Protein 4OKV (pdb70)

Solvent-accessible surface area: 45840 Å² total; per-residue (Å²): 180,37,108,16,116,17,49,26,12,53,42,24,122,74,58,40,58,12,106,0,29,0,93,5,55,53,43,60,13,35,7,18,31,0,4,0,0,16,22,59,113,92,109,24,12,66,4,0,0,2,0,6,0,41,77,57,111,42,66,75,18,122,150,17,135,114,43,5,74,7,60,25,55,100,109,36,33,7,0,49,0,71,0,37,73,2,67,77,115,7,26,5,41,1,12,0,0,13,8,0,27,49,30,0,150,8,0,29,1,22,11,28,56,23,148,62,45,67,12,50,8,22,20,2,10,26,24,77,98,89,152,76,116,97,98,7,15,0,0,0,3,0,60,16,0,8,0,46,39,17,75,17,50,0,39,100,38,92,46,90,94,40,39,16,57,1,65,23,43,94,105,104,88,67,37,26,15,4,0,0,0,40,8,55,35,92,34,20,82,92,100,69,5,28,0,24,2,27,1,50,33,28,104,44,165,46,99,58,116,2,89,61,106,192,118,5,91,14,72,7,76,52,132,67,34,54,10,64,84,27,93,87,9,50,1,25,0,121,11,73,87,50,0,106,23,128,81,55,63,21,8,0,3,0,0,1,16,63,62,90,99,23,4,65,6,2,0,11,20,16,66,100,69,7,74,78,13,56,119,38,8,72,6,49,40,85,23,58,68,1,26,1,101,3,66,135,1,73,10,72,2,6,6,41,0,7,0,3,0,6,5,54,82,19,11,25,23,2,66,8,0,94,3,51,2,99,82,75,67,23,55,8,82,7,19,21,2,10,2,7,74,67,4,31,120,84,34,22,0,1,0,0,0,0,0,6,46,0,33,39,110,108,20,105,25,78,3,42,11,73,64,73,93,52,132,101,38,35,69,67,12,82,17,86,20,35,49,165,50,2,4,18,0,5,5,0,19,0,53,12,56,82,99,84,8,72,175,47,54,31,0,18,0,13,2,57,14,146,55,54,144,74,57,58,71,83,65,19,69,96,119,111,175,35,109,15,120,16,50,28,13,55,43,19,145,75,55,41,63,16,120,0,30,0,97,5,54,50,46,63,10,40,9,17,34,0,4,0,2,10,20,84,115,87,112,29,16,62,3,0,0,2,0,7,1,46,80,55,111,43,75,72,13,127,142,13,130,134,44,3,67,6,57,25,54,113,114,40,32,9,0,53,0,65,0,31,74,2,67,75,110,8,31,5,42,1,12,0,1,11,8,0,26,49,26,0,138,8,0,29,2,20,10,19,68,13,135,56,38,67,12,50,12,25,11,1,4,27,29,74,97,78,107,58,138,74,63,14,15,0,0,0,2,0,59,13,0,6,0,45,37,16,77,20,60,1,44,98,37,99,32,76,83,37,38,16,57,2,64,24,35,102,106,101,70,67,40,29,15,2,0,0,0,40,9,60,27,94,44,28,82,86,106,83,5,27,0,25,3,23,1,53,34,33,106,43,170,38,100,57,105,3,78,65,86,133,169,115,7,90,14,77,9,78,48,135,71,26,54,12,60,83,37,80,96,8,45,3,28,0,119,10,72,92,52,0,106,23,127,84,54,61,22,8,0,1,0,0,1,21,63,56,93,99,19,3,64,5,3,0,11,18,18,65,92,66,8,71,76,13,61,120,37,8,77,4,49,40,83,22,59,66,0,27,1,103,3,66,167,1,71,12,76,4,10,6,40,0,8,0,3,0,5,4,56,84,20,10,25,25,3,69,9,0,102,2,41,3,102,83,74,70,25,56,8,48,6,19,20,4,15,4,4,77,68,4,37,122,80,37,21,0,0,0,0,0,0,0,7,52,0,31,26,105,99,34,82,26,66,4,58,12,70,66,68,98,56,140,116,38,33,72,46,9,135,24,88,15,36,50,151,55,4,4,28,1,2,4,0,16,0,54,11,80,72,101,51,8,76,182,70,65,34,0,15,0,17,1,60,11,144,51,57,140,73,60,50,74,80,65,18,88,76,122,135,198,20,132,5,67,100,8,9,84,59,7,57,94,46,23,121,53,27,29,95,109,5,87,80,26,41,72,23,16,30,8,20,44,25,24,121,113,6,23,19,49,8,0,97,83,3,26,94,17,0,72,104,13,18,100,115,0,37,75,27,6,94,126,46,172,142,174,19,127,5,72,102,9,13,107,53,6,56,85,45,21,119,63,48,30,97,103,5,101,76,13,58,70,23,18,34,9,22,43,27,23,119,119,6,24,33,37,9,7,133,84,9,30,117,17,0,48,119,15,16,96,109,0,34,80,28,10,76,136,50,191

Radius of gyration: 50.36 Å; Cα contacts (8 Å, |Δi|>4): 2403; chains: 6; bounding box: 82×120×127 Å

InterPro domains:
  IPR017262 Aegyptin-like [PIRSF037682] (1-269)
  IPR056799 Aegyptin/gSG7 salivary protein-like, four-helix bundle [PF25001] (149-262)

B-factor: mean 25.16, std 10.43, range [9.12, 104.5]

Secondary structure (DSSP, 8-state):
--EEE--SEEEE-TT--EEEEEEEESS-GGGS-EEEEEE-TT---EEEEEE-TTT--EEE-GGGTTTEEEEEETTTTEEEEEE-S--GGG-EEEEEEETTTEE---EEEEE-SSPPBPPEEEEE---SSS---SEEEEEEEEEEEBSS--EEEEGGGTB-TTEEEPPPEEETTEEEEEEEEEEETTTTTTS--EEEEEEGGGTEEEEEE-----/---EEEE-SEEEEETT--EEEEEEESS--B-TTS-B-EEEEEE-TTS--EEEEETTTEE-TT--TTEEEEEETTEEEEEESS--GGG-EEEEEEE-SSSSPEE---EEEEEE---BPPEEEEEPPPHHHHHTTEEEEEEEEEEEBSS--EEEEEETTEEE-TTEEEEEPPPPTTT--EEEEEEEEEEHHHHTT--EEEEEEE-TT-SSPEEEEEES--/--EEE--SEEEE-TT--EEEEEEEESS-GGGS-EEEEEE-TT--EEEEEEE-TTT--EEE-GGGTTTEEEEEEGGGTEEEEEE-S--GGG-EEEEEEETTTEE---EEEEE-SSPPBPPEEEEE--SSS--BTTEEEEEEEEEEEBSS--EEEEGGGTB-TTEEEPPPEEETTEEEEEEEEEEEGGGTTTS--EEEEEEGGGTEEEEEE------/---EEEE-SEEEEETT--EEEEEEESS--B-TTS-B-EEEEEE-TTS--EEEEETTTEE-TT--TTEEEEEETTEEEEEESS--GGG-EEEEEEE-SSSSPEE---EEEEEE---BPPEEEEEPPPHHHHHTTEEEEEEEEEEEBSS--EEEEEETTEEE-TTEEEEEPPPPTTT--EEEEEEEEEEHHHHTT--EEEEEEE-TT-SSPEEEEEES--/--SSGGGGTTHHHHHHHHHHHHHHHHHHHHTS---TTHHHHHHHHHHHHHHHHHHHHHHHHHHT-/---SSGGGGTTHHHHHHHHHHHHHHHHHHHHTS---TTHHHHHHHHHHHHHHHHHHHHHHHHHTT-

CATH classification: 2.60.40.10 (+1 more: 2.60.40.10)

Organism: Anopheles stephensi (NCBI:txid30069)

Structure (mmCIF, N/CA/C/O backbone):
data_4OKV
#
_entry.id   4OKV
#
_cell.length_a   93.810
_cell.length_b   99.426
_cell.length_c   166.033
_cell.angle_alpha   90.000
_cell.angle_beta   90.000
_cell.angle_gamma   90.000
#
_symmetry.space_group_name_H-M   'P 21 21 21'
#
loop_
_entity.id
_entity.type
_entity.pdbx_description
1 polymer 'heavy chain of 8H7 mAb'
2 polymer 'light chain of 8H7 mAb'
3 polymer 'Anti-platelet aggregation protein'
4 water water
#
loop_
_atom_site.group_PDB
_atom_site.id
_atom_site.type_symbol
_atom_site.label_atom_id
_atom_site.label_alt_id
_atom_site.label_comp_id
_atom_site.label_asym_id
_atom_site.label_entity_id
_atom_site.label_seq_id
_atom_site.pdbx_PDB_ins_code
_atom_site.Cartn_x
_atom_site.Cartn_y
_atom_site.Cartn_z
_atom_site.occupancy
_atom_site.B_iso_or_equiv
_atom_site.auth_seq_id
_atom_site.auth_comp_id
_atom_site.auth_asym_id
_atom_site.auth_atom_id
_atom_site.pdbx_PDB_model_num
ATOM 1 N N . GLN A 1 1 ? 42.002 92.869 -18.597 1.00 44.57 1 GLN A N 1
ATOM 2 C CA . GLN A 1 1 ? 42.667 93.348 -19.797 1.00 36.92 1 GLN A CA 1
ATOM 3 C C . GLN A 1 1 ? 41.702 93.251 -20.955 1.00 25.32 1 GLN A C 1
ATOM 4 O O . GLN A 1 1 ? 42.063 92.748 -22.019 1.00 22.81 1 GLN A O 1
ATOM 10 N N . VAL A 1 2 ? 40.466 93.696 -20.744 1.00 26.24 2 VAL A N 1
ATOM 11 C CA . VAL A 1 2 ? 39.593 93.943 -21.881 1.00 23.84 2 VAL A CA 1
ATOM 12 C C . VAL A 1 2 ? 40.302 95.069 -22.616 1.00 22.66 2 VAL A C 1
ATOM 13 O O . VAL A 1 2 ? 40.635 96.085 -22.005 1.00 19.23 2 VAL A O 1
ATOM 17 N N . GLN A 1 3 ? 40.583 94.873 -23.901 1.00 19.59 3 GLN A N 1
ATOM 18 C CA . GLN A 1 3 ? 41.172 95.932 -24.713 1.00 23.91 3 GLN A CA 1
ATOM 19 C C . GLN A 1 3 ? 40.464 96.053 -26.049 1.00 20.27 3 GLN A C 1
ATOM 20 O O . GLN A 1 3 ? 40.122 95.048 -26.672 1.00 20.81 3 GLN A O 1
ATOM 26 N N . LEU A 1 4 ? 40.274 97.292 -26.491 1.00 18.54 4 LEU A N 1
ATOM 27 C CA . LEU A 1 4 ? 39.715 97.568 -27.807 1.00 19.31 4 LEU A CA 1
ATOM 28 C C . LEU A 1 4 ? 40.758 98.372 -28.577 1.00 19.70 4 LEU A C 1
ATOM 29 O O . LEU A 1 4 ? 41.113 99.486 -28.187 1.00 19.49 4 LEU A O 1
ATOM 34 N N . GLN A 1 5 ? 41.269 97.815 -29.663 1.00 20.47 5 GLN A N 1
ATOM 35 C CA . GLN A 1 5 ? 42.387 98.458 -30.335 1.00 19.02 5 GLN A CA 1
ATOM 36 C C . GLN A 1 5 ? 41.947 99.121 -31.627 1.00 19.13 5 GLN A C 1
ATOM 37 O O . GLN A 1 5 ? 41.546 98.435 -32.572 1.00 20.63 5 GLN A O 1
ATOM 43 N N . GLN A 1 6 ? 42.018 100.452 -31.662 1.00 16.20 6 GLN A N 1
ATOM 44 C CA . GLN A 1 6 ? 41.715 101.214 -32.876 1.00 17.76 6 GLN A CA 1
ATOM 45 C C . GLN A 1 6 ? 42.954 101.946 -33.363 1.00 17.31 6 GLN A C 1
ATOM 46 O O . GLN A 1 6 ? 43.749 102.414 -32.558 1.00 20.50 6 GLN A O 1
ATOM 52 N N . PRO A 1 7 ? 43.115 102.057 -34.685 1.00 15.04 7 PRO A N 1
ATOM 53 C CA . PRO A 1 7 ? 44.235 102.823 -35.232 1.00 17.48 7 PRO A CA 1
ATOM 54 C C . PRO A 1 7 ? 44.087 104.295 -34.898 1.00 21.50 7 PRO A C 1
ATOM 55 O O . PRO A 1 7 ? 42.964 104.821 -34.857 1.00 19.09 7 PRO A O 1
ATOM 59 N N . GLY A 1 8 ? 45.209 104.961 -34.659 1.00 15.50 8 GLY A N 1
ATOM 60 C CA . GLY A 1 8 ? 45.174 106.355 -34.282 1.00 15.12 8 GLY A CA 1
ATOM 61 C C . GLY A 1 8 ? 44.551 107.284 -35.304 1.00 16.06 8 GLY A C 1
ATOM 62 O O . GLY A 1 8 ? 43.906 108.266 -34.930 1.00 15.90 8 GLY A O 1
ATOM 63 N N . ALA A 1 9 ? 44.738 106.988 -36.589 1.00 14.20 9 ALA A N 1
ATOM 64 C CA . ALA A 1 9 ? 44.356 107.936 -37.628 1.00 17.80 9 ALA A CA 1
ATOM 65 C C . ALA A 1 9 ? 44.020 107.282 -38.960 1.00 20.28 9 ALA A C 1
ATOM 66 O O . ALA A 1 9 ? 44.582 106.243 -39.314 1.00 18.19 9 ALA A O 1
ATOM 68 N N . GLU A 1 10 ? 43.099 107.914 -39.686 1.00 18.75 10 GLU A N 1
ATOM 69 C CA . GLU A 1 10 ? 42.836 107.594 -41.083 1.00 20.66 10 GLU A CA 1
ATOM 70 C C . GLU A 1 10 ? 42.697 108.901 -41.849 1.00 20.50 10 GLU A C 1
ATOM 71 O O . GLU A 1 10 ? 42.027 109.832 -41.391 1.00 18.80 10 GLU A O 1
ATOM 77 N N . LEU A 1 11 ? 43.363 108.977 -42.999 1.00 20.82 11 LEU A N 1
ATOM 78 C CA . LEU A 1 11 ? 43.271 110.133 -43.870 1.00 19.59 11 LEU A CA 1
ATOM 79 C C . LEU A 1 11 ? 42.741 109.625 -45.186 1.00 19.19 11 LEU A C 1
ATOM 80 O O . LEU A 1 11 ? 43.349 108.748 -45.801 1.00 21.92 11 LEU A O 1
ATOM 85 N N . VAL A 1 12 ? 41.584 110.117 -45.611 1.00 18.73 12 VAL A N 1
ATOM 86 C CA . VAL A 1 12 ? 41.089 109.735 -46.927 1.00 23.08 12 VAL A CA 1
ATOM 87 C C . VAL A 1 12 ? 40.415 110.912 -47.612 1.00 23.07 12 VAL A C 1
ATOM 88 O O . VAL A 1 12 ? 39.956 111.844 -46.953 1.00 23.56 12 VAL A O 1
ATOM 92 N N . ARG A 1 13 ? 40.383 110.888 -48.937 1.00 20.85 13 ARG A N 1
ATOM 93 C CA . ARG A 1 13 ? 39.929 112.043 -49.683 1.00 22.97 13 ARG A CA 1
ATOM 94 C C . ARG A 1 13 ? 38.422 112.139 -49.826 1.00 23.97 13 ARG A C 1
ATOM 95 O O . ARG A 1 13 ? 37.723 111.129 -49.745 1.00 27.46 13 ARG A O 1
ATOM 103 N N . PRO A 1 14 ? 37.913 113.361 -50.042 1.00 23.85 14 PRO A N 1
ATOM 104 C CA . PRO A 1 14 ? 36.463 113.517 -50.176 1.00 26.30 14 PRO A CA 1
ATOM 105 C C . PRO A 1 14 ? 35.922 112.621 -51.283 1.00 27.71 14 PRO A C 1
ATOM 106 O O . PRO A 1 14 ? 36.585 112.448 -52.307 1.00 28.88 14 PRO A O 1
ATOM 110 N N . GLY A 1 15 ? 34.755 112.029 -51.058 1.00 27.49 15 GLY A N 1
ATOM 111 C CA . GLY A 1 15 ? 34.132 111.181 -52.058 1.00 24.97 15 GLY A CA 1
ATOM 112 C C . GLY A 1 15 ? 34.406 109.705 -51.847 1.00 27.37 15 GLY A C 1
ATOM 113 O O . GLY A 1 15 ? 33.588 108.855 -52.211 1.00 29.51 15 GLY A O 1
ATOM 114 N N . ALA A 1 16 ? 35.556 109.399 -51.252 1.00 22.90 16 ALA A N 1
ATOM 115 C CA . ALA A 1 16 ? 35.974 108.015 -51.034 1.00 24.80 16 ALA A CA 1
ATOM 116 C C . ALA A 1 16 ? 35.343 107.414 -49.769 1.00 25.66 16 ALA A C 1
ATOM 117 O O . ALA A 1 16 ? 34.581 108.076 -49.067 1.00 25.42 16 ALA A O 1
ATOM 119 N N . SER A 1 17 ? 35.665 106.160 -49.472 1.00 22.24 17 SER A N 1
ATOM 120 C CA . SER A 1 17 ? 35.123 105.518 -48.285 1.00 25.14 17 SER A CA 1
ATOM 121 C C . SER A 1 17 ? 36.256 105.035 -47.394 1.00 26.14 17 SER A C 1
ATOM 122 O O . SER A 1 17 ? 37.412 104.945 -47.825 1.00 26.94 17 SER A O 1
ATOM 125 N N . VAL A 1 18 ? 35.935 104.738 -46.142 1.00 20.83 18 VAL A N 1
ATOM 126 C CA . VAL A 1 18 ? 36.955 104.293 -45.202 1.00 18.87 18 VAL A CA 1
ATOM 127 C C . VAL A 1 18 ? 36.355 103.176 -44.368 1.00 22.11 18 VAL A C 1
ATOM 128 O O . VAL A 1 18 ? 35.145 103.137 -44.147 1.00 19.46 18 VAL A O 1
ATOM 132 N N . LYS A 1 19 ? 37.202 102.262 -43.920 1.00 20.88 19 LYS A N 1
ATOM 133 C CA . LYS A 1 19 ? 36.761 101.122 -43.142 1.00 18.99 19 LYS A CA 1
ATOM 134 C C . LYS A 1 19 ? 37.530 101.144 -41.827 1.00 19.93 19 LYS A C 1
ATOM 135 O O . LYS A 1 19 ? 38.716 100.795 -41.779 1.00 23.35 19 LYS A O 1
ATOM 141 N N . LEU A 1 20 ? 36.862 101.601 -40.772 1.00 17.84 20 LEU A N 1
ATOM 142 C CA . LEU A 1 20 ? 37.459 101.732 -39.448 1.00 17.05 20 LEU A CA 1
ATOM 143 C C . LEU A 1 20 ? 37.415 100.400 -38.688 1.00 17.46 20 LEU A C 1
ATOM 144 O O . LEU A 1 20 ? 36.443 99.653 -38.783 1.00 19.07 20 LEU A O 1
ATOM 149 N N . SER A 1 21 ? 38.467 100.084 -37.940 1.00 17.10 21 SER A N 1
ATOM 150 C CA . SER A 1 21 ? 38.512 98.792 -37.258 1.00 16.36 21 SER A CA 1
ATOM 151 C C . SER A 1 21 ? 38.593 98.942 -35.751 1.00 15.41 21 SER A C 1
ATOM 152 O O . SER A 1 21 ? 39.049 99.960 -35.232 1.00 16.99 21 SER A O 1
ATOM 155 N N . CYS A 1 22 ? 38.163 97.899 -35.056 1.00 14.73 22 CYS A N 1
ATOM 156 C CA . CYS A 1 22 ? 38.233 97.856 -33.605 1.00 16.84 22 CYS A CA 1
ATOM 157 C C . CYS A 1 22 ? 38.503 96.413 -33.235 1.00 18.00 22 CYS A C 1
ATOM 158 O O . CYS A 1 22 ? 37.594 95.590 -33.307 1.00 18.16 22 CYS A O 1
ATOM 161 N N . LYS A 1 23 ? 39.744 96.098 -32.855 1.00 16.74 23 LYS A N 1
ATOM 162 C CA . LYS A 1 23 ? 40.114 94.717 -32.556 1.00 14.92 23 LYS A CA 1
ATOM 163 C C . LYS A 1 23 ? 40.061 94.454 -31.060 1.00 19.66 23 LYS A C 1
ATOM 164 O O . LYS A 1 23 ? 40.753 95.104 -30.281 1.00 19.39 23 LYS A O 1
ATOM 170 N N . ALA A 1 24 ? 39.250 93.480 -30.664 1.00 17.61 24 ALA A N 1
ATOM 171 C CA . ALA A 1 24 ? 38.968 93.238 -29.252 1.00 19.13 24 ALA A CA 1
ATOM 172 C C . ALA A 1 24 ? 39.775 92.073 -28.706 1.00 21.08 24 ALA A C 1
ATOM 173 O O . ALA A 1 24 ? 40.031 91.101 -29.415 1.00 19.26 24 ALA A O 1
ATOM 175 N N . SER A 1 25 ? 40.136 92.148 -27.430 1.00 17.93 25 SER A N 1
ATOM 176 C CA . SER A 1 25 ? 40.806 91.024 -26.784 1.00 22.21 25 SER A CA 1
ATOM 177 C C . SER A 1 25 ? 40.573 91.118 -25.294 1.00 23.80 25 SER A C 1
ATOM 178 O O . SER A 1 25 ? 40.201 92.185 -24.794 1.00 20.86 25 SER A O 1
ATOM 181 N N . GLY A 1 26 ? 40.776 90.003 -24.593 1.00 22.87 26 GLY A N 1
ATOM 182 C CA . GLY A 1 26 ? 40.694 89.986 -23.145 1.00 21.76 26 GLY A CA 1
ATOM 183 C C . GLY A 1 26 ? 39.344 89.532 -22.643 1.00 23.68 26 GLY A C 1
ATOM 184 O O . GLY A 1 26 ? 39.072 89.558 -21.435 1.00 23.74 26 GLY A O 1
ATOM 185 N N . TYR A 1 27 ? 38.495 89.113 -23.578 1.00 21.27 27 TYR A N 1
ATOM 186 C CA . TYR A 1 27 ? 37.147 88.656 -23.254 1.00 20.25 27 TYR A CA 1
ATOM 187 C C . TYR A 1 27 ? 36.609 87.900 -24.442 1.00 18.75 27 TYR A C 1
ATOM 188 O O . TYR A 1 27 ? 37.265 87.826 -25.486 1.00 19.68 27 TYR A O 1
ATOM 197 N N . THR A 1 28 ? 35.419 87.337 -24.290 1.00 18.59 28 THR A N 1
ATOM 198 C CA . THR A 1 28 ? 34.789 86.586 -25.368 1.00 18.43 28 THR A CA 1
ATOM 199 C C . THR A 1 28 ? 34.036 87.527 -26.294 1.00 19.60 28 THR A C 1
ATOM 200 O O . THR A 1 28 ? 32.956 88.013 -25.948 1.00 18.97 28 THR A O 1
ATOM 204 N N . PHE A 1 29 ? 34.620 87.779 -27.465 1.00 16.84 29 PHE A N 1
ATOM 205 C CA . PHE A 1 29 ? 34.122 88.734 -28.461 1.00 18.11 29 PHE A CA 1
ATOM 206 C C . PHE A 1 29 ? 32.621 88.634 -28.728 1.00 18.86 29 PHE A C 1
ATOM 207 O O . PHE A 1 29 ? 31.910 89.644 -28.791 1.00 17.58 29 PHE A O 1
ATOM 215 N N . THR A 1 30 ? 32.136 87.409 -28.876 1.00 19.30 30 THR A N 1
ATOM 216 C CA . THR A 1 30 ? 30.751 87.171 -29.261 1.00 18.75 30 THR A CA 1
ATOM 217 C C . THR A 1 30 ? 29.715 87.490 -28.182 1.00 19.35 30 THR A C 1
ATOM 218 O O . THR A 1 30 ? 28.515 87.442 -28.450 1.00 19.51 30 THR A O 1
ATOM 222 N N . SER A 1 31 ? 30.160 87.816 -26.968 1.00 18.91 31 SER A N 1
ATOM 223 C CA . SER A 1 31 ? 29.231 87.940 -25.839 1.00 18.23 31 SER A CA 1
ATOM 224 C C . SER A 1 31 ? 28.538 89.302 -25.669 1.00 18.59 31 SER A C 1
ATOM 225 O O . SER A 1 31 ? 27.488 89.375 -25.020 1.00 17.07 31 SER A O 1
ATOM 228 N N . TYR A 1 32 ? 29.132 90.366 -26.219 1.00 16.96 32 TYR A N 1
ATOM 229 C CA . TYR A 1 32 ? 28.707 91.731 -25.909 1.00 15.17 32 TYR A CA 1
ATOM 230 C C . TYR A 1 32 ? 28.498 92.593 -27.141 1.00 14.15 32 TYR A C 1
ATOM 231 O O . TYR A 1 32 ? 29.332 92.605 -28.053 1.00 14.09 32 TYR A O 1
ATOM 240 N N . TRP A 1 33 ? 27.392 93.333 -27.143 1.00 13.09 33 TRP A N 1
ATOM 241 C CA . TRP A 1 33 ? 27.098 94.312 -28.187 1.00 13.15 33 TRP A CA 1
ATOM 242 C C . TRP A 1 33 ? 28.185 95.369 -28.239 1.00 12.73 33 TRP A C 1
ATOM 243 O O . TRP A 1 33 ? 28.689 95.804 -27.201 1.00 12.64 33 TRP A O 1
ATOM 254 N N . MET A 1 34 ? 28.551 95.767 -29.450 1.00 14.37 34 MET A N 1
ATOM 255 C CA . MET A 1 34 ? 29.591 96.767 -29.636 1.00 13.73 34 MET A CA 1
ATOM 256 C C . MET A 1 34 ? 28.998 98.040 -30.219 1.00 13.10 34 MET A C 1
ATOM 257 O O . MET A 1 34 ? 28.391 97.992 -31.284 1.00 12.36 34 MET A O 1
ATOM 262 N N . ASN A 1 35 ? 29.170 99.166 -29.521 1.00 12.26 35 ASN A N 1
ATOM 263 C CA . ASN A 1 35 ? 28.730 100.488 -30.003 1.00 11.93 35 ASN A CA 1
ATOM 264 C C . ASN A 1 35 ? 29.781 101.223 -30.838 1.00 14.16 35 ASN A C 1
ATOM 265 O O . ASN A 1 35 ? 30.989 100.965 -30.706 1.00 13.84 35 ASN A O 1
ATOM 270 N N . TRP A 1 36 ? 29.315 102.144 -31.683 1.00 12.61 36 TRP A N 1
ATOM 271 C CA . TRP A 1 36 ? 30.184 103.107 -32.366 1.00 13.10 36 TRP A CA 1
ATOM 272 C C . TRP A 1 36 ? 29.678 104.531 -32.114 1.00 14.48 36 TRP A C 1
ATOM 273 O O . TRP A 1 36 ? 28.490 104.816 -32.267 1.00 13.36 36 TRP A O 1
ATOM 284 N N . VAL A 1 37 ? 30.591 105.421 -31.734 1.00 13.87 37 VAL A N 1
ATOM 285 C CA . VAL A 1 37 ? 30.255 106.779 -31.322 1.00 11.40 37 VAL A CA 1
ATOM 286 C C . VAL A 1 37 ? 31.092 107.782 -32.110 1.00 13.74 37 VAL A C 1
ATOM 287 O O . VAL A 1 37 ? 32.281 107.551 -32.348 1.00 12.58 37 VAL A O 1
ATOM 291 N N . LYS A 1 38 ? 30.481 108.884 -32.523 1.00 14.10 38 LYS A N 1
ATOM 292 C CA . LYS A 1 38 ? 31.194 109.929 -33.259 1.00 12.75 38 LYS A CA 1
ATOM 293 C C . LYS A 1 38 ? 31.345 111.153 -32.381 1.00 17.07 38 LYS A C 1
ATOM 294 O O . LYS A 1 38 ? 30.403 111.531 -31.683 1.00 14.58 38 LYS A O 1
ATOM 300 N N . GLN A 1 39 ? 32.517 111.788 -32.425 1.00 16.12 39 GLN A N 1
ATOM 301 C CA . GLN A 1 39 ? 32.704 113.063 -31.729 1.00 15.58 39 GLN A CA 1
ATOM 302 C C . GLN A 1 39 ? 33.492 114.097 -32.538 1.00 16.41 39 GLN A C 1
ATOM 303 O O . GLN A 1 39 ? 34.693 113.928 -32.754 1.00 16.38 39 GLN A O 1
ATOM 309 N N . ARG A 1 40 ? 32.814 115.158 -32.977 1.00 17.00 40 ARG A N 1
ATOM 310 C CA . ARG A 1 40 ? 33.485 116.267 -33.664 1.00 23.48 40 ARG A CA 1
ATOM 311 C C . ARG A 1 40 ? 34.299 117.121 -32.667 1.00 23.84 40 ARG A C 1
ATOM 312 O O . ARG A 1 40 ? 33.987 117.164 -31.469 1.00 22.72 40 ARG A O 1
ATOM 320 N N . PRO A 1 41 ? 35.352 117.799 -33.157 1.00 27.97 41 PRO A N 1
ATOM 321 C CA . PRO A 1 41 ? 36.192 118.691 -32.341 1.00 24.54 41 PRO A CA 1
ATOM 322 C C . PRO A 1 41 ? 35.399 119.657 -31.473 1.00 25.22 41 PRO A C 1
ATOM 323 O O . PRO A 1 41 ? 34.593 120.427 -31.992 1.00 31.06 41 PRO A O 1
ATOM 327 N N . GLY A 1 42 ? 35.626 119.609 -30.163 1.00 23.39 42 GLY A N 1
ATOM 328 C CA . GLY A 1 42 ? 34.949 120.499 -29.233 1.00 27.52 42 GLY A CA 1
ATOM 329 C C . GLY A 1 42 ? 33.447 120.283 -29.082 1.00 32.88 42 GLY A C 1
ATOM 330 O O . GLY A 1 42 ? 32.758 121.132 -28.518 1.00 33.34 42 GLY A O 1
ATOM 331 N N . GLN A 1 43 ? 32.929 119.154 -29.566 1.00 27.85 43 GLN A N 1
ATOM 332 C CA . GLN A 1 43 ? 31.495 118.879 -29.459 1.00 25.79 43 GLN A CA 1
ATOM 333 C C . GLN A 1 43 ? 31.162 117.659 -28.604 1.00 23.92 43 GLN A C 1
ATOM 334 O O . GLN A 1 43 ? 32.062 117.015 -28.055 1.00 18.95 43 GLN A O 1
ATOM 340 N N . GLY A 1 44 ? 29.867 117.337 -28.509 1.00 19.23 44 GLY A N 1
ATOM 341 C CA . GLY A 1 44 ? 29.415 116.206 -27.711 1.00 18.68 44 GLY A CA 1
ATOM 342 C C . GLY A 1 44 ? 29.538 114.861 -28.413 1.00 18.38 44 GLY A C 1
ATOM 343 O O . GLY A 1 44 ? 30.154 114.762 -29.478 1.00 17.57 44 GLY A O 1
ATOM 344 N N . LEU A 1 45 ? 28.947 113.831 -27.810 1.00 17.40 45 LEU A N 1
ATOM 345 C CA . LEU A 1 45 ? 28.979 112.473 -28.344 1.00 15.20 45 LEU A CA 1
ATOM 346 C C . LEU A 1 45 ? 27.710 112.197 -29.138 1.00 16.18 45 LEU A C 1
ATOM 347 O O . LEU A 1 45 ? 26.629 112.654 -28.749 1.00 15.81 45 LEU A O 1
ATOM 352 N N . GLU A 1 46 ? 27.856 111.486 -30.261 1.00 15.39 46 GLU A N 1
ATOM 353 C CA . GLU A 1 46 ? 26.729 111.052 -31.076 1.00 15.21 46 GLU A CA 1
ATOM 354 C C . GLU A 1 46 ? 26.810 109.542 -31.259 1.00 15.88 46 GLU A C 1
ATOM 355 O O . GLU A 1 46 ? 27.855 109.018 -31.643 1.00 15.25 46 GLU A O 1
ATOM 361 N N . TRP A 1 47 ? 25.704 108.845 -31.021 1.00 13.04 47 TRP A N 1
ATOM 362 C CA . TRP A 1 47 ? 25.659 107.405 -31.205 1.00 12.96 47 TRP A CA 1
ATOM 363 C C . TRP A 1 47 ? 25.372 107.084 -32.673 1.00 13.53 47 TRP A C 1
ATOM 364 O O . TRP A 1 47 ? 24.420 107.591 -33.264 1.00 14.84 47 TRP A O 1
ATOM 375 N N . ILE A 1 48 ? 26.210 106.252 -33.266 1.00 13.08 48 ILE A N 1
ATOM 376 C CA . ILE A 1 48 ? 26.039 105.864 -34.659 1.00 12.39 48 ILE A CA 1
ATOM 377 C C . ILE A 1 48 ? 25.172 104.616 -34.759 1.00 13.56 48 ILE A C 1
ATOM 378 O O . ILE A 1 48 ? 24.246 104.533 -35.569 1.00 13.14 48 ILE A O 1
ATOM 383 N N . GLY A 1 49 ? 25.475 103.634 -33.923 1.00 10.59 49 GLY A N 1
ATOM 384 C CA . GLY A 1 49 ? 24.787 102.368 -33.985 1.00 13.54 49 GLY A CA 1
ATOM 385 C C . GLY A 1 49 ? 25.501 101.329 -33.160 1.00 14.81 49 GLY A C 1
ATOM 386 O O . GLY A 1 49 ? 26.487 101.650 -32.492 1.00 14.00 49 GLY A O 1
ATOM 387 N N . LEU A 1 50 ? 25.009 100.090 -33.204 1.00 12.25 50 LEU A N 1
ATOM 388 C CA . LEU A 1 50 ? 25.691 98.979 -32.563 1.00 12.70 50 LEU A CA 1
ATOM 389 C C . LEU A 1 50 ? 25.552 97.698 -33.370 1.00 12.40 50 LEU A C 1
ATOM 390 O O . LEU A 1 50 ? 24.672 97.585 -34.227 1.00 14.26 50 LEU A O 1
ATOM 395 N N . ILE A 1 51 ? 26.418 96.728 -33.085 1.00 11.78 51 ILE A N 1
ATOM 396 C CA . ILE A 1 51 ? 26.341 95.419 -33.719 1.00 11.80 51 ILE A CA 1
ATOM 397 C C . ILE A 1 51 ? 26.472 94.295 -32.691 1.00 14.40 51 ILE A C 1
ATOM 398 O O . ILE A 1 51 ? 27.228 94.416 -31.725 1.00 13.26 51 ILE A O 1
ATOM 403 N N . ASP A 1 52 ? 25.725 93.212 -32.904 1.00 12.54 52 ASP A N 1
ATOM 404 C CA . ASP A 1 52 ? 25.850 91.993 -32.109 1.00 13.69 52 ASP A CA 1
ATOM 405 C C . ASP A 1 52 ? 26.828 91.092 -32.848 1.00 14.32 52 ASP A C 1
ATOM 406 O O . ASP A 1 52 ? 26.525 90.597 -33.945 1.00 14.99 52 ASP A O 1
ATOM 411 N N . PRO A 1 53 ? 28.015 90.893 -32.271 1.00 14.19 53 PRO A N 1
ATOM 412 C CA . PRO A 1 53 ? 29.081 90.179 -32.982 1.00 15.21 53 PRO A CA 1
ATOM 413 C C . PRO A 1 53 ? 28.767 88.700 -33.169 1.00 19.86 53 PRO A C 1
ATOM 414 O O . PRO A 1 53 ? 29.375 88.021 -34.010 1.00 18.36 53 PRO A O 1
ATOM 418 N N . SER A 1 54 ? 27.837 88.192 -32.374 1.00 17.90 54 SER A N 1
ATOM 419 C CA . SER A 1 54 ? 27.526 86.774 -32.433 1.00 19.10 54 SER A CA 1
ATOM 420 C C . SER A 1 54 ? 26.752 86.484 -33.708 1.00 20.84 54 SER A C 1
ATOM 421 O O . SER A 1 54 ? 26.980 85.467 -34.359 1.00 22.43 54 SER A O 1
ATOM 424 N N . ASP A 1 55 ? 25.852 87.384 -34.091 1.00 17.42 55 ASP A N 1
ATOM 425 C CA . ASP A 1 55 ? 25.027 87.122 -35.269 1.00 18.99 55 ASP A CA 1
ATOM 426 C C . ASP A 1 55 ? 24.970 88.260 -36.294 1.00 19.82 55 ASP A C 1
ATOM 427 O O . ASP A 1 55 ? 24.155 88.211 -37.218 1.00 15.76 55 ASP A O 1
ATOM 432 N N . SER A 1 56 ? 25.803 89.290 -36.106 1.00 14.83 56 SER A N 1
ATOM 433 C CA . SER A 1 56 ? 25.887 90.423 -37.033 1.00 17.82 56 SER A CA 1
ATOM 434 C C . SER A 1 56 ? 24.619 91.263 -37.116 1.00 16.81 56 SER A C 1
ATOM 435 O O . SER A 1 56 ? 24.501 92.105 -38.011 1.00 16.13 56 SER A O 1
ATOM 438 N N . GLU A 1 57 ? 23.678 91.050 -36.197 1.00 17.92 57 GLU A N 1
ATOM 439 C CA . GLU A 1 57 ? 22.493 91.904 -36.135 1.00 17.76 57 GLU A CA 1
ATOM 440 C C . GLU A 1 57 ? 22.925 93.320 -35.731 1.00 18.16 57 GLU A C 1
ATOM 441 O O . GLU A 1 57 ? 23.777 93.486 -34.861 1.00 14.12 57 GLU A O 1
ATOM 447 N N . THR A 1 58 ? 22.325 94.330 -36.358 1.00 16.70 58 THR A N 1
ATOM 448 C CA . THR A 1 58 ? 22.707 95.725 -36.164 1.00 14.74 58 THR A CA 1
ATOM 449 C C . THR A 1 58 ? 21.534 96.613 -35.724 1.00 18.89 58 THR A C 1
ATOM 450 O O . THR A 1 58 ? 20.370 96.319 -36.013 1.00 18.78 58 THR A O 1
ATOM 454 N N . HIS A 1 59 ? 21.845 97.697 -35.024 1.00 15.76 59 HIS A N 1
ATOM 455 C CA . HIS A 1 59 ? 20.869 98.747 -34.770 1.00 17.34 59 HIS A CA 1
ATOM 456 C C . HIS A 1 59 ? 21.525 100.064 -35.072 1.00 16.03 59 HIS A C 1
ATOM 457 O O . HIS A 1 59 ? 22.606 100.340 -34.567 1.00 16.03 59 HIS A O 1
ATOM 464 N N . TYR A 1 60 ? 20.870 100.884 -35.881 1.00 16.14 60 TYR A N 1
ATOM 465 C CA . TYR A 1 60 ? 21.462 102.121 -36.360 1.00 15.73 60 TYR A CA 1
ATOM 466 C C . TYR A 1 60 ? 20.700 103.364 -35.904 1.00 16.47 60 TYR A C 1
ATOM 467 O O . TYR A 1 60 ? 19.466 103.362 -35.801 1.00 17.39 60 TYR A O 1
ATOM 476 N N . ASN A 1 61 ? 21.431 104.437 -35.641 1.00 15.46 61 ASN A N 1
ATOM 477 C CA . ASN A 1 61 ? 20.816 105.756 -35.581 1.00 16.37 61 ASN A CA 1
ATOM 478 C C . ASN A 1 61 ? 20.508 106.093 -37.034 1.00 19.24 61 ASN A C 1
ATOM 479 O O . ASN A 1 61 ? 21.414 106.096 -37.864 1.00 15.96 61 ASN A O 1
ATOM 484 N N . GLN A 1 62 ? 19.246 106.369 -37.359 1.00 22.12 62 GLN A N 1
ATOM 485 C CA . GLN A 1 62 ? 18.866 106.535 -38.766 1.00 20.45 62 GLN A CA 1
ATOM 486 C C . GLN A 1 62 ? 19.559 107.722 -39.450 1.00 20.95 62 GLN A C 1
ATOM 487 O O . GLN A 1 62 ? 19.613 107.782 -40.684 1.00 22.49 62 GLN A O 1
ATOM 493 N N . MET A 1 63 ? 20.100 108.642 -38.654 1.00 18.08 63 MET A N 1
ATOM 494 C CA . MET A 1 63 ? 20.883 109.759 -39.191 1.00 22.11 63 MET A CA 1
ATOM 495 C C . MET A 1 63 ? 22.079 109.261 -39.991 1.00 22.84 63 MET A C 1
ATOM 496 O O . MET A 1 63 ? 22.558 109.952 -40.898 1.00 22.25 63 MET A O 1
ATOM 501 N N . PHE A 1 64 ? 22.551 108.058 -39.659 1.00 17.40 64 PHE A N 1
ATOM 502 C CA . PHE A 1 64 ? 23.719 107.487 -40.321 1.00 17.27 64 PHE A CA 1
ATOM 503 C C . PHE A 1 64 ? 23.377 106.373 -41.304 1.00 22.85 64 PHE A C 1
ATOM 504 O O . PHE A 1 64 ? 24.274 105.652 -41.758 1.00 19.08 64 PHE A O 1
ATOM 512 N N . LYS A 1 65 ? 22.094 106.243 -41.640 1.00 21.87 65 LYS A N 1
ATOM 513 C CA . LYS A 1 65 ? 21.625 105.093 -42.415 1.00 23.73 65 LYS A CA 1
ATOM 514 C C . LYS A 1 65 ? 22.320 104.973 -43.760 1.00 22.94 65 LYS A C 1
ATOM 515 O O . LYS A 1 65 ? 22.594 103.866 -44.219 1.00 25.89 65 LYS A O 1
ATOM 521 N N . ASP A 1 66 ? 22.614 106.104 -44.391 1.00 25.08 66 ASP A N 1
ATOM 522 C CA . ASP A 1 66 ? 23.274 106.067 -45.694 1.00 27.08 66 ASP A CA 1
ATOM 523 C C . ASP A 1 66 ? 24.764 106.377 -45.600 1.00 24.30 66 ASP A C 1
ATOM 524 O O . ASP A 1 66 ? 25.425 106.644 -46.610 1.00 28.40 66 ASP A O 1
ATOM 529 N N . LYS A 1 67 ? 25.291 106.327 -44.384 1.00 19.31 67 LYS A N 1
ATOM 530 C CA . LYS A 1 67 ? 26.672 106.721 -44.140 1.00 21.52 67 LYS A CA 1
ATOM 531 C C . LYS A 1 67 ? 27.496 105.580 -43.537 1.00 20.22 67 LYS A C 1
ATOM 532 O O . LYS A 1 67 ? 28.603 105.311 -44.003 1.00 19.97 67 LYS A O 1
ATOM 538 N N . ALA A 1 68 ? 26.959 104.912 -42.511 1.00 18.87 68 ALA A N 1
ATOM 539 C CA . ALA A 1 68 ? 27.696 103.844 -41.810 1.00 18.52 68 ALA A CA 1
ATOM 540 C C . ALA A 1 68 ? 27.195 102.441 -42.121 1.00 19.92 68 ALA A C 1
ATOM 541 O O . ALA A 1 68 ? 25.992 102.229 -42.227 1.00 17.95 68 ALA A O 1
ATOM 543 N N . THR A 1 69 ? 28.123 101.483 -42.247 1.00 18.47 69 THR A N 1
ATOM 544 C CA . THR A 1 69 ? 27.789 100.055 -42.302 1.00 18.38 69 THR A CA 1
ATOM 545 C C . THR A 1 69 ? 28.624 99.276 -41.282 1.00 18.54 69 THR A C 1
ATOM 546 O O . THR A 1 69 ? 29.851 99.264 -41.376 1.00 16.13 69 THR A O 1
ATOM 550 N N . LEU A 1 70 ? 27.971 98.620 -40.321 1.00 15.58 70 LEU A N 1
ATOM 551 C CA . LEU A 1 70 ? 28.684 97.826 -39.313 1.00 13.91 70 LEU A CA 1
ATOM 552 C C . LEU A 1 70 ? 28.775 96.335 -39.667 1.00 18.62 70 LEU A C 1
ATOM 553 O O . LEU A 1 70 ? 27.787 95.729 -40.092 1.00 15.94 70 LEU A O 1
ATOM 558 N N . THR A 1 71 ? 29.961 95.753 -39.484 1.00 13.31 71 THR A N 1
ATOM 559 C CA . THR A 1 71 ? 30.208 94.330 -39.717 1.00 17.02 71 THR A CA 1
ATOM 560 C C . THR A 1 71 ? 31.205 93.836 -38.676 1.00 17.48 71 THR A C 1
ATOM 561 O O . THR A 1 71 ? 31.827 94.641 -37.968 1.00 14.26 71 THR A O 1
ATOM 565 N N . VAL A 1 72 ? 31.334 92.517 -38.561 1.00 18.49 72 VAL A N 1
ATOM 566 C CA . VAL A 1 72 ? 32.392 91.915 -37.751 1.00 17.32 72 VAL A CA 1
ATOM 567 C C . VAL A 1 72 ? 33.123 90.807 -38.505 1.00 21.05 72 VAL A C 1
ATOM 568 O O . VAL A 1 72 ? 32.630 90.283 -39.518 1.00 17.21 72 VAL A O 1
ATOM 572 N N . ASP A 1 73 ? 34.310 90.472 -37.998 1.00 21.29 73 ASP A N 1
ATOM 573 C CA . ASP A 1 73 ? 35.096 89.334 -38.467 1.00 22.11 73 ASP A CA 1
ATOM 574 C C . ASP A 1 73 ? 35.442 88.494 -37.239 1.00 20.25 73 ASP A C 1
ATOM 575 O O . ASP A 1 73 ? 36.374 88.817 -36.510 1.00 18.70 73 ASP A O 1
ATOM 580 N N . LYS A 1 74 ? 34.682 87.434 -36.984 1.00 19.28 74 LYS A N 1
ATOM 581 C CA . LYS A 1 74 ? 34.932 86.629 -35.799 1.00 20.26 74 LYS A CA 1
ATOM 582 C C . LYS A 1 74 ? 36.286 85.908 -35.859 1.00 22.93 74 LYS A C 1
ATOM 583 O O . LYS A 1 74 ? 36.860 85.580 -34.827 1.00 24.27 74 LYS A O 1
ATOM 589 N N . SER A 1 75 ? 36.817 85.701 -37.059 1.00 21.92 75 SER A N 1
ATOM 590 C CA . SER A 1 75 ? 38.106 85.021 -37.179 1.00 23.98 75 SER A CA 1
ATOM 591 C C . SER A 1 75 ? 39.241 85.888 -36.629 1.00 23.39 75 SER A C 1
ATOM 592 O O . SER A 1 75 ? 40.336 85.389 -36.370 1.00 25.48 75 SER A O 1
ATOM 595 N N . SER A 1 76 ? 38.987 87.182 -36.443 1.00 21.86 76 SER A N 1
ATOM 596 C CA . SER A 1 76 ? 40.024 88.076 -35.938 1.00 20.72 76 SER A CA 1
ATOM 597 C C . SER A 1 76 ? 39.561 88.902 -34.740 1.00 24.11 76 SER A C 1
ATOM 598 O O . SER A 1 76 ? 40.292 89.784 -34.271 1.00 22.19 76 SER A O 1
ATOM 601 N N . SER A 1 77 ? 38.356 88.610 -34.250 1.00 19.13 77 SER A N 1
ATOM 602 C CA . SER A 1 77 ? 37.750 89.371 -33.151 1.00 18.87 77 SER A CA 1
ATOM 603 C C . SER A 1 77 ? 37.679 90.868 -33.459 1.00 19.31 77 SER A C 1
ATOM 604 O O . SER A 1 77 ? 37.866 91.702 -32.574 1.00 19.51 77 SER A O 1
ATOM 607 N N . THR A 1 78 ? 37.392 91.211 -34.710 1.00 17.00 78 THR A N 1
ATOM 608 C CA . THR A 1 78 ? 37.403 92.613 -35.109 1.00 18.87 78 THR A CA 1
ATOM 609 C C . THR A 1 78 ? 36.016 93.119 -35.505 1.00 18.58 78 THR A C 1
ATOM 610 O O . THR A 1 78 ? 35.281 92.439 -36.236 1.00 18.52 78 THR A O 1
ATOM 614 N N . ALA A 1 79 ? 35.655 94.290 -34.988 1.00 17.52 79 ALA A N 1
ATOM 615 C CA . ALA A 1 79 ? 34.450 94.988 -35.430 1.00 13.91 79 ALA A CA 1
ATOM 616 C C . ALA A 1 79 ? 34.849 96.061 -36.417 1.00 17.20 79 ALA A C 1
ATOM 617 O O . ALA A 1 79 ? 35.815 96.792 -36.187 1.00 17.74 79 ALA A O 1
ATOM 619 N N . TYR A 1 80 ? 34.087 96.191 -37.495 1.00 14.67 80 TYR A N 1
ATOM 620 C CA . TYR A 1 80 ? 34.397 97.183 -38.512 1.00 17.21 80 TYR A CA 1
ATOM 621 C C . TYR A 1 80 ? 33.247 98.158 -38.701 1.00 17.35 80 TYR A C 1
ATOM 622 O O . TYR A 1 80 ? 32.073 97.774 -38.603 1.00 14.58 80 TYR A O 1
ATOM 631 N N . MET A 1 81 ? 33.581 99.417 -38.988 1.00 15.97 81 MET A N 1
ATOM 632 C CA . MET A 1 81 ? 32.574 100.377 -39.447 1.00 14.51 81 MET A CA 1
ATOM 633 C C . MET A 1 81 ? 33.035 101.056 -40.717 1.00 16.37 81 MET A C 1
ATOM 634 O O . MET A 1 81 ? 34.094 101.698 -40.741 1.00 16.77 81 MET A O 1
ATOM 639 N N . GLN A 1 82 ? 32.246 100.916 -41.776 1.00 14.93 82 GLN A N 1
ATOM 640 C CA . GLN A 1 82 ? 32.577 101.524 -43.054 1.00 18.39 82 GLN A CA 1
ATOM 641 C C . GLN A 1 82 ? 31.775 102.802 -43.256 1.00 18.53 82 GLN A C 1
ATOM 642 O O . GLN A 1 82 ? 30.549 102.780 -43.148 1.00 19.91 82 GLN A O 1
ATOM 648 N N . LEU A 1 83 ? 32.463 103.909 -43.525 1.00 15.68 83 LEU A N 1
ATOM 649 C CA . LEU A 1 83 ? 31.794 105.184 -43.803 1.00 18.60 83 LEU A CA 1
ATOM 650 C C . LEU A 1 83 ? 31.945 105.489 -45.282 1.00 20.78 83 LEU A C 1
ATOM 651 O O . LEU A 1 83 ? 33.052 105.410 -45.818 1.00 21.15 83 LEU A O 1
ATOM 656 N N . SER A 1 84 ? 30.840 105.830 -45.940 1.00 20.93 84 SER A N 1
ATOM 657 C CA . SER A 1 84 ? 30.831 106.010 -47.391 1.00 23.47 84 SER A CA 1
ATOM 658 C C . SER A 1 84 ? 30.749 107.483 -47.801 1.00 22.65 84 SER A C 1
ATOM 659 O O . SER A 1 84 ? 30.366 108.335 -46.991 1.00 24.05 84 SER A O 1
ATOM 662 N N . SER A 1 85 ? 31.083 107.764 -49.066 1.00 24.85 85 SER A N 1
ATOM 663 C CA . SER A 1 85 ? 30.983 109.108 -49.668 1.00 26.80 85 SER A CA 1
ATOM 664 C C . SER A 1 85 ? 31.430 110.231 -48.729 1.00 23.27 85 SER A C 1
ATOM 665 O O . SER A 1 85 ? 30.649 111.116 -48.386 1.00 23.72 85 SER A O 1
ATOM 668 N N . LEU A 1 86 ? 32.679 110.181 -48.296 1.00 20.27 86 LEU A N 1
ATOM 669 C CA . LEU A 1 86 ? 33.127 111.058 -47.219 1.00 21.21 86 LEU A CA 1
ATOM 670 C C . LEU A 1 86 ? 33.099 112.547 -47.559 1.00 22.24 86 LEU A C 1
ATOM 671 O O . LEU A 1 86 ? 33.353 112.952 -48.690 1.00 21.45 86 LEU A O 1
ATOM 676 N N . THR A 1 87 ? 32.759 113.361 -46.563 1.00 22.27 87 THR A N 1
ATOM 677 C CA . THR A 1 87 ? 32.800 114.808 -46.697 1.00 22.40 87 THR A CA 1
ATOM 678 C C . THR A 1 87 ? 33.469 115.367 -45.451 1.00 23.97 87 THR A C 1
ATOM 679 O O . THR A 1 87 ? 33.721 114.625 -44.501 1.00 19.01 87 THR A O 1
ATOM 683 N N . SER A 1 88 ? 33.736 116.672 -45.460 1.00 23.58 88 SER A N 1
ATOM 684 C CA . SER A 1 88 ? 34.319 117.374 -44.316 1.00 23.12 88 SER A CA 1
ATOM 685 C C . SER A 1 88 ? 33.528 117.190 -43.030 1.00 21.71 88 SER A C 1
ATOM 686 O O . SER A 1 88 ? 34.102 117.249 -41.943 1.00 24.08 88 SER A O 1
ATOM 689 N N . GLU A 1 89 ? 32.213 117.006 -43.153 1.00 22.30 89 GLU A N 1
ATOM 690 C CA . GLU A 1 89 ? 31.346 116.774 -42.002 1.00 25.08 89 GLU A CA 1
ATOM 691 C C . GLU A 1 89 ? 31.680 115.455 -41.310 1.00 22.79 89 GLU A C 1
ATOM 692 O O . GLU A 1 89 ? 31.354 115.256 -40.142 1.00 22.47 89 GLU A O 1
ATOM 698 N N . ASP A 1 90 ? 32.315 114.546 -42.038 1.00 18.79 90 ASP A N 1
ATOM 699 C CA . ASP A 1 90 ? 32.633 113.239 -41.482 1.00 19.08 90 ASP A CA 1
ATOM 700 C C . ASP A 1 90 ? 33.951 113.254 -40.713 1.00 18.11 90 ASP A C 1
ATOM 701 O O . ASP A 1 90 ? 34.292 112.273 -40.075 1.00 15.72 90 ASP A O 1
ATOM 706 N N . SER A 1 91 ? 34.692 114.362 -40.769 1.00 17.91 91 SER A N 1
ATOM 707 C CA . SER A 1 91 ? 35.952 114.457 -40.027 1.00 16.95 91 SER A CA 1
ATOM 708 C C . SER A 1 91 ? 35.653 114.521 -38.534 1.00 16.62 91 SER A C 1
ATOM 709 O O . SER A 1 91 ? 34.936 115.422 -38.068 1.00 19.74 91 SER A O 1
ATOM 712 N N . ALA A 1 92 ? 36.208 113.581 -37.778 1.00 14.56 92 ALA A N 1
ATOM 713 C CA . ALA A 1 92 ? 35.803 113.404 -36.388 1.00 16.53 92 ALA A CA 1
ATOM 714 C C . ALA A 1 92 ? 36.656 112.328 -35.755 1.00 14.54 92 ALA A C 1
ATOM 715 O O . ALA A 1 92 ? 37.382 111.627 -36.456 1.00 14.99 92 ALA A O 1
ATOM 717 N N . VAL A 1 93 ? 36.562 112.199 -34.432 1.00 13.98 93 VAL A N 1
ATOM 718 C CA . VAL A 1 93 ? 37.063 111.011 -33.740 1.00 13.66 93 VAL A CA 1
ATOM 719 C C . VAL A 1 93 ? 35.931 109.991 -33.647 1.00 16.87 93 VAL A C 1
ATOM 720 O O . VAL A 1 93 ? 34.785 110.340 -33.306 1.00 14.68 93 VAL A O 1
ATOM 724 N N . TYR A 1 94 ? 36.229 108.737 -33.974 1.00 14.87 94 TYR A N 1
ATOM 725 C CA . TYR A 1 94 ? 35.221 107.683 -33.890 1.00 15.27 94 TYR A CA 1
ATOM 726 C C . TYR A 1 94 ? 35.666 106.625 -32.895 1.00 14.79 94 TYR A C 1
ATOM 727 O O . TYR A 1 94 ? 36.750 106.045 -33.053 1.00 14.64 94 TYR A O 1
ATOM 736 N N . TYR A 1 95 ? 34.841 106.372 -31.885 1.00 12.31 95 TYR A N 1
ATOM 737 C CA . TYR A 1 95 ? 35.141 105.370 -30.858 1.00 11.70 95 TYR A CA 1
ATOM 738 C C . TYR A 1 95 ? 34.342 104.093 -31.087 1.00 17.82 95 TYR A C 1
ATOM 739 O O . TYR A 1 95 ? 33.181 104.161 -31.521 1.00 13.61 95 TYR A O 1
ATOM 748 N N . CYS A 1 96 ? 34.939 102.931 -30.791 1.00 12.21 96 CYS A N 1
ATOM 749 C CA . CYS A 1 96 ? 34.137 101.745 -30.536 1.00 14.52 96 CYS A CA 1
ATOM 750 C C . CYS A 1 96 ? 34.067 101.641 -29.024 1.00 17.54 96 CYS A C 1
ATOM 751 O O . CYS A 1 96 ? 34.990 102.062 -28.320 1.00 14.34 96 CYS A O 1
ATOM 754 N N . ALA A 1 97 ? 32.949 101.135 -28.519 1.00 12.75 97 ALA A N 1
ATOM 755 C CA . ALA A 1 97 ? 32.764 100.987 -27.079 1.00 15.31 97 ALA A CA 1
ATOM 756 C C . ALA A 1 97 ? 31.977 99.722 -26.820 1.00 14.82 97 ALA A C 1
ATOM 757 O O . ALA A 1 97 ? 30.862 99.579 -27.335 1.00 14.22 97 ALA A O 1
ATOM 759 N N . ARG A 1 98 ? 32.544 98.814 -26.024 1.00 14.47 98 ARG A N 1
ATOM 760 C CA . ARG A 1 98 ? 31.868 97.559 -25.713 1.00 15.21 98 ARG A CA 1
ATOM 761 C C . ARG A 1 98 ? 30.936 97.829 -24.566 1.00 14.21 98 ARG A C 1
ATOM 762 O O . ARG A 1 98 ? 31.373 97.914 -23.424 1.00 13.85 98 ARG A O 1
ATOM 770 N N . GLY A 1 99 ? 29.649 97.993 -24.854 1.00 16.37 99 GLY A N 1
ATOM 771 C CA . GLY A 1 99 ? 28.744 98.506 -23.837 1.00 15.81 99 GLY A CA 1
ATOM 772 C C . GLY A 1 99 ? 29.221 99.902 -23.466 1.00 18.44 99 GLY A C 1
ATOM 773 O O . GLY A 1 99 ? 29.706 100.632 -24.337 1.00 19.60 99 GLY A O 1
ATOM 774 N N . GLY A 1 100 ? 29.130 100.267 -22.191 1.00 16.39 100 GLY A N 1
ATOM 775 C CA . GLY A 1 100 ? 29.541 101.589 -21.747 1.00 15.36 100 GLY A CA 1
ATOM 776 C C . GLY A 1 100 ? 30.843 101.667 -20.968 1.00 18.19 100 GLY A C 1
ATOM 777 O O . GLY A 1 100 ? 31.370 102.757 -20.748 1.00 18.88 100 GLY A O 1
ATOM 778 N N . THR A 1 101 ? 31.382 100.521 -20.563 1.00 16.79 101 THR A N 1
ATOM 779 C CA . THR A 1 101 ? 32.566 100.517 -19.693 1.00 18.64 101 THR A CA 1
ATOM 780 C C . THR A 1 101 ? 33.905 100.550 -20.447 1.00 18.96 101 THR A C 1
ATOM 781 O O . THR A 1 101 ? 34.881 101.149 -19.985 1.00 19.37 101 THR A O 1
ATOM 785 N N . TYR A 1 102 ? 33.957 99.894 -21.595 1.00 16.02 102 TYR A N 1
ATOM 786 C CA . TYR A 1 102 ? 35.222 99.721 -22.289 1.00 16.50 102 TYR A CA 1
ATOM 787 C C . TYR A 1 102 ? 35.212 100.475 -23.605 1.00 16.78 102 TYR A C 1
ATOM 788 O O . TYR A 1 102 ? 34.352 100.235 -24.461 1.00 16.79 102 TYR A O 1
ATOM 797 N N . TRP A 1 103 ? 36.141 101.417 -23.734 1.00 18.01 103 TRP A N 1
ATOM 798 C CA . TRP A 1 103 ? 36.216 102.292 -24.895 1.00 16.84 103 TRP A CA 1
ATOM 799 C C . TRP A 1 103 ? 37.564 102.136 -25.564 1.00 16.21 103 TRP A C 1
ATOM 800 O O . TRP A 1 103 ? 38.597 102.067 -24.891 1.00 15.86 103 TRP A O 1
ATOM 811 N N . GLY A 1 104 ? 37.555 102.089 -26.892 1.00 15.16 104 GLY A N 1
ATOM 812 C CA . GLY A 1 104 ? 38.781 102.234 -27.656 1.00 17.34 104 GLY A CA 1
ATOM 813 C C . GLY A 1 104 ? 39.352 103.636 -27.484 1.00 19.75 104 GLY A C 1
ATOM 814 O O . GLY A 1 104 ? 38.695 104.515 -26.913 1.00 16.73 104 GLY A O 1
ATOM 815 N N . GLN A 1 105 ? 40.575 103.856 -27.961 1.00 16.73 105 GLN A N 1
ATOM 816 C CA . GLN A 1 105 ? 41.187 105.181 -27.860 1.00 19.67 105 GLN A CA 1
ATOM 817 C C . GLN A 1 105 ? 40.675 106.137 -28.929 1.00 18.46 105 GLN A C 1
ATOM 818 O O . GLN A 1 105 ? 40.959 107.325 -28.882 1.00 17.28 105 GLN A O 1
ATOM 824 N N . GLY A 1 106 ? 39.940 105.617 -29.906 1.00 15.96 106 GLY A N 1
ATOM 825 C CA . GLY A 1 106 ? 39.390 106.458 -30.949 1.00 13.31 106 GLY A CA 1
ATOM 826 C C . GLY A 1 106 ? 40.297 106.553 -32.160 1.00 17.33 106 GLY A C 1
ATOM 827 O O . GLY A 1 106 ? 41.520 106.586 -32.038 1.00 15.80 106 GLY A O 1
ATOM 828 N N . THR A 1 107 ? 39.690 106.598 -33.338 1.00 14.58 107 THR A N 1
ATOM 829 C CA . THR A 1 107 ? 40.421 106.877 -34.564 1.00 15.53 107 THR A CA 1
ATOM 830 C C . THR A 1 107 ? 40.080 108.283 -35.039 1.00 14.97 107 THR A C 1
ATOM 831 O O . THR A 1 107 ? 38.913 108.607 -35.209 1.00 16.39 107 THR A O 1
ATOM 835 N N . THR A 1 108 ? 41.084 109.135 -35.233 1.00 14.60 108 THR A N 1
ATOM 836 C CA . THR A 1 108 ? 40.820 110.448 -35.816 1.00 13.71 108 THR A CA 1
ATOM 837 C C . THR A 1 108 ? 40.730 110.300 -37.323 1.00 15.60 108 THR A C 1
ATOM 838 O O . THR A 1 108 ? 41.718 109.960 -37.976 1.00 17.76 108 THR A O 1
ATOM 842 N N . LEU A 1 109 ? 39.542 110.519 -37.880 1.00 15.26 109 LEU A N 1
ATOM 843 C CA . LEU A 1 109 ? 39.378 110.464 -39.324 1.00 16.53 109 LEU A CA 1
ATOM 844 C C . LEU A 1 109 ? 39.467 111.873 -39.875 1.00 18.15 109 LEU A C 1
ATOM 845 O O . LEU A 1 109 ? 38.774 112.774 -39.396 1.00 17.43 109 LEU A O 1
ATOM 850 N N . THR A 1 110 ? 40.348 112.068 -40.855 1.00 17.47 110 THR A N 1
ATOM 851 C CA . THR A 1 110 ? 40.470 113.354 -41.547 1.00 17.12 110 THR A CA 1
ATOM 852 C C . THR A 1 110 ? 40.128 113.144 -43.012 1.00 19.83 110 THR A C 1
ATOM 853 O O . THR A 1 110 ? 40.729 112.298 -43.682 1.00 20.77 110 THR A O 1
ATOM 857 N N . VAL A 1 111 ? 39.155 113.900 -43.499 1.00 17.65 111 VAL A N 1
ATOM 858 C CA . VAL A 1 111 ? 38.725 113.812 -44.890 1.00 17.76 111 VAL A CA 1
ATOM 859 C C . VAL A 1 111 ? 39.349 114.987 -45.635 1.00 21.86 111 VAL A C 1
ATOM 860 O O . VAL A 1 111 ? 38.874 116.127 -45.537 1.00 22.41 111 VAL A O 1
ATOM 864 N N . SER A 1 112 ? 40.427 114.734 -46.359 1.00 24.61 112 SER A N 1
ATOM 865 C CA . SER A 1 112 ? 41.136 115.834 -47.009 1.00 23.40 112 SER A CA 1
ATOM 866 C C . SER A 1 112 ? 41.890 115.329 -48.215 1.00 25.27 112 SER A C 1
ATOM 867 O O . SER A 1 112 ? 42.214 114.146 -48.295 1.00 28.42 112 SER A O 1
ATOM 870 N N . ALA A 1 113 ? 42.165 116.231 -49.152 1.00 29.27 113 ALA A N 1
ATOM 871 C CA . ALA A 1 113 ? 42.998 115.919 -50.312 1.00 31.55 113 ALA A CA 1
ATOM 872 C C . ALA A 1 113 ? 44.487 116.142 -49.998 1.00 33.03 113 ALA A C 1
ATOM 873 O O . ALA A 1 113 ? 45.358 115.761 -50.777 1.00 31.26 113 ALA A O 1
ATOM 875 N N . ALA A 1 114 ? 44.772 116.765 -48.856 1.00 29.58 114 ALA A N 1
ATOM 876 C CA . ALA A 1 114 ? 46.157 117.055 -48.459 1.00 30.33 114 ALA A CA 1
ATOM 877 C C . ALA A 1 114 ? 46.971 115.772 -48.195 1.00 31.28 114 ALA A C 1
ATOM 878 O O . ALA A 1 114 ? 46.400 114.686 -48.069 1.00 33.20 114 ALA A O 1
ATOM 880 N N . LYS A 1 115 ? 48.296 115.897 -48.119 1.00 31.87 115 LYS A N 1
ATOM 881 C CA . LYS A 1 115 ? 49.190 114.727 -48.067 1.00 29.20 115 LYS A CA 1
ATOM 882 C C . LYS A 1 115 ? 49.657 114.417 -46.659 1.00 22.81 115 LYS A C 1
ATOM 883 O O . LYS A 1 115 ? 49.949 115.331 -45.886 1.00 18.82 115 LYS A O 1
ATOM 889 N N . THR A 1 116 ? 49.774 113.129 -46.343 1.00 21.82 116 THR A N 1
ATOM 890 C CA . THR A 1 116 ? 50.392 112.702 -45.091 1.00 19.90 116 THR A CA 1
ATOM 891 C C . THR A 1 116 ? 51.852 113.164 -45.016 1.00 20.36 116 THR A C 1
ATOM 892 O O . THR A 1 116 ? 52.638 112.929 -45.933 1.00 19.24 116 THR A O 1
ATOM 896 N N . THR A 1 117 ? 52.209 113.828 -43.920 1.00 16.80 117 THR A N 1
ATOM 897 C CA . THR A 1 117 ? 53.563 114.327 -43.736 1.00 17.16 117 THR A CA 1
ATOM 898 C C . THR A 1 117 ? 53.967 114.080 -42.295 1.00 17.34 117 THR A C 1
ATOM 899 O O . THR A 1 117 ? 53.251 114.471 -41.385 1.00 16.72 117 THR A O 1
ATOM 903 N N . PRO A 1 118 ? 55.119 113.426 -42.083 1.00 17.88 118 PRO A N 1
ATOM 904 C CA . PRO A 1 118 ? 55.613 113.194 -40.723 1.00 17.86 118 PRO A CA 1
ATOM 905 C C . PRO A 1 118 ? 56.155 114.486 -40.153 1.00 14.48 118 PRO A C 1
ATOM 906 O O . PRO A 1 118 ? 56.511 115.382 -40.922 1.00 17.44 118 PRO A O 1
ATOM 910 N N . PRO A 1 119 ? 56.216 114.595 -38.821 1.00 14.13 119 PRO A N 1
ATOM 911 C CA . PRO A 1 119 ? 56.693 115.843 -38.221 1.00 16.90 119 PRO A CA 1
ATOM 912 C C . PRO A 1 119 ? 58.213 115.920 -38.176 1.00 20.12 119 PRO A C 1
ATOM 913 O O . PRO A 1 119 ? 58.880 114.894 -38.151 1.00 16.18 119 PRO A O 1
ATOM 917 N N . SER A 1 120 ? 58.752 117.132 -38.144 1.00 16.73 120 SER A N 1
ATOM 918 C CA . SER A 1 120 ? 60.137 117.318 -37.736 1.00 19.54 120 SER A CA 1
ATOM 919 C C . SER A 1 120 ? 60.102 117.574 -36.238 1.00 17.87 120 SER A C 1
ATOM 920 O O . SER A 1 120 ? 59.257 118.324 -35.767 1.00 18.13 120 SER A O 1
ATOM 923 N N . VAL A 1 121 ? 60.982 116.936 -35.474 1.00 15.34 121 VAL A N 1
ATOM 924 C CA . VAL A 1 121 ? 61.011 117.170 -34.035 1.00 15.77 121 VAL A CA 1
ATOM 925 C C . VAL A 1 121 ? 62.300 117.902 -33.636 1.00 21.42 121 VAL A C 1
ATOM 926 O O . VAL A 1 121 ? 63.392 117.373 -33.812 1.00 21.45 121 VAL A O 1
ATOM 930 N N . TYR A 1 122 ? 62.165 119.111 -33.099 1.00 18.84 122 TYR A N 1
ATOM 931 C CA . TYR A 1 122 ? 63.323 119.903 -32.696 1.00 19.25 122 TYR A CA 1
ATOM 932 C C . TYR A 1 122 ? 63.410 120.033 -31.180 1.00 22.55 122 TYR A C 1
ATOM 933 O O . TYR A 1 122 ? 62.412 120.273 -30.512 1.00 21.57 122 TYR A O 1
ATOM 942 N N . PRO A 1 123 ? 64.615 119.882 -30.620 1.00 27.83 123 PRO A N 1
ATOM 943 C CA . PRO A 1 123 ? 64.721 120.014 -29.165 1.00 24.23 123 PRO A CA 1
ATOM 944 C C . PRO A 1 123 ? 64.715 121.486 -28.750 1.00 25.32 123 PRO A C 1
ATOM 945 O O . PRO A 1 123 ? 65.218 122.349 -29.481 1.00 29.19 123 PRO A O 1
ATOM 949 N N . LEU A 1 124 ? 64.132 121.770 -27.592 1.00 25.66 124 LEU A N 1
ATOM 950 C CA . LEU A 1 124 ? 64.142 123.115 -27.035 1.00 24.15 124 LEU A CA 1
ATOM 951 C C . LEU A 1 124 ? 64.939 123.064 -25.735 1.00 28.40 124 LEU A C 1
ATOM 952 O O . LEU A 1 124 ? 64.418 122.655 -24.686 1.00 25.00 124 LEU A O 1
ATOM 957 N N . ALA A 1 125 ? 66.213 123.455 -25.816 1.00 29.43 125 ALA A N 1
ATOM 958 C CA . ALA A 1 125 ? 67.115 123.419 -24.666 1.00 31.53 125 ALA A CA 1
ATOM 959 C C . ALA A 1 125 ? 67.272 124.818 -24.073 1.00 33.33 125 ALA A C 1
ATOM 960 O O . ALA A 1 125 ? 67.213 125.809 -24.812 1.00 29.81 125 ALA A O 1
ATOM 962 N N . PRO A 1 126 ? 67.455 124.904 -22.740 1.00 31.60 126 PRO A N 1
ATOM 963 C CA . PRO A 1 126 ? 67.659 126.203 -22.091 1.00 42.94 126 PRO A CA 1
ATOM 964 C C . PRO A 1 126 ? 68.699 127.015 -22.845 1.00 54.46 126 PRO A C 1
ATOM 965 O O . PRO A 1 126 ? 69.904 126.751 -22.735 1.00 56.74 126 PRO A O 1
ATOM 969 N N . GLY A 1 127 ? 68.213 127.978 -23.631 1.00 54.75 127 GLY A N 1
ATOM 970 C CA . GLY A 1 127 ? 69.056 128.831 -24.452 1.00 59.16 127 GLY A CA 1
ATOM 971 C C . GLY A 1 127 ? 69.818 129.865 -23.642 1.00 69.74 127 GLY A C 1
ATOM 972 O O . GLY A 1 127 ? 70.272 130.881 -24.177 1.00 69.24 127 GLY A O 1
ATOM 973 N N . SER A 1 128 ? 69.943 129.602 -22.342 1.00 70.93 128 SER A N 1
ATOM 974 C CA . SER A 1 128 ? 70.741 130.422 -21.445 1.00 80.63 128 SER A CA 1
ATOM 975 C C . SER A 1 128 ? 71.962 129.625 -21.003 1.00 85.48 128 SER A C 1
ATOM 976 O O . SER A 1 128 ? 71.837 128.528 -20.449 1.00 80.08 128 SER A O 1
ATOM 979 N N . ALA A 1 129 ? 73.142 130.179 -21.264 1.00 90.10 129 ALA A N 1
ATOM 980 C CA . ALA A 1 129 ? 74.394 129.537 -20.883 1.00 94.47 129 ALA A CA 1
ATOM 981 C C . ALA A 1 129 ? 74.934 130.123 -19.576 1.00 99.04 129 ALA A C 1
ATOM 982 O O . ALA A 1 129 ? 75.166 131.331 -19.491 1.00 102.07 129 ALA A O 1
ATOM 984 N N . ALA A 1 130 ? 75.108 129.295 -18.545 1.00 99.21 130 ALA A N 1
ATOM 985 C CA . ALA A 1 130 ? 74.661 127.902 -18.508 1.00 96.89 130 ALA A CA 1
ATOM 986 C C . ALA A 1 130 ? 74.276 127.592 -17.061 1.00 100.00 130 ALA A C 1
ATOM 987 O O . ALA A 1 130 ? 74.693 126.577 -16.487 1.00 98.82 130 ALA A O 1
ATOM 989 N N . GLN A 1 131 ? 73.488 128.497 -16.484 1.00 98.68 131 GLN A N 1
ATOM 990 C CA . GLN A 1 131 ? 73.101 128.453 -15.078 1.00 95.99 131 GLN A CA 1
ATOM 991 C C . GLN A 1 131 ? 71.578 128.494 -14.998 1.00 93.76 131 GLN A C 1
ATOM 992 O O . GLN A 1 131 ? 70.913 128.825 -15.984 1.00 92.27 131 GLN A O 1
ATOM 998 N N . THR A 1 132 ? 71.024 128.159 -13.836 1.00 89.16 132 THR A N 1
ATOM 999 C CA . THR A 1 132 ? 69.580 127.958 -13.717 1.00 85.34 132 THR A CA 1
ATOM 1000 C C . THR A 1 132 ? 69.122 128.129 -12.256 1.00 80.97 132 THR A C 1
ATOM 1001 O O . THR A 1 132 ? 69.937 128.356 -11.356 1.00 80.81 132 THR A O 1
ATOM 1005 N N . ASN A 1 133 ? 67.809 128.053 -12.049 1.00 77.15 133 ASN A N 1
ATOM 1006 C CA . ASN A 1 133 ? 67.173 128.066 -10.740 1.00 71.04 133 ASN A CA 1
ATOM 1007 C C . ASN A 1 133 ? 67.072 126.628 -10.205 1.00 65.35 133 ASN A C 1
ATOM 1008 O O . ASN A 1 133 ? 67.821 125.756 -10.645 1.00 66.52 133 ASN A O 1
ATOM 1013 N N . SER A 1 134 ? 66.165 126.367 -9.266 1.00 59.52 134 SER A N 1
ATOM 1014 C CA . SER A 1 134 ? 66.040 125.014 -8.710 1.00 58.53 134 SER A CA 1
ATOM 1015 C C . SER A 1 134 ? 65.307 124.064 -9.669 1.00 54.85 134 SER A C 1
ATOM 1016 O O . SER A 1 134 ? 65.350 122.838 -9.507 1.00 49.75 134 SER A O 1
ATOM 1019 N N . MET A 1 135 ? 64.651 124.650 -10.670 1.00 52.61 135 MET A N 1
ATOM 1020 C CA . MET A 1 135 ? 63.807 123.927 -11.622 1.00 46.27 135 MET A CA 1
ATOM 1021 C C . MET A 1 135 ? 64.182 124.324 -13.049 1.00 44.82 135 MET A C 1
ATOM 1022 O O . MET A 1 135 ? 64.525 125.480 -13.300 1.00 47.58 135 MET A O 1
ATOM 1027 N N . VAL A 1 136 ? 64.109 123.386 -13.989 1.00 38.53 136 VAL A N 1
ATOM 1028 C CA . VAL A 1 136 ? 64.443 123.707 -15.381 1.00 36.65 136 VAL A CA 1
ATOM 1029 C C . VAL A 1 136 ? 63.353 123.250 -16.361 1.00 32.62 136 VAL A C 1
ATOM 1030 O O . VAL A 1 136 ? 62.805 122.156 -16.219 1.00 30.15 136 VAL A O 1
ATOM 1034 N N . THR A 1 137 ? 63.030 124.108 -17.333 1.00 28.47 137 THR A N 1
ATOM 1035 C CA . THR A 1 137 ? 62.015 123.792 -18.335 1.00 28.57 137 THR A CA 1
ATOM 1036 C C . THR A 1 137 ? 62.615 123.466 -19.704 1.00 27.17 137 THR A C 1
ATOM 1037 O O . THR A 1 137 ? 63.345 124.269 -20.301 1.00 22.82 137 THR A O 1
ATOM 1041 N N . LEU A 1 138 ? 62.287 122.274 -20.191 1.00 23.98 138 LEU A N 1
ATOM 1042 C CA . LEU A 1 138 ? 62.757 121.789 -21.485 1.00 27.01 138 LEU A CA 1
ATOM 1043 C C . LEU A 1 138 ? 61.557 121.666 -22.420 1.00 26.20 138 LEU A C 1
ATOM 1044 O O . LEU A 1 138 ? 60.407 121.719 -21.966 1.00 26.15 138 LEU A O 1
ATOM 1049 N N . GLY A 1 139 ? 61.816 121.463 -23.711 1.00 25.71 139 GLY A N 1
ATOM 1050 C CA . GLY A 1 139 ? 60.726 121.294 -24.655 1.00 24.94 139 GLY A CA 1
ATOM 1051 C C . GLY A 1 139 ? 61.054 120.624 -25.972 1.00 25.04 139 GLY A C 1
ATOM 1052 O O . GLY A 1 139 ? 62.219 120.385 -26.312 1.00 23.00 139 GLY A O 1
ATOM 1053 N N . CYS A 1 140 ? 59.997 120.311 -26.712 1.00 21.19 140 CYS A N 1
ATOM 1054 C CA . CYS A 1 140 ? 60.105 119.748 -28.049 1.00 21.90 140 CYS A CA 1
ATOM 1055 C C . CYS A 1 140 ? 59.176 120.507 -28.961 1.00 20.15 140 CYS A C 1
ATOM 1056 O O . CYS A 1 140 ? 58.016 120.733 -28.615 1.00 24.80 140 CYS A O 1
ATOM 1059 N N . LEU A 1 141 ? 59.678 120.906 -30.120 1.00 18.07 141 LEU A N 1
ATOM 1060 C CA . LEU A 1 141 ? 58.837 121.518 -31.130 1.00 19.76 141 LEU A CA 1
ATOM 1061 C C . LEU A 1 141 ? 58.537 120.477 -32.202 1.00 18.62 141 LEU A C 1
ATOM 1062 O O . LEU A 1 141 ? 59.447 119.977 -32.862 1.00 18.59 141 LEU A O 1
ATOM 1067 N N . VAL A 1 142 ? 57.258 120.143 -32.361 1.00 16.02 142 VAL A N 1
ATOM 1068 C CA . VAL A 1 142 ? 56.823 119.123 -33.301 1.00 15.18 142 VAL A CA 1
ATOM 1069 C C . VAL A 1 142 ? 56.178 119.794 -34.501 1.00 15.95 142 VAL A C 1
ATOM 1070 O O . VAL A 1 142 ? 55.035 120.253 -34.429 1.00 14.02 142 VAL A O 1
ATOM 1074 N N . LYS A 1 143 ? 56.899 119.875 -35.614 1.00 13.89 143 LYS A N 1
ATOM 1075 C CA . LYS A 1 143 ? 56.474 120.816 -36.643 1.00 16.29 143 LYS A CA 1
ATOM 1076 C C . LYS A 1 143 ? 56.245 120.221 -38.029 1.00 16.89 143 LYS A C 1
ATOM 1077 O O . LYS A 1 143 ? 56.953 119.308 -38.454 1.00 17.56 143 LYS A O 1
ATOM 1083 N N . GLY A 1 144 ? 55.231 120.737 -38.716 1.00 13.92 144 GLY A N 1
ATOM 1084 C CA . GLY A 1 144 ? 55.023 120.439 -40.122 1.00 15.12 144 GLY A CA 1
ATOM 1085 C C . GLY A 1 144 ? 54.438 119.075 -40.434 1.00 18.51 144 GLY A C 1
ATOM 1086 O O . GLY A 1 144 ? 54.799 118.491 -41.451 1.00 19.62 144 GLY A O 1
ATOM 1087 N N . TYR A 1 145 ? 53.535 118.570 -39.592 1.00 15.88 145 TYR A N 1
ATOM 1088 C CA . TYR A 1 145 ? 52.953 117.241 -39.822 1.00 16.02 145 TYR A CA 1
ATOM 1089 C C . TYR A 1 145 ? 51.493 117.300 -40.247 1.00 18.12 145 TYR A C 1
ATOM 1090 O O . TYR A 1 145 ? 50.795 118.282 -39.976 1.00 17.87 145 TYR A O 1
ATOM 1099 N N . PHE A 1 146 ? 51.036 116.238 -40.909 1.00 16.52 146 PHE A N 1
ATOM 1100 C CA . PHE A 1 146 ? 49.635 116.092 -41.293 1.00 17.14 146 PHE A CA 1
ATOM 1101 C C . PHE A 1 146 ? 49.367 114.610 -41.532 1.00 19.87 146 PHE A C 1
ATOM 1102 O O . PHE A 1 146 ? 50.214 113.916 -42.114 1.00 19.32 146 PHE A O 1
ATOM 1110 N N . PRO A 1 147 ? 48.208 114.105 -41.071 1.00 16.94 147 PRO A N 1
ATOM 1111 C CA . PRO A 1 147 ? 47.152 114.762 -40.296 1.00 15.50 147 PRO A CA 1
ATOM 1112 C C . PRO A 1 147 ? 47.331 114.535 -38.799 1.00 16.61 147 PRO A C 1
ATOM 1113 O O . PRO A 1 147 ? 48.326 113.927 -38.383 1.00 16.32 147 PRO A O 1
ATOM 1117 N N . GLU A 1 148 ? 46.373 115.007 -38.000 1.00 14.62 148 GLU A N 1
ATOM 1118 C CA . GLU A 1 148 ? 46.331 114.689 -36.571 1.00 15.70 148 GLU A CA 1
ATOM 1119 C C . GLU A 1 148 ? 46.097 113.186 -36.353 1.00 14.08 148 GLU A C 1
ATOM 1120 O O . GLU A 1 148 ? 45.629 112.496 -37.265 1.00 14.07 148 GLU A O 1
ATOM 1126 N N . PRO A 1 149 ? 46.419 112.664 -35.151 1.00 11.91 149 PRO A N 1
ATOM 1127 C CA . PRO A 1 149 ? 47.071 113.346 -34.030 1.00 13.69 149 PRO A CA 1
ATOM 1128 C C . PRO A 1 149 ? 48.559 113.007 -34.011 1.00 17.39 149 PRO A C 1
ATOM 1129 O O . PRO A 1 149 ? 49.039 112.256 -34.873 1.00 13.51 149 PRO A O 1
ATOM 1133 N N . VAL A 1 150 ? 49.276 113.581 -33.049 1.00 15.90 150 VAL A N 1
ATOM 1134 C CA . VAL A 1 150 ? 50.577 113.065 -32.651 1.00 18.27 150 VAL A CA 1
ATOM 1135 C C . VAL A 1 150 ? 50.479 112.873 -31.150 1.00 19.65 150 VAL A C 1
ATOM 1136 O O . VAL A 1 150 ? 49.671 113.535 -30.489 1.00 19.34 150 VAL A O 1
ATOM 1140 N N . THR A 1 151 ? 51.277 111.954 -30.618 1.00 18.14 151 THR A N 1
ATOM 1141 C CA . THR A 1 151 ? 51.324 111.716 -29.181 1.00 19.51 151 THR A CA 1
ATOM 1142 C C . THR A 1 151 ? 52.726 112.064 -28.708 1.00 21.40 151 THR A C 1
ATOM 1143 O O . THR A 1 151 ? 53.697 111.685 -29.350 1.00 19.65 151 THR A O 1
ATOM 1147 N N . VAL A 1 152 ? 52.840 112.764 -27.586 1.00 21.95 152 VAL A N 1
ATOM 1148 C CA . VAL A 1 152 ? 54.155 113.112 -27.049 1.00 22.64 152 VAL A CA 1
ATOM 1149 C C . VAL A 1 152 ? 54.258 112.610 -25.627 1.00 23.67 152 VAL A C 1
ATOM 1150 O O . VAL A 1 152 ? 53.352 112.836 -24.828 1.00 25.56 152 VAL A O 1
ATOM 1154 N N . THR A 1 153 ? 55.345 111.908 -25.320 1.00 19.32 153 THR A N 1
ATOM 1155 C CA . THR A 1 153 ? 55.673 111.561 -23.942 1.00 23.76 153 THR A CA 1
ATOM 1156 C C . THR A 1 153 ? 57.122 111.953 -23.678 1.00 23.74 153 THR A C 1
ATOM 1157 O O . THR A 1 153 ? 57.848 112.338 -24.600 1.00 20.91 153 THR A O 1
ATOM 1161 N N . TRP A 1 154 ? 57.541 111.864 -22.423 1.00 20.74 154 TRP A N 1
ATOM 1162 C CA . TRP A 1 154 ? 58.895 112.235 -22.051 1.00 25.31 154 TRP A CA 1
ATOM 1163 C C . TRP A 1 154 ? 59.523 111.053 -21.340 1.00 27.62 154 TRP A C 1
ATOM 1164 O O . TRP A 1 154 ? 58.903 110.470 -20.451 1.00 26.08 154 TRP A O 1
ATOM 1175 N N . ASN A 1 155 ? 60.747 110.708 -21.739 1.00 24.87 155 ASN A N 1
ATOM 1176 C CA . ASN A 1 155 ? 61.411 109.481 -21.275 1.00 29.94 155 ASN A CA 1
ATOM 1177 C C . ASN A 1 155 ? 60.523 108.232 -21.289 1.00 30.32 155 ASN A C 1
ATOM 1178 O O . ASN A 1 155 ? 60.378 107.559 -20.267 1.00 31.27 155 ASN A O 1
ATOM 1183 N N . SER A 1 156 ? 59.923 107.950 -22.445 1.00 28.71 156 SER A N 1
ATOM 1184 C CA . SER A 1 156 ? 59.070 106.776 -22.632 1.00 31.44 156 SER A CA 1
ATOM 1185 C C . SER A 1 156 ? 57.946 106.690 -21.610 1.00 32.11 156 SER A C 1
ATOM 1186 O O . SER A 1 156 ? 57.569 105.601 -21.179 1.00 38.91 156 SER A O 1
ATOM 1189 N N . GLY A 1 157 ? 57.419 107.842 -21.216 1.00 29.38 157 GLY A N 1
ATOM 1190 C CA . GLY A 1 157 ? 56.299 107.878 -20.296 1.00 29.68 157 GLY A CA 1
ATOM 1191 C C . GLY A 1 157 ? 56.677 107.912 -18.826 1.00 37.09 157 GLY A C 1
ATOM 1192 O O . GLY A 1 157 ? 55.818 108.144 -17.975 1.00 41.25 157 GLY A O 1
ATOM 1193 N N . SER A 1 158 ? 57.952 107.690 -18.511 1.00 32.80 158 SER A N 1
ATOM 1194 C CA . SER A 1 158 ? 58.386 107.684 -17.111 1.00 34.09 158 SER A CA 1
ATOM 1195 C C . SER A 1 158 ? 58.437 109.096 -16.521 1.00 36.56 158 SER A C 1
ATOM 1196 O O . SER A 1 158 ? 58.536 109.278 -15.306 1.00 40.29 158 SER A O 1
ATOM 1199 N N . LEU A 1 159 ? 58.373 110.099 -17.388 1.00 36.32 159 LEU A N 1
ATOM 1200 C CA . LEU A 1 159 ? 58.320 111.489 -16.955 1.00 33.32 159 LEU A CA 1
ATOM 1201 C C . LEU A 1 159 ? 56.915 112.001 -17.254 1.00 37.62 159 LEU A C 1
ATOM 1202 O O . LEU A 1 159 ? 56.599 112.346 -18.395 1.00 35.98 159 LEU A O 1
ATOM 1207 N N . SER A 1 160 ? 56.070 112.039 -16.230 1.00 38.76 160 SER A N 1
ATOM 1208 C CA . SER A 1 160 ? 54.652 112.310 -16.435 1.00 39.04 160 SER A CA 1
ATOM 1209 C C . SER A 1 160 ? 54.190 113.598 -15.752 1.00 39.25 160 SER A C 1
ATOM 1210 O O . SER A 1 160 ? 53.238 114.233 -16.199 1.00 43.58 160 SER A O 1
ATOM 1213 N N . SER A 1 161 ? 54.869 113.987 -14.676 1.00 38.63 161 SER A N 1
ATOM 1214 C CA . SER A 1 161 ? 54.549 115.229 -13.976 1.00 36.55 161 SER A CA 1
ATOM 1215 C C . SER A 1 161 ? 55.221 116.417 -14.661 1.00 33.04 161 SER A C 1
ATOM 1216 O O . SER A 1 161 ? 56.296 116.279 -15.231 1.00 31.29 161 SER A O 1
ATOM 1219 N N . GLY A 1 162 ? 54.589 117.583 -14.601 1.00 35.57 162 GLY A N 1
ATOM 1220 C CA . GLY A 1 162 ? 55.178 118.794 -15.149 1.00 32.81 162 GLY A CA 1
ATOM 1221 C C . GLY A 1 162 ? 55.290 118.819 -16.664 1.00 29.12 162 GLY A C 1
ATOM 1222 O O . GLY A 1 162 ? 56.186 119.459 -17.215 1.00 33.88 162 GLY A O 1
ATOM 1223 N N . VAL A 1 163 ? 54.369 118.137 -17.332 1.00 27.72 163 VAL A N 1
ATOM 1224 C CA . VAL A 1 163 ? 54.357 118.031 -18.788 1.00 26.89 163 VAL A CA 1
ATOM 1225 C C . VAL A 1 163 ? 53.170 118.813 -19.340 1.00 24.51 163 VAL A C 1
ATOM 1226 O O . VAL A 1 163 ? 52.059 118.671 -18.840 1.00 26.75 163 VAL A O 1
ATOM 1230 N N . HIS A 1 164 ? 53.397 119.647 -20.352 1.00 22.20 164 HIS A N 1
ATOM 1231 C CA . HIS A 1 164 ? 52.294 120.320 -21.039 1.00 28.67 164 HIS A CA 1
ATOM 1232 C C . HIS A 1 164 ? 52.439 120.075 -22.524 1.00 25.23 164 HIS A C 1
ATOM 1233 O O . HIS A 1 164 ? 53.443 120.463 -23.121 1.00 23.43 164 HIS A O 1
ATOM 1240 N N . THR A 1 165 ? 51.442 119.448 -23.131 1.00 22.44 165 THR A N 1
ATOM 1241 C CA . THR A 1 165 ? 51.434 119.341 -24.585 1.00 23.77 165 THR A CA 1
ATOM 1242 C C . THR A 1 165 ? 50.370 120.282 -25.129 1.00 22.88 165 THR A C 1
ATOM 1243 O O . THR A 1 165 ? 49.206 120.172 -24.775 1.00 25.93 165 THR A O 1
ATOM 1247 N N . PHE A 1 166 ? 50.771 121.227 -25.968 1.00 23.04 166 PHE A N 1
ATOM 1248 C CA . PHE A 1 166 ? 49.843 122.247 -26.450 1.00 20.30 166 PHE A CA 1
ATOM 1249 C C . PHE A 1 166 ? 49.167 121.787 -27.727 1.00 22.39 166 PHE A C 1
ATOM 1250 O O . PHE A 1 166 ? 49.800 121.120 -28.550 1.00 22.64 166 PHE A O 1
ATOM 1258 N N . PRO A 1 167 ? 47.881 122.124 -27.888 1.00 19.91 167 PRO A N 1
ATOM 1259 C CA . PRO A 1 167 ? 47.128 121.756 -29.092 1.00 18.70 167 PRO A CA 1
ATOM 1260 C C . PRO A 1 167 ? 47.786 122.311 -30.348 1.00 19.22 167 PRO A C 1
ATOM 1261 O O . PRO A 1 167 ? 48.264 123.451 -30.369 1.00 18.61 167 PRO A O 1
ATOM 1265 N N . ALA A 1 168 ? 47.791 121.503 -31.398 1.00 19.59 168 ALA A N 1
ATOM 1266 C CA . ALA A 1 168 ? 48.424 121.877 -32.651 1.00 18.54 168 ALA A CA 1
ATOM 1267 C C . ALA A 1 168 ? 47.693 123.025 -33.318 1.00 21.93 168 ALA A C 1
ATOM 1268 O O . ALA A 1 168 ? 46.479 123.197 -33.145 1.00 21.64 168 ALA A O 1
ATOM 1270 N N . VAL A 1 169 ? 48.436 123.807 -34.088 1.00 19.42 169 VAL A N 1
ATOM 1271 C CA . VAL A 1 169 ? 47.845 124.866 -34.878 1.00 18.83 169 VAL A CA 1
ATOM 1272 C C . VAL A 1 169 ? 47.983 124.477 -36.337 1.00 20.61 169 VAL A C 1
ATOM 1273 O O . VAL A 1 169 ? 49.052 124.044 -36.773 1.00 20.15 169 VAL A O 1
ATOM 1277 N N . LEU A 1 170 ? 46.896 124.605 -37.091 1.00 21.00 170 LEU A N 1
ATOM 1278 C CA . LEU A 1 170 ? 46.895 124.236 -38.499 1.00 17.61 170 LEU A CA 1
ATOM 1279 C C . LEU A 1 170 ? 47.201 125.455 -39.380 1.00 23.31 170 LEU A C 1
ATOM 1280 O O . LEU A 1 170 ? 46.583 126.509 -39.226 1.00 23.70 170 LEU A O 1
ATOM 1285 N N . GLN A 1 171 ? 48.144 125.313 -40.301 1.00 24.47 171 GLN A N 1
ATOM 1286 C CA . GLN A 1 171 ? 48.489 126.404 -41.204 1.00 24.25 171 GLN A CA 1
ATOM 1287 C C . GLN A 1 171 ? 49.086 125.853 -42.505 1.00 30.03 171 GLN A C 1
ATOM 1288 O O . GLN A 1 171 ? 50.048 125.083 -42.474 1.00 28.02 171 GLN A O 1
ATOM 1294 N N . SER A 1 172 ? 48.506 126.237 -43.640 1.00 30.45 172 SER A N 1
ATOM 1295 C CA . SER A 1 172 ? 48.958 125.747 -44.945 1.00 32.15 172 SER A CA 1
ATOM 1296 C C . SER A 1 172 ? 48.967 124.221 -45.007 1.00 31.68 172 SER A C 1
ATOM 1297 O O . SER A 1 172 ? 49.925 123.625 -45.497 1.00 30.59 172 SER A O 1
ATOM 1300 N N . ASP A 1 173 ? 47.913 123.599 -44.485 1.00 27.88 173 ASP A N 1
ATOM 1301 C CA . ASP A 1 173 ? 47.768 122.146 -44.524 1.00 28.90 173 ASP A CA 1
ATOM 1302 C C . ASP A 1 173 ? 48.822 121.387 -43.695 1.00 27.26 173 ASP A C 1
ATOM 1303 O O . ASP A 1 173 ? 49.016 120.180 -43.880 1.00 23.50 173 ASP A O 1
ATOM 1308 N N . LEU A 1 174 ? 49.481 122.089 -42.776 1.00 22.75 174 LEU A N 1
ATOM 1309 C CA . LEU A 1 174 ? 50.410 121.443 -41.853 1.00 21.00 174 LEU A CA 1
ATOM 1310 C C . LEU A 1 174 ? 50.154 121.887 -40.427 1.00 19.75 174 LEU A C 1
ATOM 1311 O O . LEU A 1 174 ? 49.793 123.040 -40.184 1.00 18.38 174 LEU A O 1
ATOM 1316 N N . TYR A 1 175 ? 50.349 120.955 -39.495 1.00 17.59 175 TYR A N 1
ATOM 1317 C CA . TYR A 1 175 ? 50.156 121.191 -38.073 1.00 17.25 175 TYR A CA 1
ATOM 1318 C C . TYR A 1 175 ? 51.495 121.383 -37.397 1.00 18.11 175 TYR A C 1
ATOM 1319 O O . TYR A 1 175 ? 52.523 120.864 -37.855 1.00 17.15 175 TYR A O 1
ATOM 1328 N N . THR A 1 176 ? 51.471 122.103 -36.285 1.00 17.97 176 THR A N 1
ATOM 1329 C CA . THR A 1 176 ? 52.646 122.324 -35.463 1.00 16.72 176 THR A CA 1
ATOM 1330 C C . THR A 1 176 ? 52.184 122.380 -34.025 1.00 16.83 176 THR A C 1
ATOM 1331 O O . THR A 1 176 ? 51.186 123.043 -33.719 1.00 17.22 176 THR A O 1
ATOM 1335 N N . LEU A 1 177 ? 52.885 121.682 -33.143 1.00 16.06 177 LEU A N 1
ATOM 1336 C CA . LEU A 1 177 ? 52.662 121.842 -31.709 1.00 16.79 177 LEU A CA 1
ATOM 1337 C C . LEU A 1 177 ? 53.981 121.791 -30.963 1.00 21.49 177 LEU A C 1
ATOM 1338 O O . LEU A 1 177 ? 55.014 121.438 -31.535 1.00 20.12 177 LEU A O 1
ATOM 1343 N N . SER A 1 178 ? 53.927 122.106 -29.674 1.00 20.53 178 SER A N 1
ATOM 1344 C CA . SER A 1 178 ? 55.072 121.959 -28.806 1.00 17.98 178 SER A CA 1
ATOM 1345 C C . SER A 1 178 ? 54.638 121.295 -27.515 1.00 20.67 178 SER A C 1
ATOM 1346 O O . SER A 1 178 ? 53.455 121.298 -27.156 1.00 21.33 178 SER A O 1
ATOM 1349 N N . SER A 1 179 ? 55.607 120.709 -26.825 1.00 18.08 179 SER A N 1
ATOM 1350 C CA . SER A 1 179 ? 55.392 120.119 -25.513 1.00 19.58 179 SER A CA 1
ATOM 1351 C C . SER A 1 179 ? 56.509 120.616 -24.616 1.00 21.53 179 SER A C 1
ATOM 1352 O O . SER A 1 179 ? 57.649 120.732 -25.066 1.00 21.92 179 SER A O 1
ATOM 1355 N N . SER A 1 180 ? 56.186 120.920 -23.362 1.00 23.98 180 SER A N 1
ATOM 1356 C CA . SER A 1 180 ? 57.180 121.388 -22.396 1.00 22.94 180 SER A CA 1
ATOM 1357 C C . SER A 1 180 ? 57.206 120.410 -21.241 1.00 23.07 180 SER A C 1
ATOM 1358 O O . SER A 1 180 ? 56.180 119.816 -20.907 1.00 21.71 180 SER A O 1
ATOM 1361 N N . VAL A 1 181 ? 58.376 120.233 -20.638 1.00 21.74 181 VAL A N 1
ATOM 1362 C CA . VAL A 1 181 ? 58.490 119.439 -19.415 1.00 25.28 181 VAL A CA 1
ATOM 1363 C C . VAL A 1 181 ? 59.372 120.201 -18.438 1.00 26.23 181 VAL A C 1
ATOM 1364 O O . VAL A 1 181 ? 60.289 120.910 -18.839 1.00 24.59 181 VAL A O 1
ATOM 1368 N N . THR A 1 182 ? 59.069 120.087 -17.156 1.00 26.36 182 THR A N 1
ATOM 1369 C CA . THR A 1 182 ? 59.813 120.826 -16.152 1.00 31.68 182 THR A CA 1
ATOM 1370 C C . THR A 1 182 ? 60.316 119.825 -15.127 1.00 31.46 182 THR A C 1
ATOM 1371 O O . THR A 1 182 ? 59.543 119.013 -14.612 1.00 31.28 182 THR A O 1
ATOM 1375 N N . VAL A 1 183 ? 61.622 119.877 -14.872 1.00 34.51 183 VAL A N 1
ATOM 1376 C CA . VAL A 1 183 ? 62.310 118.910 -14.025 1.00 36.64 183 VAL A CA 1
ATOM 1377 C C . VAL A 1 183 ? 63.281 119.660 -13.117 1.00 39.28 183 VAL A C 1
ATOM 1378 O O . VAL A 1 183 ? 63.698 120.779 -13.453 1.00 36.66 183 VAL A O 1
ATOM 1382 N N . PRO A 1 184 ? 63.637 119.053 -11.966 1.00 41.70 184 PRO A N 1
ATOM 1383 C CA . PRO A 1 184 ? 64.598 119.683 -11.051 1.00 42.52 184 PRO A CA 1
ATOM 1384 C C . PRO A 1 184 ? 65.923 119.903 -11.766 1.00 42.34 184 PRO A C 1
ATOM 1385 O O . PRO A 1 184 ? 66.300 119.066 -12.584 1.00 40.47 184 PRO A O 1
ATOM 1389 N N . SER A 1 185 ? 66.614 120.999 -11.466 1.00 45.08 185 SER A N 1
ATOM 1390 C CA . SER A 1 185 ? 67.877 121.309 -12.125 1.00 48.06 185 SER A CA 1
ATOM 1391 C C . SER A 1 185 ? 68.952 120.279 -11.801 1.00 46.09 185 SER A C 1
ATOM 1392 O O . SER A 1 185 ? 69.977 120.205 -12.481 1.00 47.23 185 SER A O 1
ATOM 1395 N N . SER A 1 186 ? 68.698 119.489 -10.761 1.00 42.68 186 SER A N 1
ATOM 1396 C CA . SER A 1 186 ? 69.645 118.503 -10.256 1.00 46.68 186 SER A CA 1
ATOM 1397 C C . SER A 1 186 ? 69.516 117.161 -10.968 1.00 51.30 186 SER A C 1
ATOM 1398 O O . SER A 1 186 ? 70.045 116.145 -10.505 1.00 49.32 186 SER A O 1
ATOM 1401 N N . THR A 1 187 ? 68.795 117.154 -12.085 1.00 47.97 187 THR A N 1
ATOM 1402 C CA . THR A 1 187 ? 68.493 115.916 -12.791 1.00 49.05 187 THR A CA 1
ATOM 1403 C C . THR A 1 187 ? 68.778 116.076 -14.278 1.00 45.03 187 THR A C 1
ATOM 1404 O O . THR A 1 187 ? 68.892 115.094 -15.009 1.00 46.42 187 THR A O 1
ATOM 1408 N N . TRP A 1 188 ? 68.877 117.324 -14.721 1.00 45.32 188 TRP A N 1
ATOM 1409 C CA . TRP A 1 188 ? 69.254 117.613 -16.097 1.00 42.47 188 TRP A CA 1
ATOM 1410 C C . TRP A 1 188 ? 70.247 118.759 -16.109 1.00 42.46 188 TRP A C 1
ATOM 1411 O O . TRP A 1 188 ? 70.029 119.766 -15.438 1.00 45.70 188 TRP A O 1
ATOM 1422 N N . PRO A 1 189 ? 71.330 118.627 -16.897 1.00 43.06 189 PRO A N 1
ATOM 1423 C CA . PRO A 1 189 ? 71.569 117.522 -17.833 1.00 38.86 189 PRO A CA 1
ATOM 1424 C C . PRO A 1 189 ? 72.226 116.288 -17.234 1.00 42.49 189 PRO A C 1
ATOM 1425 O O . PRO A 1 189 ? 72.601 115.415 -18.013 1.00 41.45 189 PRO A O 1
ATOM 1429 N N . SER A 1 190 ? 72.356 116.197 -15.911 1.00 43.69 190 SER A N 1
ATOM 1430 C CA . SER A 1 190 ? 73.059 115.061 -15.304 1.00 46.59 190 SER A CA 1
ATOM 1431 C C . SER A 1 190 ? 72.448 113.709 -15.719 1.00 48.40 190 SER A C 1
ATOM 1432 O O . SER A 1 190 ? 73.163 112.722 -15.907 1.00 44.07 190 SER A O 1
ATOM 1435 N N . GLU A 1 191 ? 71.126 113.681 -15.878 1.00 44.76 191 GLU A N 1
ATOM 1436 C CA . GLU A 1 191 ? 70.442 112.526 -16.449 1.00 43.50 191 GLU A CA 1
ATOM 1437 C C . GLU A 1 191 ? 69.732 112.928 -17.745 1.00 44.09 191 GLU A C 1
ATOM 1438 O O . GLU A 1 191 ? 69.463 114.113 -17.980 1.00 41.64 191 GLU A O 1
ATOM 1444 N N . THR A 1 192 ? 69.422 111.935 -18.575 1.00 41.07 192 THR A N 1
ATOM 1445 C CA . THR A 1 192 ? 68.869 112.169 -19.909 1.00 34.73 192 THR A CA 1
ATOM 1446 C C . THR A 1 192 ? 67.389 112.585 -19.875 1.00 34.70 192 THR A C 1
ATOM 1447 O O . THR A 1 192 ? 66.608 112.103 -19.049 1.00 31.21 192 THR A O 1
ATOM 1451 N N . VAL A 1 193 ? 67.023 113.501 -20.768 1.00 29.63 193 VAL A N 1
ATOM 1452 C CA . VAL A 1 193 ? 65.626 113.785 -21.055 1.00 25.04 193 VAL A CA 1
ATOM 1453 C C . VAL A 1 193 ? 65.448 113.701 -22.557 1.00 26.84 193 VAL A C 1
ATOM 1454 O O . VAL A 1 193 ? 66.173 114.358 -23.315 1.00 26.49 193 VAL A O 1
ATOM 1458 N N . THR A 1 194 ? 64.504 112.866 -22.984 1.00 24.68 194 THR A N 1
ATOM 1459 C CA . THR A 1 194 ? 64.176 112.741 -24.393 1.00 22.74 194 THR A CA 1
ATOM 1460 C C . THR A 1 194 ? 62.666 112.820 -24.590 1.00 25.84 194 THR A C 1
ATOM 1461 O O . THR A 1 194 ? 61.878 112.262 -23.810 1.00 23.12 194 THR A O 1
ATOM 1465 N N . CYS A 1 195 ? 62.254 113.518 -25.634 1.00 23.43 195 CYS A N 1
ATOM 1466 C CA . CYS A 1 195 ? 60.843 113.556 -25.943 1.00 23.87 195 CYS A CA 1
ATOM 1467 C C . CYS A 1 195 ? 60.586 112.500 -27.004 1.00 26.19 195 CYS A C 1
ATOM 1468 O O . CYS A 1 195 ? 61.382 112.342 -27.933 1.00 25.90 195 CYS A O 1
ATOM 1471 N N . ASN A 1 196 ? 59.514 111.733 -26.820 1.00 23.49 196 ASN A N 1
ATOM 1472 C CA . ASN A 1 196 ? 59.137 110.675 -27.751 1.00 21.08 196 ASN A CA 1
ATOM 1473 C C . ASN A 1 196 ? 57.892 111.130 -28.477 1.00 21.90 196 ASN A C 1
ATOM 1474 O O . ASN A 1 196 ? 56.867 111.401 -27.847 1.00 21.54 196 ASN A O 1
ATOM 1479 N N . VAL A 1 197 ? 57.986 111.250 -29.795 1.00 19.41 197 VAL A N 1
ATOM 1480 C CA . VAL A 1 197 ? 56.869 111.724 -30.591 1.00 17.37 197 VAL A CA 1
ATOM 1481 C C . VAL A 1 197 ? 56.392 110.585 -31.483 1.00 19.77 197 VAL A C 1
ATOM 1482 O O . VAL A 1 197 ? 57.187 109.982 -32.198 1.00 18.80 197 VAL A O 1
ATOM 1486 N N . ALA A 1 198 ? 55.099 110.273 -31.409 1.00 19.01 198 ALA A N 1
ATOM 1487 C CA . ALA A 1 198 ? 54.488 109.267 -32.273 1.00 17.10 198 ALA A CA 1
ATOM 1488 C C . ALA A 1 198 ? 53.520 109.958 -33.215 1.00 16.92 198 ALA A C 1
ATOM 1489 O O . ALA A 1 198 ? 52.720 110.786 -32.768 1.00 15.31 198 ALA A O 1
ATOM 1491 N N . HIS A 1 199 ? 53.591 109.628 -34.511 1.00 13.65 199 HIS A N 1
ATOM 1492 C CA . HIS A 1 199 ? 52.649 110.131 -35.506 1.00 15.11 199 HIS A CA 1
ATOM 1493 C C . HIS A 1 199 ? 52.037 108.927 -36.214 1.00 16.73 199 HIS A C 1
ATOM 1494 O O . HIS A 1 199 ? 52.592 108.433 -37.196 1.00 16.41 199 HIS A O 1
ATOM 1501 N N . PRO A 1 200 ? 50.894 108.434 -35.706 1.00 15.05 200 PRO A N 1
ATOM 1502 C CA . PRO A 1 200 ? 50.325 107.169 -36.211 1.00 14.84 200 PRO A CA 1
ATOM 1503 C C . PRO A 1 200 ? 50.012 107.156 -37.712 1.00 16.27 200 PRO A C 1
ATOM 1504 O O . PRO A 1 200 ? 50.184 106.118 -38.354 1.00 19.20 200 PRO A O 1
ATOM 1508 N N . ALA A 1 201 ? 49.591 108.278 -38.279 1.00 13.72 201 ALA A N 1
ATOM 1509 C CA . ALA A 1 201 ? 49.243 108.290 -39.708 1.00 16.52 201 ALA A CA 1
ATOM 1510 C C . ALA A 1 201 ? 50.429 107.930 -40.614 1.00 18.84 201 ALA A C 1
ATOM 1511 O O . ALA A 1 201 ? 50.242 107.322 -41.674 1.00 17.55 201 ALA A O 1
ATOM 1513 N N . SER A 1 202 ? 51.636 108.336 -40.219 1.00 14.96 202 SER A N 1
ATOM 1514 C CA . SER A 1 202 ? 52.834 108.015 -41.006 1.00 18.86 202 SER A CA 1
ATOM 1515 C C . SER A 1 202 ? 53.635 106.873 -40.383 1.00 17.53 202 SER A C 1
ATOM 1516 O O . SER A 1 202 ? 54.733 106.556 -40.852 1.00 18.93 202 SER A O 1
ATOM 1519 N N . SER A 1 203 ? 53.101 106.285 -39.312 1.00 15.15 203 SER A N 1
ATOM 1520 C CA . SER A 1 203 ? 53.741 105.177 -38.624 1.00 14.31 203 SER A CA 1
ATOM 1521 C C . SER A 1 203 ? 55.144 105.537 -38.124 1.00 19.17 203 SER A C 1
ATOM 1522 O O . SER A 1 203 ? 56.022 104.677 -38.037 1.00 14.70 203 SER A O 1
ATOM 1525 N N . THR A 1 204 ? 55.360 106.804 -37.788 1.00 17.87 204 THR A N 1
ATOM 1526 C CA . THR A 1 204 ? 56.705 107.230 -37.410 1.00 17.28 204 THR A CA 1
ATOM 1527 C C . THR A 1 204 ? 56.778 107.519 -35.921 1.00 18.24 204 THR A C 1
ATOM 1528 O O . THR A 1 204 ? 55.797 107.959 -35.328 1.00 17.85 204 THR A O 1
ATOM 1532 N N . LYS A 1 205 ? 57.933 107.224 -35.323 1.00 18.56 205 LYS A N 1
ATOM 1533 C CA . LYS A 1 205 ? 58.269 107.651 -33.968 1.00 17.23 205 LYS A CA 1
ATOM 1534 C C . LYS A 1 205 ? 59.645 108.315 -33.989 1.00 21.74 205 LYS A C 1
ATOM 1535 O O . LYS A 1 205 ? 60.579 107.822 -34.630 1.00 17.90 205 LYS A O 1
ATOM 1541 N N . VAL A 1 206 ? 59.759 109.447 -33.303 1.00 19.74 206 VAL A N 1
ATOM 1542 C CA . VAL A 1 206 ? 61.032 110.146 -33.192 1.00 17.69 206 VAL A CA 1
ATOM 1543 C C . VAL A 1 206 ? 61.356 110.254 -31.710 1.00 22.33 206 VAL A C 1
ATOM 1544 O O . VAL A 1 206 ? 60.477 110.565 -30.898 1.00 22.48 206 VAL A O 1
ATOM 1548 N N . ASP A 1 207 ? 62.602 109.969 -31.343 1.00 23.46 207 ASP A N 1
ATOM 1549 C CA . ASP A 1 207 ? 62.973 109.995 -29.934 1.00 25.75 207 ASP A CA 1
ATOM 1550 C C . ASP A 1 207 ? 64.123 110.962 -29.746 1.00 25.78 207 ASP A C 1
ATOM 1551 O O . ASP A 1 207 ? 65.277 110.599 -29.946 1.00 28.59 207 ASP A O 1
ATOM 1556 N N . LYS A 1 208 ? 63.803 112.199 -29.371 1.00 24.80 208 LYS A N 1
ATOM 1557 C CA . LYS A 1 208 ? 64.775 113.287 -29.398 1.00 28.11 208 LYS A CA 1
ATOM 1558 C C . LYS A 1 208 ? 65.348 113.645 -28.033 1.00 28.24 208 LYS A C 1
ATOM 1559 O O . LYS A 1 208 ? 64.638 114.131 -27.155 1.00 22.27 208 LYS A O 1
ATOM 1565 N N . LYS A 1 209 ? 66.647 113.422 -27.870 1.00 28.38 209 LYS A N 1
ATOM 1566 C CA . LYS A 1 209 ? 67.335 113.798 -26.645 1.00 29.35 209 LYS A CA 1
ATOM 1567 C C . LYS A 1 209 ? 67.509 115.320 -26.583 1.00 27.14 209 LYS A C 1
ATOM 1568 O O . LYS A 1 209 ? 67.883 115.963 -27.572 1.00 28.79 209 LYS A O 1
ATOM 1574 N N . ILE A 1 210 ? 67.208 115.907 -25.431 1.00 26.11 210 ILE A N 1
ATOM 1575 C CA . ILE A 1 210 ? 67.485 117.322 -25.232 1.00 28.04 210 ILE A CA 1
ATOM 1576 C C . ILE A 1 210 ? 68.906 117.443 -24.676 1.00 32.82 210 ILE A C 1
ATOM 1577 O O . ILE A 1 210 ? 69.191 116.934 -23.591 1.00 32.08 210 ILE A O 1
ATOM 1582 N N . VAL A 1 211 ? 69.783 118.101 -25.433 1.00 31.40 211 VAL A N 1
ATOM 1583 C CA . VAL A 1 211 ? 71.187 118.302 -25.063 1.00 35.65 211 VAL A CA 1
ATOM 1584 C C . VAL A 1 211 ? 71.400 119.788 -24.788 1.00 39.30 211 VAL A C 1
ATOM 1585 O O . VAL A 1 211 ? 70.837 120.617 -25.501 1.00 40.18 211 VAL A O 1
ATOM 1589 N N . PRO A 1 212 ? 72.195 120.141 -23.754 1.00 42.36 212 PRO A N 1
ATOM 1590 C CA . PRO A 1 212 ? 72.472 121.569 -23.508 1.00 44.67 212 PRO A CA 1
ATOM 1591 C C . PRO A 1 212 ? 73.052 122.276 -24.731 1.00 46.02 212 PRO A C 1
ATOM 1592 O O . PRO A 1 212 ? 73.714 121.642 -25.556 1.00 44.47 212 PRO A O 1
ATOM 1596 N N . ARG A 1 213 ? 72.789 123.573 -24.853 1.00 52.52 213 ARG A N 1
ATOM 1597 C CA . ARG A 1 213 ? 73.282 124.338 -25.992 1.00 54.95 213 ARG A CA 1
ATOM 1598 C C . ARG A 1 213 ? 74.812 124.394 -26.024 1.00 61.23 213 ARG A C 1
ATOM 1599 O O . ARG A 1 213 ? 75.459 124.357 -24.974 1.00 61.08 213 ARG A O 1
ATOM 1607 N N . ASP A 1 214 ? 75.352 124.445 -27.244 1.00 64.86 214 ASP A N 1
ATOM 1608 C CA . ASP A 1 214 ? 76.769 124.694 -27.556 1.00 69.67 214 ASP A CA 1
ATOM 1609 C C . ASP A 1 214 ? 77.655 125.159 -26.391 1.00 72.56 214 ASP A C 1
ATOM 1610 O O . ASP A 1 214 ? 78.722 124.595 -26.135 1.00 71.46 214 ASP A O 1
ATOM 1615 N N . ASP B 2 1 ? 13.293 110.420 -31.188 1.00 24.01 1 ASP B N 1
ATOM 1616 C CA . ASP B 2 1 ? 14.409 110.042 -30.326 1.00 22.84 1 ASP B CA 1
ATOM 1617 C C . ASP B 2 1 ? 14.237 110.661 -28.952 1.00 22.39 1 ASP B C 1
ATOM 1618 O O . ASP B 2 1 ? 13.629 111.725 -28.831 1.00 23.41 1 ASP B O 1
ATOM 1623 N N . VAL B 2 2 ? 14.783 110.001 -27.926 1.00 19.59 2 VAL B N 1
ATOM 1624 C CA . VAL B 2 2 ? 14.738 110.514 -26.564 1.00 17.36 2 VAL B CA 1
ATOM 1625 C C . VAL B 2 2 ? 15.682 111.698 -26.391 1.00 17.11 2 VAL B C 1
ATOM 1626 O O . VAL B 2 2 ? 16.894 111.588 -26.615 1.00 18.79 2 VAL B O 1
ATOM 1630 N N . VAL B 2 3 ? 15.121 112.838 -26.002 1.00 15.46 3 VAL B N 1
ATOM 1631 C CA . VAL B 2 3 ? 15.914 114.042 -25.807 1.00 16.76 3 VAL B CA 1
ATOM 1632 C C . VAL B 2 3 ? 16.424 114.016 -24.380 1.00 17.89 3 VAL B C 1
ATOM 1633 O O . VAL B 2 3 ? 15.644 113.829 -23.445 1.00 19.05 3 VAL B O 1
ATOM 1637 N N . MET B 2 4 ? 17.739 114.162 -24.220 1.00 15.22 4 MET B N 1
ATOM 1638 C CA . MET B 2 4 ? 18.375 114.201 -22.907 1.00 16.05 4 MET B CA 1
ATOM 1639 C C . MET B 2 4 ? 18.867 115.618 -22.657 1.00 15.64 4 MET B C 1
ATOM 1640 O O . MET B 2 4 ? 19.619 116.158 -23.455 1.00 14.55 4 MET B O 1
ATOM 1645 N N . THR B 2 5 ? 18.445 116.214 -21.548 1.00 15.84 5 THR B N 1
ATOM 1646 C CA . THR B 2 5 ? 18.723 117.617 -21.273 1.00 16.21 5 THR B CA 1
ATOM 1647 C C . THR B 2 5 ? 19.443 117.744 -19.935 1.00 17.59 5 THR B C 1
ATOM 1648 O O . THR B 2 5 ? 18.872 117.428 -18.889 1.00 15.42 5 THR B O 1
ATOM 1652 N N . GLN B 2 6 ? 20.696 118.188 -19.964 1.00 13.58 6 GLN B N 1
ATOM 1653 C CA . GLN B 2 6 ? 21.480 118.344 -18.744 1.00 15.22 6 GLN B CA 1
ATOM 1654 C C . GLN B 2 6 ? 21.493 119.783 -18.262 1.00 17.32 6 GLN B C 1
ATOM 1655 O O . GLN B 2 6 ? 21.557 120.712 -19.070 1.00 18.88 6 GLN B O 1
ATOM 1661 N N . THR B 2 7 ? 21.454 119.972 -16.942 1.00 16.56 7 THR B N 1
ATOM 1662 C CA . THR B 2 7 ? 21.642 121.290 -16.334 1.00 18.10 7 THR B CA 1
ATOM 1663 C C . THR B 2 7 ? 22.531 121.106 -15.112 1.00 19.67 7 THR B C 1
ATOM 1664 O O . THR B 2 7 ? 22.456 120.064 -14.446 1.00 17.98 7 THR B O 1
ATOM 1668 N N . PRO B 2 8 ? 23.413 122.087 -14.835 1.00 19.57 8 PRO B N 1
ATOM 1669 C CA . PRO B 2 8 ? 23.690 123.274 -15.652 1.00 16.53 8 PRO B CA 1
ATOM 1670 C C . PRO B 2 8 ? 24.585 122.886 -16.830 1.00 17.97 8 PRO B C 1
ATOM 1671 O O . PRO B 2 8 ? 24.952 121.718 -16.939 1.00 16.00 8 PRO B O 1
ATOM 1675 N N . LEU B 2 9 ? 24.938 123.841 -17.688 1.00 18.29 9 LEU B N 1
ATOM 1676 C CA . LEU B 2 9 ? 25.885 123.554 -18.768 1.00 16.23 9 LEU B CA 1
ATOM 1677 C C . LEU B 2 9 ? 27.330 123.614 -18.261 1.00 19.42 9 LEU B C 1
ATOM 1678 O O . LEU B 2 9 ? 28.227 122.941 -18.784 1.00 19.08 9 LEU B O 1
ATOM 1683 N N . THR B 2 10 ? 27.553 124.439 -17.248 1.00 17.54 10 THR B N 1
ATOM 1684 C CA . THR B 2 10 ? 28.878 124.581 -16.678 1.00 18.13 10 THR B CA 1
ATOM 1685 C C . THR B 2 10 ? 28.762 124.690 -15.177 1.00 18.69 10 THR B C 1
ATOM 1686 O O . THR B 2 10 ? 27.790 125.231 -14.650 1.00 18.48 10 THR B O 1
ATOM 1690 N N . LEU B 2 11 ? 29.776 124.177 -14.497 1.00 21.54 11 LEU B N 1
ATOM 1691 C CA . LEU B 2 11 ? 29.815 124.123 -13.053 1.00 22.37 11 LEU B CA 1
ATOM 1692 C C . LEU B 2 11 ? 31.223 124.570 -12.658 1.00 25.64 11 LEU B C 1
ATOM 1693 O O . LEU B 2 11 ? 32.205 123.999 -13.139 1.00 24.61 11 LEU B O 1
ATOM 1698 N N . SER B 2 12 ? 31.333 125.603 -11.825 1.00 21.14 12 SER B N 1
ATOM 1699 C CA . SER B 2 12 ? 32.631 125.997 -11.262 1.00 27.49 12 SER B CA 1
ATOM 1700 C C . SER B 2 12 ? 32.643 125.651 -9.780 1.00 27.12 12 SER B C 1
ATOM 1701 O O . SER B 2 12 ? 31.834 126.175 -9.017 1.00 26.41 12 SER B O 1
ATOM 1704 N N . VAL B 2 13 ? 33.543 124.760 -9.376 1.00 27.45 13 VAL B N 1
ATOM 1705 C CA . VAL B 2 13 ? 33.531 124.251 -8.011 1.00 26.39 13 VAL B CA 1
ATOM 1706 C C . VAL B 2 13 ? 34.902 124.376 -7.365 1.00 29.59 13 VAL B C 1
ATOM 1707 O O . VAL B 2 13 ? 35.931 124.118 -8.001 1.00 26.65 13 VAL B O 1
ATOM 1711 N N . THR B 2 14 ? 34.902 124.787 -6.101 1.00 28.62 14 THR B N 1
ATOM 1712 C CA . THR B 2 14 ? 36.110 124.846 -5.290 1.00 29.50 14 THR B CA 1
ATOM 1713 C C . THR B 2 14 ? 36.432 123.426 -4.852 1.00 30.12 14 THR B C 1
ATOM 1714 O O . THR B 2 14 ? 35.532 122.679 -4.477 1.00 30.00 14 THR B O 1
ATOM 1718 N N . ILE B 2 15 ? 37.705 123.045 -4.914 1.00 30.32 15 ILE B N 1
ATOM 1719 C CA . ILE B 2 15 ? 38.141 121.714 -4.481 1.00 28.53 15 ILE B CA 1
ATOM 1720 C C . ILE B 2 15 ? 37.685 121.404 -3.052 1.00 31.24 15 ILE B C 1
ATOM 1721 O O . ILE B 2 15 ? 37.841 122.232 -2.152 1.00 30.73 15 ILE B O 1
ATOM 1726 N N . GLY B 2 16 ? 37.089 120.228 -2.856 1.00 30.37 16 GLY B N 1
ATOM 1727 C CA . GLY B 2 16 ? 36.550 119.848 -1.557 1.00 28.05 16 GLY B CA 1
ATOM 1728 C C . GLY B 2 16 ? 35.068 120.163 -1.404 1.00 32.38 16 GLY B C 1
ATOM 1729 O O . GLY B 2 16 ? 34.415 119.721 -0.450 1.00 32.58 16 GLY B O 1
ATOM 1730 N N . GLN B 2 17 ? 34.523 120.929 -2.343 1.00 28.43 17 GLN B N 1
ATOM 1731 C CA . GLN B 2 17 ? 33.101 121.261 -2.302 1.00 28.48 17 GLN B CA 1
ATOM 1732 C C . GLN B 2 17 ? 32.267 120.220 -3.052 1.00 30.71 17 GLN B C 1
ATOM 1733 O O . GLN B 2 17 ? 32.799 119.465 -3.865 1.00 28.51 17 GLN B O 1
ATOM 1739 N N . PRO B 2 18 ? 30.959 120.156 -2.757 1.00 30.99 18 PRO B N 1
ATOM 1740 C CA . PRO B 2 18 ? 30.127 119.188 -3.474 1.00 27.74 18 PRO B CA 1
ATOM 1741 C C . PRO B 2 18 ? 29.662 119.739 -4.818 1.00 27.35 18 PRO B C 1
ATOM 1742 O O . PRO B 2 18 ? 29.807 120.932 -5.084 1.00 28.90 18 PRO B O 1
ATOM 1746 N N . ALA B 2 19 ? 29.106 118.868 -5.654 1.00 27.89 19 ALA B N 1
ATOM 1747 C CA . ALA B 2 19 ? 28.665 119.247 -6.989 1.00 26.29 19 ALA B CA 1
ATOM 1748 C C . ALA B 2 19 ? 27.471 118.388 -7.392 1.00 23.08 19 ALA B C 1
ATOM 1749 O O . ALA B 2 19 ? 27.417 117.207 -7.050 1.00 23.59 19 ALA B O 1
ATOM 1751 N N . SER B 2 20 ? 26.526 118.973 -8.125 1.00 21.51 20 SER B N 1
ATOM 1752 C CA . SER B 2 20 ? 25.331 118.241 -8.555 1.00 21.05 20 SER B CA 1
ATOM 1753 C C . SER B 2 20 ? 25.003 118.548 -10.024 1.00 22.67 20 SER B C 1
ATOM 1754 O O . SER B 2 20 ? 25.047 119.713 -10.455 1.00 22.46 20 SER B O 1
ATOM 1757 N N . ILE B 2 21 ? 24.693 117.508 -10.795 1.00 19.41 21 ILE B N 1
ATOM 1758 C CA . ILE B 2 21 ? 24.320 117.677 -12.206 1.00 19.01 21 ILE B CA 1
ATOM 1759 C C . ILE B 2 21 ? 23.012 116.939 -12.434 1.00 17.96 21 ILE B C 1
ATOM 1760 O O . ILE B 2 21 ? 22.852 115.836 -11.933 1.00 20.08 21 ILE B O 1
ATOM 1765 N N . ALA B 2 22 ? 22.077 117.530 -13.175 1.00 16.12 22 ALA B N 1
ATOM 1766 C CA . ALA B 2 22 ? 20.789 116.878 -13.404 1.00 22.08 22 ALA B CA 1
ATOM 1767 C C . ALA B 2 22 ? 20.629 116.499 -14.877 1.00 19.94 22 ALA B C 1
ATOM 1768 O O . ALA B 2 22 ? 21.149 117.182 -15.762 1.00 17.61 22 ALA B O 1
ATOM 1770 N N . CYS B 2 23 ? 19.927 115.398 -15.133 1.00 18.29 23 CYS B N 1
ATOM 1771 C CA . CYS B 2 23 ? 19.650 114.956 -16.490 1.00 18.51 23 CYS B CA 1
ATOM 1772 C C . CYS B 2 23 ? 18.158 114.698 -16.562 1.00 20.73 23 CYS B C 1
ATOM 1773 O O . CYS B 2 23 ? 17.623 113.961 -15.736 1.00 21.44 23 CYS B O 1
ATOM 1776 N N . LYS B 2 24 ? 17.475 115.307 -17.525 1.00 18.89 24 LYS B N 1
ATOM 1777 C CA . LYS B 2 24 ? 16.067 114.990 -17.742 1.00 21.01 24 LYS B CA 1
ATOM 1778 C C . LYS B 2 24 ? 15.823 114.418 -19.128 1.00 20.34 24 LYS B C 1
ATOM 1779 O O . LYS B 2 24 ? 16.303 114.966 -20.125 1.00 20.39 24 LYS B O 1
ATOM 1785 N N . SER B 2 25 ? 15.088 113.308 -19.194 1.00 17.88 25 SER B N 1
ATOM 1786 C CA . SER B 2 25 ? 14.763 112.715 -20.485 1.00 16.96 25 SER B CA 1
ATOM 1787 C C . SER B 2 25 ? 13.343 113.088 -20.888 1.00 17.67 25 SER B C 1
ATOM 1788 O O . SER B 2 25 ? 12.490 113.332 -20.034 1.00 16.32 25 SER B O 1
ATOM 1791 N N . SER B 2 26 ? 13.099 113.131 -22.192 1.00 16.00 26 SER B N 1
ATOM 1792 C CA . SER B 2 26 ? 11.795 113.491 -22.723 1.00 18.96 26 SER B CA 1
ATOM 1793 C C . SER B 2 26 ? 10.802 112.315 -22.615 1.00 21.82 26 SER B C 1
ATOM 1794 O O . SER B 2 26 ? 9.585 112.511 -22.764 1.00 20.92 26 SER B O 1
ATOM 1797 N N . GLN B 2 27 ? 11.329 111.110 -22.368 1.00 16.49 27 GLN B N 1
ATOM 1798 C CA . GLN B 2 27 ? 10.521 109.911 -22.132 1.00 19.23 27 GLN B CA 1
ATOM 1799 C C . GLN B 2 27 ? 11.106 109.136 -20.983 1.00 21.33 27 GLN B C 1
ATOM 1800 O O . GLN B 2 27 ? 12.311 109.215 -20.740 1.00 18.01 27 GLN B O 1
ATOM 1806 N N . SER B 2 28 ? 10.279 108.331 -20.316 1.00 17.65 28 SER B N 1
ATOM 1807 C CA . SER B 2 28 ? 10.779 107.472 -19.242 1.00 17.21 28 SER B CA 1
ATOM 1808 C C . SER B 2 28 ? 11.834 106.495 -19.747 1.00 16.56 28 SER B C 1
ATOM 1809 O O . SER B 2 28 ? 11.693 105.925 -20.829 1.00 14.26 28 SER B O 1
ATOM 1812 N N . LEU B 2 29 ? 12.889 106.302 -18.959 1.00 14.42 29 LEU B N 1
ATOM 1813 C CA . LEU B 2 29 ? 13.947 105.351 -19.321 1.00 17.47 29 LEU B CA 1
ATOM 1814 C C . LEU B 2 29 ? 13.712 103.959 -18.697 1.00 19.57 29 LEU B C 1
ATOM 1815 O O . LEU B 2 29 ? 14.565 103.065 -18.800 1.00 15.52 29 LEU B O 1
ATOM 1820 N N . LEU B 2 30 ? 12.550 103.779 -18.062 1.00 15.98 30 LEU B N 1
ATOM 1821 C CA . LEU B 2 30 ? 12.172 102.473 -17.520 1.00 19.63 30 LEU B CA 1
ATOM 1822 C C . LEU B 2 30 ? 11.725 101.526 -18.632 1.00 21.62 30 LEU B C 1
ATOM 1823 O O . LEU B 2 30 ? 10.702 101.751 -19.283 1.00 23.91 30 LEU B O 1
ATOM 1828 N N . ASP B 2 31 ? 12.509 100.474 -18.841 1.00 19.44 31 ASP B N 1
ATOM 1829 C CA . ASP B 2 31 ? 12.307 99.535 -19.935 1.00 19.16 31 ASP B CA 1
ATOM 1830 C C . ASP B 2 31 ? 11.216 98.535 -19.571 1.00 21.69 31 ASP B C 1
ATOM 1831 O O . ASP B 2 31 ? 10.957 98.289 -18.391 1.00 19.48 31 ASP B O 1
ATOM 1836 N N . SER B 2 32 ? 10.582 97.928 -20.570 1.00 21.78 32 SER B N 1
ATOM 1837 C CA . SER B 2 32 ? 9.595 96.894 -20.258 1.00 20.77 32 SER B CA 1
ATOM 1838 C C . SER B 2 32 ? 10.226 95.701 -19.506 1.00 24.38 32 SER B C 1
ATOM 1839 O O . SER B 2 32 ? 9.511 94.942 -18.851 1.00 27.34 32 SER B O 1
ATOM 1842 N N . ASP B 2 33 ? 11.555 95.559 -19.568 1.00 20.69 33 ASP B N 1
ATOM 1843 C CA . ASP B 2 33 ? 12.255 94.502 -18.825 1.00 19.65 33 ASP B CA 1
ATOM 1844 C C . ASP B 2 33 ? 12.480 94.861 -17.356 1.00 18.25 33 ASP B C 1
ATOM 1845 O O . ASP B 2 33 ? 13.066 94.082 -16.609 1.00 21.15 33 ASP B O 1
ATOM 1850 N N . GLY B 2 34 ? 12.053 96.056 -16.959 1.00 17.29 34 GLY B N 1
ATOM 1851 C CA . GLY B 2 34 ? 12.147 96.485 -15.573 1.00 16.87 34 GLY B CA 1
ATOM 1852 C C . GLY B 2 34 ? 13.435 97.212 -15.216 1.00 19.97 34 GLY B C 1
ATOM 1853 O O . GLY B 2 34 ? 13.602 97.664 -14.078 1.00 18.95 34 GLY B O 1
ATOM 1854 N N . LYS B 2 35 ? 14.353 97.341 -16.175 1.00 16.21 35 LYS B N 1
ATOM 1855 C CA . LYS B 2 35 ? 15.616 98.036 -15.909 1.00 18.20 35 LYS B CA 1
ATOM 1856 C C . LYS B 2 35 ? 15.662 99.444 -16.522 1.00 17.14 35 LYS B C 1
ATOM 1857 O O . LYS B 2 35 ? 14.936 99.746 -17.467 1.00 17.29 35 LYS B O 1
ATOM 1863 N N . THR B 2 36 ? 16.504 100.302 -15.958 1.00 15.44 36 THR B N 1
ATOM 1864 C CA . THR B 2 36 ? 16.603 101.690 -16.389 1.00 14.07 36 THR B CA 1
ATOM 1865 C C . THR B 2 36 ? 18.043 101.966 -16.782 1.00 15.43 36 THR B C 1
ATOM 1866 O O . THR B 2 36 ? 18.907 102.150 -15.917 1.00 15.90 36 THR B O 1
ATOM 1870 N N . TYR B 2 37 ? 18.303 101.966 -18.087 1.00 14.96 37 TYR B N 1
ATOM 1871 C CA . TYR B 2 37 ? 19.667 102.047 -18.593 1.00 13.79 37 TYR B CA 1
ATOM 1872 C C . TYR B 2 37 ? 20.090 103.488 -18.724 1.00 16.05 37 TYR B C 1
ATOM 1873 O O . TYR B 2 37 ? 20.334 103.985 -19.836 1.00 16.99 37 TYR B O 1
ATOM 1882 N N . LEU B 2 38 ? 20.167 104.172 -17.588 1.00 13.82 38 LEU B N 1
ATOM 1883 C CA . LEU B 2 38 ? 20.719 105.516 -17.582 1.00 12.25 38 LEU B CA 1
ATOM 1884 C C . LEU B 2 38 ? 22.188 105.456 -17.151 1.00 15.32 38 LEU B C 1
ATOM 1885 O O . LEU B 2 38 ?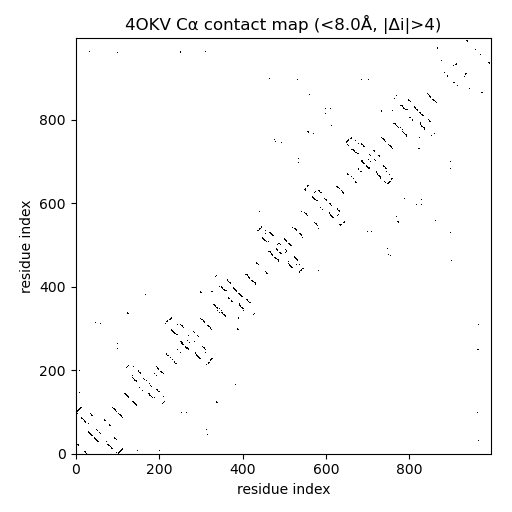 22.516 104.912 -16.090 1.00 13.33 38 LEU B O 1
ATOM 1890 N N . ASN B 2 39 ? 23.069 105.995 -17.985 1.00 14.15 39 ASN B N 1
ATOM 1891 C CA . ASN B 2 39 ? 24.495 106.032 -17.683 1.00 12.90 39 ASN B CA 1
ATOM 1892 C C . ASN B 2 39 ? 25.028 107.454 -17.494 1.00 13.73 39 ASN B C 1
ATOM 1893 O O . ASN B 2 39 ? 24.513 108.402 -18.095 1.00 13.16 39 ASN B O 1
ATOM 1898 N N . TRP B 2 40 ? 26.054 107.603 -16.655 1.00 16.71 40 TRP B N 1
ATOM 1899 C CA . TRP B 2 40 ? 26.809 108.854 -16.574 1.00 14.54 40 TRP B CA 1
ATOM 1900 C C . TRP B 2 40 ? 28.239 108.595 -17.024 1.00 15.85 40 TRP B C 1
ATOM 1901 O O . TRP B 2 40 ? 28.880 107.658 -16.540 1.00 17.42 40 TRP B O 1
ATOM 1912 N N . LEU B 2 41 ? 28.731 109.420 -17.948 1.00 12.99 41 LEU B N 1
ATOM 1913 C CA . LEU B 2 41 ? 30.102 109.319 -18.435 1.00 15.00 41 LEU B CA 1
ATOM 1914 C C . LEU B 2 41 ? 30.886 110.559 -18.028 1.00 16.59 41 LEU B C 1
ATOM 1915 O O . LEU B 2 41 ? 30.314 111.638 -17.844 1.00 13.43 41 LEU B O 1
ATOM 1920 N N . LEU B 2 42 ? 32.197 110.406 -17.890 1.00 14.14 42 LEU B N 1
ATOM 1921 C CA . LEU B 2 42 ? 33.099 111.552 -17.747 1.00 15.21 42 LEU B CA 1
ATOM 1922 C C . LEU B 2 42 ? 34.156 111.465 -18.837 1.00 15.55 42 LEU B C 1
ATOM 1923 O O . LEU B 2 42 ? 34.737 110.393 -19.070 1.00 17.24 42 LEU B O 1
ATOM 1928 N N . GLN B 2 43 ? 34.397 112.583 -19.513 1.00 16.30 43 GLN B N 1
ATOM 1929 C CA . GLN B 2 43 ? 35.451 112.639 -20.515 1.00 18.42 43 GLN B CA 1
ATOM 1930 C C . GLN B 2 43 ? 36.398 113.788 -20.214 1.00 21.40 43 GLN B C 1
ATOM 1931 O O . GLN B 2 43 ? 36.032 114.961 -20.328 1.00 18.20 43 GLN B O 1
ATOM 1937 N N . ARG B 2 44 ? 37.612 113.450 -19.803 1.00 24.99 44 ARG B N 1
ATOM 1938 C CA . ARG B 2 44 ? 38.641 114.460 -19.605 1.00 29.45 44 ARG B CA 1
ATOM 1939 C C . ARG B 2 44 ? 39.159 114.798 -20.990 1.00 27.91 44 ARG B C 1
ATOM 1940 O O . ARG B 2 44 ? 39.160 113.943 -21.873 1.00 28.27 44 ARG B O 1
ATOM 1948 N N . PRO B 2 45 ? 39.551 116.060 -21.207 1.00 35.40 45 PRO B N 1
ATOM 1949 C CA . PRO B 2 45 ? 39.980 116.509 -22.540 1.00 35.91 45 PRO B CA 1
ATOM 1950 C C . PRO B 2 45 ? 41.083 115.622 -23.118 1.00 32.76 45 PRO B C 1
ATOM 1951 O O . PRO B 2 45 ? 41.959 115.168 -22.378 1.00 31.15 45 PRO B O 1
ATOM 1955 N N . GLY B 2 46 ? 41.011 115.356 -24.418 1.00 33.85 46 GLY B N 1
ATOM 1956 C CA . GLY B 2 46 ? 41.988 114.504 -25.082 1.00 37.95 46 GLY B CA 1
ATOM 1957 C C . GLY B 2 46 ? 41.978 113.036 -24.667 1.00 37.22 46 GLY B C 1
ATOM 1958 O O . GLY B 2 46 ? 42.987 112.339 -24.792 1.00 37.70 46 GLY B O 1
ATOM 1959 N N . GLN B 2 47 ? 40.839 112.557 -24.174 1.00 33.08 47 GLN B N 1
ATOM 1960 C CA . GLN B 2 47 ? 40.742 111.180 -23.698 1.00 29.32 47 GLN B CA 1
ATOM 1961 C C . GLN B 2 47 ? 39.412 110.553 -24.072 1.00 23.70 47 GLN B C 1
ATOM 1962 O O . GLN B 2 47 ? 38.444 111.253 -24.338 1.00 21.86 47 GLN B O 1
ATOM 1968 N N . SER B 2 48 ? 39.369 109.230 -24.082 1.00 22.06 48 SER B N 1
ATOM 1969 C CA . SER B 2 48 ? 38.117 108.540 -24.305 1.00 20.21 48 SER B CA 1
ATOM 1970 C C . SER B 2 48 ? 37.205 108.785 -23.116 1.00 19.02 48 SER B C 1
ATOM 1971 O O . SER B 2 48 ? 37.686 109.022 -22.008 1.00 18.61 48 SER B O 1
ATOM 1974 N N . PRO B 2 49 ? 35.883 108.725 -23.338 1.00 15.65 49 PRO B N 1
ATOM 1975 C CA . PRO B 2 49 ? 34.970 108.796 -22.189 1.00 14.24 49 PRO B CA 1
ATOM 1976 C C . PRO B 2 49 ? 35.186 107.598 -21.271 1.00 14.79 49 PRO B C 1
ATOM 1977 O O . PRO B 2 49 ? 35.682 106.561 -21.706 1.00 15.91 49 PRO B O 1
ATOM 1981 N N . LYS B 2 50 ? 34.871 107.738 -19.992 1.00 14.88 50 LYS B N 1
ATOM 1982 C CA . LYS B 2 50 ? 34.813 106.560 -19.141 1.00 17.06 50 LYS B CA 1
ATOM 1983 C C . LYS B 2 50 ? 33.471 106.600 -18.433 1.00 16.28 50 LYS B C 1
ATOM 1984 O O . LYS B 2 50 ? 32.879 107.670 -18.286 1.00 16.02 50 LYS B O 1
ATOM 1990 N N . ARG B 2 51 ? 32.975 105.444 -18.017 1.00 14.63 51 ARG B N 1
ATOM 1991 C CA . ARG B 2 51 ? 31.664 105.398 -17.390 1.00 16.23 51 ARG B CA 1
ATOM 1992 C C . ARG B 2 51 ? 31.792 105.437 -15.882 1.00 15.57 51 ARG B C 1
ATOM 1993 O O . ARG B 2 51 ? 32.565 104.677 -15.302 1.00 17.76 51 ARG B O 1
ATOM 2001 N N . LEU B 2 52 ? 31.033 106.331 -15.253 1.00 15.99 52 LEU B N 1
ATOM 2002 C CA . LEU B 2 52 ? 31.040 106.471 -13.801 1.00 17.58 52 LEU B CA 1
ATOM 2003 C C . LEU B 2 52 ? 29.901 105.664 -13.183 1.00 18.85 52 LEU B C 1
ATOM 2004 O O . LEU B 2 52 ? 30.056 105.051 -12.129 1.00 18.37 52 LEU B O 1
ATOM 2009 N N . ILE B 2 53 ? 28.749 105.687 -13.841 1.00 16.56 53 ILE B N 1
ATOM 2010 C CA . ILE B 2 53 ? 27.538 105.101 -13.289 1.00 13.49 53 ILE B CA 1
ATOM 2011 C C . ILE B 2 53 ? 26.806 104.363 -14.395 1.00 15.44 53 ILE B C 1
ATOM 2012 O O . ILE B 2 53 ? 26.674 104.899 -15.486 1.00 15.43 53 ILE B O 1
ATOM 2017 N N . TYR B 2 54 ? 26.336 103.146 -14.111 1.00 16.51 54 TYR B N 1
ATOM 2018 C CA . TYR B 2 54 ? 25.387 102.434 -14.975 1.00 15.08 54 TYR B CA 1
ATOM 2019 C C . TYR B 2 54 ? 24.126 102.089 -14.176 1.00 18.35 54 TYR B C 1
ATOM 2020 O O . TYR B 2 54 ? 24.157 102.066 -12.937 1.00 16.33 54 TYR B O 1
ATOM 2029 N N . LEU B 2 55 ? 23.021 101.836 -14.878 1.00 16.94 55 LEU B N 1
ATOM 2030 C CA . LEU B 2 55 ? 21.732 101.548 -14.234 1.00 15.50 55 LEU B CA 1
ATOM 2031 C C . LEU B 2 55 ? 21.374 102.529 -13.111 1.00 18.37 55 LEU B C 1
ATOM 2032 O O . LEU B 2 55 ? 21.003 102.107 -12.009 1.00 19.51 55 LEU B O 1
ATOM 2037 N N . VAL B 2 56 ? 21.528 103.826 -13.392 1.00 15.98 56 VAL B N 1
ATOM 2038 C CA . VAL B 2 56 ? 21.111 104.928 -12.510 1.00 14.97 56 VAL B CA 1
ATOM 2039 C C . VAL B 2 56 ? 22.035 105.180 -11.333 1.00 18.50 56 VAL B C 1
ATOM 2040 O O . VAL B 2 56 ? 22.466 106.312 -11.111 1.00 15.43 56 VAL B O 1
ATOM 2044 N N . SER B 2 57 ? 22.355 104.131 -10.581 1.00 16.79 57 SER B N 1
ATOM 2045 C CA . SER B 2 57 ? 23.020 104.334 -9.295 1.00 18.82 57 SER B CA 1
ATOM 2046 C C . SER B 2 57 ? 24.167 103.373 -9.030 1.00 22.65 57 SER B C 1
ATOM 2047 O O . SER B 2 57 ? 24.721 103.356 -7.931 1.00 21.80 57 SER B O 1
ATOM 2050 N N . LYS B 2 58 ? 24.537 102.573 -10.023 1.00 18.23 58 LYS B N 1
ATOM 2051 C CA . LYS B 2 58 ? 25.592 101.588 -9.789 1.00 20.88 58 LYS B CA 1
ATOM 2052 C C . LYS B 2 58 ? 26.959 102.088 -10.252 1.00 21.40 58 LYS B C 1
ATOM 2053 O O . LYS B 2 58 ? 27.150 102.433 -11.427 1.00 19.34 58 LYS B O 1
ATOM 2059 N N . LEU B 2 59 ? 27.899 102.140 -9.309 1.00 21.15 59 LEU B N 1
ATOM 2060 C CA . LEU B 2 59 ? 29.262 102.573 -9.587 1.00 20.85 59 LEU B CA 1
ATOM 2061 C C . LEU B 2 59 ? 29.953 101.559 -10.459 1.00 22.34 59 LEU B C 1
ATOM 2062 O O . LEU B 2 59 ? 29.934 100.360 -10.165 1.00 19.84 59 LEU B O 1
ATOM 2067 N N . ASP B 2 60 ? 30.592 102.039 -11.514 1.00 18.45 60 ASP B N 1
ATOM 2068 C CA . ASP B 2 60 ? 31.312 101.157 -12.406 1.00 19.59 60 ASP B CA 1
ATOM 2069 C C . ASP B 2 60 ? 32.742 100.976 -11.910 1.00 22.48 60 ASP B C 1
ATOM 2070 O O . ASP B 2 60 ? 33.130 101.567 -10.899 1.00 24.22 60 ASP B O 1
ATOM 2075 N N . SER B 2 61 ? 33.518 100.166 -12.629 1.00 25.97 61 SER B N 1
ATOM 2076 C CA . SER B 2 61 ? 34.874 99.783 -12.218 1.00 27.76 61 SER B CA 1
ATOM 2077 C C . SER B 2 61 ? 35.825 100.959 -12.036 1.00 27.37 61 SER B C 1
ATOM 2078 O O . SER B 2 61 ? 35.957 101.803 -12.919 1.00 28.01 61 SER B O 1
ATOM 2081 N N . GLY B 2 62 ? 36.499 101.001 -10.891 1.00 30.80 62 GLY B N 1
ATOM 2082 C CA . GLY B 2 62 ? 37.497 102.026 -10.639 1.00 32.57 62 GLY B CA 1
ATOM 2083 C C . GLY B 2 62 ? 36.934 103.328 -10.096 1.00 32.34 62 GLY B C 1
ATOM 2084 O O . GLY B 2 62 ? 37.684 104.201 -9.649 1.00 35.72 62 GLY B O 1
ATOM 2085 N N . VAL B 2 63 ? 35.611 103.461 -10.119 1.00 25.28 63 VAL B N 1
ATOM 2086 C CA . VAL B 2 63 ? 34.971 104.715 -9.739 1.00 26.76 63 VAL B CA 1
ATOM 2087 C C . VAL B 2 63 ? 34.789 104.822 -8.228 1.00 28.19 63 VAL B C 1
ATOM 2088 O O . VAL B 2 63 ? 34.167 103.960 -7.611 1.00 31.80 63 VAL B O 1
ATOM 2092 N N . PRO B 2 64 ? 35.340 105.890 -7.627 1.00 30.94 64 PRO B N 1
ATOM 2093 C CA . PRO B 2 64 ? 35.257 106.112 -6.177 1.00 29.65 64 PRO B CA 1
ATOM 2094 C C . PRO B 2 64 ? 33.845 106.479 -5.724 1.00 31.86 64 PRO B C 1
ATOM 2095 O O . PRO B 2 64 ? 33.035 106.961 -6.523 1.00 28.65 64 PRO B O 1
ATOM 2099 N N . ASP B 2 65 ? 33.558 106.259 -4.446 1.00 33.46 65 ASP B N 1
ATOM 2100 C CA . ASP B 2 65 ? 32.203 106.409 -3.923 1.00 32.55 65 ASP B CA 1
ATOM 2101 C C . ASP B 2 65 ? 31.878 107.860 -3.581 1.00 32.65 65 ASP B C 1
ATOM 2102 O O . ASP B 2 65 ? 30.848 108.152 -2.962 1.00 33.31 65 ASP B O 1
ATOM 2107 N N . ARG B 2 66 ? 32.758 108.770 -3.981 1.00 27.29 66 ARG B N 1
ATOM 2108 C CA . ARG B 2 66 ? 32.428 110.189 -3.944 1.00 29.30 66 ARG B CA 1
ATOM 2109 C C . ARG B 2 66 ? 31.304 110.449 -4.956 1.00 27.82 66 ARG B C 1
ATOM 2110 O O . ARG B 2 66 ? 30.546 111.403 -4.821 1.00 27.78 66 ARG B O 1
ATOM 2118 N N . PHE B 2 67 ? 31.202 109.582 -5.964 1.00 24.52 67 PHE B N 1
ATOM 2119 C CA . PHE B 2 67 ? 30.153 109.682 -6.981 1.00 25.51 67 PHE B CA 1
ATOM 2120 C C . PHE B 2 67 ? 28.886 108.921 -6.595 1.00 23.86 67 PHE B C 1
ATOM 2121 O O . PHE B 2 67 ? 28.945 107.734 -6.287 1.00 25.80 67 PHE B O 1
ATOM 2129 N N . THR B 2 68 ? 27.748 109.614 -6.622 1.00 22.32 68 THR B N 1
ATOM 2130 C CA . THR B 2 68 ? 26.447 109.016 -6.313 1.00 23.11 68 THR B CA 1
ATOM 2131 C C . THR B 2 68 ? 25.477 109.318 -7.442 1.00 24.16 68 THR B C 1
ATOM 2132 O O . THR B 2 68 ? 25.378 110.463 -7.880 1.00 26.65 68 THR B O 1
ATOM 2136 N N . GLY B 2 69 ? 24.764 108.301 -7.915 1.00 22.14 69 GLY B N 1
ATOM 2137 C CA . GLY B 2 69 ? 23.733 108.502 -8.917 1.00 19.77 69 GLY B CA 1
ATOM 2138 C C . GLY B 2 69 ? 22.373 108.205 -8.317 1.00 20.79 69 GLY B C 1
ATOM 2139 O O . GLY B 2 69 ? 22.226 107.264 -7.533 1.00 20.39 69 GLY B O 1
ATOM 2140 N N . SER B 2 70 ? 21.375 109.017 -8.650 1.00 18.18 70 SER B N 1
ATOM 2141 C CA . SER B 2 70 ? 20.014 108.756 -8.180 1.00 20.87 70 SER B CA 1
ATOM 2142 C C . SER B 2 70 ? 19.003 109.139 -9.239 1.00 21.02 70 SER B C 1
ATOM 2143 O O . SER B 2 70 ? 19.371 109.677 -10.293 1.00 18.44 70 SER B O 1
ATOM 2146 N N . GLY B 2 71 ? 17.731 108.864 -8.949 1.00 18.95 71 GLY B N 1
ATOM 2147 C CA . GLY B 2 71 ? 16.630 109.304 -9.782 1.00 18.39 71 GLY B CA 1
ATOM 2148 C C . GLY B 2 71 ? 15.820 108.141 -10.311 1.00 22.16 71 GLY B C 1
ATOM 2149 O O . GLY B 2 71 ? 16.086 106.976 -9.975 1.00 20.71 71 GLY B O 1
ATOM 2150 N N . SER B 2 72 ? 14.826 108.445 -11.141 1.00 20.43 72 SER B N 1
ATOM 2151 C CA . SER B 2 72 ? 14.008 107.398 -11.743 1.00 22.19 72 SER B CA 1
ATOM 2152 C C . SER B 2 72 ? 13.176 107.987 -12.857 1.00 22.09 72 SER B C 1
ATOM 2153 O O . SER B 2 72 ? 12.955 109.197 -12.896 1.00 23.09 72 SER B O 1
ATOM 2156 N N . GLY B 2 73 ? 12.715 107.140 -13.771 1.00 23.13 73 GLY B N 1
ATOM 2157 C CA . GLY B 2 73 ? 11.792 107.593 -14.800 1.00 20.26 73 GLY B CA 1
ATOM 2158 C C . GLY B 2 73 ? 12.426 108.554 -15.785 1.00 21.82 73 GLY B C 1
ATOM 2159 O O . GLY B 2 73 ? 13.066 108.128 -16.751 1.00 18.30 73 GLY B O 1
ATOM 2160 N N . THR B 2 74 ? 12.250 109.852 -15.539 1.00 21.21 74 THR B N 1
ATOM 2161 C CA . THR B 2 74 ? 12.687 110.874 -16.477 1.00 18.55 74 THR B CA 1
ATOM 2162 C C . THR B 2 74 ? 13.621 111.879 -15.826 1.00 21.97 74 THR B C 1
ATOM 2163 O O . THR B 2 74 ? 14.074 112.815 -16.482 1.00 21.53 74 THR B O 1
ATOM 2167 N N . ASP B 2 75 ? 13.884 111.717 -14.535 1.00 16.12 75 ASP B N 1
ATOM 2168 C CA . ASP B 2 75 ? 14.703 112.690 -13.831 1.00 20.86 75 ASP B CA 1
ATOM 2169 C C . ASP B 2 75 ? 15.822 111.983 -13.074 1.00 22.38 75 ASP B C 1
ATOM 2170 O O . ASP B 2 75 ? 15.566 111.057 -12.299 1.00 21.19 75 ASP B O 1
ATOM 2175 N N . PHE B 2 76 ? 17.058 112.420 -13.316 1.00 20.53 76 PHE B N 1
ATOM 2176 C CA . PHE B 2 76 ? 18.241 111.773 -12.766 1.00 16.49 76 PHE B CA 1
ATOM 2177 C C . PHE B 2 76 ? 19.277 112.796 -12.306 1.00 19.86 76 PHE B C 1
ATOM 2178 O O . PHE B 2 76 ? 19.351 113.904 -12.838 1.00 16.38 76 PHE B O 1
ATOM 2186 N N . THR B 2 77 ? 20.081 112.422 -11.318 1.00 17.32 77 THR B N 1
ATOM 2187 C CA . THR B 2 77 ? 21.057 113.340 -10.760 1.00 17.84 77 THR B CA 1
ATOM 2188 C C . THR B 2 77 ? 22.364 112.627 -10.463 1.00 20.32 77 THR B C 1
ATOM 2189 O O . THR B 2 77 ? 22.363 111.487 -9.993 1.00 21.04 77 THR B O 1
ATOM 2193 N N . LEU B 2 78 ? 23.478 113.293 -10.753 1.00 17.00 78 LEU B N 1
ATOM 2194 C CA . LEU B 2 78 ? 24.790 112.804 -10.357 1.00 19.38 78 LEU B CA 1
ATOM 2195 C C . LEU B 2 78 ? 25.352 113.759 -9.317 1.00 19.20 78 LEU B C 1
ATOM 2196 O O . LEU B 2 78 ? 25.386 114.965 -9.534 1.00 18.11 78 LEU B O 1
ATOM 2201 N N . LYS B 2 79 ? 25.787 113.228 -8.181 1.00 24.89 79 LYS B N 1
ATOM 2202 C CA . LYS B 2 79 ? 26.378 114.069 -7.149 1.00 21.61 79 LYS B CA 1
ATOM 2203 C C . LYS B 2 79 ? 27.814 113.663 -6.879 1.00 23.01 79 LYS B C 1
ATOM 2204 O O . LYS B 2 79 ? 28.152 112.472 -6.895 1.00 20.15 79 LYS B O 1
ATOM 2210 N N . ILE B 2 80 ? 28.660 114.667 -6.669 1.00 21.78 80 ILE B N 1
ATOM 2211 C CA . ILE B 2 80 ? 30.009 114.440 -6.172 1.00 24.51 80 ILE B CA 1
ATOM 2212 C C . ILE B 2 80 ? 30.047 114.997 -4.751 1.00 27.07 80 ILE B C 1
ATOM 2213 O O . ILE B 2 80 ? 29.821 116.188 -4.547 1.00 27.85 80 ILE B O 1
ATOM 2218 N N . SER B 2 81 ? 30.286 114.125 -3.774 1.00 28.97 81 SER B N 1
ATOM 2219 C CA . SER B 2 81 ? 30.306 114.516 -2.364 1.00 27.56 81 SER B CA 1
ATOM 2220 C C . SER B 2 81 ? 31.346 115.611 -2.115 1.00 31.52 81 SER B C 1
ATOM 2221 O O . SER B 2 81 ? 31.054 116.620 -1.472 1.00 28.87 81 SER B O 1
ATOM 2224 N N . ARG B 2 82 ? 32.557 115.405 -2.628 1.00 28.84 82 ARG B N 1
ATOM 2225 C CA . ARG B 2 82 ? 33.608 116.420 -2.542 1.00 31.90 82 ARG B CA 1
ATOM 2226 C C . ARG B 2 82 ? 34.505 116.383 -3.775 1.00 29.55 82 ARG B C 1
ATOM 2227 O O . ARG B 2 82 ? 35.157 115.378 -4.064 1.00 29.90 82 ARG B O 1
ATOM 2235 N N . VAL B 2 83 ? 34.525 117.492 -4.505 1.00 29.22 83 VAL B N 1
ATOM 2236 C CA . VAL B 2 83 ? 35.210 117.552 -5.789 1.00 23.35 83 VAL B CA 1
ATOM 2237 C C . VAL B 2 83 ? 36.730 117.521 -5.627 1.00 28.48 83 VAL B C 1
ATOM 2238 O O . VAL B 2 83 ? 37.276 118.222 -4.780 1.00 29.82 83 VAL B O 1
ATOM 2242 N N . GLU B 2 84 ? 37.398 116.693 -6.429 1.00 26.64 84 GLU B N 1
ATOM 2243 C CA . GLU B 2 84 ? 38.854 116.652 -6.471 1.00 27.51 84 GLU B CA 1
ATOM 2244 C C . GLU B 2 84 ? 39.357 117.164 -7.824 1.00 30.35 84 GLU B C 1
ATOM 2245 O O . GLU B 2 84 ? 38.594 117.219 -8.788 1.00 25.98 84 GLU B O 1
ATOM 2251 N N . ALA B 2 85 ? 40.635 117.538 -7.900 1.00 27.67 85 ALA B N 1
ATOM 2252 C CA . ALA B 2 85 ? 41.183 118.138 -9.120 1.00 29.93 85 ALA B CA 1
ATOM 2253 C C . ALA B 2 85 ? 41.011 117.259 -10.361 1.00 28.51 85 ALA B C 1
ATOM 2254 O O . ALA B 2 85 ? 40.879 117.760 -11.480 1.00 29.87 85 ALA B O 1
ATOM 2256 N N . GLU B 2 86 ? 41.021 115.950 -10.157 1.00 23.46 86 GLU B N 1
ATOM 2257 C CA . GLU B 2 86 ? 40.941 115.003 -11.255 1.00 28.63 86 GLU B CA 1
ATOM 2258 C C . GLU B 2 86 ? 39.530 114.857 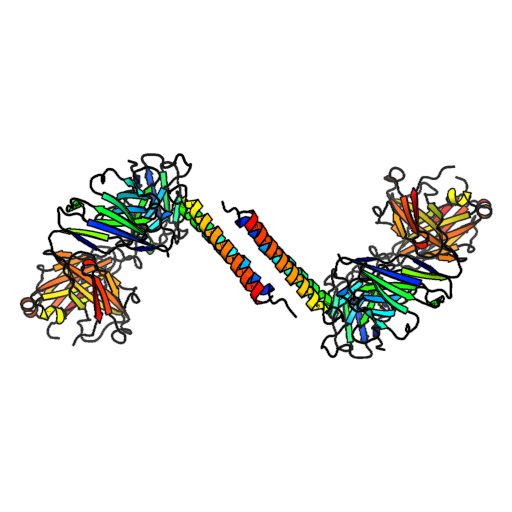-11.833 1.00 25.69 86 GLU B C 1
ATOM 2259 O O . GLU B 2 86 ? 39.348 114.192 -12.852 1.00 28.34 86 GLU B O 1
ATOM 2265 N N . ASP B 2 87 ? 38.537 115.466 -11.186 1.00 24.18 87 ASP B N 1
ATOM 2266 C CA . ASP B 2 87 ? 37.139 115.298 -11.588 1.00 21.54 87 ASP B CA 1
ATOM 2267 C C . ASP B 2 87 ? 36.741 116.220 -12.727 1.00 21.84 87 ASP B C 1
ATOM 2268 O O . ASP B 2 87 ? 35.641 116.104 -13.266 1.00 21.82 87 ASP B O 1
ATOM 2273 N N . LEU B 2 88 ? 37.636 117.139 -13.083 1.00 21.94 88 LEU B N 1
ATOM 2274 C CA . LEU B 2 88 ? 37.375 118.116 -14.139 1.00 23.07 88 LEU B CA 1
ATOM 2275 C C . LEU B 2 88 ? 37.083 117.417 -15.461 1.00 21.26 88 LEU B C 1
ATOM 2276 O O . LEU B 2 88 ? 37.503 116.272 -15.667 1.00 21.77 88 LEU B O 1
ATOM 2281 N N . GLY B 2 89 ? 36.369 118.101 -16.356 1.00 20.58 89 GLY B N 1
ATOM 2282 C CA . GLY B 2 89 ? 36.095 117.546 -17.670 1.00 20.56 89 GLY B CA 1
ATOM 2283 C C . GLY B 2 89 ? 34.630 117.691 -18.028 1.00 20.70 89 GLY B C 1
ATOM 2284 O O . GLY B 2 89 ? 33.929 118.536 -17.468 1.00 18.19 89 GLY B O 1
ATOM 2285 N N . VAL B 2 90 ? 34.156 116.882 -18.971 1.00 16.41 90 VAL B N 1
ATOM 2286 C CA . VAL B 2 90 ? 32.760 116.996 -19.376 1.00 17.27 90 VAL B CA 1
ATOM 2287 C C . VAL B 2 90 ? 31.999 115.741 -18.971 1.00 16.73 90 VAL B C 1
ATOM 2288 O O . VAL B 2 90 ? 32.426 114.622 -19.272 1.00 14.69 90 VAL B O 1
ATOM 2292 N N . TYR B 2 91 ? 30.882 115.947 -18.279 1.00 16.14 91 TYR B N 1
ATOM 2293 C CA . TYR B 2 91 ? 29.999 114.867 -17.839 1.00 15.59 91 TYR B CA 1
ATOM 2294 C C . TYR B 2 91 ? 28.848 114.718 -18.809 1.00 15.47 91 TYR B C 1
ATOM 2295 O O . TYR B 2 91 ? 28.199 115.709 -19.149 1.00 15.81 91 TYR B O 1
ATOM 2304 N N . TYR B 2 92 ? 28.594 113.485 -19.250 1.00 16.20 92 TYR B N 1
ATOM 2305 C CA . TYR B 2 92 ? 27.470 113.208 -20.135 1.00 14.14 92 TYR B CA 1
ATOM 2306 C C . TYR B 2 92 ? 26.517 112.198 -19.522 1.00 16.04 92 TYR B C 1
ATOM 2307 O O . TYR B 2 92 ? 26.952 111.157 -19.002 1.00 13.09 92 TYR B O 1
ATOM 2316 N N . CYS B 2 93 ? 25.216 112.464 -19.608 1.00 15.77 93 CYS B N 1
ATOM 2317 C CA . CYS B 2 93 ? 24.281 111.378 -19.368 1.00 13.11 93 CYS B CA 1
ATOM 2318 C C . CYS B 2 93 ? 24.071 110.671 -20.700 1.00 16.09 93 CYS B C 1
ATOM 2319 O O . CYS B 2 93 ? 24.300 111.250 -21.761 1.00 16.75 93 CYS B O 1
ATOM 2322 N N . TRP B 2 94 ? 23.667 109.412 -20.641 1.00 11.46 94 TRP B N 1
ATOM 2323 C CA . TRP B 2 94 ? 23.569 108.578 -21.820 1.00 13.02 94 TRP B CA 1
ATOM 2324 C C . TRP B 2 94 ? 22.512 107.513 -21.550 1.00 15.02 94 TRP B C 1
ATOM 2325 O O . TRP B 2 94 ? 22.674 106.711 -20.633 1.00 14.09 94 TRP B O 1
ATOM 2336 N N . GLN B 2 95 ? 21.440 107.490 -22.337 1.00 13.75 95 GLN B N 1
ATOM 2337 C CA . GLN B 2 95 ? 20.400 106.477 -22.143 1.00 12.21 95 GLN B CA 1
ATOM 2338 C C . GLN B 2 95 ? 20.546 105.352 -23.155 1.00 13.65 95 GLN B C 1
ATOM 2339 O O . GLN B 2 95 ? 20.672 105.605 -24.366 1.00 13.99 95 GLN B O 1
ATOM 2345 N N . GLY B 2 96 ? 20.554 104.117 -22.654 1.00 10.75 96 GLY B N 1
ATOM 2346 C CA . GLY B 2 96 ? 20.664 102.925 -23.478 1.00 13.10 96 GLY B CA 1
ATOM 2347 C C . GLY B 2 96 ? 19.413 102.056 -23.375 1.00 14.97 96 GLY B C 1
ATOM 2348 O O . GLY B 2 96 ? 19.477 100.827 -23.504 1.00 14.77 96 GLY B O 1
ATOM 2349 N N . THR B 2 97 ? 18.274 102.697 -23.122 1.00 13.50 97 THR B N 1
ATOM 2350 C CA . THR B 2 97 ? 16.992 102.000 -23.030 1.00 13.63 97 THR B CA 1
ATOM 2351 C C . THR B 2 97 ? 16.280 101.977 -24.380 1.00 14.19 97 THR B C 1
ATOM 2352 O O . THR B 2 97 ? 15.796 100.938 -24.810 1.00 17.34 97 THR B O 1
ATOM 2356 N N . HIS B 2 98 ? 16.193 103.123 -25.040 1.00 14.05 98 HIS B N 1
ATOM 2357 C CA . HIS B 2 98 ? 15.443 103.211 -26.297 1.00 14.93 98 HIS B CA 1
ATOM 2358 C C . HIS B 2 98 ? 16.382 103.445 -27.476 1.00 17.04 98 HIS B C 1
ATOM 2359 O O . HIS B 2 98 ? 17.325 104.229 -27.366 1.00 15.74 98 HIS B O 1
ATOM 2366 N N . PHE B 2 99 ? 16.114 102.790 -28.602 1.00 14.18 99 PHE B N 1
ATOM 2367 C CA . PHE B 2 99 ? 16.851 103.060 -29.832 1.00 16.06 99 PHE B CA 1
ATOM 2368 C C . PHE B 2 99 ? 16.234 104.249 -30.548 1.00 17.40 99 PHE B C 1
ATOM 2369 O O . PHE B 2 99 ? 15.007 104.333 -30.681 1.00 19.72 99 PHE B O 1
ATOM 2377 N N . PRO B 2 100 ? 17.081 105.174 -31.023 1.00 14.95 100 PRO B N 1
ATOM 2378 C CA . PRO B 2 100 ? 18.543 105.073 -30.896 1.00 11.77 100 PRO B CA 1
ATOM 2379 C C . PRO B 2 100 ? 19.018 105.569 -29.537 1.00 14.26 100 PRO B C 1
ATOM 2380 O O . PRO B 2 100 ? 18.359 106.419 -28.935 1.00 14.31 100 PRO B O 1
ATOM 2384 N N . TYR B 2 101 ? 20.139 105.039 -29.052 1.00 12.82 101 TYR B N 1
ATOM 2385 C CA . TYR B 2 101 ? 20.742 105.546 -27.830 1.00 13.86 101 TYR B CA 1
ATOM 2386 C C . TYR B 2 101 ? 21.055 107.024 -28.033 1.00 13.41 101 TYR B C 1
ATOM 2387 O O . TYR B 2 101 ? 21.427 107.448 -29.133 1.00 12.62 101 TYR B O 1
ATOM 2396 N N . THR B 2 102 ? 20.910 107.821 -26.981 1.00 11.07 102 THR B N 1
ATOM 2397 C CA . THR B 2 102 ? 21.116 109.254 -27.100 1.00 12.84 102 THR B CA 1
ATOM 2398 C C . THR B 2 102 ? 21.866 109.783 -25.894 1.00 13.76 102 THR B C 1
ATOM 2399 O O . THR B 2 102 ? 21.784 109.207 -24.803 1.00 13.47 102 THR B O 1
ATOM 2403 N N . PHE B 2 103 ? 22.613 110.862 -26.108 1.00 11.44 103 PHE B N 1
ATOM 2404 C CA . PHE B 2 103 ? 23.432 111.472 -25.073 1.00 14.15 103 PHE B CA 1
ATOM 2405 C C . PHE B 2 103 ? 22.889 112.841 -24.704 1.00 14.74 103 PHE B C 1
ATOM 2406 O O . PHE B 2 103 ? 22.327 113.537 -25.543 1.00 14.95 103 PHE B O 1
ATOM 2414 N N . GLY B 2 104 ? 23.101 113.254 -23.460 1.00 14.12 104 GLY B N 1
ATOM 2415 C CA . GLY B 2 104 ? 22.929 114.650 -23.098 1.00 13.11 104 GLY B CA 1
ATOM 2416 C C . GLY B 2 104 ? 23.999 115.488 -23.783 1.00 16.25 104 GLY B C 1
ATOM 2417 O O . GLY B 2 104 ? 24.926 114.954 -24.408 1.00 16.57 104 GLY B O 1
ATOM 2418 N N . GLY B 2 105 ? 23.879 116.804 -23.682 1.00 17.23 105 GLY B N 1
ATOM 2419 C CA . GLY B 2 105 ? 24.822 117.692 -24.342 1.00 18.64 105 GLY B CA 1
ATOM 2420 C C . GLY B 2 105 ? 26.122 117.905 -23.584 1.00 19.68 105 GLY B C 1
ATOM 2421 O O . GLY B 2 105 ? 27.049 118.539 -24.101 1.00 19.35 105 GLY B O 1
ATOM 2422 N N . GLY B 2 106 ? 26.198 117.383 -22.360 1.00 15.26 106 GLY B N 1
ATOM 2423 C CA . GLY B 2 106 ? 27.389 117.550 -21.547 1.00 15.71 106 GLY B CA 1
ATOM 2424 C C . GLY B 2 106 ? 27.306 118.693 -20.548 1.00 18.27 106 GLY B C 1
ATOM 2425 O O . GLY B 2 106 ? 26.702 119.726 -20.821 1.00 20.15 106 GLY B O 1
ATOM 2426 N N . THR B 2 107 ? 27.900 118.492 -19.375 1.00 16.63 107 THR B N 1
ATOM 2427 C CA . THR B 2 107 ? 28.062 119.554 -18.390 1.00 18.40 107 THR B CA 1
ATOM 2428 C C . THR B 2 107 ? 29.556 119.688 -18.095 1.00 19.95 107 THR B C 1
ATOM 2429 O O . THR B 2 107 ? 30.201 118.725 -17.685 1.00 17.23 107 THR B O 1
ATOM 2433 N N . LYS B 2 108 ? 30.107 120.873 -18.302 1.00 20.05 108 LYS B N 1
ATOM 2434 C CA . LYS B 2 108 ? 31.532 121.082 -18.061 1.00 18.49 108 LYS B CA 1
ATOM 2435 C C . LYS B 2 108 ? 31.813 121.417 -16.598 1.00 20.15 108 LYS B C 1
ATOM 2436 O O . LYS B 2 108 ? 31.233 122.351 -16.038 1.00 20.45 108 LYS B O 1
ATOM 2442 N N . LEU B 2 109 ? 32.707 120.653 -15.979 1.00 22.29 109 LEU B N 1
ATOM 2443 C CA . LEU B 2 109 ? 33.134 120.941 -14.617 1.00 23.88 109 LEU B CA 1
ATOM 2444 C C . LEU B 2 109 ? 34.505 121.621 -14.636 1.00 21.25 109 LEU B C 1
ATOM 2445 O O . LEU B 2 109 ? 35.487 121.016 -15.044 1.00 20.76 109 LEU B O 1
ATOM 2450 N N . GLU B 2 110 ? 34.545 122.886 -14.228 1.00 23.32 110 GLU B N 1
ATOM 2451 C CA . GLU B 2 110 ? 35.796 123.622 -14.035 1.00 26.64 110 GLU B CA 1
ATOM 2452 C C . GLU B 2 110 ? 36.153 123.636 -12.555 1.00 26.32 110 GLU B C 1
ATOM 2453 O O . GLU B 2 110 ? 35.273 123.662 -11.684 1.00 22.94 110 GLU B O 1
ATOM 2459 N N . ILE B 2 111 ? 37.445 123.652 -12.267 1.00 23.89 111 ILE B N 1
ATOM 2460 C CA . ILE B 2 111 ? 37.893 123.810 -10.897 1.00 24.84 111 ILE B CA 1
ATOM 2461 C C . ILE B 2 111 ? 38.203 125.293 -10.611 1.00 27.63 111 ILE B C 1
ATOM 2462 O O . ILE B 2 111 ? 38.777 125.993 -11.451 1.00 26.72 111 ILE B O 1
ATOM 2467 N N . LYS B 2 112 ? 37.801 125.770 -9.435 1.00 28.84 112 LYS B N 1
ATOM 2468 C CA . LYS B 2 112 ? 38.158 127.114 -8.972 1.00 29.41 112 LYS B CA 1
ATOM 2469 C C . LYS B 2 112 ? 39.325 127.003 -7.993 1.00 30.60 112 LYS B C 1
ATOM 2470 O O . LYS B 2 112 ? 39.299 126.167 -7.084 1.00 31.75 112 LYS B O 1
ATOM 2476 N N . ARG B 2 113 ? 40.345 127.839 -8.178 1.00 27.22 113 ARG B N 1
ATOM 2477 C CA . ARG B 2 113 ? 41.535 127.784 -7.331 1.00 33.26 113 ARG B CA 1
ATOM 2478 C C . ARG B 2 113 ? 42.147 129.164 -7.123 1.00 33.59 113 ARG B C 1
ATOM 2479 O O . ARG B 2 113 ? 41.666 130.159 -7.672 1.00 31.42 113 ARG B O 1
ATOM 2487 N N . ALA B 2 114 ? 43.216 129.219 -6.334 1.00 35.84 114 ALA B N 1
ATOM 2488 C CA . ALA B 2 114 ? 43.892 130.483 -6.049 1.00 35.61 114 ALA B CA 1
ATOM 2489 C C . ALA B 2 114 ? 44.638 131.022 -7.271 1.00 33.98 114 ALA B C 1
ATOM 2490 O O . ALA B 2 114 ? 45.160 130.247 -8.071 1.00 32.19 114 ALA B O 1
ATOM 2492 N N . ASP B 2 115 ? 44.706 132.347 -7.403 1.00 33.71 115 ASP B N 1
ATOM 2493 C CA . ASP B 2 115 ? 45.478 132.959 -8.487 1.00 33.78 115 ASP B CA 1
ATOM 2494 C C . ASP B 2 115 ? 46.920 132.431 -8.511 1.00 31.13 115 ASP B C 1
ATOM 2495 O O . ASP B 2 115 ? 47.474 132.038 -7.476 1.00 30.64 115 ASP B O 1
ATOM 2500 N N . ALA B 2 116 ? 47.519 132.391 -9.699 1.00 31.64 116 ALA B N 1
ATOM 2501 C CA . ALA B 2 116 ? 48.926 131.997 -9.824 1.00 28.82 116 ALA B CA 1
ATOM 2502 C C . ALA B 2 116 ? 49.600 132.699 -10.988 1.00 28.74 116 ALA B C 1
ATOM 2503 O O . ALA B 2 116 ? 49.010 132.843 -12.062 1.00 29.76 116 ALA B O 1
ATOM 2505 N N . ALA B 2 117 ? 50.841 133.130 -10.772 1.00 27.79 117 ALA B N 1
ATOM 2506 C CA . ALA B 2 117 ? 51.608 133.798 -11.815 1.00 29.79 117 ALA B CA 1
ATOM 2507 C C . ALA B 2 117 ? 52.237 132.741 -12.708 1.00 23.99 117 ALA B C 1
ATOM 2508 O O . ALA B 2 117 ? 52.626 131.681 -12.227 1.00 24.94 117 ALA B O 1
ATOM 2510 N N . PRO B 2 118 ? 52.333 133.025 -14.015 1.00 24.73 118 PRO B N 1
ATOM 2511 C CA . PRO B 2 118 ? 52.901 132.055 -14.959 1.00 24.80 118 PRO B CA 1
ATOM 2512 C C . PRO B 2 118 ? 54.389 131.878 -14.741 1.00 26.67 118 PRO B C 1
ATOM 2513 O O . PRO B 2 118 ? 55.031 132.791 -14.224 1.00 27.89 118 PRO B O 1
ATOM 2517 N N . THR B 2 119 ? 54.922 130.725 -15.139 1.00 23.82 119 THR B N 1
ATOM 2518 C CA . THR B 2 119 ? 56.362 130.519 -15.230 1.00 25.31 119 THR B CA 1
ATOM 2519 C C . THR B 2 119 ? 56.726 130.676 -16.705 1.00 27.69 119 THR B C 1
ATOM 2520 O O . THR B 2 119 ? 56.214 129.935 -17.562 1.00 22.85 119 THR B O 1
ATOM 2524 N N . VAL B 2 120 ? 57.583 131.650 -17.012 1.00 22.82 120 VAL B N 1
ATOM 2525 C CA . VAL B 2 120 ? 57.860 131.983 -18.410 1.00 23.26 120 VAL B CA 1
ATOM 2526 C C . VAL B 2 120 ? 59.215 131.455 -18.850 1.00 26.00 120 VAL B C 1
ATOM 2527 O O . VAL B 2 120 ? 60.184 131.567 -18.105 1.00 24.91 120 VAL B O 1
ATOM 2531 N N . SER B 2 121 ? 59.274 130.870 -20.050 1.00 21.72 121 SER B N 1
ATOM 2532 C CA . SER B 2 121 ? 60.524 130.334 -20.589 1.00 20.74 121 SER B CA 1
ATOM 2533 C C . SER B 2 121 ? 60.610 130.635 -22.082 1.00 23.15 121 SER B C 1
ATOM 2534 O O . SER B 2 121 ? 59.626 130.469 -22.800 1.00 22.03 121 SER B O 1
ATOM 2537 N N . ILE B 2 122 ? 61.777 131.074 -22.548 1.00 18.65 122 ILE B N 1
ATOM 2538 C CA . ILE B 2 122 ? 61.968 131.362 -23.973 1.00 23.53 122 ILE B CA 1
ATOM 2539 C C . ILE B 2 122 ? 63.053 130.443 -24.539 1.00 22.03 122 ILE B C 1
ATOM 2540 O O . ILE B 2 122 ? 63.985 130.064 -23.810 1.00 21.86 122 ILE B O 1
ATOM 2545 N N . PHE B 2 123 ? 62.931 130.072 -25.820 1.00 18.64 123 PHE B N 1
ATOM 2546 C CA . PHE B 2 123 ? 63.876 129.144 -26.464 1.00 19.06 123 PHE B CA 1
ATOM 2547 C C . PHE B 2 123 ? 64.246 129.591 -27.874 1.00 23.27 123 PHE B C 1
ATOM 2548 O O . PHE B 2 123 ? 63.362 129.838 -28.704 1.00 23.67 123 PHE B O 1
ATOM 2556 N N . PRO B 2 124 ? 65.554 129.683 -28.160 1.00 21.69 124 PRO B N 1
ATOM 2557 C CA . PRO B 2 124 ? 66.002 130.067 -29.506 1.00 23.29 124 PRO B CA 1
ATOM 2558 C C . PRO B 2 124 ? 65.683 128.934 -30.461 1.00 21.87 124 PRO B C 1
ATOM 2559 O O . PRO B 2 124 ? 65.504 127.810 -29.996 1.00 22.51 124 PRO B O 1
ATOM 2563 N N . PRO B 2 125 ? 65.591 129.216 -31.771 1.00 23.98 125 PRO B N 1
ATOM 2564 C CA . PRO B 2 125 ? 65.419 128.119 -32.731 1.00 21.65 125 PRO B CA 1
ATOM 2565 C C . PRO B 2 125 ? 66.555 127.110 -32.566 1.00 25.25 125 PRO B C 1
ATOM 2566 O O . PRO B 2 125 ? 67.685 127.551 -32.356 1.00 27.82 125 PRO B O 1
ATOM 2570 N N . SER B 2 126 ? 66.277 125.810 -32.636 1.00 26.09 126 SER B N 1
ATOM 2571 C CA . SER B 2 126 ? 67.353 124.817 -32.581 1.00 26.89 126 SER B CA 1
ATOM 2572 C C . SER B 2 126 ? 68.146 124.895 -33.883 1.00 24.60 126 SER B C 1
ATOM 2573 O O . SER B 2 126 ? 67.603 125.257 -34.933 1.00 22.85 126 SER B O 1
ATOM 2576 N N . SER B 2 127 ? 69.427 124.556 -33.819 1.00 24.87 127 SER B N 1
ATOM 2577 C CA . SER B 2 127 ? 70.282 124.566 -35.004 1.00 26.36 127 SER B CA 1
ATOM 2578 C C . SER B 2 127 ? 69.748 123.644 -36.095 1.00 26.14 127 SER B C 1
ATOM 2579 O O . SER B 2 127 ? 69.911 123.926 -37.287 1.00 24.59 127 SER B O 1
ATOM 2582 N N . GLU B 2 128 ? 69.100 122.551 -35.688 1.00 25.46 128 GLU B N 1
ATOM 2583 C CA . GLU B 2 128 ? 68.530 121.599 -36.646 1.00 26.72 128 GLU B CA 1
ATOM 2584 C C . GLU B 2 128 ? 67.415 122.225 -37.482 1.00 29.54 128 GLU B C 1
ATOM 2585 O O . GLU B 2 128 ? 67.294 121.950 -38.682 1.00 28.08 128 GLU B O 1
ATOM 2591 N N . GLN B 2 129 ? 66.582 123.047 -36.848 1.00 26.31 129 GLN B N 1
ATOM 2592 C CA . GLN B 2 129 ? 65.519 123.703 -37.593 1.00 25.71 129 GLN B CA 1
ATOM 2593 C C . GLN B 2 129 ? 66.131 124.700 -38.575 1.00 26.69 129 GLN B C 1
ATOM 2594 O O . GLN B 2 129 ? 65.689 124.820 -39.722 1.00 26.66 129 GLN B O 1
ATOM 2600 N N . LEU B 2 130 ? 67.160 125.402 -38.115 1.00 25.83 130 LEU B N 1
ATOM 2601 C CA . LEU B 2 130 ? 67.840 126.395 -38.941 1.00 28.13 130 LEU B CA 1
ATOM 2602 C C . LEU B 2 130 ? 68.408 125.794 -40.228 1.00 31.10 130 LEU B C 1
ATOM 2603 O O . LEU B 2 130 ? 68.298 126.400 -41.293 1.00 30.62 130 LEU B O 1
ATOM 2608 N N . THR B 2 131 ? 68.982 124.595 -40.137 1.00 27.09 131 THR B N 1
ATOM 2609 C CA . THR B 2 131 ? 69.483 123.908 -41.333 1.00 31.66 131 THR B CA 1
ATOM 2610 C C . THR B 2 131 ? 68.409 123.742 -42.415 1.00 31.86 131 THR B C 1
ATOM 2611 O O . THR B 2 131 ? 68.728 123.705 -43.604 1.00 32.41 131 THR B O 1
ATOM 2615 N N . SER B 2 132 ? 67.142 123.652 -42.006 1.00 33.24 132 SER B N 1
ATOM 2616 C CA . SER B 2 132 ? 66.030 123.520 -42.957 1.00 33.45 132 SER B CA 1
ATOM 2617 C C . SER B 2 132 ? 65.559 124.879 -43.507 1.00 36.15 132 SER B C 1
ATOM 2618 O O . SER B 2 132 ? 64.738 124.943 -44.434 1.00 35.60 132 SER B O 1
ATOM 2621 N N . GLY B 2 133 ? 66.071 125.963 -42.927 1.00 34.34 133 GLY B N 1
ATOM 2622 C CA . GLY B 2 133 ? 65.770 127.302 -43.413 1.00 32.38 133 GLY B CA 1
ATOM 2623 C C . GLY B 2 133 ? 64.678 128.039 -42.653 1.00 35.21 133 GLY B C 1
ATOM 2624 O O . GLY B 2 133 ? 64.340 129.179 -42.994 1.00 31.36 133 GLY B O 1
ATOM 2625 N N . GLY B 2 134 ? 64.122 127.391 -41.629 1.00 31.70 134 GLY B N 1
ATOM 2626 C CA . GLY B 2 134 ? 63.078 127.997 -40.822 1.00 26.38 134 GLY B CA 1
ATOM 2627 C C . GLY B 2 134 ? 63.562 128.341 -39.423 1.00 25.09 134 GLY B C 1
ATOM 2628 O O . GLY B 2 134 ? 64.545 127.778 -38.944 1.00 27.67 134 GLY B O 1
ATOM 2629 N N . ALA B 2 135 ? 62.871 129.271 -38.766 1.00 23.70 135 ALA B N 1
ATOM 2630 C CA . ALA B 2 135 ? 63.247 129.693 -37.414 1.00 26.42 135 ALA B CA 1
ATOM 2631 C C . ALA B 2 135 ? 62.011 129.926 -36.559 1.00 26.34 135 ALA B C 1
ATOM 2632 O O . ALA B 2 135 ? 61.246 130.867 -36.800 1.00 22.45 135 ALA B O 1
ATOM 2634 N N . SER B 2 136 ? 61.819 129.080 -35.556 1.00 19.67 136 SER B N 1
ATOM 2635 C CA . SER B 2 136 ? 60.721 129.284 -34.627 1.00 20.76 136 SER B CA 1
ATOM 2636 C C . SER B 2 136 ? 61.306 129.627 -33.282 1.00 20.57 136 SER B C 1
ATOM 2637 O O . SER B 2 136 ? 62.152 128.900 -32.756 1.00 19.46 136 SER B O 1
ATOM 2640 N N . VAL B 2 137 ? 60.860 130.746 -32.731 1.00 18.20 137 VAL B N 1
ATOM 2641 C CA . VAL B 2 137 ? 61.242 131.111 -31.385 1.00 20.58 137 VAL B CA 1
ATOM 2642 C C . VAL B 2 137 ? 60.057 130.796 -30.494 1.00 20.46 137 VAL B C 1
ATOM 2643 O O . VAL B 2 137 ? 58.946 131.264 -30.755 1.00 19.97 137 VAL B O 1
ATOM 2647 N N . VAL B 2 138 ? 60.290 130.021 -29.437 1.00 17.40 138 VAL B N 1
ATOM 2648 C CA . VAL B 2 138 ? 59.188 129.521 -28.627 1.00 19.28 138 VAL B CA 1
ATOM 2649 C C . VAL B 2 138 ? 59.192 130.078 -27.213 1.00 23.20 138 VAL B C 1
ATOM 2650 O O . VAL B 2 138 ? 60.226 130.110 -26.535 1.00 20.51 138 VAL B O 1
ATOM 2654 N N . CYS B 2 139 ? 58.015 130.504 -26.770 1.00 19.28 139 CYS B N 1
ATOM 2655 C CA . CYS B 2 139 ? 57.850 130.987 -25.416 1.00 20.88 139 CYS B CA 1
ATOM 2656 C C . CYS B 2 139 ? 56.744 130.176 -24.740 1.00 25.05 139 CYS B C 1
ATOM 2657 O O . CYS B 2 139 ? 55.630 130.064 -25.281 1.00 22.34 139 CYS B O 1
ATOM 2660 N N . PHE B 2 140 ? 57.052 129.589 -23.582 1.00 20.21 140 PHE B N 1
ATOM 2661 C CA . PHE B 2 140 ? 56.039 128.906 -22.770 1.00 20.59 140 PHE B CA 1
ATOM 2662 C C . PHE B 2 140 ? 55.629 129.801 -21.609 1.00 21.41 140 PHE B C 1
ATOM 2663 O O . PHE B 2 140 ? 56.483 130.287 -20.876 1.00 18.02 140 PHE B O 1
ATOM 2671 N N . LEU B 2 141 ? 54.324 130.010 -21.444 1.00 18.78 141 LEU B N 1
ATOM 2672 C CA . LEU B 2 141 ? 53.780 130.758 -20.308 1.00 18.18 141 LEU B CA 1
ATOM 2673 C C . LEU B 2 141 ? 52.992 129.737 -19.495 1.00 22.20 141 LEU B C 1
ATOM 2674 O O . LEU B 2 141 ? 51.821 129.456 -19.805 1.00 21.89 141 LEU B O 1
ATOM 2679 N N . ASN B 2 142 ? 53.627 129.160 -18.477 1.00 18.50 142 ASN B N 1
ATOM 2680 C CA . ASN B 2 142 ? 53.096 127.937 -17.863 1.00 21.80 142 ASN B CA 1
ATOM 2681 C C . ASN B 2 142 ? 52.495 128.063 -16.478 1.00 23.87 142 ASN B C 1
ATOM 2682 O O . ASN B 2 142 ? 53.005 128.809 -15.641 1.00 23.50 142 ASN B O 1
ATOM 2687 N N . ASN B 2 143 ? 51.422 127.302 -16.253 1.00 21.70 143 ASN B N 1
ATOM 2688 C CA . ASN B 2 143 ? 50.832 127.103 -14.925 1.00 24.86 143 ASN B CA 1
ATOM 2689 C C . ASN B 2 143 ? 50.316 128.352 -14.216 1.00 24.61 143 ASN B C 1
ATOM 2690 O O . ASN B 2 143 ? 50.617 128.573 -13.046 1.00 22.05 143 ASN B O 1
ATOM 2695 N N . PHE B 2 144 ? 49.526 129.157 -14.915 1.00 21.64 144 PHE B N 1
ATOM 2696 C CA . PHE B 2 144 ? 48.939 130.338 -14.297 1.00 22.90 144 PHE B CA 1
ATOM 2697 C C . PHE B 2 144 ? 47.436 130.176 -14.074 1.00 23.30 144 PHE B C 1
ATOM 2698 O O . PHE B 2 144 ? 46.813 129.245 -14.588 1.00 24.47 144 PHE B O 1
ATOM 2706 N N . TYR B 2 145 ? 46.866 131.081 -13.289 1.00 26.02 145 TYR B N 1
ATOM 2707 C CA . TYR B 2 145 ? 45.428 131.116 -13.051 1.00 24.92 145 TYR B CA 1
ATOM 2708 C C . TYR B 2 145 ? 45.102 132.529 -12.593 1.00 26.37 145 TYR B C 1
ATOM 2709 O O . TYR B 2 145 ? 45.807 133.080 -11.753 1.00 30.93 145 TYR B O 1
ATOM 2718 N N . PRO B 2 146 ? 44.031 133.129 -13.129 1.00 29.25 146 PRO B N 1
ATOM 2719 C CA . PRO B 2 146 ? 43.002 132.548 -13.996 1.00 29.99 146 PRO B CA 1
ATOM 2720 C C . PRO B 2 146 ? 43.353 132.518 -15.485 1.00 29.28 146 PRO B C 1
ATOM 2721 O O . PRO B 2 146 ? 44.465 132.873 -15.888 1.00 27.31 146 PRO B O 1
ATOM 2725 N N . LYS B 2 147 ? 42.361 132.138 -16.286 1.00 30.82 147 LYS B N 1
ATOM 2726 C CA . LYS B 2 147 ? 42.541 131.811 -17.698 1.00 26.36 147 LYS B CA 1
ATOM 2727 C C . LYS B 2 147 ? 42.490 133.017 -18.635 1.00 30.33 147 LYS B C 1
ATOM 2728 O O . LYS B 2 147 ? 41.645 133.082 -19.533 1.00 28.90 147 LYS B O 1
ATOM 2734 N N . ASP B 2 148 ? 43.401 133.959 -18.430 1.00 25.32 148 ASP B N 1
ATOM 2735 C CA . ASP B 2 148 ? 43.580 135.083 -19.338 1.00 25.54 148 ASP B CA 1
ATOM 2736 C C . ASP B 2 148 ? 45.026 135.530 -19.182 1.00 25.74 148 ASP B C 1
ATOM 2737 O O . ASP B 2 148 ? 45.598 135.419 -18.096 1.00 24.68 148 ASP B O 1
ATOM 2742 N N . ILE B 2 149 ? 45.618 136.008 -20.269 1.00 24.64 149 ILE B N 1
ATOM 2743 C CA . ILE B 2 149 ? 47.008 136.431 -20.253 1.00 26.87 149 ILE B CA 1
ATOM 2744 C C . ILE B 2 149 ? 47.309 137.189 -21.540 1.00 28.56 149 ILE B C 1
ATOM 2745 O O . ILE B 2 149 ? 46.612 137.016 -22.547 1.00 27.36 149 ILE B O 1
ATOM 2750 N N . ASN B 2 150 ? 48.324 138.045 -21.507 1.00 25.86 150 ASN B N 1
ATOM 2751 C CA . ASN B 2 150 ? 48.772 138.695 -22.726 1.00 29.14 150 ASN B CA 1
ATOM 2752 C C . ASN B 2 150 ? 50.233 138.376 -22.953 1.00 26.85 150 ASN B C 1
ATOM 2753 O O . ASN B 2 150 ? 51.001 138.208 -22.002 1.00 26.62 150 ASN B O 1
ATOM 2758 N N . VAL B 2 151 ? 50.606 138.258 -24.218 1.00 23.45 151 VAL B N 1
ATOM 2759 C CA . VAL B 2 151 ? 51.987 138.000 -24.570 1.00 22.22 151 VAL B CA 1
ATOM 2760 C C . VAL B 2 151 ? 52.389 139.032 -25.609 1.00 27.22 151 VAL B C 1
ATOM 2761 O O . VAL B 2 151 ? 51.585 139.444 -26.456 1.00 24.17 151 VAL B O 1
ATOM 2765 N N . LYS B 2 152 ? 53.627 139.492 -25.500 1.00 27.70 152 LYS B N 1
ATOM 2766 C CA . LYS B 2 152 ? 54.144 140.523 -26.373 1.00 27.11 152 LYS B CA 1
ATOM 2767 C C . LYS B 2 152 ? 55.534 140.094 -26.795 1.00 24.60 152 LYS B C 1
ATOM 2768 O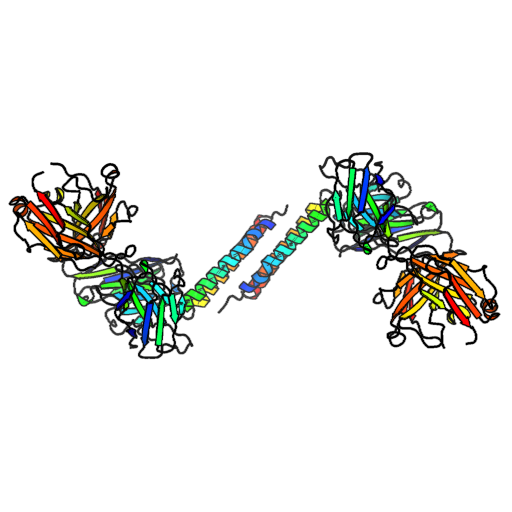 O . LYS B 2 152 ? 56.334 139.692 -25.953 1.00 25.11 152 LYS B O 1
ATOM 2774 N N . TRP B 2 153 ? 55.808 140.150 -28.094 1.00 24.59 153 TRP B N 1
ATOM 2775 C CA . TRP B 2 153 ? 57.135 139.845 -28.610 1.00 23.62 153 TRP B CA 1
ATOM 2776 C C . TRP B 2 153 ? 57.904 141.113 -28.962 1.00 27.41 153 TRP B C 1
ATOM 2777 O O . TRP B 2 153 ? 57.372 142.017 -29.610 1.00 25.94 153 TRP B O 1
ATOM 2788 N N . LYS B 2 154 ? 59.164 141.176 -28.547 1.00 26.18 154 LYS B N 1
ATOM 2789 C CA . LYS B 2 154 ? 60.035 142.240 -29.034 1.00 27.28 154 LYS B CA 1
ATOM 2790 C C . LYS B 2 154 ? 61.334 141.715 -29.605 1.00 27.62 154 LYS B C 1
ATOM 2791 O O . LYS B 2 154 ? 61.973 140.816 -29.043 1.00 25.36 154 LYS B O 1
ATOM 2797 N N . ILE B 2 155 ? 61.688 142.288 -30.746 1.00 26.30 155 ILE B N 1
ATOM 2798 C CA . ILE B 2 155 ? 62.894 141.957 -31.471 1.00 26.42 155 ILE B CA 1
ATOM 2799 C C . ILE B 2 155 ? 63.725 143.229 -31.534 1.00 27.91 155 ILE B C 1
ATOM 2800 O O . ILE B 2 155 ? 63.284 144.223 -32.121 1.00 26.84 155 ILE B O 1
ATOM 2805 N N . ASP B 2 156 ? 64.907 143.204 -30.920 1.00 29.25 156 ASP B N 1
ATOM 2806 C CA . ASP B 2 156 ? 65.775 144.383 -30.863 1.00 30.20 156 ASP B CA 1
ATOM 2807 C C . ASP B 2 156 ? 65.020 145.600 -30.320 1.00 30.66 156 ASP B C 1
ATOM 2808 O O . ASP B 2 156 ? 65.195 146.719 -30.808 1.00 31.89 156 ASP B O 1
ATOM 2813 N N . GLY B 2 157 ? 64.161 145.371 -29.334 1.00 29.93 157 GLY B N 1
ATOM 2814 C CA . GLY B 2 157 ? 63.414 146.452 -28.718 1.00 30.66 157 GLY B CA 1
ATOM 2815 C C . GLY B 2 157 ? 62.118 146.866 -29.399 1.00 33.84 157 GLY B C 1
ATOM 2816 O O . GLY B 2 157 ? 61.330 147.614 -28.818 1.00 34.15 157 GLY B O 1
ATOM 2817 N N . SER B 2 158 ? 61.877 146.394 -30.618 1.00 27.60 158 SER B N 1
ATOM 2818 C CA . SER B 2 158 ? 60.651 146.771 -31.318 1.00 28.84 158 SER B CA 1
ATOM 2819 C C . SER B 2 158 ? 59.550 145.711 -31.194 1.00 30.71 158 SER B C 1
ATOM 2820 O O . SER B 2 158 ? 59.819 144.521 -31.309 1.00 29.48 158 SER B O 1
ATOM 2823 N N . GLU B 2 159 ? 58.313 146.145 -30.969 1.00 29.32 159 GLU B N 1
ATOM 2824 C CA . GLU B 2 159 ? 57.185 145.209 -30.903 1.00 33.77 159 GLU B CA 1
ATOM 2825 C C . GLU B 2 159 ? 57.029 144.448 -32.219 1.00 32.85 159 GLU B C 1
ATOM 2826 O O . GLU B 2 159 ? 57.106 145.039 -33.294 1.00 29.13 159 GLU B O 1
ATOM 2832 N N . ARG B 2 160 ? 56.814 143.138 -32.125 1.00 31.26 160 ARG B N 1
ATOM 2833 C CA . ARG B 2 160 ? 56.617 142.288 -33.299 1.00 30.51 160 ARG B CA 1
ATOM 2834 C C . ARG B 2 160 ? 55.299 141.512 -33.181 1.00 29.04 160 ARG B C 1
ATOM 2835 O O . ARG B 2 160 ? 55.097 140.756 -32.225 1.00 27.47 160 ARG B O 1
ATOM 2843 N N . GLN B 2 161 ? 54.420 141.693 -34.164 1.00 31.12 161 GLN B N 1
ATOM 2844 C CA . GLN B 2 161 ? 53.114 141.028 -34.183 1.00 34.19 161 GLN B CA 1
ATOM 2845 C C . GLN B 2 161 ? 53.006 139.919 -35.224 1.00 32.23 161 GLN B C 1
ATOM 2846 O O . GLN B 2 161 ? 52.490 138.834 -34.944 1.00 32.00 161 GLN B O 1
ATOM 2852 N N . ASN B 2 162 ? 53.465 140.218 -36.434 1.00 28.35 162 ASN B N 1
ATOM 2853 C CA . ASN B 2 162 ? 53.377 139.288 -37.549 1.00 29.01 162 ASN B CA 1
ATOM 2854 C C . ASN B 2 162 ? 54.196 138.014 -37.314 1.00 28.71 162 ASN B C 1
ATOM 2855 O O . ASN B 2 162 ? 55.364 138.073 -36.914 1.00 24.79 162 ASN B O 1
ATOM 2860 N N . GLY B 2 163 ? 53.577 136.860 -37.549 1.00 25.65 163 GLY B N 1
ATOM 2861 C CA . GLY B 2 163 ? 54.274 135.594 -37.417 1.00 21.47 163 GLY B CA 1
ATOM 2862 C C . GLY B 2 163 ? 54.109 134.905 -36.073 1.00 21.38 163 GLY B C 1
ATOM 2863 O O . GLY B 2 163 ? 54.737 133.870 -35.821 1.00 22.99 163 GLY B O 1
ATOM 2864 N N . VAL B 2 164 ? 53.259 135.463 -35.214 1.00 19.26 164 VAL B N 1
ATOM 2865 C CA . VAL B 2 164 ? 53.019 134.894 -33.888 1.00 17.58 164 VAL B CA 1
ATOM 2866 C C . VAL B 2 164 ? 51.752 134.030 -33.856 1.00 21.34 164 VAL B C 1
ATOM 2867 O O . VAL B 2 164 ? 50.690 134.432 -34.354 1.00 19.90 164 VAL B O 1
ATOM 2871 N N . LEU B 2 165 ? 51.875 132.837 -33.279 1.00 19.90 165 LEU B N 1
ATOM 2872 C CA . LEU B 2 165 ? 50.724 131.958 -33.076 1.00 20.39 165 LEU B CA 1
ATOM 2873 C C . LEU B 2 165 ? 50.724 131.495 -31.625 1.00 20.29 165 LEU B C 1
ATOM 2874 O O . LEU B 2 165 ? 51.784 131.130 -31.085 1.00 17.97 165 LEU B O 1
ATOM 2879 N N . ASN B 2 166 ? 49.547 131.524 -30.996 1.00 17.97 166 ASN B N 1
ATOM 2880 C CA . ASN B 2 166 ? 49.395 131.101 -29.607 1.00 19.04 166 ASN B CA 1
ATOM 2881 C C . ASN B 2 166 ? 48.531 129.864 -29.485 1.00 22.32 166 ASN B C 1
ATOM 2882 O O . ASN B 2 166 ? 47.623 129.661 -30.291 1.00 19.97 166 ASN B O 1
ATOM 2887 N N . SER B 2 167 ? 48.811 129.043 -28.474 1.00 17.11 167 SER B N 1
ATOM 2888 C CA . SER B 2 167 ? 48.010 127.837 -28.229 1.00 17.93 167 SER B CA 1
ATOM 2889 C C . SER B 2 167 ? 47.803 127.642 -26.735 1.00 19.82 167 SER B C 1
ATOM 2890 O O . SER B 2 167 ? 48.763 127.676 -25.959 1.00 18.56 167 SER B O 1
ATOM 2893 N N . TRP B 2 168 ? 46.546 127.446 -26.339 1.00 18.06 168 TRP B N 1
ATOM 2894 C CA . TRP B 2 168 ? 46.171 127.270 -24.934 1.00 17.97 168 TRP B CA 1
ATOM 2895 C C . TRP B 2 168 ? 45.941 125.802 -24.589 1.00 20.17 168 TRP B C 1
ATOM 2896 O O . TRP B 2 168 ? 45.323 125.067 -25.367 1.00 17.57 168 TRP B O 1
ATOM 2907 N N . THR B 2 169 ? 46.403 125.365 -23.420 1.00 19.92 169 THR B N 1
ATOM 2908 C CA . THR B 2 169 ? 46.005 124.042 -22.930 1.00 19.87 169 THR B CA 1
ATOM 2909 C C . THR B 2 169 ? 44.641 124.106 -22.244 1.00 23.25 169 THR B C 1
ATOM 2910 O O . THR B 2 169 ? 44.132 125.199 -21.940 1.00 22.78 169 THR B O 1
ATOM 2914 N N . ASP B 2 170 ? 44.055 122.932 -22.010 1.00 23.54 170 ASP B N 1
ATOM 2915 C CA . ASP B 2 170 ? 42.880 122.800 -21.149 1.00 27.12 170 ASP B CA 1
ATOM 2916 C C . ASP B 2 170 ? 43.346 122.895 -19.697 1.00 26.31 170 ASP B C 1
ATOM 2917 O O . ASP B 2 170 ? 44.554 122.885 -19.437 1.00 23.46 170 ASP B O 1
ATOM 2922 N N . GLN B 2 171 ? 42.406 122.990 -18.755 1.00 22.42 171 GLN B N 1
ATOM 2923 C CA . GLN B 2 171 ? 42.764 123.118 -17.339 1.00 23.69 171 GLN B CA 1
ATOM 2924 C C . GLN B 2 171 ? 43.521 121.888 -16.899 1.00 23.54 171 GLN B C 1
ATOM 2925 O O . GLN B 2 171 ? 43.234 120.783 -17.358 1.00 22.63 171 GLN B O 1
ATOM 2931 N N . ASP B 2 172 ? 44.497 122.067 -16.020 1.00 23.39 172 ASP B N 1
ATOM 2932 C CA . ASP B 2 172 ? 45.369 120.956 -15.645 1.00 24.60 172 ASP B CA 1
ATOM 2933 C C . ASP B 2 172 ? 44.660 120.050 -14.641 1.00 25.68 172 ASP B C 1
ATOM 2934 O O . ASP B 2 172 ? 44.010 120.529 -13.719 1.00 23.61 172 ASP B O 1
ATOM 2939 N N . SER B 2 173 ? 44.777 118.737 -14.823 1.00 28.44 173 SER B N 1
ATOM 2940 C CA . SER B 2 173 ? 44.014 117.800 -14.003 1.00 28.47 173 SER B CA 1
ATOM 2941 C C . SER B 2 173 ? 44.673 117.591 -12.645 1.00 29.69 173 SER B C 1
ATOM 2942 O O . SER B 2 173 ? 44.124 116.907 -11.784 1.00 27.65 173 SER B O 1
ATOM 2945 N N . LYS B 2 174 ? 45.849 118.185 -12.458 1.00 27.52 174 LYS B N 1
ATOM 2946 C CA . LYS B 2 174 ? 46.595 118.044 -11.210 1.00 30.48 174 LYS B CA 1
ATOM 2947 C C . LYS B 2 174 ? 46.600 119.327 -10.369 1.00 31.27 174 LYS B C 1
ATOM 2948 O O . LYS B 2 174 ? 46.279 119.291 -9.180 1.00 31.04 174 LYS B O 1
ATOM 2954 N N . ASP B 2 175 ? 46.976 120.454 -10.976 1.00 29.96 175 ASP B N 1
ATOM 2955 C CA . ASP B 2 175 ? 47.058 121.710 -10.228 1.00 27.77 175 ASP B CA 1
ATOM 2956 C C . ASP B 2 175 ? 46.024 122.750 -10.660 1.00 27.60 175 ASP B C 1
ATOM 2957 O O . ASP B 2 175 ? 46.015 123.874 -10.164 1.00 27.16 175 ASP B O 1
ATOM 2962 N N . SER B 2 176 ? 45.178 122.371 -11.606 1.00 24.74 176 SER B N 1
ATOM 2963 C CA . SER B 2 176 ? 44.049 123.192 -12.004 1.00 24.95 176 SER B CA 1
ATOM 2964 C C . SER B 2 176 ? 44.433 124.542 -12.614 1.00 26.89 176 SER B C 1
ATOM 2965 O O . SER B 2 176 ? 43.610 125.457 -12.637 1.00 20.77 176 SER B O 1
ATOM 2968 N N . THR B 2 177 ? 45.665 124.659 -13.119 1.00 24.76 177 THR B N 1
ATOM 2969 C CA . THR B 2 177 ? 46.105 125.878 -13.799 1.00 24.23 177 THR B CA 1
ATOM 2970 C C . THR B 2 177 ? 45.974 125.748 -15.310 1.00 24.12 177 THR B C 1
ATOM 2971 O O . THR B 2 177 ? 45.624 124.682 -15.814 1.00 26.66 177 THR B O 1
ATOM 2975 N N . TYR B 2 178 ? 46.282 126.833 -16.023 1.00 23.17 178 TYR B N 1
ATOM 2976 C CA . TYR B 2 178 ? 46.321 126.837 -17.491 1.00 20.21 178 TYR B CA 1
ATOM 2977 C C . TYR B 2 178 ? 47.725 127.182 -18.003 1.00 23.48 178 TYR B C 1
ATOM 2978 O O . TYR B 2 178 ? 48.539 127.745 -17.264 1.00 21.40 178 TYR B O 1
ATOM 2987 N N . SER B 2 179 ? 48.005 126.836 -19.259 1.00 20.58 179 SER B N 1
ATOM 2988 C CA . SER B 2 179 ? 49.266 127.194 -19.900 1.00 21.68 179 SER B CA 1
ATOM 2989 C C . SER B 2 179 ? 48.988 127.678 -21.316 1.00 23.44 179 SER B C 1
ATOM 2990 O O . SER B 2 179 ? 47.960 127.320 -21.906 1.00 17.79 179 SER B O 1
ATOM 2993 N N . MET B 2 180 ? 49.903 128.488 -21.848 1.00 18.14 180 MET B N 1
ATOM 2994 C CA . MET B 2 180 ? 49.823 128.989 -23.216 1.00 18.96 180 MET B CA 1
ATOM 2995 C C . MET B 2 180 ? 51.227 129.036 -23.815 1.00 22.09 180 MET B C 1
ATOM 2996 O O . MET B 2 180 ? 52.162 129.523 -23.169 1.00 20.42 180 MET B O 1
ATOM 3001 N N . SER B 2 181 ? 51.380 128.516 -25.033 1.00 18.63 181 SER B N 1
ATOM 3002 C CA . SER B 2 181 ? 52.621 128.679 -25.786 1.00 18.38 181 SER B CA 1
ATOM 3003 C C . SER B 2 181 ? 52.469 129.825 -26.786 1.00 19.83 181 SER B C 1
ATOM 3004 O O . SER B 2 181 ? 51.383 130.065 -27.332 1.00 16.45 181 SER B O 1
ATOM 3007 N N . SER B 2 182 ? 53.556 130.548 -27.017 1.00 16.77 182 SER B N 1
ATOM 3008 C CA . SER B 2 182 ? 53.567 131.571 -28.065 1.00 20.79 182 SER B CA 1
ATOM 3009 C C . SER B 2 182 ? 54.744 131.307 -28.989 1.00 20.62 182 SER B C 1
ATOM 3010 O O . SER B 2 182 ? 55.874 131.186 -28.541 1.00 18.97 182 SER B O 1
ATOM 3013 N N . THR B 2 183 ? 54.491 131.218 -30.284 1.00 18.86 183 THR B N 1
ATOM 3014 C CA . THR B 2 183 ? 55.558 130.829 -31.190 1.00 16.10 183 THR B CA 1
ATOM 3015 C C . THR B 2 183 ? 55.736 131.872 -32.273 1.00 21.73 183 THR B C 1
ATOM 3016 O O . THR B 2 183 ? 54.788 132.166 -33.003 1.00 20.73 183 THR B O 1
ATOM 3020 N N . LEU B 2 184 ? 56.947 132.426 -32.384 1.00 20.02 184 LEU B N 1
ATOM 3021 C CA . LEU B 2 184 ? 57.264 133.381 -33.456 1.00 20.11 184 LEU B CA 1
ATOM 3022 C C . LEU B 2 184 ? 58.017 132.681 -34.578 1.00 22.03 184 LEU B C 1
ATOM 3023 O O . LEU B 2 184 ? 59.109 132.156 -34.366 1.00 20.54 184 LEU B O 1
ATOM 3028 N N . THR B 2 185 ? 57.442 132.682 -35.778 1.00 18.71 185 THR B N 1
ATOM 3029 C CA . THR B 2 185 ? 58.039 131.943 -36.882 1.00 21.95 185 THR B CA 1
ATOM 3030 C C . THR B 2 185 ? 58.405 132.848 -38.048 1.00 20.50 185 THR B C 1
ATOM 3031 O O . THR B 2 185 ? 57.567 133.587 -38.565 1.00 21.61 185 THR B O 1
ATOM 3035 N N . LEU B 2 186 ? 59.679 132.808 -38.425 1.00 24.53 186 LEU B N 1
ATOM 3036 C CA . LEU B 2 186 ? 60.194 133.529 -39.589 1.00 24.56 186 LEU B CA 1
ATOM 3037 C C . LEU B 2 186 ? 61.296 132.689 -40.227 1.00 25.61 186 LEU B C 1
ATOM 3038 O O . LEU B 2 186 ? 61.633 131.625 -39.711 1.00 26.46 186 LEU B O 1
ATOM 3043 N N . THR B 2 187 ? 61.859 133.153 -41.340 1.00 22.17 187 THR B N 1
ATOM 3044 C CA . THR B 2 187 ? 62.938 132.403 -41.981 1.00 22.91 187 THR B CA 1
ATOM 3045 C C . THR B 2 187 ? 64.274 132.611 -41.273 1.00 21.74 187 THR B C 1
ATOM 3046 O O . THR B 2 187 ? 64.438 133.536 -40.471 1.00 18.99 187 THR B O 1
ATOM 3050 N N . LYS B 2 188 ? 65.229 131.742 -41.590 1.00 23.94 188 LYS B N 1
ATOM 3051 C CA . LYS B 2 188 ? 66.561 131.796 -40.994 1.00 22.71 188 LYS B CA 1
ATOM 3052 C C . LYS B 2 188 ? 67.218 133.152 -41.241 1.00 18.33 188 LYS B C 1
ATOM 3053 O O . LYS B 2 188 ? 67.735 133.784 -40.320 1.00 19.45 188 LYS B O 1
ATOM 3059 N N . ASP B 2 189 ? 67.186 133.609 -42.487 1.00 20.18 189 ASP B N 1
ATOM 3060 C CA . ASP B 2 189 ? 67.850 134.863 -42.822 1.00 19.74 189 ASP B CA 1
ATOM 3061 C C . ASP B 2 189 ? 67.170 136.062 -42.160 1.00 22.15 189 ASP B C 1
ATOM 3062 O O . ASP B 2 189 ? 67.811 137.065 -41.869 1.00 22.32 189 ASP B O 1
ATOM 3067 N N . GLU B 2 190 ? 65.866 135.957 -41.926 1.00 20.67 190 GLU B N 1
ATOM 3068 C CA . GLU B 2 190 ? 65.128 137.027 -41.269 1.00 17.60 190 GLU B CA 1
ATOM 3069 C C . GLU B 2 190 ? 65.435 137.003 -39.772 1.00 22.94 190 GLU B C 1
ATOM 3070 O O . GLU B 2 190 ? 65.549 138.050 -39.124 1.00 22.39 190 GLU B O 1
ATOM 3076 N N . TYR B 2 191 ? 65.571 135.798 -39.226 1.00 19.99 191 TYR B N 1
ATOM 3077 C CA . TYR B 2 191 ? 65.867 135.625 -37.809 1.00 20.85 191 TYR B CA 1
ATOM 3078 C C . TYR B 2 191 ? 67.266 136.147 -37.494 1.00 21.84 191 TYR B C 1
ATOM 3079 O O . TYR B 2 191 ? 67.498 136.762 -36.448 1.00 21.78 191 TYR B O 1
ATOM 3088 N N . GLU B 2 192 ? 68.197 135.911 -38.412 1.00 21.87 192 GLU B N 1
ATOM 3089 C CA . GLU B 2 192 ? 69.603 136.225 -38.155 1.00 25.69 192 GLU B CA 1
ATOM 3090 C C . GLU B 2 192 ? 69.921 137.698 -38.373 1.00 27.93 192 GLU B C 1
ATOM 3091 O O . GLU B 2 192 ? 71.059 138.124 -38.200 1.00 26.88 192 GLU B O 1
ATOM 3097 N N . ARG B 2 193 ? 68.909 138.477 -38.737 1.00 25.99 193 ARG B N 1
ATOM 3098 C CA . ARG B 2 193 ? 69.075 139.919 -38.907 1.00 24.78 193 ARG B CA 1
ATOM 3099 C C . ARG B 2 193 ? 68.999 140.653 -37.577 1.00 28.29 193 ARG B C 1
ATOM 3100 O O . ARG B 2 193 ? 69.294 141.849 -37.492 1.00 26.27 193 ARG B O 1
ATOM 3108 N N . HIS B 2 194 ? 68.599 139.935 -36.534 1.00 22.54 194 HIS B N 1
ATOM 3109 C CA . HIS B 2 194 ? 68.381 140.558 -35.236 1.00 26.25 194 HIS B CA 1
ATOM 3110 C C . HIS B 2 194 ? 69.148 139.866 -34.128 1.00 25.13 194 HIS B C 1
ATOM 3111 O O . HIS B 2 194 ? 69.563 138.716 -34.270 1.00 26.56 194 HIS B O 1
ATOM 3118 N N . ASN B 2 195 ? 69.310 140.565 -33.012 1.00 25.40 195 ASN B N 1
ATOM 3119 C CA . ASN B 2 195 ? 70.111 140.047 -31.922 1.00 27.14 195 ASN B CA 1
ATOM 3120 C C . ASN B 2 195 ? 69.289 139.639 -30.719 1.00 28.15 195 ASN B C 1
ATOM 3121 O O . ASN B 2 195 ? 69.344 138.491 -30.296 1.00 31.93 195 ASN B O 1
ATOM 3126 N N . SER B 2 196 ? 68.544 140.577 -30.146 1.00 27.21 196 SER B N 1
ATOM 3127 C CA . SER B 2 196 ? 67.817 140.281 -28.912 1.00 29.68 196 SER B CA 1
ATOM 3128 C C . SER B 2 196 ? 66.358 139.932 -29.195 1.00 28.45 196 SER B C 1
ATOM 3129 O O . SER B 2 196 ? 65.651 140.651 -29.917 1.00 24.32 196 SER B O 1
ATOM 3132 N N . TYR B 2 197 ? 65.939 138.804 -28.634 1.00 22.71 197 TYR B N 1
ATOM 3133 C CA . TYR B 2 197 ? 64.576 138.304 -28.773 1.00 24.80 197 TYR B CA 1
ATOM 3134 C C . TYR B 2 197 ? 63.967 138.246 -27.385 1.00 23.90 197 TYR B C 1
ATOM 3135 O O . TYR B 2 197 ? 64.535 137.649 -26.462 1.00 22.33 197 TYR B O 1
ATOM 3144 N N . THR B 2 198 ? 62.814 138.884 -27.240 1.00 21.89 198 THR B N 1
ATOM 3145 C CA . THR B 2 198 ? 62.178 139.016 -25.943 1.00 23.92 198 THR B CA 1
ATOM 3146 C C . THR B 2 198 ? 60.709 138.643 -26.030 1.00 23.69 198 THR B C 1
ATOM 3147 O O . THR B 2 198 ? 60.021 139.011 -26.982 1.00 24.24 198 THR B O 1
ATOM 3151 N N . CYS B 2 199 ? 60.225 137.897 -25.046 1.00 23.06 199 CYS B N 1
ATOM 3152 C CA . CYS B 2 199 ? 58.793 137.694 -24.931 1.00 25.82 199 CYS B CA 1
ATOM 3153 C C . CYS B 2 199 ? 58.361 138.087 -23.525 1.00 27.02 199 CYS B C 1
ATOM 3154 O O . CYS B 2 199 ? 59.016 137.732 -22.532 1.00 27.40 199 CYS B O 1
ATOM 3157 N N . GLU B 2 200 ? 57.269 138.844 -23.449 1.00 26.34 200 GLU B N 1
ATOM 3158 C CA . GLU B 2 200 ? 56.798 139.377 -22.175 1.00 29.52 200 GLU B CA 1
ATOM 3159 C C . GLU B 2 200 ? 55.392 138.906 -21.897 1.00 26.93 200 GLU B C 1
ATOM 3160 O O . GLU B 2 200 ? 54.510 139.052 -22.743 1.00 27.55 200 GLU B O 1
ATOM 3166 N N . ALA B 2 201 ? 55.191 138.351 -20.705 1.00 26.54 201 ALA B N 1
ATOM 3167 C CA . ALA B 2 201 ? 53.878 137.912 -20.263 1.00 27.49 201 ALA B CA 1
ATOM 3168 C C . ALA B 2 201 ? 53.299 138.955 -19.310 1.00 30.33 201 ALA B C 1
ATOM 3169 O O . ALA B 2 201 ? 53.974 139.388 -18.375 1.00 26.36 201 ALA B O 1
ATOM 3171 N N . THR B 2 202 ? 52.056 139.363 -19.547 1.00 24.93 202 THR B N 1
ATOM 3172 C CA . THR B 2 202 ? 51.342 140.170 -18.566 1.00 28.17 202 THR B CA 1
ATOM 3173 C C . THR B 2 202 ? 50.156 139.365 -18.054 1.00 29.74 202 THR B C 1
ATOM 3174 O O . THR B 2 202 ? 49.364 138.834 -18.840 1.00 31.92 202 THR B O 1
ATOM 3178 N N . HIS B 2 203 ? 50.046 139.258 -16.737 1.00 29.20 203 HIS B N 1
ATOM 3179 C CA . HIS B 2 203 ? 48.986 138.476 -16.117 1.00 29.77 203 HIS B CA 1
ATOM 3180 C C . HIS B 2 203 ? 48.390 139.302 -14.965 1.00 32.36 203 HIS B C 1
ATOM 3181 O O . HIS B 2 203 ? 49.026 140.249 -14.500 1.00 31.18 203 HIS B O 1
ATOM 3188 N N . LYS B 2 204 ? 47.180 138.971 -14.510 1.00 33.03 204 LYS B N 1
ATOM 3189 C CA . LYS B 2 204 ? 46.497 139.830 -13.530 1.00 36.27 204 LYS B CA 1
ATOM 3190 C C . LYS B 2 204 ? 47.190 139.858 -12.163 1.00 35.70 204 LYS B C 1
ATOM 3191 O O . LYS B 2 204 ? 46.952 140.760 -11.359 1.00 36.90 204 LYS B O 1
ATOM 3197 N N . THR B 2 205 ? 48.059 138.879 -11.922 1.00 33.93 205 THR B N 1
ATOM 3198 C CA . THR B 2 205 ? 48.782 138.766 -10.657 1.00 31.65 205 THR B CA 1
ATOM 3199 C C . THR B 2 205 ? 49.863 139.836 -10.440 1.00 35.18 205 THR B C 1
ATOM 3200 O O . THR B 2 205 ? 50.473 139.901 -9.372 1.00 36.69 205 THR B O 1
ATOM 3204 N N . SER B 2 206 ? 50.097 140.673 -11.447 1.00 34.24 206 SER B N 1
ATOM 3205 C CA . SER B 2 206 ? 51.081 141.745 -11.331 1.00 35.38 206 SER B CA 1
ATOM 3206 C C . SER B 2 206 ? 50.902 142.775 -12.444 1.00 38.55 206 SER B C 1
ATOM 3207 O O . SER B 2 206 ? 50.536 142.430 -13.574 1.00 38.32 206 SER B O 1
ATOM 3210 N N . THR B 2 207 ? 51.157 144.041 -12.118 1.00 37.66 207 THR B N 1
ATOM 3211 C CA . THR B 2 207 ? 51.150 145.111 -13.113 1.00 37.53 207 THR B CA 1
ATOM 3212 C C . THR B 2 207 ? 52.462 145.098 -13.875 1.00 36.56 207 THR B C 1
ATOM 3213 O O . THR B 2 207 ? 52.614 145.768 -14.898 1.00 39.64 207 THR B O 1
ATOM 3217 N N . SER B 2 208 ? 53.408 144.316 -13.368 1.00 33.55 208 SER B N 1
ATOM 3218 C CA . SER B 2 208 ? 54.718 144.202 -13.989 1.00 38.51 208 SER B CA 1
ATOM 3219 C C . SER B 2 208 ? 54.794 142.965 -14.887 1.00 36.39 208 SER B C 1
ATOM 3220 O O . SER B 2 208 ? 54.612 141.838 -14.417 1.00 33.18 208 SER B O 1
ATOM 3223 N N . PRO B 2 209 ? 55.063 143.170 -16.187 1.00 34.24 209 PRO B N 1
ATOM 3224 C CA . PRO B 2 209 ? 55.237 142.016 -17.075 1.00 32.57 209 PRO B CA 1
ATOM 3225 C C . PRO B 2 209 ? 56.383 141.126 -16.612 1.00 32.24 209 PRO B C 1
ATOM 3226 O O . PRO B 2 209 ? 57.308 141.604 -15.948 1.00 33.31 209 PRO B O 1
ATOM 3230 N N . ILE B 2 210 ? 56.301 139.839 -16.936 1.00 32.53 210 ILE B N 1
ATOM 3231 C CA . ILE B 2 210 ? 57.418 138.924 -16.735 1.00 31.05 210 ILE B CA 1
ATOM 3232 C C . ILE B 2 210 ? 58.174 138.796 -18.054 1.00 32.32 210 ILE B C 1
ATOM 3233 O O . ILE B 2 210 ? 57.600 138.431 -19.083 1.00 30.05 210 ILE B O 1
ATOM 3238 N N . VAL B 2 211 ? 59.459 139.125 -18.025 1.00 28.45 211 VAL B N 1
ATOM 3239 C CA . VAL B 2 211 ? 60.219 139.284 -19.254 1.00 26.58 211 VAL B CA 1
ATOM 3240 C C . VAL B 2 211 ? 61.311 138.240 -19.307 1.00 29.68 211 VAL B C 1
ATOM 3241 O O . VAL B 2 211 ? 62.052 138.057 -18.343 1.00 30.23 211 VAL B O 1
ATOM 3245 N N . LYS B 2 212 ? 61.382 137.534 -20.428 1.00 28.84 212 LYS B N 1
ATOM 3246 C CA . LYS B 2 212 ? 62.440 136.563 -20.654 1.00 29.13 212 LYS B CA 1
ATOM 3247 C C . LYS B 2 212 ? 62.988 136.866 -22.016 1.00 26.06 212 LYS B C 1
ATOM 3248 O O . LYS B 2 212 ? 62.228 137.183 -22.935 1.00 28.32 212 LYS B O 1
ATOM 3254 N N . SER B 2 213 ? 64.302 136.763 -22.161 1.00 25.01 213 SER B N 1
ATOM 3255 C CA . SER B 2 213 ? 64.921 137.064 -23.439 1.00 26.15 213 SER B CA 1
ATOM 3256 C C . SER B 2 213 ? 66.234 136.311 -23.625 1.00 25.99 213 SER B C 1
ATOM 3257 O O . SER B 2 213 ? 66.767 135.706 -22.687 1.00 27.07 213 SER B O 1
ATOM 3260 N N . PHE B 2 214 ? 66.728 136.325 -24.855 1.00 26.04 214 PHE B N 1
ATOM 3261 C CA . PHE B 2 214 ? 68.061 135.832 -25.157 1.00 25.61 214 PHE B CA 1
ATOM 3262 C C . PHE B 2 214 ? 68.660 136.747 -26.221 1.00 32.60 214 PHE B C 1
ATOM 3263 O O . PHE B 2 214 ? 67.928 137.483 -26.900 1.00 28.30 214 PHE B O 1
ATOM 3271 N N . ASN B 2 215 ? 69.987 136.721 -26.341 1.00 32.32 215 ASN B N 1
ATOM 3272 C CA . ASN B 2 215 ? 70.684 137.377 -27.438 1.00 31.86 215 ASN B CA 1
ATOM 3273 C C . ASN B 2 215 ? 71.314 136.319 -28.337 1.00 34.13 215 ASN B C 1
ATOM 3274 O O . ASN B 2 215 ? 71.961 135.380 -27.856 1.00 33.55 215 ASN B O 1
ATOM 3279 N N . ARG B 2 216 ? 71.107 136.468 -29.640 1.00 31.01 216 ARG B N 1
ATOM 3280 C CA . ARG B 2 216 ? 71.549 135.476 -30.617 1.00 36.08 216 ARG B CA 1
ATOM 3281 C C . ARG B 2 216 ? 73.074 135.266 -30.621 1.00 42.70 216 ARG B C 1
ATOM 3282 O O . ARG B 2 216 ? 73.560 134.224 -31.073 1.00 45.37 216 ARG B O 1
ATOM 3290 N N . ASN B 2 217 ? 73.822 136.241 -30.105 1.00 43.86 217 ASN B N 1
ATOM 3291 C CA . ASN B 2 217 ? 75.286 136.133 -30.053 1.00 50.00 217 ASN B CA 1
ATOM 3292 C C . ASN B 2 217 ? 75.849 135.478 -28.771 1.00 55.92 217 ASN B C 1
ATOM 3293 O O . ASN B 2 217 ? 76.763 134.646 -28.831 1.00 60.72 217 ASN B O 1
ATOM 3298 N N . ALA B 2 218 ? 75.302 135.862 -27.619 1.00 51.16 218 ALA B N 1
ATOM 3299 C CA . ALA B 2 218 ? 75.711 135.301 -26.331 1.00 51.14 218 ALA B CA 1
ATOM 3300 C C . ALA B 2 218 ? 75.223 133.862 -26.150 1.00 52.78 218 ALA B C 1
ATOM 3301 O O . ALA B 2 218 ? 74.987 133.138 -27.122 1.00 50.34 218 ALA B O 1
ATOM 3303 N N . GLN C 1 1 ? 31.719 59.051 19.048 1.00 38.02 1 GLN C N 1
ATOM 3304 C CA . GLN C 1 1 ? 31.675 58.714 20.466 1.00 34.49 1 GLN C CA 1
ATOM 3305 C C . GLN C 1 1 ? 32.329 57.350 20.746 1.00 28.37 1 GLN C C 1
ATOM 3306 O O . GLN C 1 1 ? 31.755 56.292 20.493 1.00 24.23 1 GLN C O 1
ATOM 3312 N N . VAL C 1 2 ? 33.558 57.392 21.242 1.00 25.16 2 VAL C N 1
ATOM 3313 C CA . VAL C 1 2 ? 34.269 56.179 21.624 1.00 20.34 2 VAL C CA 1
ATOM 3314 C C . VAL C 1 2 ? 33.499 55.543 22.766 1.00 19.54 2 VAL C C 1
ATOM 3315 O O . VAL C 1 2 ? 33.136 56.225 23.712 1.00 21.58 2 VAL C O 1
ATOM 3319 N N . GLN C 1 3 ? 33.209 54.249 22.663 1.00 19.26 3 GLN C N 1
ATOM 3320 C CA . GLN C 1 3 ? 32.526 53.546 23.746 1.00 19.57 3 GLN C CA 1
ATOM 3321 C C . GLN C 1 3 ? 33.164 52.194 24.008 1.00 18.76 3 GLN C C 1
ATOM 3322 O O . GLN C 1 3 ? 33.530 51.497 23.066 1.00 16.59 3 GLN C O 1
ATOM 3328 N N . LEU C 1 4 ? 33.314 51.842 25.285 1.00 17.79 4 LEU C N 1
ATOM 3329 C CA . LEU C 1 4 ? 33.832 50.533 25.675 1.00 17.88 4 LEU C CA 1
ATOM 3330 C C . LEU C 1 4 ? 32.777 49.903 26.551 1.00 16.76 4 LEU C C 1
ATOM 3331 O O . LEU C 1 4 ? 32.439 50.451 27.607 1.00 15.55 4 LEU C O 1
ATOM 3336 N N . GLN C 1 5 ? 32.229 48.775 26.104 1.00 14.95 5 GLN C N 1
ATOM 3337 C CA . GLN C 1 5 ? 31.117 48.147 26.804 1.00 17.75 5 GLN C CA 1
ATOM 3338 C C . GLN C 1 5 ? 31.557 46.877 27.530 1.00 14.13 5 GLN C C 1
ATOM 3339 O O . GLN C 1 5 ? 31.991 45.911 26.895 1.00 16.46 5 GLN C O 1
ATOM 3345 N N . GLN C 1 6 ? 31.405 46.882 28.851 1.00 16.67 6 GLN C N 1
ATOM 3346 C CA . GLN C 1 6 ? 31.704 45.725 29.690 1.00 13.18 6 GLN C CA 1
ATOM 3347 C C . GLN C 1 6 ? 30.458 45.255 30.440 1.00 15.83 6 GLN C C 1
ATOM 3348 O O . GLN C 1 6 ? 29.651 46.081 30.884 1.00 14.35 6 GLN C O 1
ATOM 3354 N N . PRO C 1 7 ? 30.303 43.923 30.603 1.00 16.45 7 PRO C N 1
ATOM 3355 C CA . PRO C 1 7 ? 29.161 43.403 31.367 1.00 16.28 7 PRO C CA 1
ATOM 3356 C C . PRO C 1 7 ? 29.280 43.820 32.820 1.00 18.23 7 PRO C C 1
ATOM 3357 O O . PRO C 1 7 ? 30.393 43.957 33.313 1.00 14.10 7 PRO C O 1
ATOM 3361 N N . GLY C 1 8 ? 28.155 44.040 33.497 1.00 16.42 8 GLY C N 1
ATOM 3362 C CA . GLY C 1 8 ? 28.208 44.530 34.862 1.00 13.04 8 GLY C CA 1
ATOM 3363 C C . GLY C 1 8 ? 28.822 43.583 35.877 1.00 14.21 8 GLY C C 1
ATOM 3364 O O . GLY C 1 8 ? 29.484 44.016 36.838 1.00 14.45 8 GLY C O 1
ATOM 3365 N N . ALA C 1 9 ? 28.605 42.285 35.695 1.00 14.36 9 ALA C N 1
ATOM 3366 C CA . ALA C 1 9 ? 28.958 41.337 36.751 1.00 15.04 9 ALA C CA 1
ATOM 3367 C C . ALA C 1 9 ? 29.325 39.957 36.215 1.00 19.86 9 ALA C C 1
ATOM 3368 O O . ALA C 1 9 ? 28.848 39.555 35.153 1.00 19.42 9 ALA C O 1
ATOM 3370 N N . GLU C 1 10 ? 30.182 39.251 36.953 1.00 13.52 10 GLU C N 1
ATOM 3371 C CA . GLU C 1 10 ? 30.452 37.835 36.708 1.00 19.36 10 GLU C CA 1
ATOM 3372 C C . GLU C 1 10 ? 30.630 37.169 38.055 1.00 18.52 10 GLU C C 1
ATOM 3373 O O . GLU C 1 10 ? 31.417 37.650 38.880 1.00 17.43 10 GLU C O 1
ATOM 3379 N N . LEU C 1 11 ? 29.858 36.108 38.293 1.00 16.38 11 LEU C N 1
ATOM 3380 C CA . LEU C 1 11 ? 30.018 35.251 39.467 1.00 17.63 11 LEU C CA 1
ATOM 3381 C C . LEU C 1 11 ? 30.580 33.920 38.985 1.00 21.59 11 LEU C C 1
ATOM 3382 O O . LEU C 1 11 ? 30.012 33.286 38.082 1.00 19.12 11 LEU C O 1
ATOM 3387 N N . VAL C 1 12 ? 31.714 33.508 39.545 1.00 18.62 12 VAL C N 1
ATOM 3388 C CA . VAL C 1 12 ? 32.242 32.186 39.234 1.00 20.27 12 VAL C CA 1
ATOM 3389 C C . VAL C 1 12 ? 32.873 31.537 40.467 1.00 19.90 12 VAL C C 1
ATOM 3390 O O . VAL C 1 12 ? 33.366 32.228 41.361 1.00 22.30 12 VAL C O 1
ATOM 3394 N N . ARG C 1 13 ? 32.815 30.209 40.526 1.00 22.92 13 ARG C N 1
ATOM 3395 C CA . ARG C 1 13 ? 33.302 29.436 41.672 1.00 24.92 13 ARG C CA 1
ATOM 3396 C C . ARG C 1 13 ? 34.830 29.439 41.761 1.00 22.45 13 ARG C C 1
ATOM 3397 O O . ARG C 1 13 ? 35.503 29.504 40.727 1.00 21.25 13 ARG C O 1
ATOM 3405 N N . PRO C 1 14 ? 35.384 29.378 42.991 1.00 24.89 14 PRO C N 1
ATOM 3406 C CA . PRO C 1 14 ? 36.839 29.280 43.157 1.00 24.55 14 PRO C CA 1
ATOM 3407 C C . PRO C 1 14 ? 37.382 28.156 42.285 1.00 24.69 14 PRO C C 1
ATOM 3408 O O . PRO C 1 14 ? 36.668 27.173 42.060 1.00 27.48 14 PRO C O 1
ATOM 3412 N N . GLY C 1 15 ? 38.593 28.314 41.758 1.00 26.30 15 GLY C N 1
ATOM 3413 C CA . GLY C 1 15 ? 39.189 27.291 40.916 1.00 24.65 15 GLY C CA 1
ATOM 3414 C C . GLY C 1 15 ? 38.819 27.375 39.445 1.00 27.66 15 GLY C C 1
ATOM 3415 O O . GLY C 1 15 ? 39.538 26.875 38.580 1.00 28.71 15 GLY C O 1
ATOM 3416 N N . ALA C 1 16 ? 37.692 28.001 39.140 1.00 24.23 16 ALA C N 1
ATOM 3417 C CA . ALA C 1 16 ? 37.261 28.047 37.750 1.00 24.18 16 ALA C CA 1
ATOM 3418 C C . ALA C 1 16 ? 37.948 29.208 37.039 1.00 22.64 16 ALA C C 1
ATOM 3419 O O . ALA C 1 16 ? 38.736 29.932 37.649 1.00 24.90 16 ALA C O 1
ATOM 3421 N N . SER C 1 17 ? 37.646 29.394 35.758 1.00 23.15 17 SER C N 1
ATOM 3422 C CA . SER C 1 17 ? 38.149 30.564 35.037 1.00 26.20 17 SER C CA 1
ATOM 3423 C C . SER C 1 17 ? 37.007 31.377 34.407 1.00 23.96 17 SER C C 1
ATOM 3424 O O . SER C 1 17 ? 35.852 30.931 34.364 1.00 21.09 17 SER C O 1
ATOM 3427 N N . VAL C 1 18 ? 37.326 32.576 33.941 1.00 20.74 18 VAL C N 1
ATOM 3428 C CA . VAL C 1 18 ? 36.310 33.479 33.414 1.00 18.95 18 VAL C CA 1
ATOM 3429 C C . VAL C 1 18 ? 36.926 34.312 32.303 1.00 21.89 18 VAL C C 1
ATOM 3430 O O . VAL C 1 18 ? 38.130 34.586 32.318 1.00 17.50 18 VAL C O 1
ATOM 3434 N N . LYS C 1 19 ? 36.115 34.694 31.322 1.00 19.19 19 LYS C N 1
ATOM 3435 C CA . LYS C 1 19 ? 36.618 35.500 30.224 1.00 19.80 19 LYS C CA 1
ATOM 3436 C C . LYS C 1 19 ? 35.845 36.822 30.195 1.00 21.07 19 LYS C C 1
ATOM 3437 O O . LYS C 1 19 ? 34.695 36.863 29.757 1.00 20.18 19 LYS C O 1
ATOM 3443 N N . LEU C 1 20 ? 36.470 37.888 30.694 1.00 18.82 20 LEU C N 1
ATOM 3444 C CA . LEU C 1 20 ? 35.855 39.216 30.713 1.00 17.78 20 LEU C CA 1
ATOM 3445 C C . LEU C 1 20 ? 35.932 39.831 29.327 1.00 16.34 20 LEU C C 1
ATOM 3446 O O . LEU C 1 20 ? 36.925 39.663 28.622 1.00 16.29 20 LEU C O 1
ATOM 3451 N N . SER C 1 21 ? 34.877 40.530 28.928 1.00 15.59 21 SER C N 1
ATOM 3452 C CA . SER C 1 21 ? 34.827 41.125 27.603 1.00 16.09 21 SER C CA 1
ATOM 3453 C C . SER C 1 21 ? 34.739 42.651 27.682 1.00 16.39 21 SER C C 1
ATOM 3454 O O . SER C 1 21 ? 34.284 43.228 28.680 1.00 13.63 21 SER C O 1
ATOM 3457 N N . CYS C 1 22 ? 35.181 43.290 26.606 1.00 15.07 22 CYS C N 1
ATOM 3458 C CA . CYS C 1 22 ? 35.150 44.731 26.475 1.00 14.53 22 CYS C CA 1
ATOM 3459 C C . CYS C 1 22 ? 34.920 45.020 25.000 1.00 18.27 22 CYS C C 1
ATOM 3460 O O . CYS C 1 22 ? 35.835 44.874 24.184 1.00 17.42 22 CYS C O 1
ATOM 3463 N N . LYS C 1 23 ? 33.696 45.409 24.646 1.00 18.02 23 LYS C N 1
ATOM 3464 C CA . LYS C 1 23 ? 33.366 45.645 23.243 1.00 17.64 23 LYS C CA 1
ATOM 3465 C C . LYS C 1 23 ? 33.576 47.113 22.876 1.00 17.26 23 LYS C C 1
ATOM 3466 O O . LYS C 1 23 ? 32.977 47.995 23.474 1.00 17.02 23 LYS C O 1
ATOM 3472 N N . ALA C 1 24 ? 34.432 47.359 21.887 1.00 17.10 24 ALA C N 1
ATOM 3473 C CA . ALA C 1 24 ? 34.830 48.715 21.510 1.00 19.30 24 ALA C CA 1
ATOM 3474 C C . ALA C 1 24 ? 34.033 49.196 20.300 1.00 19.14 24 ALA C C 1
ATOM 3475 O O . ALA C 1 24 ? 33.688 48.399 19.431 1.00 19.78 24 ALA C O 1
ATOM 3477 N N . SER C 1 25 ? 33.741 50.492 20.250 1.00 19.98 25 SER C N 1
ATOM 3478 C CA . SER C 1 25 ? 33.074 51.100 19.091 1.00 22.14 25 SER C CA 1
ATOM 3479 C C . SER C 1 25 ? 33.400 52.590 19.012 1.00 20.51 25 SER C C 1
ATOM 3480 O O . SER C 1 25 ? 33.808 53.193 20.010 1.00 18.16 25 SER C O 1
ATOM 3483 N N . GLY C 1 26 ? 33.232 53.173 17.827 1.00 17.29 26 GLY C N 1
ATOM 3484 C CA . GLY C 1 26 ? 33.385 54.601 17.636 1.00 18.29 26 GLY C CA 1
ATOM 3485 C C . GLY C 1 26 ? 34.784 55.026 17.214 1.00 19.47 26 GLY C C 1
ATOM 3486 O O . GLY C 1 26 ? 35.094 56.223 17.185 1.00 19.00 26 GLY C O 1
ATOM 3487 N N . TYR C 1 27 ? 35.628 54.048 16.891 1.00 17.14 27 TYR C N 1
ATOM 3488 C CA . TYR C 1 27 ? 36.985 54.321 16.440 1.00 17.57 27 TYR C CA 1
ATOM 3489 C C . TYR C 1 27 ? 37.518 53.063 15.775 1.00 20.09 27 TYR C C 1
ATOM 3490 O O . TYR C 1 27 ? 36.855 52.026 15.796 1.00 21.15 27 TYR C O 1
ATOM 3499 N N . THR C 1 28 ? 38.696 53.150 15.165 1.00 17.13 28 THR C N 1
ATOM 3500 C CA . THR C 1 28 ? 39.290 51.983 14.535 1.00 19.24 28 THR C CA 1
ATOM 3501 C C . THR C 1 28 ? 40.001 51.144 15.593 1.00 20.28 28 THR C C 1
ATOM 3502 O O . THR C 1 28 ? 41.084 51.516 16.058 1.00 15.81 28 THR C O 1
ATOM 3506 N N . PHE C 1 29 ? 39.384 50.013 15.941 1.00 18.14 29 PHE C N 1
ATOM 3507 C CA . PHE C 1 29 ? 39.805 49.124 17.034 1.00 16.48 29 PHE C CA 1
ATOM 3508 C C . PHE C 1 29 ? 41.294 48.752 17.036 1.00 18.07 29 PHE C C 1
ATOM 3509 O O . PHE C 1 29 ? 41.954 48.724 18.090 1.00 14.76 29 PHE C O 1
ATOM 3517 N N . THR C 1 30 ? 41.833 48.480 15.859 1.00 16.17 30 THR C N 1
ATOM 3518 C CA . THR C 1 30 ? 43.207 48.008 15.760 1.00 17.17 30 THR C CA 1
ATOM 3519 C C . THR C 1 30 ? 44.242 49.111 15.954 1.00 19.11 30 THR C C 1
ATOM 3520 O O . THR C 1 30 ? 45.442 48.830 15.978 1.00 17.51 30 THR C O 1
ATOM 3524 N N . SER C 1 31 ? 43.788 50.359 16.090 1.00 18.78 31 SER C N 1
ATOM 3525 C CA . SER C 1 31 ? 44.707 51.494 16.148 1.00 16.89 31 SER C CA 1
ATOM 3526 C C . SER C 1 31 ? 45.355 51.778 17.505 1.00 16.91 31 SER C C 1
ATOM 3527 O O . SER C 1 31 ? 46.426 52.382 17.554 1.00 18.42 31 SER C O 1
ATOM 3530 N N . TYR C 1 32 ? 44.725 51.344 18.593 1.00 14.89 32 TYR C N 1
ATOM 3531 C CA . TYR C 1 32 ? 45.161 51.752 19.933 1.00 11.77 32 TYR C CA 1
ATOM 3532 C C . TYR C 1 32 ? 45.293 50.593 20.906 1.00 11.98 32 TYR C C 1
ATOM 3533 O O . TYR C 1 32 ? 44.448 49.694 20.932 1.00 11.80 32 TYR C O 1
ATOM 3542 N N . TRP C 1 33 ? 46.335 50.656 21.730 1.00 10.04 33 TRP C N 1
ATOM 3543 C CA . TRP C 1 33 ? 46.565 49.709 22.815 1.00 12.03 33 TRP C CA 1
ATOM 3544 C C . TRP C 1 33 ? 45.447 49.777 23.846 1.00 14.00 33 TRP C C 1
ATOM 3545 O O . TRP C 1 33 ? 44.973 50.864 24.200 1.00 14.02 33 TRP C O 1
ATOM 3556 N N . MET C 1 34 ? 45.048 48.612 24.343 1.00 13.04 34 MET C N 1
ATOM 3557 C CA . MET C 1 34 ? 43.974 48.508 25.317 1.00 10.04 34 MET C CA 1
ATOM 3558 C C . MET C 1 34 ? 44.521 48.008 26.649 1.00 14.52 34 MET C C 1
ATOM 3559 O O . MET C 1 34 ? 45.070 46.902 26.704 1.00 12.31 34 MET C O 1
ATOM 3564 N N . ASN C 1 35 ? 44.361 48.795 27.719 1.00 11.46 35 ASN C N 1
ATOM 3565 C CA . ASN C 1 35 ? 44.800 48.394 29.054 1.00 9.33 35 ASN C CA 1
ATOM 3566 C C . ASN C 1 35 ? 43.723 47.634 29.826 1.00 14.43 35 ASN C C 1
ATOM 3567 O O . ASN C 1 35 ? 42.515 47.771 29.561 1.00 11.96 35 ASN C O 1
ATOM 3572 N N . TRP C 1 36 ? 44.152 46.850 30.806 1.00 10.58 36 TRP C N 1
ATOM 3573 C CA . TRP C 1 36 ? 43.208 46.277 31.754 1.00 9.57 36 TRP C CA 1
ATOM 3574 C C . TRP C 1 36 ? 43.691 46.623 33.142 1.00 11.04 36 TRP C C 1
ATOM 3575 O O . TRP C 1 36 ? 44.889 46.562 33.431 1.00 9.12 36 TRP C O 1
ATOM 3586 N N . VAL C 1 37 ? 42.756 47.009 33.999 1.00 10.53 37 VAL C N 1
ATOM 3587 C CA . VAL C 1 37 ? 43.092 47.561 35.301 1.00 9.80 37 VAL C CA 1
ATOM 3588 C C . VAL C 1 37 ? 42.218 46.874 36.339 1.00 13.24 37 VAL C C 1
ATOM 3589 O O . VAL C 1 37 ? 41.041 46.595 36.089 1.00 12.48 37 VAL C O 1
ATOM 3593 N N . LYS C 1 38 ? 42.810 46.576 37.487 1.00 12.34 38 LYS C N 1
ATOM 3594 C CA . LYS C 1 38 ? 42.109 45.918 38.578 1.00 14.22 38 LYS C CA 1
ATOM 3595 C C . LYS C 1 38 ? 41.949 46.876 39.750 1.00 14.94 38 LYS C C 1
ATOM 3596 O O . LYS C 1 38 ? 42.848 47.660 40.052 1.00 15.96 38 LYS C O 1
ATOM 3602 N N . GLN C 1 39 ? 40.790 46.832 40.397 1.00 14.57 39 GLN C N 1
ATOM 3603 C CA . GLN C 1 39 ? 40.552 47.652 41.576 1.00 16.89 39 GLN C CA 1
ATOM 3604 C C . GLN C 1 39 ? 39.697 46.914 42.610 1.00 19.83 39 GLN C C 1
ATOM 3605 O O . GLN C 1 39 ? 38.553 46.553 42.347 1.00 19.15 39 GLN C O 1
ATOM 3611 N N . ARG C 1 40 ? 40.259 46.714 43.792 1.00 22.19 40 ARG C N 1
ATOM 3612 C CA . ARG C 1 40 ? 39.536 46.092 44.885 1.00 26.05 40 ARG C CA 1
ATOM 3613 C C . ARG C 1 40 ? 38.739 47.133 45.675 1.00 29.32 40 ARG C C 1
ATOM 3614 O O . ARG C 1 40 ? 39.073 48.319 45.635 1.00 26.60 40 ARG C O 1
ATOM 3622 N N . PRO C 1 41 ? 37.691 46.687 46.407 1.00 33.80 41 PRO C N 1
ATOM 3623 C CA . PRO C 1 41 ? 36.820 47.603 47.160 1.00 38.57 41 PRO C CA 1
ATOM 3624 C C . PRO C 1 41 ? 37.600 48.552 48.067 1.00 33.39 41 PRO C C 1
ATOM 3625 O O . PRO C 1 41 ? 38.337 48.098 48.949 1.00 33.73 41 PRO C O 1
ATOM 3629 N N . GLY C 1 42 ? 37.441 49.853 47.837 1.00 33.96 42 GLY C N 1
ATOM 3630 C CA . GLY C 1 42 ? 38.109 50.873 48.632 1.00 35.39 42 GLY C CA 1
ATOM 3631 C C . GLY C 1 42 ? 39.627 50.957 48.483 1.00 36.86 42 GLY C C 1
ATOM 3632 O O . GLY C 1 42 ? 40.294 51.623 49.286 1.00 37.46 42 GLY C O 1
ATOM 3633 N N . GLN C 1 43 ? 40.183 50.288 47.473 1.00 30.65 43 GLN C N 1
ATOM 3634 C CA . GLN C 1 43 ? 41.628 50.328 47.250 1.00 33.36 43 GLN C CA 1
ATOM 3635 C C . GLN C 1 43 ? 41.968 51.135 45.995 1.00 28.47 43 GLN C C 1
ATOM 3636 O O . GLN C 1 43 ? 41.071 51.679 45.335 1.00 26.43 43 GLN C O 1
ATOM 3642 N N . GLY C 1 44 ? 43.261 51.209 45.676 1.00 26.76 44 GLY C N 1
ATOM 3643 C CA . GLY C 1 44 ? 43.731 51.928 44.501 1.00 20.03 44 GLY C CA 1
ATOM 3644 C C . GLY C 1 44 ? 43.633 51.125 43.215 1.00 21.56 44 GLY C C 1
ATOM 3645 O O . GLY C 1 44 ? 43.003 50.058 43.168 1.00 23.19 44 GLY C O 1
ATOM 3646 N N . LEU C 1 45 ? 44.261 51.633 42.161 1.00 19.56 45 LEU C N 1
ATOM 3647 C CA . LEU C 1 45 ? 44.220 50.973 40.863 1.00 16.56 45 LEU C CA 1
ATOM 3648 C C . LEU C 1 45 ? 45.478 50.133 40.676 1.00 17.95 45 LEU C C 1
ATOM 3649 O O . LEU C 1 45 ? 46.546 50.504 41.139 1.00 16.91 45 LEU C O 1
ATOM 3654 N N . GLU C 1 46 ? 45.354 48.998 40.002 1.00 16.58 46 GLU C N 1
ATOM 3655 C CA . GLU C 1 46 ? 46.515 48.170 39.724 1.00 19.80 46 GLU C CA 1
ATOM 3656 C C . GLU C 1 46 ? 46.509 47.824 38.239 1.00 17.16 46 GLU C C 1
ATOM 3657 O O . GLU C 1 46 ? 45.495 47.359 37.722 1.00 16.21 46 GLU C O 1
ATOM 3663 N N . TRP C 1 47 ? 47.618 48.064 37.539 1.00 14.41 47 TRP C N 1
ATOM 3664 C CA . TRP C 1 47 ? 47.659 47.776 36.105 1.00 14.91 47 TRP C CA 1
ATOM 3665 C C . TRP C 1 47 ? 47.965 46.298 35.859 1.00 16.75 47 TRP C C 1
ATOM 3666 O O . TRP C 1 47 ? 48.918 45.746 36.418 1.00 14.90 47 TRP C O 1
ATOM 3677 N N . ILE C 1 48 ? 47.158 45.654 35.017 1.00 12.57 48 ILE C N 1
ATOM 3678 C CA . ILE C 1 48 ? 47.315 44.235 34.753 1.00 14.12 48 ILE C CA 1
ATOM 3679 C C . ILE C 1 48 ? 48.179 43.998 33.528 1.00 15.83 48 ILE C C 1
ATOM 3680 O O . ILE C 1 48 ? 49.056 43.127 33.526 1.00 13.94 48 ILE C O 1
ATOM 3685 N N . GLY C 1 49 ? 47.923 44.768 32.473 1.00 14.28 49 GLY C N 1
ATOM 3686 C CA . GLY C 1 49 ? 48.617 44.556 31.215 1.00 14.34 49 GLY C CA 1
ATOM 3687 C C . GLY C 1 49 ? 47.917 45.241 30.068 1.00 13.95 49 GLY C C 1
ATOM 3688 O O . GLY C 1 49 ? 46.897 45.890 30.268 1.00 14.52 49 GLY C O 1
ATOM 3689 N N . LEU C 1 50 ? 48.456 45.112 28.861 1.00 12.93 50 LEU C N 1
ATOM 3690 C CA . LEU C 1 50 ? 47.789 45.699 27.708 1.00 13.22 50 LEU C CA 1
ATOM 3691 C C . LEU C 1 50 ? 47.977 44.808 26.509 1.00 13.70 50 LEU C C 1
ATOM 3692 O O . LEU C 1 50 ? 48.878 43.965 26.479 1.00 14.25 50 LEU C O 1
ATOM 3697 N N . ILE C 1 51 ? 47.127 44.998 25.510 1.00 12.74 51 ILE C N 1
ATOM 3698 C CA . ILE C 1 51 ? 47.232 44.231 24.273 1.00 12.26 51 ILE C CA 1
ATOM 3699 C C . ILE C 1 51 ? 47.151 45.197 23.112 1.00 15.22 51 ILE C C 1
ATOM 3700 O O . ILE C 1 51 ? 46.504 46.243 23.206 1.00 12.19 51 ILE C O 1
ATOM 3705 N N . ASP C 1 52 ? 47.853 44.858 22.038 1.00 14.13 52 ASP C N 1
ATOM 3706 C CA . ASP C 1 52 ? 47.806 45.600 20.795 1.00 14.67 52 ASP C CA 1
ATOM 3707 C C . ASP C 1 52 ? 46.861 44.815 19.898 1.00 18.23 52 ASP C C 1
ATOM 3708 O O . ASP C 1 52 ? 47.192 43.701 19.474 1.00 17.92 52 ASP C O 1
ATOM 3713 N N . PRO C 1 53 ? 45.680 45.381 19.600 1.00 18.33 53 PRO C N 1
ATOM 3714 C CA . PRO C 1 53 ? 44.654 44.597 18.896 1.00 17.27 53 PRO C CA 1
ATOM 3715 C C . PRO C 1 53 ? 45.016 44.305 17.440 1.00 20.73 53 PRO C C 1
ATOM 3716 O O . PRO C 1 53 ? 44.435 43.382 16.859 1.00 24.03 53 PRO C O 1
ATOM 3720 N N . SER C 1 54 ? 45.955 45.044 16.850 1.00 18.89 54 SER C N 1
ATOM 3721 C CA . SER C 1 54 ? 46.299 44.770 15.451 1.00 22.48 54 SER C CA 1
ATOM 3722 C C . SER C 1 54 ? 47.053 43.447 15.293 1.00 23.54 54 SER C C 1
ATOM 3723 O O . SER C 1 54 ? 46.869 42.734 14.303 1.00 25.32 54 SER C O 1
ATOM 3726 N N . ASP C 1 55 ? 47.897 43.111 16.265 1.00 22.15 55 ASP C N 1
ATOM 3727 C CA . ASP C 1 55 ? 48.741 41.916 16.140 1.00 24.49 55 ASP C CA 1
ATOM 3728 C C . ASP C 1 55 ? 48.690 40.975 17.356 1.00 22.36 55 ASP C C 1
ATOM 3729 O O . ASP C 1 55 ? 49.389 39.964 17.392 1.00 24.90 55 ASP C O 1
ATOM 3734 N N . SER C 1 56 ? 47.868 41.332 18.339 1.00 17.91 56 SER C N 1
ATOM 3735 C CA . SER C 1 56 ? 47.702 40.572 19.579 1.00 18.47 56 SER C CA 1
ATOM 3736 C C . SER C 1 56 ? 48.920 40.497 20.482 1.00 18.51 56 SER C C 1
ATOM 3737 O O . SER C 1 56 ? 48.922 39.725 21.444 1.00 20.01 56 SER C O 1
ATOM 3740 N N . GLU C 1 57 ? 49.933 41.318 20.207 1.00 19.22 57 GLU C N 1
ATOM 3741 C CA . GLU C 1 57 ? 51.086 41.418 21.099 1.00 18.38 57 GLU C CA 1
ATOM 3742 C C . GLU C 1 57 ? 50.656 41.939 22.470 1.00 19.18 57 GLU C C 1
ATOM 3743 O O . GLU C 1 57 ? 49.837 42.847 22.559 1.00 17.17 57 GLU C O 1
ATOM 3749 N N . THR C 1 58 ? 51.222 41.383 23.538 1.00 17.68 58 THR C N 1
ATOM 3750 C CA . THR C 1 58 ? 50.807 41.733 24.894 1.00 16.69 58 THR C CA 1
ATOM 3751 C C . THR C 1 58 ? 51.963 42.192 25.773 1.00 22.02 58 THR C C 1
ATOM 3752 O O . THR C 1 58 ? 53.133 41.903 25.492 1.00 24.30 58 THR C O 1
ATOM 3756 N N . HIS C 1 59 ? 51.624 42.906 26.840 1.00 16.12 59 HIS C N 1
ATOM 3757 C CA . HIS C 1 59 ? 52.594 43.302 27.851 1.00 20.10 59 HIS C CA 1
ATOM 3758 C C . HIS C 1 59 ? 51.922 43.099 29.175 1.00 20.04 59 HIS C C 1
ATOM 3759 O O . HIS C 1 59 ? 50.869 43.680 29.407 1.00 17.86 59 HIS C O 1
ATOM 3766 N N . TYR C 1 60 ? 52.510 42.293 30.050 1.00 20.45 60 TYR C N 1
ATOM 3767 C CA . TYR C 1 60 ? 51.884 42.012 31.332 1.00 14.96 60 TYR C CA 1
ATOM 3768 C C . TYR C 1 60 ? 52.678 42.597 32.488 1.00 21.93 60 TYR C C 1
ATOM 3769 O O . TYR C 1 60 ? 53.914 42.676 32.448 1.00 19.57 60 TYR C O 1
ATOM 3778 N N . ASN C 1 61 ? 51.953 43.022 33.513 1.00 17.10 61 ASN C N 1
ATOM 3779 C CA . ASN C 1 61 ? 52.521 43.198 34.835 1.00 19.16 61 ASN C CA 1
ATOM 3780 C C . ASN C 1 61 ? 52.819 41.785 35.341 1.00 20.25 61 ASN C C 1
ATOM 3781 O O . ASN C 1 61 ? 51.914 40.953 35.437 1.00 19.76 61 ASN C O 1
ATOM 3786 N N . GLN C 1 62 ? 54.077 41.515 35.680 1.00 22.96 62 GLN C N 1
ATOM 3787 C CA . GLN C 1 62 ? 54.504 40.164 36.040 1.00 22.14 62 GLN C CA 1
ATOM 3788 C C . GLN C 1 62 ? 53.688 39.561 37.195 1.00 23.71 62 GLN C C 1
ATOM 3789 O O . GLN C 1 62 ? 53.549 38.344 37.291 1.00 23.56 62 GLN C O 1
ATOM 3795 N N . MET C 1 63 ? 53.137 40.412 38.060 1.00 26.68 63 MET C N 1
ATOM 3796 C CA . MET C 1 63 ? 52.240 39.944 39.120 1.00 26.84 63 MET C CA 1
ATOM 3797 C C . MET C 1 63 ? 51.041 39.153 38.581 1.00 25.36 63 MET C C 1
ATOM 3798 O O . MET C 1 63 ? 50.410 38.392 39.325 1.00 27.36 63 MET C O 1
ATOM 3803 N N . PHE C 1 64 ? 50.722 39.331 37.298 1.00 21.43 64 PHE C N 1
ATOM 3804 C CA . PHE C 1 64 ? 49.578 38.633 36.700 1.00 19.92 64 PHE C CA 1
ATOM 3805 C C . PHE C 1 64 ? 49.988 37.595 35.688 1.00 23.19 64 PHE C C 1
ATOM 3806 O O . PHE C 1 64 ? 49.133 37.029 35.001 1.00 21.43 64 PHE C O 1
ATOM 3814 N N . LYS C 1 65 ? 51.297 37.342 35.631 1.00 23.48 65 LYS C N 1
ATOM 3815 C CA . LYS C 1 65 ? 51.917 36.401 34.696 1.00 31.00 65 LYS C CA 1
ATOM 3816 C C . LYS C 1 65 ? 51.054 35.202 34.276 1.00 27.28 65 LYS C C 1
ATOM 3817 O O . LYS C 1 65 ? 50.735 35.045 33.094 1.00 33.19 65 LYS C O 1
ATOM 3823 N N . ASP C 1 66 ? 50.676 34.342 35.206 1.00 23.76 66 ASP C N 1
ATOM 3824 C CA . ASP C 1 66 ? 49.870 33.198 34.760 1.00 29.35 66 ASP C CA 1
ATOM 3825 C C . ASP C 1 66 ? 48.417 33.262 35.216 1.00 27.39 66 ASP C C 1
ATOM 3826 O O . ASP C 1 66 ? 47.703 32.256 35.211 1.00 30.65 66 ASP C O 1
ATOM 3831 N N . LYS C 1 67 ? 47.997 34.463 35.597 1.00 24.69 67 LYS C N 1
ATOM 3832 C CA . LYS C 1 67 ? 46.637 34.711 36.038 1.00 22.16 67 LYS C CA 1
ATOM 3833 C C . LYS C 1 67 ? 45.797 35.245 34.868 1.00 20.98 67 LYS C C 1
ATOM 3834 O O . LYS C 1 67 ? 44.704 34.740 34.599 1.00 21.14 67 LYS C O 1
ATOM 3840 N N . ALA C 1 68 ? 46.334 36.230 34.148 1.00 17.75 68 ALA C N 1
ATOM 3841 C CA . ALA C 1 68 ? 45.607 36.878 33.052 1.00 15.14 68 ALA C CA 1
ATOM 3842 C C . ALA C 1 68 ? 46.142 36.530 31.675 1.00 18.76 68 ALA C C 1
ATOM 3843 O O . ALA C 1 68 ? 47.352 36.502 31.452 1.00 18.52 68 ALA C O 1
ATOM 3845 N N . THR C 1 69 ? 45.231 36.312 30.736 1.00 17.58 69 THR C N 1
ATOM 3846 C CA . THR C 1 69 ? 45.586 36.132 29.333 1.00 18.22 69 THR C CA 1
ATOM 3847 C C . THR C 1 69 ? 44.720 37.080 28.517 1.00 18.92 69 THR C C 1
ATOM 3848 O O . THR C 1 69 ? 43.487 37.008 28.576 1.00 16.22 69 THR C O 1
ATOM 3852 N N . LEU C 1 70 ? 45.364 37.981 27.785 1.00 16.14 70 LEU C N 1
ATOM 3853 C CA . LEU C 1 70 ? 44.652 38.968 26.980 1.00 17.03 70 LEU C CA 1
ATOM 3854 C C . LEU C 1 70 ? 44.562 38.504 25.522 1.00 18.70 70 LEU C C 1
ATOM 3855 O O . LEU C 1 70 ? 45.556 38.050 24.947 1.00 19.97 70 LEU C O 1
ATOM 3860 N N . THR C 1 71 ? 43.374 38.615 24.928 1.00 13.44 71 THR C N 1
ATOM 3861 C CA . THR C 1 71 ? 43.185 38.342 23.502 1.00 16.77 71 THR C CA 1
ATOM 3862 C C . THR C 1 71 ? 42.204 39.368 22.918 1.00 17.17 71 THR C C 1
ATOM 3863 O O . THR C 1 71 ? 41.560 40.118 23.659 1.00 16.50 71 THR C O 1
ATOM 3867 N N . VAL C 1 72 ? 42.101 39.406 21.593 1.00 18.23 72 VAL C N 1
ATOM 3868 C CA . VAL C 1 72 ? 41.076 40.207 20.933 1.00 18.68 72 VAL C CA 1
ATOM 3869 C C . VAL C 1 72 ? 40.384 39.378 19.856 1.00 22.01 72 VAL C C 1
ATOM 3870 O O . VAL C 1 72 ? 40.936 38.388 19.364 1.00 20.49 72 VAL C O 1
ATOM 3874 N N . ASP C 1 73 ? 39.170 39.787 19.505 1.00 19.60 73 ASP C N 1
ATOM 3875 C CA . ASP C 1 73 ? 38.511 39.310 18.301 1.00 21.19 73 ASP C CA 1
ATOM 3876 C C . ASP C 1 73 ? 38.326 40.546 17.420 1.00 21.17 73 ASP C C 1
ATOM 3877 O O . ASP C 1 73 ? 37.498 41.408 17.715 1.00 21.65 73 ASP C O 1
ATOM 3882 N N . LYS C 1 74 ? 39.100 40.653 16.345 1.00 22.81 74 LYS C N 1
ATOM 3883 C CA . LYS C 1 74 ? 39.024 41.857 15.528 1.00 21.66 74 LYS C CA 1
ATOM 3884 C C . LYS C 1 74 ? 37.703 41.963 14.759 1.00 28.31 74 LYS C C 1
ATOM 3885 O O . LYS C 1 74 ? 37.246 43.065 14.447 1.00 24.33 74 LYS C O 1
ATOM 3891 N N . SER C 1 75 ? 37.079 40.818 14.491 1.00 27.74 75 SER C N 1
ATOM 3892 C CA . SER C 1 75 ? 35.832 40.776 13.726 1.00 30.09 75 SER C CA 1
ATOM 3893 C C . SER C 1 75 ? 34.671 41.432 14.458 1.00 29.08 75 SER C C 1
ATOM 3894 O O . SER C 1 75 ? 33.699 41.853 13.837 1.00 31.27 75 SER C O 1
ATOM 3897 N N . SER C 1 76 ? 34.754 41.480 15.781 1.00 26.10 76 SER C N 1
ATOM 3898 C CA . SER C 1 76 ? 33.666 42.009 16.585 1.00 24.08 76 SER C CA 1
ATOM 3899 C C . SER C 1 76 ? 34.180 43.145 17.460 1.00 23.79 76 SER C C 1
ATOM 3900 O O . SER C 1 76 ? 33.493 43.571 18.398 1.00 21.60 76 SER C O 1
ATOM 3903 N N . SER C 1 77 ? 35.394 43.607 17.165 1.00 20.85 77 SER C N 1
ATOM 3904 C CA . SER C 1 77 ? 36.051 44.673 17.923 1.00 18.74 77 SER C CA 1
ATOM 3905 C C . SER C 1 77 ? 35.957 44.489 19.435 1.00 18.38 77 SER C C 1
ATOM 3906 O O . SER C 1 77 ? 35.634 45.421 20.164 1.00 16.23 77 SER C O 1
ATOM 3909 N N . THR C 1 78 ? 36.261 43.288 19.907 1.00 18.00 78 THR C N 1
ATOM 3910 C CA . THR C 1 78 ? 36.123 42.990 21.327 1.00 17.61 78 THR C CA 1
ATOM 3911 C C . THR C 1 78 ? 37.473 42.586 21.905 1.00 14.67 78 THR C C 1
ATOM 3912 O O . THR C 1 78 ? 38.217 41.825 21.285 1.00 17.05 78 THR C O 1
ATOM 3916 N N . ALA C 1 79 ? 37.800 43.098 23.087 1.00 14.86 79 ALA C N 1
ATOM 3917 C CA . ALA C 1 79 ? 39.005 42.645 23.785 1.00 19.09 79 ALA C CA 1
ATOM 3918 C C . ALA C 1 79 ? 38.581 41.743 24.935 1.00 18.23 79 ALA C C 1
ATOM 3919 O O . ALA C 1 79 ? 37.534 41.987 25.560 1.00 16.67 79 ALA C O 1
ATOM 3921 N N . TYR C 1 80 ? 39.375 40.706 25.217 1.00 14.40 80 TYR C N 1
ATOM 3922 C CA . TYR C 1 80 ? 39.035 39.769 26.278 1.00 15.28 80 TYR C CA 1
ATOM 3923 C C . TYR C 1 80 ? 40.159 39.645 27.276 1.00 17.54 80 TYR C C 1
ATOM 3924 O O . TYR C 1 80 ? 41.334 39.706 26.903 1.00 17.44 80 TYR C O 1
ATOM 3933 N N . MET C 1 81 ? 39.804 39.477 28.546 1.00 17.76 81 MET C N 1
ATOM 3934 C CA . MET C 1 81 ? 40.790 39.092 29.552 1.00 14.37 81 MET C CA 1
ATOM 3935 C C . MET C 1 81 ? 40.324 37.815 30.233 1.00 19.55 81 MET C C 1
ATOM 3936 O O . MET C 1 81 ? 39.277 37.795 30.889 1.00 17.65 81 MET C O 1
ATOM 3941 N N . GLN C 1 82 ? 41.083 36.737 30.067 1.00 17.84 82 GLN C N 1
ATOM 3942 C CA . GLN C 1 82 ? 40.768 35.493 30.771 1.00 18.25 82 GLN C CA 1
ATOM 3943 C C . GLN C 1 82 ? 41.502 35.475 32.102 1.00 16.37 82 GLN C C 1
ATOM 3944 O O . GLN C 1 82 ? 42.682 35.779 32.154 1.00 18.39 82 GLN C O 1
ATOM 3950 N N . LEU C 1 83 ? 40.812 35.152 33.189 1.00 15.43 83 LEU C N 1
ATOM 3951 C CA . LEU C 1 83 ? 41.481 35.017 34.479 1.00 17.36 83 LEU C CA 1
ATOM 3952 C C . LEU C 1 83 ? 41.302 33.562 34.900 1.00 23.48 83 LEU C C 1
ATOM 3953 O O . LEU C 1 83 ? 40.185 33.047 34.890 1.00 19.92 83 LEU C O 1
ATOM 3958 N N . SER C 1 84 ? 42.401 32.896 35.240 1.00 20.49 84 SER C N 1
ATOM 3959 C CA . SER C 1 84 ? 42.377 31.454 35.515 1.00 21.76 84 SER C CA 1
ATOM 3960 C C . SER C 1 84 ? 42.500 31.140 36.989 1.00 20.51 84 SER C C 1
ATOM 3961 O O . SER C 1 84 ? 42.924 31.994 37.774 1.00 20.86 84 SER C O 1
ATOM 3964 N N . SER C 1 85 ? 42.139 29.900 37.340 1.00 24.85 85 SER C N 1
ATOM 3965 C CA . SER C 1 85 ? 42.319 29.354 38.687 1.00 24.18 85 SER C CA 1
ATOM 3966 C C . SER C 1 85 ? 41.926 30.357 39.759 1.00 21.55 85 SER C C 1
ATOM 3967 O O . SER C 1 85 ? 42.747 30.750 40.584 1.00 18.93 85 SER C O 1
ATOM 3970 N N . LEU C 1 86 ? 40.665 30.777 39.735 1.00 22.99 86 LEU C N 1
ATOM 3971 C CA . LEU C 1 86 ? 40.231 31.913 40.541 1.00 19.53 86 LEU C CA 1
ATOM 3972 C C . LEU C 1 86 ? 40.171 31.655 42.042 1.00 20.04 86 LEU C C 1
ATOM 3973 O O . LEU C 1 86 ? 39.763 30.581 42.494 1.00 22.41 86 LEU C O 1
ATOM 3978 N N . THR C 1 87 ? 40.597 32.661 42.796 1.00 18.96 87 THR C N 1
ATOM 3979 C CA . THR C 1 87 ? 40.530 32.675 44.249 1.00 23.76 87 THR C CA 1
ATOM 3980 C C . THR C 1 87 ? 39.797 33.952 44.648 1.00 26.28 87 THR C C 1
ATOM 3981 O O . THR C 1 87 ? 39.629 34.865 43.834 1.00 23.55 87 THR C O 1
ATOM 3985 N N . SER C 1 88 ? 39.406 34.049 45.909 1.00 23.39 88 SER C N 1
ATOM 3986 C CA . SER C 1 88 ? 38.706 35.233 46.385 1.00 25.21 88 SER C CA 1
ATOM 3987 C C . SER C 1 88 ? 39.567 36.482 46.249 1.00 28.31 88 SER C C 1
ATOM 3988 O O . SER C 1 88 ? 39.062 37.604 46.315 1.00 25.45 88 SER C O 1
ATOM 3991 N N . GLU C 1 89 ? 40.867 36.298 46.062 1.00 22.76 89 GLU C N 1
ATOM 3992 C CA . GLU C 1 89 ? 41.750 37.443 45.910 1.00 28.59 89 GLU C CA 1
ATOM 3993 C C . GLU C 1 89 ? 41.560 38.100 44.553 1.00 22.66 89 GLU C C 1
ATOM 3994 O O . GLU C 1 89 ? 42.004 39.228 44.336 1.00 23.48 89 GLU C O 1
ATOM 4000 N N . ASP C 1 90 ? 40.908 37.383 43.644 1.00 18.96 90 ASP C N 1
ATOM 4001 C CA . ASP C 1 90 ? 40.627 37.912 42.323 1.00 21.15 90 ASP C CA 1
ATOM 4002 C C . ASP C 1 90 ? 39.311 38.712 42.292 1.00 22.95 90 ASP C C 1
ATOM 4003 O O . ASP C 1 90 ? 39.032 39.416 41.320 1.00 17.40 90 ASP C O 1
ATOM 4008 N N . SER C 1 91 ? 38.510 38.612 43.351 1.00 17.38 91 SER C N 1
ATOM 4009 C CA . SER C 1 91 ? 37.278 39.392 43.416 1.00 20.17 91 SER C CA 1
ATOM 4010 C C . SER C 1 91 ? 37.588 40.879 43.383 1.00 16.79 91 SER C C 1
ATOM 4011 O O . SER C 1 91 ? 38.231 41.410 44.288 1.00 20.83 91 SER C O 1
ATOM 4014 N N . ALA C 1 92 ? 37.126 41.549 42.333 1.00 15.94 92 ALA C N 1
ATOM 4015 C CA . ALA C 1 92 ? 37.390 42.972 42.150 1.00 15.86 92 ALA C CA 1
ATOM 4016 C C . ALA C 1 92 ? 36.564 43.537 41.004 1.00 13.46 92 ALA C C 1
ATOM 4017 O O . ALA C 1 92 ? 35.838 42.805 40.327 1.00 15.01 92 ALA C O 1
ATOM 4019 N N . VAL C 1 93 ? 36.705 44.839 40.774 1.00 13.16 93 VAL C N 1
ATOM 4020 C CA . VAL C 1 93 ? 36.189 45.461 39.564 1.00 12.49 93 VAL C CA 1
ATOM 4021 C C . VAL C 1 93 ? 37.320 45.483 38.544 1.00 15.42 93 VAL C C 1
ATOM 4022 O O . VAL C 1 93 ? 38.448 45.864 38.881 1.00 14.18 93 VAL C O 1
ATOM 4026 N N . TYR C 1 94 ? 37.039 45.057 37.312 1.00 15.33 94 TYR C N 1
ATOM 4027 C CA . TYR C 1 94 ? 38.044 45.119 36.251 1.00 12.25 94 TYR C CA 1
ATOM 4028 C C . TYR C 1 94 ? 37.621 46.066 35.136 1.00 14.76 94 TYR C C 1
ATOM 4029 O O . TYR C 1 94 ? 36.546 45.894 34.537 1.00 12.97 94 TYR C O 1
ATOM 4038 N N . TYR C 1 95 ? 38.471 47.052 34.848 1.00 11.72 95 TYR C N 1
ATOM 4039 C CA . TYR C 1 95 ? 38.206 48.012 33.776 1.00 12.10 95 TYR C CA 1
ATOM 4040 C C . TYR C 1 95 ? 39.055 47.673 32.547 1.00 13.74 95 TYR C C 1
ATOM 4041 O O . TYR C 1 95 ? 40.224 47.289 32.692 1.00 12.61 95 TYR C O 1
ATOM 4050 N N . CYS C 1 96 ? 38.486 47.819 31.345 1.00 12.55 96 CYS C N 1
ATOM 4051 C CA . CYS C 1 96 ? 39.313 47.978 30.152 1.00 13.51 96 CYS C CA 1
ATOM 4052 C C . CYS C 1 96 ? 39.381 49.476 29.908 1.00 16.58 96 CYS C C 1
ATOM 4053 O O . CYS C 1 96 ? 38.424 50.200 30.185 1.00 14.78 96 CYS C O 1
ATOM 4056 N N . ALA C 1 97 ? 40.530 49.951 29.437 1.00 12.46 97 ALA C N 1
ATOM 4057 C CA . ALA C 1 97 ? 40.697 51.360 29.142 1.00 14.65 97 ALA C CA 1
ATOM 4058 C C . ALA C 1 97 ? 41.524 51.486 27.893 1.00 15.19 97 ALA C C 1
ATOM 4059 O O . ALA C 1 97 ? 42.611 50.923 27.808 1.00 16.02 97 ALA C O 1
ATOM 4061 N N . ARG C 1 98 ? 41.014 52.209 26.909 1.00 14.20 98 ARG C N 1
ATOM 4062 C CA . ARG C 1 98 ? 41.801 52.424 25.700 1.00 15.32 98 ARG C CA 1
ATOM 4063 C C . ARG C 1 98 ? 42.701 53.612 25.954 1.00 14.12 98 ARG C C 1
ATOM 4064 O O . ARG C 1 98 ? 42.243 54.766 25.996 1.00 14.54 98 ARG C O 1
ATOM 4072 N N . GLY C 1 99 ? 43.982 53.342 26.161 1.00 14.94 99 GLY C N 1
ATOM 4073 C CA . GLY C 1 99 ? 44.880 54.379 26.626 1.00 12.92 99 GLY C CA 1
ATOM 4074 C C . GLY C 1 99 ? 44.343 54.858 27.955 1.00 17.48 99 GLY C C 1
ATOM 4075 O O . GLY C 1 99 ? 43.854 54.048 28.733 1.00 15.61 99 GLY C O 1
ATOM 4076 N N . GLY C 1 100 ? 44.387 56.167 28.209 1.00 13.14 100 GLY C N 1
ATOM 4077 C CA . GLY C 1 100 ? 43.959 56.667 29.501 1.00 13.15 100 GLY C CA 1
ATOM 4078 C C . GLY C 1 100 ? 42.704 57.503 29.456 1.00 12.34 100 GLY C C 1
ATOM 4079 O O . GLY C 1 100 ? 42.150 57.830 30.491 1.00 12.49 100 GLY C O 1
ATOM 4080 N N . THR C 1 101 ? 42.236 57.839 28.258 1.00 13.93 101 THR C N 1
ATOM 4081 C CA . THR C 1 101 ? 41.075 58.729 28.136 1.00 14.48 101 THR C CA 1
ATOM 4082 C C . THR C 1 101 ? 39.727 57.998 28.213 1.00 16.39 101 THR C C 1
ATOM 4083 O O . THR C 1 101 ? 38.776 58.511 28.810 1.00 16.54 101 THR C O 1
ATOM 4087 N N . TYR C 1 102 ? 39.646 56.804 27.624 1.00 13.44 102 TYR C N 1
ATOM 4088 C CA . TYR C 1 102 ? 38.376 56.083 27.537 1.00 12.82 102 TYR C CA 1
ATOM 4089 C C . TYR C 1 102 ? 38.362 54.824 28.372 1.00 15.90 102 TYR C C 1
ATOM 4090 O O . TYR C 1 102 ? 39.149 53.892 28.148 1.00 13.29 102 TYR C O 1
ATOM 4099 N N . TRP C 1 103 ? 37.454 54.804 29.337 1.00 12.76 103 TRP C N 1
ATOM 4100 C CA . TRP C 1 103 ? 37.337 53.693 30.269 1.00 12.93 103 TRP C CA 1
ATOM 4101 C C . TRP C 1 103 ? 35.993 52.992 30.118 1.00 17.27 103 TRP C C 1
ATOM 4102 O O . TRP C 1 103 ? 34.974 53.645 29.860 1.00 13.46 103 TRP C O 1
ATOM 4113 N N . GLY C 1 104 ? 35.989 51.669 30.296 1.00 12.36 104 GLY C N 1
ATOM 4114 C CA . GLY C 1 104 ? 34.743 50.931 30.389 1.00 13.04 104 GLY C CA 1
ATOM 4115 C C . GLY C 1 104 ? 34.133 51.213 31.743 1.00 14.48 104 GLY C C 1
ATOM 4116 O O . GLY C 1 104 ? 34.770 51.852 32.604 1.00 13.65 104 GLY C O 1
ATOM 4117 N N . GLN C 1 105 ? 32.906 50.751 31.946 1.00 14.01 105 GLN C N 1
ATOM 4118 C CA . GLN C 1 105 ? 32.233 50.929 33.233 1.00 13.70 105 GLN C CA 1
ATOM 4119 C C . GLN C 1 105 ? 32.707 49.946 34.288 1.00 13.17 105 GLN C C 1
ATOM 4120 O O . GLN C 1 105 ? 32.419 50.106 35.477 1.00 13.06 105 GLN C O 1
ATOM 4126 N N . GLY C 1 106 ? 33.430 48.922 33.852 1.00 13.05 106 GLY C N 1
ATOM 4127 C CA . GLY C 1 106 ? 33.991 47.958 34.779 1.00 12.13 106 GLY C CA 1
ATOM 4128 C C . GLY C 1 106 ? 33.078 46.759 34.937 1.00 16.39 106 GLY C C 1
ATOM 4129 O O . GLY C 1 106 ? 31.850 46.890 34.880 1.00 14.61 106 GLY C O 1
ATOM 4130 N N . THR C 1 107 ? 33.676 45.583 35.100 1.00 14.17 107 THR C N 1
ATOM 4131 C CA . THR C 1 107 ? 32.922 44.396 35.460 1.00 12.90 107 THR C CA 1
ATOM 4132 C C . THR C 1 107 ? 33.260 44.036 36.893 1.00 14.30 107 THR C C 1
ATOM 4133 O O . THR C 1 107 ? 34.435 43.947 37.250 1.00 16.44 107 THR C O 1
ATOM 4137 N N . THR C 1 108 ? 32.238 43.821 37.718 1.00 15.34 108 THR C N 1
ATOM 4138 C CA . THR C 1 108 ? 32.457 43.345 39.082 1.00 14.38 108 THR C CA 1
ATOM 4139 C C . THR C 1 108 ? 32.539 41.825 39.069 1.00 16.70 108 THR C C 1
ATOM 4140 O O . THR C 1 108 ? 31.536 41.137 38.846 1.00 15.01 108 THR C O 1
ATOM 4144 N N . LEU C 1 109 ? 33.740 41.298 39.293 1.00 15.16 109 LEU C N 1
ATOM 4145 C CA . LEU C 1 109 ? 33.933 39.848 39.354 1.00 17.74 109 LEU C CA 1
ATOM 4146 C C . LEU C 1 109 ? 33.795 39.383 40.791 1.00 18.69 109 LEU C C 1
ATOM 4147 O O . LEU C 1 109 ? 34.448 39.919 41.690 1.00 18.08 109 LEU C O 1
ATOM 4152 N N . THR C 1 110 ? 32.937 38.398 41.025 1.00 15.31 110 THR C N 1
ATOM 4153 C CA . THR C 1 110 ? 32.832 37.829 42.362 1.00 17.58 110 THR C CA 1
ATOM 4154 C C . THR C 1 110 ? 33.226 36.348 42.308 1.00 17.06 110 THR C C 1
ATOM 4155 O O . THR C 1 110 ? 32.723 35.598 41.471 1.00 19.46 110 THR C O 1
ATOM 4159 N N . VAL C 1 111 ? 34.158 35.945 43.169 1.00 17.76 111 VAL C N 1
ATOM 4160 C CA . VAL C 1 111 ? 34.597 34.558 43.216 1.00 16.69 111 VAL C CA 1
ATOM 4161 C C . VAL C 1 111 ? 34.082 33.943 44.505 1.00 19.69 111 VAL C C 1
ATOM 4162 O O . VAL C 1 111 ? 34.542 34.278 45.598 1.00 18.75 111 VAL C O 1
ATOM 4166 N N . SER C 1 112 ? 33.115 33.051 44.368 1.00 21.05 112 SER C N 1
ATOM 4167 C CA . SER C 1 112 ? 32.385 32.558 45.518 1.00 24.47 112 SER C CA 1
ATOM 4168 C C . SER C 1 112 ? 31.629 31.293 45.163 1.00 23.20 112 SER C C 1
ATOM 4169 O O . SER C 1 112 ? 31.197 31.113 44.020 1.00 22.38 112 SER C O 1
ATOM 4172 N N . ALA C 1 113 ? 31.460 30.426 46.155 1.00 24.88 113 ALA C N 1
ATOM 4173 C CA . ALA C 1 113 ? 30.635 29.230 46.014 1.00 29.02 113 ALA C CA 1
ATOM 4174 C C . ALA C 1 113 ? 29.144 29.582 46.126 1.00 30.92 113 ALA C C 1
ATOM 4175 O O . ALA C 1 113 ? 28.271 28.777 45.797 1.00 32.22 113 ALA C O 1
ATOM 4177 N N . ALA C 1 114 ? 28.855 30.789 46.599 1.00 26.75 114 ALA C N 1
ATOM 4178 C CA . ALA C 1 114 ? 27.466 31.214 46.755 1.00 27.77 114 ALA C CA 1
ATOM 4179 C C . ALA C 1 114 ? 26.778 31.376 45.401 1.00 28.83 114 ALA C C 1
ATOM 4180 O O . ALA C 1 114 ? 27.426 31.578 44.365 1.00 31.41 114 ALA C O 1
ATOM 4182 N N . LYS C 1 115 ? 25.456 31.290 45.419 1.00 28.37 115 LYS C N 1
ATOM 4183 C CA . LYS C 1 115 ? 24.663 31.244 44.197 1.00 27.68 115 LYS C CA 1
ATOM 4184 C C . LYS C 1 115 ? 23.998 32.588 43.881 1.00 23.28 115 LYS C C 1
ATOM 4185 O O . LYS C 1 115 ? 23.712 33.374 44.780 1.00 21.81 115 LYS C O 1
ATOM 4191 N N . THR C 1 116 ? 23.763 32.855 42.601 1.00 17.99 116 THR C N 1
ATOM 4192 C CA . THR C 1 116 ? 23.084 34.083 42.204 1.00 20.48 116 THR C CA 1
ATOM 4193 C C . THR C 1 116 ? 21.662 34.154 42.782 1.00 22.39 116 THR C C 1
ATOM 4194 O O . THR C 1 116 ? 20.892 33.195 42.692 1.00 19.70 116 THR C O 1
ATOM 4198 N N . THR C 1 117 ? 21.333 35.290 43.393 1.00 20.72 117 THR C N 1
ATOM 4199 C CA . THR C 1 117 ? 20.015 35.519 43.977 1.00 18.99 117 THR C CA 1
ATOM 4200 C C . THR C 1 117 ? 19.562 36.925 43.591 1.00 19.19 117 THR C C 1
ATOM 4201 O O . THR C 1 117 ? 20.244 37.899 43.889 1.00 16.76 117 THR C O 1
ATOM 4205 N N . PRO C 1 118 ? 18.415 37.029 42.909 1.00 19.45 118 PRO C N 1
ATOM 4206 C CA . PRO C 1 118 ? 17.843 38.339 42.594 1.00 18.92 118 PRO C CA 1
ATOM 4207 C C . PRO C 1 118 ? 17.321 39.040 43.847 1.00 18.21 118 PRO C C 1
ATOM 4208 O O . PRO C 1 118 ? 16.937 38.383 44.822 1.00 16.65 118 PRO C O 1
ATOM 4212 N N . PRO C 1 119 ? 17.307 40.378 43.823 1.00 17.63 119 PRO C N 1
ATOM 4213 C CA . PRO C 1 119 ? 16.855 41.137 44.987 1.00 16.06 119 PRO C CA 1
ATOM 4214 C C . PRO C 1 119 ? 15.340 41.057 45.134 1.00 16.05 119 PRO C C 1
ATOM 4215 O O . PRO C 1 119 ? 14.642 40.945 44.129 1.00 15.36 119 PRO C O 1
ATOM 4219 N N . SER C 1 120 ? 14.833 41.096 46.362 1.00 15.08 120 SER C N 1
ATOM 4220 C CA . SER C 1 120 ? 13.425 41.435 46.561 1.00 17.73 120 SER C CA 1
ATOM 4221 C C . SER C 1 120 ? 13.376 42.961 46.669 1.00 17.66 120 SER C C 1
ATOM 4222 O O . SER C 1 120 ? 14.216 43.556 47.339 1.00 16.08 120 SER C O 1
ATOM 4225 N N . VAL C 1 121 ? 12.432 43.615 45.999 1.00 16.69 121 VAL C N 1
ATOM 4226 C CA . VAL C 1 121 ? 12.370 45.078 46.082 1.00 15.64 121 VAL C CA 1
ATOM 4227 C C . VAL C 1 121 ? 11.102 45.522 46.800 1.00 19.44 121 VAL C C 1
ATOM 4228 O O . VAL C 1 121 ? 10.010 45.327 46.288 1.00 17.88 121 VAL C O 1
ATOM 4232 N N . TYR C 1 122 ? 11.253 46.130 47.974 1.00 17.50 122 TYR C N 1
ATOM 4233 C CA . TYR C 1 122 ? 10.103 46.593 48.749 1.00 18.26 122 TYR C CA 1
ATOM 4234 C C . TYR C 1 122 ? 9.934 48.109 48.675 1.00 16.04 122 TYR C C 1
ATOM 4235 O O . TYR C 1 122 ? 10.889 48.857 48.880 1.00 18.09 122 TYR C O 1
ATOM 4244 N N . PRO C 1 123 ? 8.710 48.571 48.381 1.00 19.39 123 PRO C N 1
ATOM 4245 C CA . PRO C 1 123 ? 8.453 50.013 48.303 1.00 19.02 123 PRO C CA 1
ATOM 4246 C C . PRO C 1 123 ? 8.348 50.588 49.709 1.00 18.79 123 PRO C C 1
ATOM 4247 O O . PRO C 1 123 ? 7.749 49.957 50.585 1.00 21.42 123 PRO C O 1
ATOM 4251 N N . LEU C 1 124 ? 8.950 51.750 49.938 1.00 18.50 124 LEU C N 1
ATOM 4252 C CA . LEU C 1 124 ? 8.836 52.406 51.232 1.00 17.48 124 LEU C CA 1
ATOM 4253 C C . LEU C 1 124 ? 8.004 53.684 51.049 1.00 21.39 124 LEU C C 1
ATOM 4254 O O . LEU C 1 124 ? 8.508 54.710 50.573 1.00 15.19 124 LEU C O 1
ATOM 4259 N N . ALA C 1 125 ? 6.712 53.586 51.371 1.00 17.94 125 ALA C N 1
ATOM 4260 C CA . ALA C 1 125 ? 5.809 54.734 51.375 1.00 19.34 125 ALA C CA 1
ATOM 4261 C C . ALA C 1 125 ? 5.740 55.284 52.798 1.00 19.51 125 ALA C C 1
ATOM 4262 O O . ALA C 1 125 ? 5.997 54.557 53.761 1.00 22.04 125 ALA C O 1
ATOM 4264 N N . PRO C 1 126 ? 5.416 56.573 52.948 1.00 22.76 126 PRO C N 1
ATOM 4265 C CA . PRO C 1 126 ? 5.391 57.161 54.297 1.00 25.54 126 PRO C CA 1
ATOM 4266 C C . PRO C 1 126 ? 4.469 56.433 55.300 1.00 27.22 126 PRO C C 1
ATOM 4267 O O . PRO C 1 126 ? 3.389 55.951 54.928 1.00 25.36 126 PRO C O 1
ATOM 4271 N N . GLY C 1 127 ? 4.894 56.372 56.561 1.00 25.80 127 GLY C N 1
ATOM 4272 C CA . GLY C 1 127 ? 4.099 55.748 57.607 1.00 25.86 127 GLY C CA 1
ATOM 4273 C C . GLY C 1 127 ? 3.170 56.737 58.302 1.00 34.46 127 GLY C C 1
ATOM 4274 O O . GLY C 1 127 ? 2.518 56.406 59.302 1.00 36.13 127 GLY C O 1
ATOM 4275 N N . SER C 1 128 ? 3.111 57.959 57.778 1.00 30.85 128 SER C N 1
ATOM 4276 C CA . SER C 1 128 ? 2.268 59.005 58.353 1.00 31.91 128 SER C CA 1
ATOM 4277 C C . SER C 1 128 ? 2.125 60.172 57.384 1.00 27.85 128 SER C C 1
ATOM 4278 O O . SER C 1 128 ? 2.668 60.148 56.280 1.00 28.22 128 SER C O 1
ATOM 4281 N N . ALA C 1 129 ? 1.416 61.209 57.817 1.00 32.07 129 ALA C N 1
ATOM 4282 C CA . ALA C 1 129 ? 1.163 62.387 56.982 1.00 27.24 129 ALA C CA 1
ATOM 4283 C C . ALA C 1 129 ? 2.225 63.486 57.151 1.00 27.11 129 ALA C C 1
ATOM 4284 O O . ALA C 1 129 ? 2.098 64.579 56.585 1.00 23.07 129 ALA C O 1
ATOM 4286 N N . ALA C 1 130 ? 3.276 63.191 57.917 1.00 26.18 130 ALA C N 1
ATOM 4287 C CA . ALA C 1 130 ? 4.361 64.154 58.137 1.00 25.19 130 ALA C CA 1
ATOM 4288 C C . ALA C 1 130 ? 4.986 64.626 56.822 1.00 26.76 130 ALA C C 1
ATOM 4289 O O . ALA C 1 130 ? 5.134 63.847 55.874 1.00 25.85 130 ALA C O 1
ATOM 4291 N N . GLN C 1 131 ? 5.353 65.905 56.783 1.00 22.14 131 GLN C N 1
ATOM 4292 C CA . GLN C 1 131 ? 6.043 66.500 55.638 1.00 28.00 131 GLN C CA 1
ATOM 4293 C C . GLN C 1 131 ? 7.244 67.249 56.202 1.00 30.54 131 GLN C C 1
ATOM 4294 O O . GLN C 1 131 ? 7.208 67.701 57.349 1.00 28.59 131 GLN C O 1
ATOM 4300 N N . THR C 1 132 ? 8.306 67.360 55.409 1.00 27.98 132 THR C N 1
ATOM 4301 C CA . THR C 1 132 ? 9.451 68.187 55.771 1.00 32.32 132 THR C CA 1
ATOM 4302 C C . THR C 1 132 ? 9.568 69.313 54.742 1.00 30.84 132 THR C C 1
ATOM 4303 O O . THR C 1 132 ? 9.961 69.075 53.594 1.00 28.24 132 THR C O 1
ATOM 4307 N N . ASN C 1 133 ? 9.195 70.527 55.152 1.00 37.00 133 ASN C N 1
ATOM 4308 C CA . ASN C 1 133 ? 9.127 71.689 54.255 1.00 37.81 133 ASN C CA 1
ATOM 4309 C C . ASN C 1 133 ? 8.307 71.461 52.971 1.00 33.76 133 ASN C C 1
ATOM 4310 O O . ASN C 1 133 ? 8.769 71.793 51.868 1.00 33.47 133 ASN C O 1
ATOM 4315 N N . SER C 1 134 ? 7.105 70.899 53.131 1.00 25.51 134 SER C N 1
ATOM 4316 C CA . SER C 1 134 ? 6.219 70.526 52.015 1.00 29.01 134 SER C CA 1
ATOM 4317 C C . SER C 1 134 ? 6.734 69.377 51.131 1.00 27.05 134 SER C C 1
ATOM 4318 O O . SER C 1 134 ? 6.112 69.043 50.119 1.00 26.95 134 SER C O 1
ATOM 4321 N N . MET C 1 135 ? 7.859 68.778 51.511 1.00 23.78 135 MET C N 1
ATOM 4322 C CA . MET C 1 135 ? 8.408 67.638 50.778 1.00 24.15 135 MET C CA 1
ATOM 4323 C C . MET C 1 135 ? 8.067 66.332 51.481 1.00 25.04 135 MET C C 1
ATOM 4324 O O . MET C 1 135 ? 7.887 66.300 52.704 1.00 20.43 135 MET C O 1
ATOM 4329 N N . VAL C 1 136 ? 7.986 65.256 50.701 1.00 22.99 136 VAL C N 1
ATOM 4330 C CA . VAL C 1 136 ? 7.819 63.913 51.249 1.00 19.98 136 VAL C CA 1
ATOM 4331 C C . VAL C 1 136 ? 8.989 63.047 50.773 1.00 21.63 136 VAL C C 1
ATOM 4332 O O . VAL C 1 136 ? 9.491 63.219 49.657 1.00 18.07 136 VAL C O 1
ATOM 4336 N N . THR C 1 137 ? 9.474 62.172 51.650 1.00 19.80 137 THR C N 1
ATOM 4337 C CA . THR C 1 137 ? 10.542 61.245 51.282 1.00 17.80 137 THR C CA 1
ATOM 4338 C C . THR C 1 137 ? 9.934 59.856 51.021 1.00 18.27 137 THR C C 1
ATOM 4339 O O . THR C 1 137 ? 9.105 59.371 51.802 1.00 14.33 137 THR C O 1
ATOM 4343 N N . LEU C 1 138 ? 10.320 59.247 49.902 1.00 15.67 138 LEU C N 1
ATOM 4344 C CA . LEU C 1 138 ? 9.934 57.879 49.587 1.00 14.01 138 LEU C CA 1
ATOM 4345 C C . LEU C 1 138 ? 11.210 57.057 49.458 1.00 16.76 138 LEU C C 1
ATOM 4346 O O . LEU C 1 138 ? 12.307 57.606 49.398 1.00 16.29 138 LEU C O 1
ATOM 4351 N N . GLY C 1 139 ? 11.087 55.737 49.429 1.00 20.88 139 GLY C N 1
ATOM 4352 C CA . GLY C 1 139 ? 12.275 54.918 49.277 1.00 16.38 139 GLY C CA 1
ATOM 4353 C C . GLY C 1 139 ? 11.966 53.565 48.684 1.00 21.56 139 GLY C C 1
ATOM 4354 O O . GLY C 1 139 ? 10.797 53.207 48.504 1.00 17.25 139 GLY C O 1
ATOM 4355 N N . CYS C 1 140 ? 13.013 52.816 48.351 1.00 14.82 140 CYS C N 1
ATOM 4356 C CA . CYS C 1 140 ? 12.845 51.399 48.173 1.00 17.77 140 CYS C CA 1
ATOM 4357 C C . CYS C 1 140 ? 13.999 50.636 48.791 1.00 18.80 140 CYS C C 1
ATOM 4358 O O . CYS C 1 140 ? 15.140 51.125 48.890 1.00 16.88 140 CYS C O 1
ATOM 4361 N N . LEU C 1 141 ? 13.665 49.450 49.256 1.00 15.79 141 LEU C N 1
ATOM 4362 C CA . LEU C 1 141 ? 14.596 48.600 49.968 1.00 15.38 141 LEU C CA 1
ATOM 4363 C C . LEU C 1 141 ? 14.879 47.448 49.027 1.00 16.98 141 LEU C C 1
ATOM 4364 O O . LEU C 1 141 ? 13.954 46.769 48.579 1.00 16.06 141 LEU C O 1
ATOM 4369 N N . VAL C 1 142 ? 16.150 47.256 48.696 1.00 13.87 142 VAL C N 1
ATOM 4370 C CA . VAL C 1 142 ? 16.557 46.286 47.688 1.00 12.82 142 VAL C CA 1
ATOM 4371 C C . VAL C 1 142 ? 17.312 45.218 48.441 1.00 16.66 142 VAL C C 1
ATOM 4372 O O . VAL C 1 142 ? 18.466 45.411 48.820 1.00 17.79 142 VAL C O 1
ATOM 4376 N N . LYS C 1 143 ? 16.649 44.100 48.694 1.00 13.63 143 LYS C N 1
ATOM 4377 C CA . LYS C 1 143 ? 17.112 43.215 49.750 1.00 15.85 143 LYS C CA 1
ATOM 4378 C C . LYS C 1 143 ? 17.357 41.770 49.313 1.00 16.64 143 LYS C C 1
ATOM 4379 O O . LYS C 1 143 ? 16.561 41.188 48.591 1.00 17.60 143 LYS C O 1
ATOM 4385 N N . GLY C 1 144 ? 18.469 41.204 49.765 1.00 17.60 144 GLY C N 1
ATOM 4386 C CA . GLY C 1 144 ? 18.690 39.774 49.671 1.00 20.64 144 GLY C CA 1
ATOM 4387 C C . GLY C 1 144 ? 19.210 39.333 48.329 1.00 19.96 144 GLY C C 1
ATOM 4388 O O . GLY C 1 144 ? 18.840 38.267 47.845 1.00 21.37 144 GLY C O 1
ATOM 4389 N N . TYR C 1 145 ? 20.081 40.140 47.726 1.00 16.32 145 TYR C N 1
ATOM 4390 C CA . TYR C 1 145 ? 20.613 39.789 46.417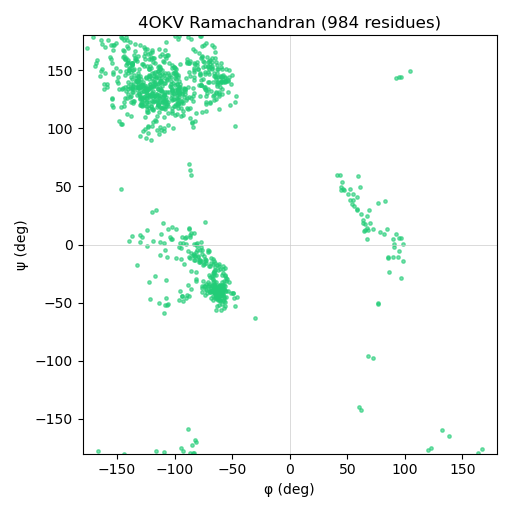 1.00 15.05 145 TYR C CA 1
ATOM 4391 C C . TYR C 1 145 ? 22.088 39.344 46.474 1.00 16.48 145 TYR C C 1
ATOM 4392 O O . TYR C 1 145 ? 22.803 39.621 47.440 1.00 14.61 145 TYR C O 1
ATOM 4401 N N . PHE C 1 146 ? 22.527 38.642 45.432 1.00 14.43 146 PHE C N 1
ATOM 4402 C CA . PHE C 1 146 ? 23.919 38.238 45.304 1.00 13.73 146 PHE C CA 1
ATOM 4403 C C . PHE C 1 146 ? 24.171 37.896 43.849 1.00 15.65 146 PHE C C 1
ATOM 4404 O O . PHE C 1 146 ? 23.322 37.292 43.201 1.00 16.68 146 PHE C O 1
ATOM 4412 N N . PRO C 1 147 ? 25.322 38.313 43.301 1.00 15.86 147 PRO C N 1
ATOM 4413 C CA . PRO C 1 147 ? 26.395 39.138 43.857 1.00 17.15 147 PRO C CA 1
ATOM 4414 C C . PRO C 1 147 ? 26.149 40.610 43.518 1.00 16.82 147 PRO C C 1
ATOM 4415 O O . PRO C 1 147 ? 25.132 40.919 42.891 1.00 16.12 147 PRO C O 1
ATOM 4419 N N . GLU C 1 148 ? 27.069 41.489 43.915 1.00 16.29 148 GLU C N 1
ATOM 4420 C CA . GLU C 1 148 ? 27.048 42.893 43.506 1.00 13.99 148 GLU C CA 1
ATOM 4421 C C . GLU C 1 148 ? 27.245 42.961 42.001 1.00 14.41 148 GLU C C 1
ATOM 4422 O O . GLU C 1 148 ? 27.808 42.040 41.404 1.00 17.09 148 GLU C O 1
ATOM 4428 N N . PRO C 1 149 ? 26.809 44.057 41.368 1.00 13.23 149 PRO C N 1
ATOM 4429 C CA . PRO C 1 149 ? 26.151 45.224 41.947 1.00 16.24 149 PRO C CA 1
ATOM 4430 C C . PRO C 1 149 ? 24.665 45.257 41.594 1.00 16.04 149 PRO C C 1
ATOM 4431 O O . PRO C 1 149 ? 24.189 44.424 40.815 1.00 12.71 149 PRO C O 1
ATOM 4435 N N . VAL C 1 150 ? 23.942 46.215 42.174 1.00 16.56 150 VAL C N 1
ATOM 4436 C CA . VAL C 1 150 ? 22.653 46.622 41.627 1.00 16.04 150 VAL C CA 1
ATOM 4437 C C . VAL C 1 150 ? 22.700 48.114 41.301 1.00 20.03 150 VAL C C 1
ATOM 4438 O O . VAL C 1 150 ? 23.484 48.860 41.889 1.00 20.45 150 VAL C O 1
ATOM 4442 N N . THR C 1 151 ? 21.885 48.543 40.341 1.00 18.40 151 THR C N 1
ATOM 4443 C CA . THR C 1 151 ? 21.748 49.956 40.031 1.00 20.16 151 THR C CA 1
ATOM 4444 C C . THR C 1 151 ? 20.308 50.350 40.304 1.00 20.69 151 THR C C 1
ATOM 4445 O O . THR C 1 151 ? 19.385 49.584 40.013 1.00 18.28 151 THR C O 1
ATOM 4449 N N . VAL C 1 152 ? 20.122 51.537 40.871 1.00 17.33 152 VAL C N 1
ATOM 4450 C CA . VAL C 1 152 ? 18.794 52.048 41.189 1.00 19.13 152 VAL C CA 1
ATOM 4451 C C . VAL C 1 152 ? 18.615 53.408 40.528 1.00 21.09 152 VAL C C 1
ATOM 4452 O O . VAL C 1 152 ? 19.520 54.244 40.583 1.00 13.96 152 VAL C O 1
ATOM 4456 N N . THR C 1 153 ? 17.464 53.618 39.889 1.00 18.89 153 THR C N 1
ATOM 4457 C CA . THR C 1 153 ? 17.077 54.940 39.396 1.00 19.73 153 THR C CA 1
ATOM 4458 C C . THR C 1 153 ? 15.632 55.177 39.787 1.00 20.48 153 THR C C 1
ATOM 4459 O O . THR C 1 153 ? 14.932 54.239 40.197 1.00 17.71 153 THR C O 1
ATOM 4463 N N . TRP C 1 154 ? 15.184 56.425 39.667 1.00 18.19 154 TRP C N 1
ATOM 4464 C CA . TRP C 1 154 ? 13.796 56.753 39.951 1.00 15.99 154 TRP C CA 1
ATOM 4465 C C . TRP C 1 154 ? 13.124 57.310 38.704 1.00 19.87 154 TRP C C 1
ATOM 4466 O O . TRP C 1 154 ? 13.715 58.122 37.992 1.00 19.86 154 TRP C O 1
ATOM 4477 N N . ASN C 1 155 ? 11.895 56.866 38.438 1.00 18.69 155 ASN C N 1
ATOM 4478 C CA . ASN C 1 155 ? 11.193 57.241 37.203 1.00 24.53 155 ASN C CA 1
ATOM 4479 C C . ASN C 1 155 ? 12.110 57.154 35.981 1.00 23.16 155 ASN C C 1
ATOM 4480 O O . ASN C 1 155 ? 12.186 58.088 35.177 1.00 22.68 155 ASN C O 1
ATOM 4485 N N . SER C 1 156 ? 12.839 56.047 35.887 1.00 21.95 156 SER C N 1
ATOM 4486 C CA . SER C 1 156 ? 13.730 55.783 34.761 1.00 23.65 156 SER C CA 1
ATOM 4487 C C . SER C 1 156 ? 14.792 56.864 34.578 1.00 24.73 156 SER C C 1
ATOM 4488 O O . SER C 1 156 ? 15.243 57.123 33.460 1.00 30.47 156 SER C O 1
ATOM 4491 N N . GLY C 1 157 ? 15.185 57.498 35.677 1.00 23.96 157 GLY C N 1
ATOM 4492 C CA . GLY C 1 157 ? 16.267 58.468 35.642 1.00 25.97 157 GLY C CA 1
ATOM 4493 C C . GLY C 1 157 ? 15.810 59.904 35.478 1.00 29.13 157 GLY C C 1
ATOM 4494 O O . GLY C 1 157 ? 16.625 60.824 35.544 1.00 31.61 157 GLY C O 1
ATOM 4495 N N . SER C 1 158 ? 14.513 60.111 35.263 1.00 27.39 158 SER C N 1
ATOM 4496 C CA . SER C 1 158 ? 13.999 61.462 35.063 1.00 26.90 158 SER C CA 1
ATOM 4497 C C . SER C 1 158 ? 13.865 62.156 36.417 1.00 30.86 158 SER C C 1
ATOM 4498 O O . SER C 1 158 ? 13.724 63.378 36.514 1.00 31.38 158 SER C O 1
ATOM 4501 N N . LEU C 1 159 ? 13.918 61.350 37.468 1.00 28.64 159 LEU C N 1
ATOM 4502 C CA . LEU C 1 159 ? 13.923 61.846 38.835 1.00 25.62 159 LEU C CA 1
ATOM 4503 C C . LEU C 1 159 ? 15.329 61.587 39.366 1.00 26.86 159 LEU C C 1
ATOM 4504 O O . LEU C 1 159 ? 15.640 60.468 39.791 1.00 27.09 159 LEU C O 1
ATOM 4509 N N . SER C 1 160 ? 16.192 62.599 39.334 1.00 25.98 160 SER C N 1
ATOM 4510 C CA . SER C 1 160 ? 17.594 62.385 39.705 1.00 30.62 160 SER C CA 1
ATOM 4511 C C . SER C 1 160 ? 18.053 63.277 40.848 1.00 28.54 160 SER C C 1
ATOM 4512 O O . SER C 1 160 ? 18.899 62.889 41.657 1.00 33.71 160 SER C O 1
ATOM 4515 N N . SER C 1 161 ? 17.486 64.471 40.916 1.00 29.37 161 SER C N 1
ATOM 4516 C CA . SER C 1 161 ? 17.775 65.396 42.001 1.00 29.96 161 SER C CA 1
ATOM 4517 C C . SER C 1 161 ? 17.081 64.956 43.299 1.00 25.89 161 SER C C 1
ATOM 4518 O O . SER C 1 161 ? 15.909 64.592 43.287 1.00 29.93 161 SER C O 1
ATOM 4521 N N . GLY C 1 162 ? 17.800 64.995 44.417 1.00 23.42 162 GLY C N 1
ATOM 4522 C CA . GLY C 1 162 ? 17.215 64.644 45.703 1.00 22.95 162 GLY C CA 1
ATOM 4523 C C . GLY C 1 162 ? 17.222 63.146 45.981 1.00 24.87 162 GLY C C 1
ATOM 4524 O O . GLY C 1 162 ? 16.536 62.665 46.890 1.00 25.82 162 GLY C O 1
ATOM 4525 N N . VAL C 1 163 ? 17.985 62.402 45.186 1.00 17.34 163 VAL C N 1
ATOM 4526 C CA . VAL C 1 163 ? 18.078 60.952 45.331 1.00 18.05 163 VAL C CA 1
ATOM 4527 C C . VAL C 1 163 ? 19.332 60.589 46.132 1.00 21.71 163 VAL C C 1
ATOM 4528 O O . VAL C 1 163 ? 20.388 61.183 45.935 1.00 21.62 163 VAL C O 1
ATOM 4532 N N . HIS C 1 164 ? 19.204 59.627 47.041 1.00 18.85 164 HIS C N 1
ATOM 4533 C CA . HIS C 1 164 ? 20.349 59.036 47.719 1.00 19.73 164 HIS C CA 1
ATOM 4534 C C . HIS C 1 164 ? 20.261 57.517 47.623 1.00 20.92 164 HIS C C 1
ATOM 4535 O O . HIS C 1 164 ? 19.270 56.922 48.044 1.00 20.13 164 HIS C O 1
ATOM 4542 N N . THR C 1 165 ? 21.283 56.888 47.050 1.00 19.84 165 THR C N 1
ATOM 4543 C CA . THR C 1 165 ? 21.323 55.430 46.957 1.00 17.95 165 THR C CA 1
ATOM 4544 C C . THR C 1 165 ? 22.496 54.934 47.804 1.00 19.95 165 THR C C 1
ATOM 4545 O O . THR C 1 165 ? 23.643 55.299 47.561 1.00 17.97 165 THR C O 1
ATOM 4549 N N . PHE C 1 166 ? 22.203 54.142 48.830 1.00 15.39 166 PHE C N 1
ATOM 4550 C CA . PHE C 1 166 ? 23.216 53.794 49.819 1.00 16.52 166 PHE C CA 1
ATOM 4551 C C . PHE C 1 166 ? 24.059 52.556 49.454 1.00 17.86 166 PHE C C 1
ATOM 4552 O O . PHE C 1 166 ? 23.569 51.645 48.781 1.00 18.40 166 PHE C O 1
ATOM 4560 N N . PRO C 1 167 ? 25.337 52.524 49.889 1.00 18.04 167 PRO C N 1
ATOM 4561 C CA . PRO C 1 167 ? 26.165 51.335 49.614 1.00 19.95 167 PRO C CA 1
ATOM 4562 C C . PRO C 1 167 ? 25.539 50.102 50.246 1.00 20.56 167 PRO C C 1
ATOM 4563 O O . PRO C 1 167 ? 24.945 50.210 51.320 1.00 17.45 167 PRO C O 1
ATOM 4567 N N . ALA C 1 168 ? 25.665 48.953 49.588 1.00 16.28 168 ALA C N 1
ATOM 4568 C CA . ALA C 1 168 ? 25.095 47.705 50.098 1.00 20.59 168 ALA C CA 1
ATOM 4569 C C . ALA C 1 168 ? 25.795 47.226 51.362 1.00 18.90 168 ALA C C 1
ATOM 4570 O O . ALA C 1 168 ? 26.974 47.498 51.562 1.00 19.79 168 ALA C O 1
ATOM 4572 N N . VAL C 1 169 ? 25.066 46.521 52.222 1.00 19.50 169 VAL C N 1
ATOM 4573 C CA . VAL C 1 169 ? 25.691 45.830 53.337 1.00 17.49 169 VAL C CA 1
ATOM 4574 C C . VAL C 1 169 ? 25.534 44.337 53.090 1.00 21.98 169 VAL C C 1
ATOM 4575 O O . VAL C 1 169 ? 24.495 43.885 52.600 1.00 24.01 169 VAL C O 1
ATOM 4579 N N . LEU C 1 170 ? 26.578 43.579 53.413 1.00 21.94 170 LEU C N 1
ATOM 4580 C CA . LEU C 1 170 ? 26.603 42.140 53.176 1.00 23.19 170 LEU C CA 1
ATOM 4581 C C . LEU C 1 170 ? 26.344 41.375 54.462 1.00 26.22 170 LEU C C 1
ATOM 4582 O O . LEU C 1 170 ? 26.943 41.670 55.493 1.00 27.73 170 LEU C O 1
ATOM 4587 N N . GLN C 1 171 ? 25.452 40.391 54.406 1.00 30.93 171 GLN C N 1
ATOM 4588 C CA . GLN C 1 171 ? 25.239 39.505 55.547 1.00 31.40 171 GLN C CA 1
ATOM 4589 C C . GLN C 1 171 ? 24.699 38.133 55.148 1.00 34.07 171 GLN C C 1
ATOM 4590 O O . GLN C 1 171 ? 23.669 38.041 54.476 1.00 34.06 171 GLN C O 1
ATOM 4596 N N . SER C 1 172 ? 25.386 37.077 55.586 1.00 36.33 172 SER C N 1
ATOM 4597 C CA . SER C 1 172 ? 24.998 35.705 55.264 1.00 35.95 172 SER C CA 1
ATOM 4598 C C . SER C 1 172 ? 24.983 35.509 53.751 1.00 31.41 172 SER C C 1
ATOM 4599 O O . SER C 1 172 ? 24.080 34.873 53.202 1.00 32.59 172 SER C O 1
ATOM 4602 N N . ASP C 1 173 ? 25.988 36.078 53.092 1.00 30.13 173 ASP C N 1
ATOM 4603 C CA . ASP C 1 173 ? 26.140 35.995 51.639 1.00 31.80 173 ASP C CA 1
ATOM 4604 C C . ASP C 1 173 ? 24.988 36.616 50.847 1.00 27.44 173 ASP C C 1
ATOM 4605 O O . ASP C 1 173 ? 24.732 36.239 49.707 1.00 22.53 173 ASP C O 1
ATOM 4610 N N . LEU C 1 174 ? 24.307 37.587 51.447 1.00 24.01 174 LEU C N 1
ATOM 4611 C CA . LEU C 1 174 ? 23.312 38.355 50.711 1.00 23.37 174 LEU C CA 1
ATOM 4612 C C . LEU C 1 174 ? 23.539 39.833 50.957 1.00 19.61 174 LEU C C 1
ATOM 4613 O O . LEU C 1 174 ? 23.862 40.241 52.075 1.00 18.50 174 LEU C O 1
ATOM 4618 N N . TYR C 1 175 ? 23.359 40.637 49.915 1.00 18.46 175 TYR C N 1
ATOM 4619 C CA . TYR C 1 175 ? 23.511 42.085 50.056 1.00 17.40 175 TYR C CA 1
ATOM 4620 C C . TYR C 1 175 ? 22.147 42.758 50.207 1.00 17.05 175 TYR C C 1
ATOM 4621 O O . TYR C 1 175 ? 21.143 42.258 49.706 1.00 16.02 175 TYR C O 1
ATOM 4630 N N . THR C 1 176 ? 22.133 43.900 50.889 1.00 18.63 176 THR C N 1
ATOM 4631 C CA . THR C 1 176 ? 20.935 44.724 51.020 1.00 17.52 176 THR C CA 1
ATOM 4632 C C . THR C 1 176 ? 21.323 46.192 50.921 1.00 17.84 176 THR C C 1
ATOM 4633 O O . THR C 1 176 ? 22.311 46.623 51.528 1.00 19.00 176 THR C O 1
ATOM 4637 N N . LEU C 1 177 ? 20.575 46.957 50.132 1.00 17.82 177 LEU C N 1
ATOM 4638 C CA . LEU C 1 177 ? 20.747 48.409 50.125 1.00 16.01 177 LEU C CA 1
ATOM 4639 C C . LEU C 1 177 ? 19.384 49.097 50.076 1.00 17.18 177 LEU C C 1
ATOM 4640 O O . LEU C 1 177 ? 18.339 48.434 49.935 1.00 15.22 177 LEU C O 1
ATOM 4645 N N . SER C 1 178 ? 19.392 50.420 50.178 1.00 20.30 178 SER C N 1
ATOM 4646 C CA . SER C 1 178 ? 18.163 51.199 50.084 1.00 18.16 178 SER C CA 1
ATOM 4647 C C . SER C 1 178 ? 18.434 52.465 49.292 1.00 18.51 178 SER C C 1
ATOM 4648 O O . SER C 1 178 ? 19.574 52.918 49.189 1.00 16.09 178 SER C O 1
ATOM 4651 N N . SER C 1 179 ? 17.387 53.019 48.700 1.00 16.48 179 SER C N 1
ATOM 4652 C CA . SER C 1 179 ? 17.509 54.277 47.984 1.00 16.38 179 SER C CA 1
ATOM 4653 C C . SER C 1 179 ? 16.384 55.155 48.464 1.00 19.57 179 SER C C 1
ATOM 4654 O O . SER C 1 179 ? 15.300 54.641 48.746 1.00 14.40 179 SER C O 1
ATOM 4657 N N . SER C 1 180 ? 16.627 56.461 48.582 1.00 16.69 180 SER C N 1
ATOM 4658 C CA . SER C 1 180 ? 15.550 57.372 48.937 1.00 17.23 180 SER C CA 1
ATOM 4659 C C . SER C 1 180 ? 15.391 58.443 47.883 1.00 16.76 180 SER C C 1
ATOM 4660 O O . SER C 1 180 ? 16.356 58.793 47.206 1.00 16.83 180 SER C O 1
ATOM 4663 N N . VAL C 1 181 ? 14.165 58.945 47.728 1.00 17.15 181 VAL C N 1
ATOM 4664 C CA . VAL C 1 181 ? 13.932 60.101 46.871 1.00 17.46 181 VAL C CA 1
ATOM 4665 C C . VAL C 1 181 ? 12.976 61.073 47.556 1.00 17.96 181 VAL C C 1
ATOM 4666 O O . VAL C 1 181 ? 12.047 60.662 48.248 1.00 17.14 181 VAL C O 1
ATOM 4670 N N . THR C 1 182 ? 13.227 62.367 47.383 1.00 16.64 182 THR C N 1
ATOM 4671 C CA . THR C 1 182 ? 12.433 63.403 48.031 1.00 19.77 182 THR C CA 1
ATOM 4672 C C . THR C 1 182 ? 11.702 64.227 46.970 1.00 20.18 182 THR C C 1
ATOM 4673 O O . THR C 1 182 ? 12.328 64.745 46.042 1.00 20.20 182 THR C O 1
ATOM 4677 N N . VAL C 1 183 ? 10.376 64.310 47.098 1.00 22.15 183 VAL C N 1
ATOM 4678 C CA . VAL C 1 183 ? 9.540 65.034 46.136 1.00 23.36 183 VAL C CA 1
ATOM 4679 C C . VAL C 1 183 ? 8.533 65.947 46.864 1.00 23.09 183 VAL C C 1
ATOM 4680 O O . VAL C 1 183 ? 8.251 65.740 48.052 1.00 23.33 183 VAL C O 1
ATOM 4684 N N . PRO C 1 184 ? 8.005 66.970 46.164 1.00 21.79 184 PRO C N 1
ATOM 4685 C CA . PRO C 1 184 ? 7.015 67.846 46.811 1.00 26.27 184 PRO C CA 1
ATOM 4686 C C . PRO C 1 184 ? 5.767 67.053 47.191 1.00 23.07 184 PRO C C 1
ATOM 4687 O O . PRO C 1 184 ? 5.307 66.245 46.378 1.00 22.19 184 PRO C O 1
ATOM 4691 N N . SER C 1 185 ? 5.239 67.266 48.396 1.00 22.87 185 SER C N 1
ATOM 4692 C CA . SER C 1 185 ? 4.038 66.548 48.840 1.00 25.68 185 SER C CA 1
ATOM 4693 C C . SER C 1 185 ? 2.863 66.737 47.892 1.00 25.67 185 SER C C 1
ATOM 4694 O O . SER C 1 185 ? 1.974 65.877 47.821 1.00 29.27 185 SER C O 1
ATOM 4697 N N . SER C 1 186 ? 2.846 67.857 47.168 1.00 23.67 186 SER C N 1
ATOM 4698 C CA . SER C 1 186 ? 1.730 68.167 46.265 1.00 25.86 186 SER C CA 1
ATOM 4699 C C . SER C 1 186 ? 1.775 67.321 44.999 1.00 29.31 186 SER C C 1
ATOM 4700 O O . SER C 1 186 ? 0.830 67.339 44.203 1.00 27.66 186 SER C O 1
ATOM 4703 N N . THR C 1 187 ? 2.875 66.598 44.796 1.00 23.27 187 THR C N 1
ATOM 4704 C CA . THR C 1 187 ? 3.010 65.770 43.600 1.00 24.55 187 THR C CA 1
ATOM 4705 C C . THR C 1 187 ? 2.910 64.273 43.887 1.00 25.18 187 THR C C 1
ATOM 4706 O O . THR C 1 187 ? 2.933 63.464 42.969 1.00 25.36 187 THR C O 1
ATOM 4710 N N . TRP C 1 188 ? 2.820 63.895 45.154 1.00 22.32 188 TRP C N 1
ATOM 4711 C CA . TRP C 1 188 ? 2.625 62.489 45.471 1.00 22.96 188 TRP C CA 1
ATOM 4712 C C . TRP C 1 188 ? 1.495 62.361 46.484 1.00 24.10 188 TRP C C 1
ATOM 4713 O O . TRP C 1 188 ? 1.456 63.102 47.464 1.00 26.06 188 TRP C O 1
ATOM 4724 N N . PRO C 1 189 ? 0.576 61.407 46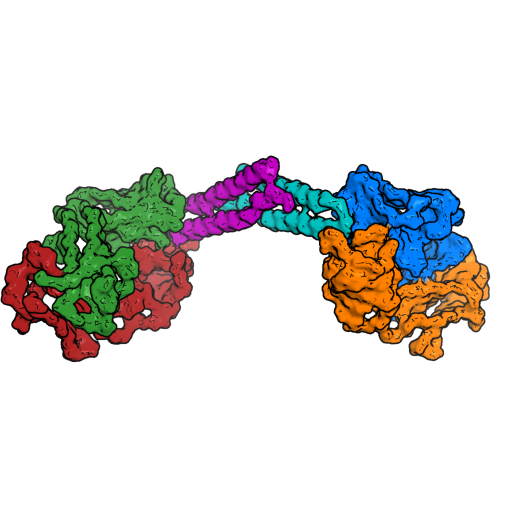.273 1.00 23.69 189 PRO C N 1
ATOM 4725 C CA . PRO C 1 189 ? 0.558 60.355 45.248 1.00 22.99 189 PRO C CA 1
ATOM 4726 C C . PRO C 1 189 ? -0.049 60.762 43.915 1.00 25.91 189 PRO C C 1
ATOM 4727 O O . PRO C 1 189 ? -0.227 59.878 43.078 1.00 23.66 189 PRO C O 1
ATOM 4731 N N . SER C 1 190 ? -0.364 62.041 43.717 1.00 25.16 190 SER C N 1
ATOM 4732 C CA . SER C 1 190 ? -1.008 62.476 42.471 1.00 27.88 190 SER C CA 1
ATOM 4733 C C . SER C 1 190 ? -0.185 62.115 41.225 1.00 29.26 190 SER C C 1
ATOM 4734 O O . SER C 1 190 ? -0.745 61.727 40.200 1.00 28.51 190 SER C O 1
ATOM 4737 N N . GLU C 1 191 ? 1.138 62.227 41.321 1.00 28.71 191 GLU C N 1
ATOM 4738 C CA . GLU C 1 191 ? 2.040 61.793 40.247 1.00 28.40 191 GLU C CA 1
ATOM 4739 C C . GLU C 1 191 ? 2.722 60.485 40.642 1.00 26.77 191 GLU C C 1
ATOM 4740 O O . GLU C 1 191 ? 3.020 60.281 41.816 1.00 27.22 191 GLU C O 1
ATOM 4746 N N . THR C 1 192 ? 2.985 59.610 39.673 1.00 24.63 192 THR C N 1
ATOM 4747 C CA . THR C 1 192 ? 3.617 58.320 39.983 1.00 25.42 192 THR C CA 1
ATOM 4748 C C . THR C 1 192 ? 5.118 58.447 40.236 1.00 22.36 192 THR C C 1
ATOM 4749 O O . THR C 1 192 ? 5.833 59.170 39.535 1.00 17.14 192 THR C O 1
ATOM 4753 N N . VAL C 1 193 ? 5.581 57.746 41.262 1.00 22.56 193 VAL C N 1
ATOM 4754 C CA . VAL C 1 193 ? 7.011 57.612 41.531 1.00 21.40 193 VAL C CA 1
ATOM 4755 C C . VAL C 1 193 ? 7.336 56.117 41.524 1.00 21.35 193 VAL C C 1
ATOM 4756 O O . VAL C 1 193 ? 6.672 55.328 42.215 1.00 16.92 193 VAL C O 1
ATOM 4760 N N . THR C 1 194 ? 8.322 55.724 40.721 1.00 18.17 194 THR C N 1
ATOM 4761 C CA . THR C 1 194 ? 8.683 54.322 40.585 1.00 17.77 194 THR C CA 1
ATOM 4762 C C . THR C 1 194 ? 10.175 54.143 40.770 1.00 17.64 194 THR C C 1
ATOM 4763 O O . THR C 1 194 ? 10.960 54.850 40.136 1.00 16.83 194 THR C O 1
ATOM 4767 N N . CYS C 1 195 ? 10.594 53.190 41.601 1.00 16.80 195 CYS C N 1
ATOM 4768 C CA . CYS C 1 195 ? 12.028 52.910 41.638 1.00 22.09 195 CYS C CA 1
ATOM 4769 C C . CYS C 1 195 ? 12.386 51.740 40.729 1.00 18.77 195 CYS C C 1
ATOM 4770 O O . CYS C 1 195 ? 11.712 50.715 40.731 1.00 19.77 195 CYS C O 1
ATOM 4773 N N . ASN C 1 196 ? 13.426 51.932 39.925 1.00 17.07 196 ASN C N 1
ATOM 4774 C CA . ASN C 1 196 ? 13.842 50.934 38.947 1.00 17.42 196 ASN C CA 1
ATOM 4775 C C . ASN C 1 196 ? 15.140 50.297 39.412 1.00 19.23 196 ASN C C 1
ATOM 4776 O O . ASN C 1 196 ? 16.143 50.985 39.605 1.00 17.94 196 ASN C O 1
ATOM 4781 N N . VAL C 1 197 ? 15.123 48.982 39.579 1.00 16.97 197 VAL C N 1
ATOM 4782 C CA . VAL C 1 197 ? 16.274 48.273 40.118 1.00 12.69 197 VAL C CA 1
ATOM 4783 C C . VAL C 1 197 ? 16.741 47.282 39.067 1.00 16.21 197 VAL C C 1
ATOM 4784 O O . VAL C 1 197 ? 15.936 46.527 38.504 1.00 15.74 197 VAL C O 1
ATOM 4788 N N . ALA C 1 198 ? 18.033 47.285 38.782 1.00 16.12 198 ALA C N 1
ATOM 4789 C CA . ALA C 1 198 ? 18.582 46.333 37.828 1.00 14.18 198 ALA C CA 1
ATOM 4790 C C . ALA C 1 198 ? 19.636 45.521 38.545 1.00 18.37 198 ALA C C 1
ATOM 4791 O O . ALA C 1 198 ? 20.402 46.080 39.327 1.00 15.60 198 ALA C O 1
ATOM 4793 N N . HIS C 1 199 ? 19.663 44.208 38.296 1.00 13.59 199 HIS C N 1
ATOM 4794 C CA . HIS C 1 199 ? 20.651 43.320 38.914 1.00 13.98 199 HIS C CA 1
ATOM 4795 C C . HIS C 1 199 ? 21.266 42.512 37.802 1.00 15.12 199 HIS C C 1
ATOM 4796 O O . HIS C 1 199 ? 20.715 41.477 37.408 1.00 15.28 199 HIS C O 1
ATOM 4803 N N . PRO C 1 200 ? 22.395 42.992 37.266 1.00 15.54 200 PRO C N 1
ATOM 4804 C CA . PRO C 1 200 ? 22.949 42.399 36.042 1.00 13.96 200 PRO C CA 1
ATOM 4805 C C . PRO C 1 200 ? 23.272 40.915 36.151 1.00 14.38 200 PRO C C 1
ATOM 4806 O O . PRO C 1 200 ? 23.092 40.203 35.166 1.00 15.92 200 PRO C O 1
ATOM 4810 N N . ALA C 1 201 ? 23.719 40.438 37.309 1.00 14.99 201 ALA C N 1
ATOM 4811 C CA . ALA C 1 201 ? 24.122 39.041 37.398 1.00 16.46 201 ALA C CA 1
ATOM 4812 C C . ALA C 1 201 ? 22.949 38.075 37.154 1.00 18.98 201 ALA C C 1
ATOM 4813 O O . ALA C 1 201 ? 23.151 36.993 36.616 1.00 16.93 201 ALA C O 1
ATOM 4815 N N . SER C 1 202 ? 21.728 38.463 37.535 1.00 16.90 202 SER C N 1
ATOM 4816 C CA . SER C 1 202 ? 20.572 37.591 37.314 1.00 16.21 202 SER C CA 1
ATOM 4817 C C . SER C 1 202 ? 19.721 38.058 36.136 1.00 19.36 202 SER C C 1
ATOM 4818 O O . SER C 1 202 ? 18.641 37.503 35.893 1.00 21.09 202 SER C O 1
ATOM 4821 N N . SER C 1 203 ? 20.200 39.074 35.415 1.00 17.09 203 SER C N 1
ATOM 4822 C CA . SER C 1 203 ? 19.481 39.650 34.271 1.00 15.56 203 SER C CA 1
ATOM 4823 C C . SER C 1 203 ? 18.075 40.122 34.628 1.00 18.56 203 SER C C 1
ATOM 4824 O O . SER C 1 203 ? 17.165 40.052 33.797 1.00 16.50 203 SER C O 1
ATOM 4827 N N . THR C 1 204 ? 17.913 40.598 35.860 1.00 13.51 204 THR C N 1
ATOM 4828 C CA . THR C 1 204 ? 16.608 40.960 36.395 1.00 16.23 204 THR C CA 1
ATOM 4829 C C . THR C 1 204 ? 16.446 42.473 36.480 1.00 18.42 204 THR C C 1
ATOM 4830 O O . THR C 1 204 ? 17.402 43.192 36.792 1.00 16.04 204 THR C O 1
ATOM 4834 N N . LYS C 1 205 ? 15.241 42.959 36.195 1.00 15.24 205 LYS C N 1
ATOM 4835 C CA . LYS C 1 205 ? 14.902 44.360 36.426 1.00 16.35 205 LYS C CA 1
ATOM 4836 C C . LYS C 1 205 ? 13.582 44.418 37.172 1.00 19.21 205 LYS C C 1
ATOM 4837 O O . LYS C 1 205 ? 12.651 43.689 36.837 1.00 16.34 205 LYS C O 1
ATOM 4843 N N . VAL C 1 206 ? 13.505 45.254 38.204 1.00 16.08 206 VAL C N 1
ATOM 4844 C CA . VAL C 1 206 ? 12.238 45.464 38.908 1.00 18.20 206 VAL C CA 1
ATOM 4845 C C . VAL C 1 206 ? 11.820 46.931 38.783 1.00 21.90 206 VAL C C 1
ATOM 4846 O O . VAL C 1 206 ? 12.654 47.832 38.898 1.00 19.01 206 VAL C O 1
ATOM 4850 N N . ASP C 1 207 ? 10.541 47.173 38.506 1.00 18.91 207 ASP C N 1
ATOM 4851 C CA . ASP C 1 207 ? 10.036 48.544 38.450 1.00 20.50 207 ASP C CA 1
ATOM 4852 C C . ASP C 1 207 ? 8.926 48.697 39.487 1.00 18.16 207 ASP C C 1
ATOM 4853 O O . ASP C 1 207 ? 7.774 48.435 39.199 1.00 20.78 207 ASP C O 1
ATOM 4858 N N . LYS C 1 208 ? 9.286 49.083 40.707 1.00 15.94 208 LYS C N 1
ATOM 4859 C CA . LYS C 1 208 ? 8.331 49.105 41.806 1.00 18.40 208 LYS C CA 1
ATOM 4860 C C . LYS C 1 208 ? 7.676 50.481 42.003 1.00 18.73 208 LYS C C 1
ATOM 4861 O O . LYS C 1 208 ? 8.317 51.440 42.435 1.00 17.79 208 LYS C O 1
ATOM 4867 N N . LYS C 1 209 ? 6.388 50.562 41.703 1.00 17.30 209 LYS C N 1
ATOM 4868 C CA . LYS C 1 209 ? 5.639 51.789 41.913 1.00 19.15 209 LYS C CA 1
ATOM 4869 C C . LYS C 1 209 ? 5.419 51.986 43.402 1.00 20.83 209 LYS C C 1
ATOM 4870 O O . LYS C 1 209 ? 5.012 51.051 44.100 1.00 21.55 209 LYS C O 1
ATOM 4876 N N . ILE C 1 210 ? 5.679 53.195 43.896 1.00 17.14 210 ILE C N 1
ATOM 4877 C CA . ILE C 1 210 ? 5.467 53.475 45.313 1.00 16.70 210 ILE C CA 1
ATOM 4878 C C . ILE C 1 210 ? 4.031 53.946 45.504 1.00 19.09 210 ILE C C 1
ATOM 4879 O O . ILE C 1 210 ? 3.660 54.992 44.989 1.00 19.92 210 ILE C O 1
ATOM 4884 N N . VAL C 1 211 ? 3.226 53.191 46.247 1.00 21.58 211 VAL C N 1
ATOM 4885 C CA . VAL C 1 211 ? 1.819 53.555 46.435 1.00 19.92 211 VAL C CA 1
ATOM 4886 C C . VAL C 1 211 ? 1.472 53.725 47.907 1.00 18.78 211 VAL C C 1
ATOM 4887 O O . VAL C 1 211 ? 2.077 53.097 48.770 1.00 19.51 211 VAL C O 1
ATOM 4891 N N . PRO C 1 212 ? 0.490 54.584 48.206 1.00 23.29 212 PRO C N 1
ATOM 4892 C CA . PRO C 1 212 ? 0.186 54.800 49.624 1.00 23.01 212 PRO C CA 1
ATOM 4893 C C . PRO C 1 212 ? -0.193 53.528 50.372 1.00 23.53 212 PRO C C 1
ATOM 4894 O O . PRO C 1 212 ? -0.814 52.612 49.815 1.00 26.80 212 PRO C O 1
ATOM 4898 N N . ARG C 1 213 ? 0.197 53.478 51.639 1.00 25.10 213 ARG C N 1
ATOM 4899 C CA . ARG C 1 213 ? -0.172 52.377 52.507 1.00 32.15 213 ARG C CA 1
ATOM 4900 C C . ARG C 1 213 ? -1.681 52.353 52.716 1.00 37.98 213 ARG C C 1
ATOM 4901 O O . ARG C 1 213 ? -2.336 53.395 52.752 1.00 35.08 213 ARG C O 1
ATOM 4909 N N . ASP C 1 214 ? -2.229 51.151 52.827 1.00 43.94 214 ASP C N 1
ATOM 4910 C CA . ASP C 1 214 ? -3.602 50.969 53.282 1.00 51.37 214 ASP C CA 1
ATOM 4911 C C . ASP C 1 214 ? -3.651 49.737 54.180 1.00 57.41 214 ASP C C 1
ATOM 4912 O O . ASP C 1 214 ? -2.647 49.036 54.347 1.00 53.44 214 ASP C O 1
ATOM 4917 N N . CYS C 1 215 ? -4.816 49.474 54.755 1.00 57.82 215 CYS C N 1
ATOM 4918 C CA . CYS C 1 215 ? -4.986 48.324 55.624 1.00 60.45 215 CYS C CA 1
ATOM 4919 C C . CYS C 1 215 ? -5.987 47.365 55.003 1.00 58.06 215 CYS C C 1
ATOM 4920 O O . CYS C 1 215 ? -6.097 47.288 53.780 1.00 56.71 215 CYS C O 1
ATOM 4923 N N . ASP D 2 1 ? 60.017 48.012 39.744 1.00 24.22 1 ASP D N 1
ATOM 4924 C CA . ASP D 2 1 ? 58.897 48.801 39.248 1.00 22.76 1 ASP D CA 1
ATOM 4925 C C . ASP D 2 1 ? 58.997 50.240 39.748 1.00 22.65 1 ASP D C 1
ATOM 4926 O O . ASP D 2 1 ? 59.446 50.475 40.873 1.00 20.75 1 ASP D O 1
ATOM 4931 N N . VAL D 2 2 ? 58.572 51.198 38.918 1.00 19.73 2 VAL D N 1
ATOM 4932 C CA . VAL D 2 2 ? 58.583 52.607 39.319 1.00 17.95 2 VAL D CA 1
ATOM 4933 C C . VAL D 2 2 ? 57.595 52.826 40.445 1.00 18.16 2 VAL D C 1
ATOM 4934 O O . VAL D 2 2 ? 56.429 52.418 40.343 1.00 18.55 2 VAL D O 1
ATOM 4938 N N . VAL D 2 3 ? 58.065 53.455 41.523 1.00 16.27 3 VAL D N 1
ATOM 4939 C CA . VAL D 2 3 ? 57.224 53.757 42.669 1.00 17.71 3 VAL D CA 1
ATOM 4940 C C . VAL D 2 3 ? 56.753 55.203 42.560 1.00 20.84 3 VAL D C 1
ATOM 4941 O O . VAL D 2 3 ? 57.574 56.118 42.398 1.00 18.95 3 VAL D O 1
ATOM 4945 N N . MET D 2 4 ? 55.431 55.391 42.628 1.00 19.43 4 MET D N 1
ATOM 4946 C CA . MET D 2 4 ? 54.787 56.699 42.548 1.00 18.14 4 MET D CA 1
ATOM 4947 C C . MET D 2 4 ? 54.273 57.058 43.937 1.00 21.53 4 MET D C 1
ATOM 4948 O O . MET D 2 4 ? 53.491 56.310 44.524 1.00 22.41 4 MET D O 1
ATOM 4953 N N . THR D 2 5 ? 54.710 58.197 44.460 1.00 19.17 5 THR D N 1
ATOM 4954 C CA . THR D 2 5 ? 54.376 58.603 45.816 1.00 22.59 5 THR D CA 1
ATOM 4955 C C . THR D 2 5 ? 53.615 59.914 45.764 1.00 22.58 5 THR D C 1
ATOM 4956 O O . THR D 2 5 ? 54.155 60.935 45.325 1.00 24.54 5 THR D O 1
ATOM 4960 N N . GLN D 2 6 ? 52.359 59.895 46.200 1.00 19.89 6 GLN D N 1
ATOM 4961 C CA . GLN D 2 6 ? 51.542 61.100 46.192 1.00 21.18 6 GLN D CA 1
ATOM 4962 C C . GLN D 2 6 ? 51.485 61.774 47.556 1.00 22.52 6 GLN D C 1
ATOM 4963 O O . GLN D 2 6 ? 51.538 61.119 48.589 1.00 24.65 6 GLN D O 1
ATOM 4969 N N . THR D 2 7 ? 51.319 63.087 47.534 1.00 23.36 7 THR D N 1
ATOM 4970 C CA . THR D 2 7 ? 51.258 63.898 48.735 1.00 22.33 7 THR D CA 1
ATOM 4971 C C . THR D 2 7 ? 50.321 65.062 48.441 1.00 23.58 7 THR D C 1
ATOM 4972 O O . THR D 2 7 ? 50.414 65.672 47.377 1.00 20.98 7 THR D O 1
ATOM 4976 N N . PRO D 2 8 ? 49.392 65.362 49.364 1.00 24.80 8 PRO D N 1
ATOM 4977 C CA . PRO D 2 8 ? 49.112 64.608 50.592 1.00 25.82 8 PRO D CA 1
ATOM 4978 C C . PRO D 2 8 ? 48.130 63.474 50.336 1.00 26.62 8 PRO D C 1
ATOM 4979 O O . PRO D 2 8 ? 47.626 63.316 49.219 1.00 26.03 8 PRO D O 1
ATOM 4983 N N . LEU D 2 9 ? 47.863 62.683 51.366 1.00 20.43 9 LEU D N 1
ATOM 4984 C CA . LEU D 2 9 ? 46.940 61.577 51.235 1.00 24.95 9 LEU D CA 1
ATOM 4985 C C . LEU D 2 9 ? 45.504 62.077 51.195 1.00 25.89 9 LEU D C 1
ATOM 4986 O O . LEU D 2 9 ? 44.653 61.472 50.553 1.00 22.94 9 LEU D O 1
ATOM 4991 N N . THR D 2 10 ? 45.249 63.179 51.892 1.00 24.40 10 THR D N 1
ATOM 4992 C CA . THR D 2 10 ? 43.910 63.753 51.977 1.00 27.90 10 THR D CA 1
ATOM 4993 C C . THR D 2 10 ? 43.989 65.266 51.852 1.00 27.39 10 THR D C 1
ATOM 4994 O O . THR D 2 10 ? 44.880 65.907 52.421 1.00 25.95 10 THR D O 1
ATOM 4998 N N . LEU D 2 11 ? 43.061 65.828 51.089 1.00 23.21 11 LEU D N 1
ATOM 4999 C CA . LEU D 2 11 ? 42.931 67.270 50.951 1.00 28.02 11 LEU D CA 1
ATOM 5000 C C . LEU D 2 11 ? 41.548 67.656 51.431 1.00 29.88 11 LEU D C 1
ATOM 5001 O O . LEU D 2 11 ? 40.556 67.056 51.000 1.00 26.15 11 LEU D O 1
ATOM 5006 N N . SER D 2 12 ? 41.479 68.663 52.301 1.00 25.98 12 SER D N 1
ATOM 5007 C CA . SER D 2 12 ? 40.203 69.209 52.758 1.00 29.27 12 SER D CA 1
ATOM 5008 C C . SER D 2 12 ? 40.130 70.708 52.459 1.00 29.85 12 SER D C 1
ATOM 5009 O O . SER D 2 12 ? 40.907 71.497 53.000 1.00 30.50 12 SER D O 1
ATOM 5012 N N . VAL D 2 13 ? 39.214 71.098 51.574 1.00 27.81 13 VAL D N 1
ATOM 5013 C CA . VAL D 2 13 ? 39.149 72.479 51.099 1.00 28.99 13 VAL D CA 1
ATOM 5014 C C . VAL D 2 13 ? 37.736 73.029 51.023 1.00 27.75 13 VAL D C 1
ATOM 5015 O O . VAL D 2 13 ? 36.769 72.287 50.848 1.00 27.18 13 VAL D O 1
ATOM 5019 N N . THR D 2 14 ? 37.634 74.346 51.127 1.00 28.53 14 THR D N 1
ATOM 5020 C CA . THR D 2 14 ? 36.368 75.035 50.951 1.00 27.83 14 THR D CA 1
ATOM 5021 C C . THR D 2 14 ? 36.178 75.311 49.467 1.00 27.03 14 THR D C 1
ATOM 5022 O O . THR D 2 14 ? 37.152 75.541 48.748 1.00 28.17 14 THR D O 1
ATOM 5026 N N . ILE D 2 15 ? 34.937 75.257 49.005 1.00 23.38 15 ILE D N 1
ATOM 5027 C CA . ILE D 2 15 ? 34.607 75.674 47.649 1.00 26.88 15 ILE D CA 1
ATOM 5028 C C . ILE D 2 15 ? 35.272 77.015 47.340 1.00 26.02 15 ILE D C 1
ATOM 5029 O O . ILE D 2 15 ? 35.144 77.962 48.113 1.00 23.78 15 ILE D O 1
ATOM 5034 N N . GLY D 2 16 ? 35.996 77.087 46.226 1.00 24.40 16 GLY D N 1
ATOM 5035 C CA . GLY D 2 16 ? 36.625 78.329 45.804 1.00 25.01 16 GLY D CA 1
ATOM 5036 C C . GLY D 2 16 ? 38.099 78.475 46.164 1.00 23.70 16 GLY D C 1
ATOM 5037 O O . GLY D 2 16 ? 38.777 79.360 45.642 1.00 26.26 16 GLY D O 1
ATOM 5038 N N . GLN D 2 17 ? 38.596 77.630 47.064 1.00 20.87 17 GLN D N 1
ATOM 5039 C CA . GLN D 2 17 ? 40.013 77.639 47.420 1.00 25.61 17 GLN D CA 1
ATOM 5040 C C . GLN D 2 17 ? 40.818 76.882 46.366 1.00 24.47 17 GLN D C 1
ATOM 5041 O O . GLN D 2 17 ? 40.289 75.997 45.695 1.00 22.18 17 GLN D O 1
ATOM 5047 N N . PRO D 2 18 ? 42.109 77.211 46.230 1.00 25.55 18 PRO D N 1
ATOM 5048 C CA . PRO D 2 18 ? 42.961 76.413 45.340 1.00 22.16 18 PRO D CA 1
ATOM 5049 C C . PRO D 2 18 ? 43.326 75.082 46.003 1.00 22.78 18 PRO D C 1
ATOM 5050 O O . PRO D 2 18 ? 43.202 74.961 47.222 1.00 21.73 18 PRO D O 1
ATOM 5054 N N . ALA D 2 19 ? 43.760 74.101 45.211 1.00 18.51 19 ALA D N 1
ATOM 5055 C CA . ALA D 2 19 ? 44.268 72.839 45.746 1.00 18.22 19 ALA D CA 1
ATOM 5056 C C . ALA D 2 19 ? 45.531 72.442 44.993 1.00 19.44 19 ALA D C 1
ATOM 5057 O O . ALA D 2 19 ? 45.678 72.775 43.818 1.00 21.96 19 ALA D O 1
ATOM 5059 N N . SER D 2 20 ? 46.442 71.731 45.651 1.00 19.83 20 SER D N 1
ATOM 5060 C CA . SER D 2 20 ? 47.664 71.287 44.979 1.00 17.95 20 SER D CA 1
ATOM 5061 C C . SER D 2 20 ? 48.050 69.894 45.467 1.00 20.70 20 SER D C 1
ATOM 5062 O O . SER D 2 20 ? 48.002 69.632 46.669 1.00 19.12 20 SER D O 1
ATOM 5065 N N . ILE D 2 21 ? 48.416 69.014 44.532 1.00 15.07 21 ILE D N 1
ATOM 5066 C CA . ILE D 2 21 ? 48.789 67.630 44.818 1.00 17.92 21 ILE D CA 1
ATOM 5067 C C . ILE D 2 21 ? 50.138 67.340 44.172 1.00 21.05 21 ILE D C 1
ATOM 5068 O O . ILE D 2 21 ? 50.387 67.737 43.026 1.00 19.65 21 ILE D O 1
ATOM 5073 N N . ALA D 2 22 ? 51.013 66.649 44.891 1.00 20.29 22 ALA D N 1
ATOM 5074 C CA . ALA D 2 22 ? 52.338 66.346 44.354 1.00 21.08 22 ALA D CA 1
ATOM 5075 C C . ALA D 2 22 ? 52.466 64.858 44.072 1.00 19.47 22 ALA D C 1
ATOM 5076 O O . ALA D 2 22 ? 51.901 64.030 44.790 1.00 20.44 22 ALA D O 1
ATOM 5078 N N . CYS D 2 23 ? 53.226 64.527 43.034 1.00 20.18 23 CYS D N 1
ATOM 5079 C CA . CYS D 2 23 ? 53.546 63.143 42.718 1.00 20.05 23 CYS D CA 1
ATOM 5080 C C . CYS D 2 23 ? 55.041 63.084 42.506 1.00 21.82 23 CYS D C 1
ATOM 5081 O O . CYS D 2 23 ? 55.581 63.891 41.754 1.00 21.64 23 CYS D O 1
ATOM 5084 N N . LYS D 2 24 ? 55.717 62.143 43.157 1.00 21.19 24 LYS D N 1
ATOM 5085 C CA . LYS D 2 24 ? 57.139 61.940 42.893 1.00 22.48 24 LYS D CA 1
ATOM 5086 C C . LYS D 2 24 ? 57.414 60.500 42.509 1.00 24.41 24 LYS D C 1
ATOM 5087 O O . LYS D 2 24 ? 56.909 59.573 43.150 1.00 20.85 24 LYS D O 1
ATOM 5093 N N . SER D 2 25 ? 58.213 60.311 41.460 1.00 20.11 25 SER D N 1
ATOM 5094 C CA . SER D 2 25 ? 58.474 58.965 40.960 1.00 18.55 25 SER D CA 1
ATOM 5095 C C . SER D 2 25 ? 59.876 58.524 41.343 1.00 20.52 25 SER D C 1
ATOM 5096 O O . SER D 2 25 ? 60.787 59.346 41.423 1.00 18.63 25 SER D O 1
ATOM 5099 N N . SER D 2 26 ? 60.055 57.230 41.574 1.00 20.94 26 SER D N 1
ATOM 5100 C CA . SER D 2 26 ? 61.350 56.725 41.999 1.00 21.79 26 SER D CA 1
ATOM 5101 C C . SER D 2 26 ? 62.353 56.716 40.845 1.00 24.70 26 SER D C 1
ATOM 5102 O O . SER D 2 26 ? 63.552 56.537 41.058 1.00 22.19 26 SER D O 1
ATOM 5105 N N . GLN D 2 27 ? 61.858 56.904 39.623 1.00 22.03 27 GLN D N 1
ATOM 5106 C CA . GLN D 2 27 ? 62.715 56.999 38.445 1.00 22.91 27 GLN D CA 1
ATOM 5107 C C . GLN D 2 27 ? 62.190 58.087 37.535 1.00 20.53 27 GLN D C 1
ATOM 5108 O O . GLN D 2 27 ? 60.981 58.337 37.506 1.00 16.69 27 GLN D O 1
ATOM 5114 N N . SER D 2 28 ? 63.087 58.730 36.786 1.00 18.90 28 SER D N 1
ATOM 5115 C CA . SER D 2 28 ? 62.671 59.715 35.786 1.00 17.43 28 SER D CA 1
ATOM 5116 C C . SER D 2 28 ? 61.667 59.130 34.798 1.00 17.06 28 SER D C 1
ATOM 5117 O O . SER D 2 28 ? 61.799 57.974 34.370 1.00 14.59 28 SER D O 1
ATOM 5120 N N . LEU D 2 29 ? 60.674 59.932 34.424 1.00 14.86 29 LEU D N 1
ATOM 5121 C CA . LEU D 2 29 ? 59.607 59.459 33.548 1.00 15.48 29 LEU D CA 1
ATOM 5122 C C . LEU D 2 29 ? 59.810 59.945 32.124 1.00 18.03 29 LEU D C 1
ATOM 5123 O O . LEU D 2 29 ? 58.971 59.716 31.256 1.00 16.04 29 LEU D O 1
ATOM 5128 N N . LEU D 2 30 ? 60.932 60.616 31.892 1.00 18.83 30 LEU D N 1
ATOM 5129 C CA . LEU D 2 30 ? 61.326 61.013 30.546 1.00 19.15 30 LEU D CA 1
ATOM 5130 C C . LEU D 2 30 ? 61.783 59.783 29.768 1.00 19.45 30 LEU D C 1
ATOM 5131 O O . LEU D 2 30 ? 62.794 59.170 30.107 1.00 21.05 30 LEU D O 1
ATOM 5136 N N . ASP D 2 31 ? 61.033 59.441 28.725 1.00 21.39 31 ASP D N 1
ATOM 5137 C CA . ASP D 2 31 ? 61.283 58.261 27.893 1.00 22.81 31 ASP D CA 1
ATOM 5138 C C . ASP D 2 31 ? 62.439 58.549 26.938 1.00 24.33 31 ASP D C 1
ATOM 5139 O O . ASP D 2 31 ? 62.756 59.716 26.682 1.00 22.65 31 ASP D O 1
ATOM 5144 N N . SER D 2 32 ? 63.063 57.500 26.397 1.00 24.00 32 SER D N 1
ATOM 5145 C CA . SER D 2 32 ? 64.141 57.684 25.426 1.00 23.13 32 SER D CA 1
ATOM 5146 C C . SER D 2 32 ? 63.629 58.315 24.126 1.00 27.34 32 SER D C 1
ATOM 5147 O O . SER D 2 32 ? 64.427 58.780 23.304 1.00 24.58 32 SER D O 1
ATOM 5150 N N . ASP D 2 33 ? 62.308 58.332 23.935 1.00 21.80 33 ASP D N 1
ATOM 5151 C CA . ASP D 2 33 ? 61.728 59.044 22.797 1.00 24.48 33 ASP D CA 1
ATOM 5152 C C . ASP D 2 33 ? 61.471 60.526 23.100 1.00 22.09 33 ASP D C 1
ATOM 5153 O O . ASP D 2 33 ? 60.872 61.228 22.298 1.00 24.96 33 ASP D O 1
ATOM 5158 N N . GLY D 2 34 ? 61.907 60.994 24.266 1.00 22.90 34 GLY D N 1
ATOM 5159 C CA . GLY D 2 34 ? 61.767 62.397 24.618 1.00 20.34 34 GLY D CA 1
ATOM 5160 C C . GLY D 2 34 ? 60.393 62.769 25.164 1.00 24.12 34 GLY D C 1
ATOM 5161 O O . GLY D 2 34 ? 60.079 63.949 25.374 1.00 22.65 34 GLY D O 1
ATOM 5162 N N . LYS D 2 35 ? 59.561 61.772 25.422 1.00 21.35 35 LYS D N 1
ATOM 5163 C CA . LYS D 2 35 ? 58.235 62.069 25.939 1.00 21.65 35 LYS D CA 1
ATOM 5164 C C . LYS D 2 35 ? 58.122 61.611 27.385 1.00 19.46 35 LYS D C 1
ATOM 5165 O O . LYS D 2 35 ? 58.806 60.670 27.804 1.00 21.32 35 LYS D O 1
ATOM 5171 N N . THR D 2 36 ? 57.288 62.301 28.152 1.00 14.88 36 THR D N 1
ATOM 5172 C CA . THR D 2 36 ? 57.066 61.970 29.556 1.00 14.99 36 THR D CA 1
ATOM 5173 C C . THR D 2 36 ? 55.592 61.604 29.764 1.00 14.62 36 THR D C 1
ATOM 5174 O O . THR D 2 36 ? 54.732 62.478 29.786 1.00 13.56 36 THR D O 1
ATOM 5178 N N . TYR D 2 37 ? 55.311 60.318 29.925 1.00 13.16 37 TYR D N 1
ATOM 5179 C CA . TYR D 2 37 ? 53.936 59.846 30.027 1.00 12.90 37 TYR D CA 1
ATOM 5180 C C . TYR D 2 37 ? 53.430 59.878 31.449 1.00 12.54 37 TYR D C 1
ATOM 5181 O O . TYR D 2 37 ? 53.215 58.825 32.055 1.00 14.14 37 TYR D O 1
ATOM 5190 N N . LEU D 2 38 ? 53.241 61.086 31.972 1.00 12.37 38 LEU D N 1
ATOM 5191 C CA . LEU D 2 38 ? 52.698 61.259 33.324 1.00 12.03 38 LEU D CA 1
ATOM 5192 C C . LEU D 2 38 ? 51.254 61.739 33.208 1.00 12.25 38 LEU D C 1
ATOM 5193 O O . LEU D 2 38 ? 50.975 62.807 32.633 1.00 15.08 38 LEU D O 1
ATOM 5198 N N . ASN D 2 39 ? 50.334 60.942 33.744 1.00 13.48 39 ASN D N 1
ATOM 5199 C CA . ASN D 2 39 ? 48.906 61.232 33.656 1.00 11.98 39 ASN D CA 1
ATOM 5200 C C . ASN D 2 39 ? 48.334 61.548 35.022 1.00 11.33 39 ASN D C 1
ATOM 5201 O O . ASN D 2 39 ? 48.812 61.014 36.015 1.00 12.07 39 ASN D O 1
ATOM 5206 N N . TRP D 2 40 ? 47.291 62.374 35.069 1.00 11.69 40 TRP D N 1
ATOM 5207 C CA . TRP D 2 40 ? 46.506 62.541 36.291 1.00 12.85 40 TRP D CA 1
ATOM 5208 C C . TRP D 2 40 ? 45.081 62.073 36.048 1.00 15.61 40 TRP D C 1
ATOM 5209 O O . TRP D 2 40 ? 44.432 62.514 35.096 1.00 11.55 40 TRP D O 1
ATOM 5220 N N . LEU D 2 41 ? 44.597 61.190 36.915 1.00 14.47 41 LEU D N 1
ATOM 5221 C CA . LEU D 2 41 ? 43.237 60.680 36.824 1.00 13.31 41 LEU D CA 1
ATOM 5222 C C . LEU D 2 41 ? 42.425 61.172 38.021 1.00 17.48 41 LEU D C 1
ATOM 5223 O O . LEU D 2 41 ? 42.982 61.439 39.090 1.00 18.15 41 LEU D O 1
ATOM 5228 N N . LEU D 2 42 ? 41.113 61.286 37.844 1.00 14.17 42 LEU D N 1
ATOM 5229 C CA . LEU D 2 42 ? 40.210 61.572 38.956 1.00 13.91 42 LEU D CA 1
ATOM 5230 C C . LEU D 2 42 ? 39.153 60.481 38.969 1.00 15.99 42 LEU D C 1
ATOM 5231 O O . LEU D 2 42 ? 38.510 60.226 37.952 1.00 13.19 42 LEU D O 1
ATOM 5236 N N . GLN D 2 43 ? 38.971 59.812 40.101 1.00 13.29 43 GLN D N 1
ATOM 5237 C CA . GLN D 2 43 ? 37.906 58.820 40.187 1.00 14.29 43 GLN D CA 1
ATOM 5238 C C . GLN D 2 43 ? 36.865 59.269 41.206 1.00 18.74 43 GLN D C 1
ATOM 5239 O O . GLN D 2 43 ? 37.138 59.329 42.404 1.00 17.93 43 GLN D O 1
ATOM 5245 N N . ARG D 2 44 ? 35.683 59.627 40.724 1.00 18.23 44 ARG D N 1
ATOM 5246 C CA . ARG D 2 44 ? 34.592 60.011 41.618 1.00 26.87 44 ARG D CA 1
ATOM 5247 C C . ARG D 2 44 ? 33.970 58.726 42.166 1.00 27.84 44 ARG D C 1
ATOM 5248 O O . ARG D 2 44 ? 34.022 57.672 41.514 1.00 26.28 44 ARG D O 1
ATOM 5256 N N . PRO D 2 45 ? 33.414 58.788 43.387 1.00 33.67 45 PRO D N 1
ATOM 5257 C CA . PRO D 2 45 ? 32.969 57.552 44.048 1.00 35.63 45 PRO D CA 1
ATOM 5258 C C . PRO D 2 45 ? 31.916 56.762 43.245 1.00 34.55 45 PRO D C 1
ATOM 5259 O O . PRO D 2 45 ? 30.960 57.339 42.719 1.00 38.39 45 PRO D O 1
ATOM 5263 N N . GLY D 2 46 ? 32.123 55.453 43.133 1.00 30.96 46 GLY D N 1
ATOM 5264 C CA . GLY D 2 46 ? 31.239 54.595 42.365 1.00 34.02 46 GLY D CA 1
ATOM 5265 C C . GLY D 2 46 ? 31.326 54.730 40.852 1.00 38.42 46 GLY D C 1
ATOM 5266 O O . GLY D 2 46 ? 30.451 54.227 40.138 1.00 34.38 46 GLY D O 1
ATOM 5267 N N . GLN D 2 47 ? 32.365 55.401 40.352 1.00 29.65 47 GLN D N 1
ATOM 5268 C CA . GLN D 2 47 ? 32.503 55.631 38.913 1.00 24.26 47 GLN D CA 1
ATOM 5269 C C . GLN D 2 47 ? 33.844 55.177 38.367 1.00 22.18 47 GLN D C 1
ATOM 5270 O O . GLN D 2 47 ? 34.752 54.876 39.128 1.00 17.96 47 GLN D O 1
ATOM 5276 N N . SER D 2 48 ? 33.964 55.156 37.044 1.00 18.97 48 SER D N 1
ATOM 5277 C CA . SER D 2 48 ? 35.225 54.837 36.406 1.00 18.11 48 SER D CA 1
ATOM 5278 C C . SER D 2 48 ? 36.141 56.037 36.537 1.00 17.17 48 SER D C 1
ATOM 5279 O O . SER D 2 48 ? 35.666 57.166 36.623 1.00 17.68 48 SER D O 1
ATOM 5282 N N . PRO D 2 49 ? 37.458 55.795 36.545 1.00 14.87 49 PRO D N 1
ATOM 5283 C CA . PRO D 2 49 ? 38.409 56.905 36.516 1.00 15.82 49 PRO D CA 1
ATOM 5284 C C . PRO D 2 49 ? 38.237 57.703 35.226 1.00 15.98 49 PRO D C 1
ATOM 5285 O O . PRO D 2 49 ? 37.790 57.147 34.221 1.00 15.87 49 PRO D O 1
ATOM 5289 N N . LYS D 2 50 ? 38.543 58.994 35.259 1.00 13.59 50 LYS D N 1
ATOM 5290 C CA . LYS D 2 50 ? 38.655 59.740 34.017 1.00 16.62 50 LYS D CA 1
ATOM 5291 C C . LYS D 2 50 ? 39.992 60.445 34.017 1.00 15.90 50 LYS D C 1
ATOM 5292 O O . LYS D 2 50 ? 40.545 60.723 35.091 1.00 14.59 50 LYS D O 1
ATOM 5298 N N . ARG D 2 51 ? 40.518 60.749 32.832 1.00 11.72 51 ARG D N 1
ATOM 5299 C CA . ARG D 2 51 ? 41.826 61.397 32.771 1.00 10.89 51 ARG D CA 1
ATOM 5300 C C . ARG D 2 51 ? 41.683 62.922 32.773 1.00 12.56 51 ARG D C 1
ATOM 5301 O O . ARG D 2 51 ? 40.887 63.470 32.022 1.00 11.80 51 ARG D O 1
ATOM 5309 N N . LEU D 2 52 ? 42.421 63.600 33.644 1.00 14.04 52 LEU D N 1
ATOM 5310 C CA . LEU D 2 52 ? 42.420 65.066 33.655 1.00 14.69 52 LEU D CA 1
ATOM 5311 C C . LEU D 2 52 ? 43.557 65.602 32.794 1.00 13.50 52 LEU D C 1
ATOM 5312 O O . LEU D 2 52 ? 43.365 66.530 32.009 1.00 14.01 52 LEU D O 1
ATOM 5317 N N . ILE D 2 53 ? 44.730 64.992 32.942 1.00 12.52 53 ILE D N 1
ATOM 5318 C CA . ILE D 2 53 ? 45.967 65.465 32.321 1.00 12.78 53 ILE D CA 1
ATOM 5319 C C . ILE D 2 53 ? 46.713 64.289 31.684 1.00 12.84 53 ILE D C 1
ATOM 5320 O O . ILE D 2 53 ? 46.836 63.220 32.290 1.00 12.68 53 ILE D O 1
ATOM 5325 N N . TYR D 2 54 ? 47.215 64.475 30.462 1.00 12.33 54 TYR D N 1
ATOM 5326 C CA . TYR D 2 54 ? 48.164 63.521 29.890 1.00 12.84 54 TYR D CA 1
ATOM 5327 C C . TYR D 2 54 ? 49.451 64.269 29.548 1.00 14.56 54 TYR D C 1
ATOM 5328 O O . TYR D 2 54 ? 49.453 65.504 29.483 1.00 12.99 54 TYR D O 1
ATOM 5337 N N . LEU D 2 55 ? 50.529 63.523 29.320 1.00 14.91 55 LEU D N 1
ATOM 5338 C CA . LEU D 2 55 ? 51.837 64.105 28.996 1.00 13.48 55 LEU D CA 1
ATOM 5339 C C . LEU D 2 55 ? 52.195 65.288 29.898 1.00 14.36 55 LEU D C 1
ATOM 5340 O O . LEU D 2 55 ? 52.553 66.357 29.406 1.00 14.87 55 LEU D O 1
ATOM 5345 N N . VAL D 2 56 ? 52.061 65.092 31.213 1.00 14.17 56 VAL D N 1
ATOM 5346 C CA . VAL D 2 56 ? 52.480 66.073 32.235 1.00 16.49 56 VAL D CA 1
ATOM 5347 C C . VAL D 2 56 ? 51.552 67.276 32.441 1.00 14.60 56 VAL D C 1
ATOM 5348 O O . VAL D 2 56 ? 51.162 67.580 33.585 1.00 11.89 56 VAL D O 1
ATOM 5352 N N . SER D 2 57 ? 51.192 67.940 31.345 1.00 9.88 57 SER D N 1
ATOM 5353 C CA . SER D 2 57 ? 50.549 69.246 31.418 1.00 16.04 57 SER D CA 1
ATOM 5354 C C . SER D 2 57 ? 49.402 69.484 30.437 1.00 14.41 57 SER D C 1
ATOM 5355 O O . SER D 2 57 ? 48.847 70.582 30.395 1.00 15.43 57 SER D O 1
ATOM 5358 N N . LYS D 2 58 ? 49.040 68.480 29.649 1.00 13.80 58 LYS D N 1
ATOM 5359 C CA . LYS D 2 58 ? 47.993 68.684 28.659 1.00 15.52 58 LYS D CA 1
ATOM 5360 C C . LYS D 2 58 ? 46.648 68.236 29.184 1.00 14.12 58 LYS D C 1
ATOM 5361 O O . LYS D 2 58 ? 46.493 67.117 29.690 1.00 13.64 58 LYS D O 1
ATOM 5367 N N . LEU D 2 59 ? 45.681 69.129 29.042 1.00 15.25 59 LEU D N 1
ATOM 5368 C CA . LEU D 2 59 ? 44.303 68.915 29.448 1.00 16.90 59 LEU D CA 1
ATOM 5369 C C . LEU D 2 59 ? 43.641 67.925 28.503 1.00 14.85 59 LEU D C 1
ATOM 5370 O O . LEU D 2 59 ? 43.689 68.105 27.292 1.00 17.45 59 LEU D O 1
ATOM 5375 N N . ASP D 2 60 ? 42.997 66.910 29.058 1.00 14.62 60 ASP D N 1
ATOM 5376 C CA . ASP D 2 60 ? 42.293 65.914 28.266 1.00 16.76 60 ASP D CA 1
ATOM 5377 C C . ASP D 2 60 ? 40.864 66.377 27.955 1.00 19.76 60 ASP D C 1
ATOM 5378 O O . ASP D 2 60 ? 40.445 67.461 28.364 1.00 18.15 60 ASP D O 1
ATOM 5383 N N . SER D 2 61 ? 40.117 65.539 27.241 1.00 17.19 61 SER D N 1
ATOM 5384 C CA . SER D 2 61 ? 38.804 65.919 26.719 1.00 22.87 61 SER D CA 1
ATOM 5385 C C . SER D 2 61 ? 37.808 66.275 27.809 1.00 21.94 61 SER D C 1
ATOM 5386 O O . SER D 2 61 ? 37.626 65.519 28.772 1.00 20.91 61 SER D O 1
ATOM 5389 N N . GLY D 2 62 ? 37.171 67.432 27.656 1.00 23.61 62 GLY D N 1
ATOM 5390 C CA . GLY D 2 62 ? 36.125 67.839 28.573 1.00 22.91 62 GLY D CA 1
ATOM 5391 C C . GLY D 2 62 ? 36.615 68.190 29.966 1.00 29.10 62 GLY D C 1
ATOM 5392 O O . GLY D 2 62 ? 35.825 68.206 30.915 1.00 32.99 62 GLY D O 1
ATOM 5393 N N . VAL D 2 63 ? 37.914 68.462 30.098 1.00 21.60 63 VAL D N 1
ATOM 5394 C CA . VAL D 2 63 ? 38.480 68.893 31.368 1.00 22.00 63 VAL D CA 1
ATOM 5395 C C . VAL D 2 63 ? 38.585 70.428 31.391 1.00 24.51 63 VAL D C 1
ATOM 5396 O O . VAL D 2 63 ? 39.179 71.020 30.496 1.00 23.28 63 VAL D O 1
ATOM 5400 N N . PRO D 2 64 ? 38.006 71.079 32.418 1.00 23.29 64 PRO D N 1
ATOM 5401 C CA . PRO D 2 64 ? 38.067 72.551 32.485 1.00 24.80 64 PRO D CA 1
ATOM 5402 C C . PRO D 2 64 ? 39.475 73.066 32.815 1.00 25.12 64 PRO D C 1
ATOM 5403 O O . PRO D 2 64 ? 40.267 72.329 33.397 1.00 22.07 64 PRO D O 1
ATOM 5407 N N . ASP D 2 65 ? 39.772 74.314 32.457 1.00 23.28 65 ASP D N 1
ATOM 5408 C CA . ASP D 2 65 ? 41.118 74.860 32.603 1.00 28.53 65 ASP D CA 1
ATOM 5409 C C . ASP D 2 65 ? 41.484 75.246 34.032 1.00 25.16 65 ASP D C 1
ATOM 5410 O O . ASP D 2 65 ? 42.582 75.746 34.278 1.00 25.26 65 ASP D O 1
ATOM 5415 N N . ARG D 2 66 ? 40.572 75.011 34.971 1.00 22.52 66 ARG D N 1
ATOM 5416 C CA . ARG D 2 66 ? 40.896 75.124 36.394 1.00 22.20 66 ARG D CA 1
ATOM 5417 C C . ARG D 2 66 ? 41.977 74.124 36.808 1.00 20.07 66 ARG D C 1
ATOM 5418 O O . ARG D 2 66 ? 42.645 74.307 37.836 1.00 18.90 66 ARG D O 1
ATOM 5426 N N . PHE D 2 67 ? 42.129 73.048 36.034 1.00 21.12 67 PHE D N 1
ATOM 5427 C CA . PHE D 2 67 ? 43.168 72.053 36.314 1.00 17.56 67 PHE D CA 1
ATOM 5428 C C . PHE D 2 67 ? 44.432 72.361 35.518 1.00 21.64 67 PHE D C 1
ATOM 5429 O O . PHE D 2 67 ? 44.383 72.564 34.297 1.00 22.48 67 PHE D O 1
ATOM 5437 N N . THR D 2 68 ? 45.561 72.391 36.214 1.00 17.66 68 THR D N 1
ATOM 5438 C CA . THR D 2 68 ? 46.849 72.628 35.573 1.00 18.34 68 THR D CA 1
ATOM 5439 C C . THR D 2 68 ? 47.830 71.569 36.033 1.00 17.66 68 THR D C 1
ATOM 5440 O O . THR D 2 68 ? 47.975 71.337 37.235 1.00 16.23 68 THR D O 1
ATOM 5444 N N . GLY D 2 69 ? 48.512 70.921 35.094 1.00 15.70 69 GLY D N 1
ATOM 5445 C CA . GLY D 2 69 ? 49.554 69.988 35.482 1.00 14.17 69 GLY D CA 1
ATOM 5446 C C . GLY D 2 69 ? 50.925 70.547 35.174 1.00 14.61 69 GLY D C 1
ATOM 5447 O O . GLY D 2 69 ? 51.090 71.285 34.203 1.00 16.60 69 GLY D O 1
ATOM 5448 N N . SER D 2 70 ? 51.914 70.207 35.995 1.00 15.30 70 SER D N 1
ATOM 5449 C CA . SER D 2 70 ? 53.276 70.676 35.758 1.00 19.58 70 SER D CA 1
ATOM 5450 C C . SER D 2 70 ? 54.321 69.732 36.341 1.00 15.65 70 SER D C 1
ATOM 5451 O O . SER D 2 70 ? 53.987 68.785 37.064 1.00 15.58 70 SER D O 1
ATOM 5454 N N . GLY D 2 71 ? 55.587 69.995 36.019 1.00 17.06 71 GLY D N 1
ATOM 5455 C CA . GLY D 2 71 ? 56.697 69.213 36.551 1.00 16.21 71 GLY D CA 1
ATOM 5456 C C . GLY D 2 71 ? 57.556 68.599 35.459 1.00 19.04 71 GLY D C 1
ATOM 5457 O O . GLY D 2 71 ? 57.339 68.867 34.271 1.00 18.02 71 GLY D O 1
ATOM 5458 N N . SER D 2 72 ? 58.535 67.785 35.851 1.00 16.08 72 SER D N 1
ATOM 5459 C CA . SER D 2 72 ? 59.386 67.083 34.885 1.00 18.07 72 SER D CA 1
ATOM 5460 C C . SER D 2 72 ? 60.238 66.033 35.573 1.00 18.45 72 SER D C 1
ATOM 5461 O O . SER D 2 72 ? 60.544 66.152 36.757 1.00 18.48 72 SER D O 1
ATOM 5464 N N . GLY D 2 73 ? 60.623 65.002 34.831 1.00 19.00 73 GLY D N 1
ATOM 5465 C CA . GLY D 2 73 ? 61.563 64.028 35.357 1.00 19.12 73 GLY D CA 1
ATOM 5466 C C . GLY D 2 73 ? 60.955 63.129 36.415 1.00 18.25 73 GLY D C 1
ATOM 5467 O O . GLY D 2 73 ? 60.325 62.120 36.087 1.00 16.69 73 GLY D O 1
ATOM 5468 N N . THR D 2 74 ? 61.171 63.469 37.685 1.00 16.62 74 THR D N 1
ATOM 5469 C CA . THR D 2 74 ? 60.638 62.676 38.794 1.00 17.98 74 THR D CA 1
ATOM 5470 C C . THR D 2 74 ? 59.680 63.477 39.680 1.00 17.69 74 THR D C 1
ATOM 5471 O O . THR D 2 74 ? 59.210 62.971 40.691 1.00 21.64 74 THR D O 1
ATOM 5475 N N . ASP D 2 75 ? 59.396 64.722 39.325 1.00 15.74 75 ASP D N 1
ATOM 5476 C CA . ASP D 2 75 ? 58.586 65.563 40.222 1.00 21.88 75 ASP D CA 1
ATOM 5477 C C . ASP D 2 75 ? 57.416 66.266 39.525 1.00 17.91 75 ASP D C 1
ATOM 5478 O O . ASP D 2 75 ? 57.630 67.058 38.610 1.00 18.00 75 ASP D O 1
ATOM 5483 N N . PHE D 2 76 ? 56.183 66.000 39.964 1.00 15.51 76 PHE D N 1
ATOM 5484 C CA . PHE D 2 76 ? 55.020 66.499 39.230 1.00 16.06 76 PHE D CA 1
ATOM 5485 C C . PHE D 2 76 ? 53.957 67.092 40.133 1.00 15.89 76 PHE D C 1
ATOM 5486 O O . PHE D 2 76 ? 53.803 66.688 41.282 1.00 16.19 76 PHE D O 1
ATOM 5494 N N . THR D 2 77 ? 53.218 68.053 39.606 1.00 12.61 77 THR D N 1
ATOM 5495 C CA . THR D 2 77 ? 52.171 68.676 40.406 1.00 18.51 77 THR D CA 1
ATOM 5496 C C . THR D 2 77 ? 50.881 68.859 39.633 1.00 13.89 77 THR D C 1
ATOM 5497 O O . THR D 2 77 ? 50.895 69.292 38.479 1.00 14.27 77 THR D O 1
ATOM 5501 N N . LEU D 2 78 ? 49.767 68.549 40.285 1.00 14.32 78 LEU D N 1
ATOM 5502 C CA . LEU D 2 78 ? 48.446 68.917 39.769 1.00 14.97 78 LEU D CA 1
ATOM 5503 C C . LEU D 2 78 ? 47.842 70.018 40.640 1.00 16.80 78 LEU D C 1
ATOM 5504 O O . LEU D 2 78 ? 47.789 69.880 41.857 1.00 17.14 78 LEU D O 1
ATOM 5509 N N . LYS D 2 79 ? 47.379 71.101 40.022 1.00 15.02 79 LYS D N 1
ATOM 5510 C CA . LYS D 2 79 ? 46.762 72.192 40.772 1.00 16.49 79 LYS D CA 1
ATOM 5511 C C . LYS D 2 79 ? 45.352 72.464 40.302 1.00 18.78 79 LYS D C 1
ATOM 5512 O O . LYS D 2 79 ? 45.046 72.339 39.110 1.00 20.39 79 LYS D O 1
ATOM 5518 N N . ILE D 2 80 ? 44.489 72.836 41.247 1.00 18.40 80 ILE D N 1
ATOM 5519 C CA . ILE D 2 80 ? 43.154 73.297 40.909 1.00 17.99 80 ILE D CA 1
ATOM 5520 C C . ILE D 2 80 ? 43.076 74.767 41.313 1.00 18.79 80 ILE D C 1
ATOM 5521 O O . ILE D 2 80 ? 43.286 75.096 42.479 1.00 18.91 80 ILE D O 1
ATOM 5526 N N . SER D 2 81 ? 42.806 75.642 40.345 1.00 18.46 81 SER D N 1
ATOM 5527 C CA . SER D 2 81 ? 42.793 77.084 40.595 1.00 22.69 81 SER D CA 1
ATOM 5528 C C . SER D 2 81 ? 41.767 77.441 41.659 1.00 24.45 81 SER D C 1
ATOM 5529 O O . SER D 2 81 ? 42.103 78.052 42.680 1.00 23.14 81 SER D O 1
ATOM 5532 N N . ARG D 2 82 ? 40.517 77.050 41.419 1.00 24.39 82 ARG D N 1
ATOM 5533 C CA . ARG D 2 82 ? 39.467 77.152 42.428 1.00 25.24 82 ARG D CA 1
ATOM 5534 C C . ARG D 2 82 ? 38.639 75.877 42.454 1.00 23.32 82 ARG D C 1
ATOM 5535 O O . ARG D 2 82 ? 38.090 75.466 41.436 1.00 26.96 82 ARG D O 1
ATOM 5543 N N . VAL D 2 83 ? 38.558 75.255 43.621 1.00 18.06 83 VAL D N 1
ATOM 5544 C CA . VAL D 2 83 ? 37.845 73.988 43.785 1.00 22.06 83 VAL D CA 1
ATOM 5545 C C . VAL D 2 83 ? 36.326 74.175 43.662 1.00 26.98 83 VAL D C 1
ATOM 5546 O O . VAL D 2 83 ? 35.767 75.168 44.139 1.00 25.67 83 VAL D O 1
ATOM 5550 N N . GLU D 2 84 ? 35.667 73.235 42.992 1.00 24.79 84 GLU D N 1
ATOM 5551 C CA . GLU D 2 84 ? 34.210 73.240 42.901 1.00 26.60 84 GLU D CA 1
ATOM 5552 C C . GLU D 2 84 ? 33.664 71.956 43.497 1.00 23.42 84 GLU D C 1
ATOM 5553 O O . GLU D 2 84 ? 34.393 70.971 43.659 1.00 19.90 84 GLU D O 1
ATOM 5559 N N . ALA D 2 85 ? 32.378 71.981 43.825 1.00 22.47 85 ALA D N 1
ATOM 5560 C CA . ALA D 2 85 ? 31.700 70.878 44.495 1.00 22.93 85 ALA D CA 1
ATOM 5561 C C . ALA D 2 85 ? 31.946 69.512 43.855 1.00 21.74 85 ALA D C 1
ATOM 5562 O O . ALA D 2 85 ? 32.156 68.524 44.562 1.00 20.90 85 ALA D O 1
ATOM 5564 N N . GLU D 2 86 ? 31.928 69.468 42.521 1.00 20.89 86 GLU D N 1
ATOM 5565 C CA . GLU D 2 86 ? 32.087 68.217 41.768 1.00 23.63 86 GLU D CA 1
ATOM 5566 C C . GLU D 2 86 ? 33.530 67.718 41.662 1.00 26.27 86 GLU D C 1
ATOM 5567 O O . GLU D 2 86 ? 33.765 66.644 41.101 1.00 22.56 86 GLU D O 1
ATOM 5573 N N . ASP D 2 87 ? 34.492 68.490 42.163 1.00 22.22 87 ASP D N 1
ATOM 5574 C CA . ASP D 2 87 ? 35.892 68.084 42.081 1.00 21.79 87 ASP D CA 1
ATOM 5575 C C . ASP D 2 87 ? 36.239 67.011 43.116 1.00 18.04 87 ASP D C 1
ATOM 5576 O O . ASP D 2 87 ? 37.362 66.510 43.154 1.00 21.44 87 ASP D O 1
ATOM 5581 N N . LEU D 2 88 ? 35.276 66.644 43.952 1.00 16.40 88 LEU D N 1
ATOM 5582 C CA . LEU D 2 88 ? 35.560 65.690 45.016 1.00 18.91 88 LEU D CA 1
ATOM 5583 C C . LEU D 2 88 ? 35.790 64.288 44.460 1.00 19.77 88 LEU D C 1
ATOM 5584 O O . LEU D 2 88 ? 35.262 63.933 43.403 1.00 20.02 88 LEU D O 1
ATOM 5589 N N . GLY D 2 89 ? 36.564 63.487 45.184 1.00 18.29 89 GLY D N 1
ATOM 5590 C CA . GLY D 2 89 ? 36.883 62.130 44.758 1.00 16.93 89 GLY D CA 1
ATOM 5591 C C . GLY D 2 89 ? 38.355 61.850 45.023 1.00 17.84 89 GLY D C 1
ATOM 5592 O O . GLY D 2 89 ? 38.999 62.580 45.775 1.00 20.95 89 GLY D O 1
ATOM 5593 N N . VAL D 2 90 ? 38.889 60.796 44.417 1.00 16.22 90 VAL D N 1
ATOM 5594 C CA . VAL D 2 90 ? 40.297 60.443 44.602 1.00 16.32 90 VAL D CA 1
ATOM 5595 C C . VAL D 2 90 ? 41.107 60.722 43.332 1.00 16.80 90 VAL D C 1
ATOM 5596 O O . VAL D 2 90 ? 40.744 60.262 42.238 1.00 15.41 90 VAL D O 1
ATOM 5600 N N . TYR D 2 91 ? 42.200 61.470 43.487 1.00 15.04 91 TYR D N 1
ATOM 5601 C CA . TYR D 2 91 ? 43.115 61.785 42.385 1.00 15.16 91 TYR D CA 1
ATOM 5602 C C . TYR D 2 91 ? 44.298 60.826 42.353 1.00 15.96 91 TYR D C 1
ATOM 5603 O O . TYR D 2 91 ? 44.927 60.581 43.379 1.00 17.15 91 TYR D O 1
ATOM 5612 N N . TYR D 2 92 ? 44.600 60.276 41.177 1.00 16.87 92 TYR D N 1
ATOM 5613 C CA . TYR D 2 92 ? 45.730 59.358 41.010 1.00 13.31 92 TYR D CA 1
ATOM 5614 C C . TYR D 2 92 ? 46.700 59.873 39.967 1.00 16.69 92 TYR D C 1
ATOM 5615 O O . TYR D 2 92 ? 46.277 60.274 38.889 1.00 13.31 92 TYR D O 1
ATOM 5624 N N . CYS D 2 93 ? 47.996 59.844 40.268 1.00 14.57 93 CYS D N 1
ATOM 5625 C CA . CYS D 2 93 ? 48.976 59.961 39.206 1.00 16.04 93 CYS D CA 1
ATOM 5626 C C . CYS D 2 93 ? 49.235 58.555 38.687 1.00 15.84 93 CYS D C 1
ATOM 5627 O O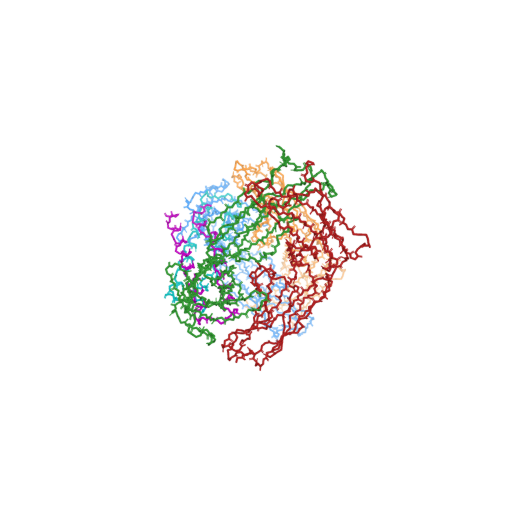 . CYS D 2 93 ? 49.020 57.557 39.392 1.00 16.04 93 CYS D O 1
ATOM 5630 N N . TRP D 2 94 ? 49.686 58.484 37.446 1.00 15.09 94 TRP D N 1
ATOM 5631 C CA . TRP D 2 94 ? 49.846 57.224 36.749 1.00 14.27 94 TRP D CA 1
ATOM 5632 C C . TRP D 2 94 ? 50.935 57.428 35.693 1.00 14.21 94 TRP D C 1
ATOM 5633 O O . TRP D 2 94 ? 50.816 58.298 34.837 1.00 11.69 94 TRP D O 1
ATOM 5644 N N . GLN D 2 95 ? 52.024 56.666 35.774 1.00 12.16 95 GLN D N 1
ATOM 5645 C CA . GLN D 2 95 ? 53.079 56.802 34.768 1.00 11.99 95 GLN D CA 1
ATOM 5646 C C . GLN D 2 95 ? 52.878 55.724 33.720 1.00 12.54 95 GLN D C 1
ATOM 5647 O O . GLN D 2 95 ? 52.637 54.562 34.058 1.00 11.39 95 GLN D O 1
ATOM 5653 N N . GLY D 2 96 ? 52.964 56.102 32.446 1.00 14.09 96 GLY D N 1
ATOM 5654 C CA . GLY D 2 96 ? 52.863 55.121 31.371 1.00 13.83 96 GLY D CA 1
ATOM 5655 C C . GLY D 2 96 ? 54.126 55.111 30.529 1.00 14.23 96 GLY D C 1
ATOM 5656 O O . GLY D 2 96 ? 54.095 54.798 29.339 1.00 13.59 96 GLY D O 1
ATOM 5657 N N . THR D 2 97 ? 55.244 55.474 31.153 1.00 13.72 97 THR D N 1
ATOM 5658 C CA . THR D 2 97 ? 56.547 55.464 30.483 1.00 15.23 97 THR D CA 1
ATOM 5659 C C . THR D 2 97 ? 57.255 54.110 30.569 1.00 16.63 97 THR D C 1
ATOM 5660 O O . THR D 2 97 ? 57.804 53.624 29.579 1.00 16.65 97 THR D O 1
ATOM 5664 N N . HIS D 2 98 ? 57.237 53.504 31.755 1.00 13.82 98 HIS D N 1
ATOM 5665 C CA . HIS D 2 98 ? 57.974 52.260 32.018 1.00 17.43 98 HIS D CA 1
ATOM 5666 C C . HIS D 2 98 ? 57.022 51.092 32.293 1.00 17.52 98 HIS D C 1
ATOM 5667 O O . HIS D 2 98 ? 55.993 51.270 32.938 1.00 13.95 98 HIS D O 1
ATOM 5674 N N . PHE D 2 99 ? 57.376 49.896 31.834 1.00 14.70 99 PHE D N 1
ATOM 5675 C CA . PHE D 2 99 ? 56.566 48.722 32.123 1.00 18.24 99 PHE D CA 1
ATOM 5676 C C . PHE D 2 99 ? 57.086 48.095 33.392 1.00 18.29 99 PHE D C 1
ATOM 5677 O O . PHE D 2 99 ? 58.303 47.954 33.552 1.00 19.52 99 PHE D O 1
ATOM 5685 N N . PRO D 2 100 ? 56.178 47.729 34.313 1.00 16.30 100 PRO D N 1
ATOM 5686 C CA . PRO D 2 100 ? 54.712 47.878 34.278 1.00 13.72 100 PRO D CA 1
ATOM 5687 C C . PRO D 2 100 ? 54.243 49.288 34.599 1.00 14.27 100 PRO D C 1
ATOM 5688 O O . PRO D 2 100 ? 54.912 49.968 35.385 1.00 13.08 100 PRO D O 1
ATOM 5692 N N . TYR D 2 101 ? 53.129 49.735 34.005 1.00 13.65 101 TYR D N 1
ATOM 5693 C CA . TYR D 2 101 ? 52.566 51.043 34.357 1.00 15.10 101 TYR D CA 1
ATOM 5694 C C . TYR D 2 101 ? 52.263 50.987 35.836 1.00 13.66 101 TYR D C 1
ATOM 5695 O O . TYR D 2 101 ? 51.906 49.930 36.338 1.00 12.46 101 TYR D O 1
ATOM 5704 N N . THR D 2 102 ? 52.424 52.102 36.537 1.00 11.88 102 THR D N 1
ATOM 5705 C CA . THR D 2 102 ? 52.180 52.123 37.977 1.00 14.50 102 THR D CA 1
ATOM 5706 C C . THR D 2 102 ? 51.407 53.383 38.374 1.00 15.91 102 THR D C 1
ATOM 5707 O O . THR D 2 102 ? 51.443 54.407 37.670 1.00 13.50 102 THR D O 1
ATOM 5711 N N . PHE D 2 103 ? 50.688 53.292 39.487 1.00 14.67 103 PHE D N 1
ATOM 5712 C CA . PHE D 2 103 ? 49.847 54.386 39.955 1.00 14.82 103 PHE D CA 1
ATOM 5713 C C . PHE D 2 103 ? 50.309 54.809 41.333 1.00 12.67 103 PHE D C 1
ATOM 5714 O O . PHE D 2 103 ? 50.820 53.986 42.081 1.00 14.36 103 PHE D O 1
ATOM 5722 N N . GLY D 2 104 ? 50.104 56.074 41.682 1.00 17.77 104 GLY D N 1
ATOM 5723 C CA . GLY D 2 104 ? 50.295 56.512 43.060 1.00 19.03 104 GLY D CA 1
ATOM 5724 C C . GLY D 2 104 ? 49.143 55.976 43.894 1.00 19.90 104 GLY D C 1
ATOM 5725 O O . GLY D 2 104 ? 48.185 55.419 43.347 1.00 16.33 104 GLY D O 1
ATOM 5726 N N . GLY D 2 105 ? 49.214 56.164 45.209 1.00 20.75 105 GLY D N 1
ATOM 5727 C CA . GLY D 2 105 ? 48.260 55.546 46.110 1.00 20.14 105 GLY D CA 1
ATOM 5728 C C . GLY D 2 105 ? 46.964 56.323 46.237 1.00 20.51 105 GLY D C 1
ATOM 5729 O O . GLY D 2 105 ? 45.999 55.845 46.839 1.00 20.23 105 GLY D O 1
ATOM 5730 N N . GLY D 2 106 ? 46.950 57.531 45.682 1.00 19.71 106 GLY D N 1
ATOM 5731 C CA . GLY D 2 106 ? 45.743 58.334 45.624 1.00 18.51 106 GLY D CA 1
ATOM 5732 C C . GLY D 2 106 ? 45.710 59.480 46.613 1.00 19.25 106 GLY D C 1
ATOM 5733 O O . GLY D 2 106 ? 46.294 59.400 47.701 1.00 19.26 106 GLY D O 1
ATOM 5734 N N . THR D 2 107 ? 45.031 60.554 46.230 1.00 14.64 107 THR D N 1
ATOM 5735 C CA . THR D 2 107 ? 44.767 61.676 47.132 1.00 16.97 107 THR D CA 1
ATOM 5736 C C . THR D 2 107 ? 43.279 61.929 47.171 1.00 20.76 107 THR D C 1
ATOM 5737 O O . THR D 2 107 ? 42.669 62.228 46.145 1.00 18.50 107 THR D O 1
ATOM 5741 N N . LYS D 2 108 ? 42.688 61.801 48.353 1.00 21.18 108 LYS D N 1
ATOM 5742 C CA . LYS D 2 108 ? 41.259 62.032 48.512 1.00 20.67 108 LYS D CA 1
ATOM 5743 C C . LYS D 2 108 ? 40.961 63.497 48.767 1.00 23.10 108 LYS D C 1
ATOM 5744 O O . LYS D 2 108 ? 41.395 64.063 49.772 1.00 25.14 108 LYS D O 1
ATOM 5750 N N . LEU D 2 109 ? 40.223 64.121 47.859 1.00 19.16 109 LEU D N 1
ATOM 5751 C CA . LEU D 2 109 ? 39.803 65.508 48.058 1.00 20.99 109 LEU D CA 1
ATOM 5752 C C . LEU D 2 109 ? 38.407 65.551 48.683 1.00 25.16 109 LEU D C 1
ATOM 5753 O O . LEU D 2 109 ? 37.444 65.026 48.112 1.00 22.78 109 LEU D O 1
ATOM 5758 N N . GLU D 2 110 ? 38.309 66.188 49.849 1.00 22.71 110 GLU D N 1
ATOM 5759 C CA . GLU D 2 110 ? 37.037 66.348 50.543 1.00 25.27 110 GLU D CA 1
ATOM 5760 C C . GLU D 2 110 ? 36.699 67.828 50.643 1.00 26.04 110 GLU D C 1
ATOM 5761 O O . GLU D 2 110 ? 37.598 68.660 50.752 1.00 26.53 110 GLU D O 1
ATOM 5767 N N . ILE D 2 111 ? 35.407 68.152 50.619 1.00 19.21 111 ILE D N 1
ATOM 5768 C CA . ILE D 2 111 ? 34.968 69.539 50.697 1.00 25.38 111 ILE D CA 1
ATOM 5769 C C . ILE D 2 111 ? 34.597 69.950 52.121 1.00 26.54 111 ILE D C 1
ATOM 5770 O O . ILE D 2 111 ? 33.918 69.205 52.827 1.00 22.59 111 ILE D O 1
ATOM 5775 N N . LYS D 2 112 ? 35.054 71.129 52.547 1.00 26.67 112 LYS D N 1
ATOM 5776 C CA . LYS D 2 112 ? 34.563 71.728 53.788 1.00 26.44 112 LYS D CA 1
ATOM 5777 C C . LYS D 2 112 ? 33.385 72.641 53.481 1.00 26.60 112 LYS D C 1
ATOM 5778 O O . LYS D 2 112 ? 33.435 73.432 52.531 1.00 29.31 112 LYS D O 1
ATOM 5784 N N . ARG D 2 113 ? 32.314 72.523 54.268 1.00 24.34 113 ARG D N 1
ATOM 5785 C CA . ARG D 2 113 ? 31.162 73.406 54.122 1.00 20.41 113 ARG D CA 1
ATOM 5786 C C . ARG D 2 113 ? 30.542 73.722 55.486 1.00 18.34 113 ARG D C 1
ATOM 5787 O O . ARG D 2 113 ? 31.024 73.255 56.513 1.00 17.88 113 ARG D O 1
ATOM 5795 N N . ALA D 2 114 ? 29.480 74.519 55.491 1.00 20.32 114 ALA D N 1
ATOM 5796 C CA . ALA D 2 114 ? 28.781 74.851 56.738 1.00 23.03 114 ALA D CA 1
ATOM 5797 C C . ALA D 2 114 ? 28.006 73.655 57.281 1.00 20.54 114 ALA D C 1
ATOM 5798 O O . ALA D 2 114 ? 27.571 72.776 56.524 1.00 18.07 114 ALA D O 1
ATOM 5800 N N . ASP D 2 115 ? 27.809 73.636 58.591 1.00 19.03 115 ASP D N 1
ATOM 5801 C CA . ASP D 2 115 ? 27.041 72.571 59.216 1.00 17.46 115 ASP D CA 1
ATOM 5802 C C . ASP D 2 115 ? 25.625 72.507 58.659 1.00 19.10 115 ASP D C 1
ATOM 5803 O O . ASP D 2 115 ? 25.084 73.507 58.225 1.00 15.03 115 ASP D O 1
ATOM 5808 N N . ALA D 2 116 ? 25.026 71.321 58.659 1.00 17.82 116 ALA D N 1
ATOM 5809 C CA . ALA D 2 116 ? 23.639 71.194 58.235 1.00 17.04 116 ALA D CA 1
ATOM 5810 C C . ALA D 2 116 ? 23.036 70.043 58.995 1.00 15.70 116 ALA D C 1
ATOM 5811 O O . ALA D 2 116 ? 23.692 69.027 59.195 1.00 12.97 116 ALA D O 1
ATOM 5813 N N . ALA D 2 117 ? 21.783 70.204 59.406 1.00 16.61 117 ALA D N 1
ATOM 5814 C CA . ALA D 2 117 ? 21.102 69.202 60.213 1.00 14.84 117 ALA D CA 1
ATOM 5815 C C . ALA D 2 117 ? 20.525 68.116 59.319 1.00 17.74 117 ALA D C 1
ATOM 5816 O O . ALA D 2 117 ? 20.172 68.373 58.168 1.00 18.81 117 ALA D O 1
ATOM 5818 N N . PRO D 2 118 ? 20.431 66.888 59.844 1.00 15.96 118 PRO D N 1
ATOM 5819 C CA . PRO D 2 118 ? 19.874 65.803 59.039 1.00 15.87 118 PRO D CA 1
ATOM 5820 C C . PRO D 2 118 ? 18.364 65.936 58.891 1.00 18.12 118 PRO D C 1
ATOM 5821 O O . PRO D 2 118 ? 17.691 66.423 59.809 1.00 18.70 118 PRO D O 1
ATOM 5825 N N . THR D 2 119 ? 17.848 65.516 57.738 1.00 18.36 119 THR D N 1
ATOM 5826 C CA . THR D 2 119 ? 16.416 65.326 57.546 1.00 17.72 119 THR D CA 1
ATOM 5827 C C . THR D 2 119 ? 16.145 63.828 57.765 1.00 19.57 119 THR D C 1
ATOM 5828 O O . THR D 2 119 ? 16.673 62.975 57.034 1.00 16.12 119 THR D O 1
ATOM 5832 N N . VAL D 2 120 ? 15.342 63.518 58.782 1.00 16.10 120 VAL D N 1
ATOM 5833 C CA . VAL D 2 120 ? 15.151 62.146 59.235 1.00 16.93 120 VAL D CA 1
ATOM 5834 C C . VAL D 2 120 ? 13.748 61.668 58.867 1.00 18.60 120 VAL D C 1
ATOM 5835 O O . VAL D 2 120 ? 12.758 62.352 59.143 1.00 16.83 120 VAL D O 1
ATOM 5839 N N . SER D 2 121 ? 13.676 60.508 58.222 1.00 15.75 121 SER D N 1
ATOM 5840 C CA . SER D 2 121 ? 12.407 59.901 57.815 1.00 19.14 121 SER D CA 1
ATOM 5841 C C . SER D 2 121 ? 12.405 58.439 58.258 1.00 18.94 121 SER D C 1
ATOM 5842 O O . SER D 2 121 ? 13.395 57.734 58.055 1.00 16.41 121 SER D O 1
ATOM 5845 N N . ILE D 2 122 ? 11.314 57.964 58.855 1.00 15.03 122 ILE D N 1
ATOM 5846 C CA . ILE D 2 122 ? 11.262 56.558 59.256 1.00 15.52 122 ILE D CA 1
ATOM 5847 C C . ILE D 2 122 ? 10.166 55.830 58.478 1.00 17.58 122 ILE D C 1
ATOM 5848 O O . ILE D 2 122 ? 9.111 56.412 58.193 1.00 18.13 122 ILE D O 1
ATOM 5853 N N . PHE D 2 123 ? 10.414 54.577 58.116 1.00 14.48 123 PHE D N 1
ATOM 5854 C CA . PHE D 2 123 ? 9.468 53.816 57.304 1.00 15.71 123 PHE D CA 1
ATOM 5855 C C . PHE D 2 123 ? 9.172 52.455 57.908 1.00 19.72 123 PHE D C 1
ATOM 5856 O O . PHE D 2 123 ? 10.093 51.679 58.169 1.00 21.25 123 PHE D O 1
ATOM 5864 N N . PRO D 2 124 ? 7.883 52.159 58.136 1.00 17.20 124 PRO D N 1
ATOM 5865 C CA . PRO D 2 124 ? 7.489 50.823 58.606 1.00 19.77 124 PRO D CA 1
ATOM 5866 C C . PRO D 2 124 ? 7.745 49.768 57.526 1.00 18.92 124 PRO D C 1
ATOM 5867 O O . PRO D 2 124 ? 7.873 50.108 56.345 1.00 14.67 124 PRO D O 1
ATOM 5871 N N . PRO D 2 125 ? 7.814 48.492 57.922 1.00 18.68 125 PRO D N 1
ATOM 5872 C CA . PRO D 2 125 ? 7.909 47.418 56.928 1.00 19.75 125 PRO D CA 1
ATOM 5873 C C . PRO D 2 125 ? 6.803 47.522 55.883 1.00 20.15 125 PRO D C 1
ATOM 5874 O O . PRO D 2 125 ? 5.681 47.926 56.206 1.00 18.50 125 PRO D O 1
ATOM 5878 N N . SER D 2 126 ? 7.109 47.176 54.638 1.00 18.70 126 SER D N 1
ATOM 5879 C CA . SER D 2 126 ? 6.080 47.180 53.610 1.00 22.76 126 SER D CA 1
ATOM 5880 C C . SER D 2 126 ? 5.234 45.908 53.714 1.00 25.86 126 SER D C 1
ATOM 5881 O O . SER D 2 126 ? 5.716 44.856 54.161 1.00 23.84 126 SER D O 1
ATOM 5884 N N . SER D 2 127 ? 3.969 45.993 53.310 1.00 28.13 127 SER D N 1
ATOM 5885 C CA . SER D 2 127 ? 3.098 44.824 53.381 1.00 28.80 127 SER D CA 1
ATOM 5886 C C . SER D 2 127 ? 3.670 43.671 52.554 1.00 28.43 127 SER D C 1
ATOM 5887 O O . SER D 2 127 ? 3.555 42.512 52.942 1.00 29.39 127 SER D O 1
ATOM 5890 N N . GLU D 2 128 ? 4.302 43.984 51.426 1.00 25.81 128 GLU D N 1
ATOM 5891 C CA . GLU D 2 128 ? 4.950 42.941 50.619 1.00 28.29 128 GLU D CA 1
ATOM 5892 C C . GLU D 2 128 ? 6.043 42.174 51.370 1.00 29.17 128 GLU D C 1
ATOM 5893 O O . GLU D 2 128 ? 6.207 40.963 51.177 1.00 27.77 128 GLU D O 1
ATOM 5899 N N . GLN D 2 129 ? 6.804 42.869 52.211 1.00 23.96 129 GLN D N 1
ATOM 5900 C CA . GLN D 2 129 ? 7.847 42.187 52.971 1.00 24.82 129 GLN D CA 1
ATOM 5901 C C . GLN D 2 129 ? 7.252 41.381 54.128 1.00 24.76 129 GLN D C 1
ATOM 5902 O O . GLN D 2 129 ? 7.686 40.260 54.406 1.00 26.51 129 GLN D O 1
ATOM 5908 N N . LEU D 2 130 ? 6.260 41.960 54.796 1.00 25.28 130 LEU D N 1
ATOM 5909 C CA . LEU D 2 130 ? 5.554 41.279 55.884 1.00 27.37 130 LEU D CA 1
ATOM 5910 C C . LEU D 2 130 ? 4.936 39.984 55.373 1.00 29.91 130 LEU D C 1
ATOM 5911 O O . LEU D 2 130 ? 5.036 38.932 56.012 1.00 28.82 130 LEU D O 1
ATOM 5916 N N . THR D 2 131 ? 4.329 40.076 54.193 1.00 29.10 131 THR D N 1
ATOM 5917 C CA . THR D 2 131 ? 3.731 38.932 53.514 1.00 34.50 131 THR D CA 1
ATOM 5918 C C . THR D 2 131 ? 4.698 37.752 53.365 1.00 34.83 131 THR D C 1
ATOM 5919 O O . THR D 2 131 ? 4.285 36.589 53.425 1.00 41.40 131 THR D O 1
ATOM 5923 N N . SER D 2 132 ? 5.985 38.040 53.216 1.00 31.54 132 SER D N 1
ATOM 5924 C CA . SER D 2 132 ? 6.971 36.974 53.093 1.00 30.59 132 SER D CA 1
ATOM 5925 C C . SER D 2 132 ? 7.706 36.664 54.401 1.00 31.32 132 SER D C 1
ATOM 5926 O O . SER D 2 132 ? 8.728 35.974 54.397 1.00 32.64 132 SER D O 1
ATOM 5929 N N . GLY D 2 133 ? 7.199 37.182 55.517 1.00 30.01 133 GLY D N 1
ATOM 5930 C CA . GLY D 2 133 ? 7.721 36.805 56.825 1.00 27.75 133 GLY D CA 1
ATOM 5931 C C . GLY D 2 133 ? 8.860 37.640 57.401 1.00 32.09 133 GLY D C 1
ATOM 5932 O O . GLY D 2 133 ? 9.348 37.364 58.507 1.00 30.25 133 GLY D O 1
ATOM 5933 N N . GLY D 2 134 ? 9.295 38.660 56.665 1.00 31.44 134 GLY D N 1
ATOM 5934 C CA . GLY D 2 134 ? 10.350 39.535 57.148 1.00 24.48 134 GLY D CA 1
ATOM 5935 C C . GLY D 2 134 ? 9.802 40.896 57.522 1.00 23.68 134 GLY D C 1
ATOM 5936 O O . GLY D 2 134 ? 8.692 41.258 57.122 1.00 27.08 134 GLY D O 1
ATOM 5937 N N . ALA D 2 135 ? 10.567 41.654 58.296 1.00 22.16 135 ALA D N 1
ATOM 5938 C CA . ALA D 2 135 ? 10.170 43.020 58.632 1.00 22.32 135 ALA D CA 1
ATOM 5939 C C . ALA D 2 135 ? 11.387 43.925 58.808 1.00 25.36 135 ALA D C 1
ATOM 5940 O O . ALA D 2 135 ? 12.092 43.838 59.818 1.00 27.21 135 ALA D O 1
ATOM 5942 N N . SER D 2 136 ? 11.636 44.796 57.835 1.00 18.31 136 SER D N 1
ATOM 5943 C CA . SER D 2 136 ? 12.726 45.751 57.980 1.00 20.31 136 SER D CA 1
ATOM 5944 C C . SER D 2 136 ? 12.177 47.142 58.229 1.00 18.78 136 SER D C 1
ATOM 5945 O O . SER D 2 136 ? 11.343 47.626 57.474 1.00 19.74 136 SER D O 1
ATOM 5948 N N . VAL D 2 137 ? 12.647 47.788 59.288 1.00 17.46 137 VAL D N 1
ATOM 5949 C CA . VAL D 2 137 ? 12.251 49.169 59.547 1.00 18.73 137 VAL D CA 1
ATOM 5950 C C . VAL D 2 137 ? 13.385 50.082 59.090 1.00 18.03 137 VAL D C 1
ATOM 5951 O O . VAL D 2 137 ? 14.531 49.915 59.509 1.00 16.55 137 VAL D O 1
ATOM 5955 N N . VAL D 2 138 ? 13.070 51.043 58.227 1.00 14.36 138 VAL D N 1
ATOM 5956 C CA . VAL D 2 138 ? 14.114 51.853 57.602 1.00 18.75 138 VAL D CA 1
ATOM 5957 C C . VAL D 2 138 ? 14.075 53.305 58.068 1.00 17.96 138 VAL D C 1
ATOM 5958 O O . VAL D 2 138 ? 13.014 53.925 58.163 1.00 16.32 138 VAL D O 1
ATOM 5962 N N . CYS D 2 139 ? 15.247 53.836 58.378 1.00 15.17 139 CYS D N 1
ATOM 5963 C CA . CYS D 2 139 ? 15.382 55.231 58.774 1.00 17.74 139 CYS D CA 1
ATOM 5964 C C . CYS D 2 139 ? 16.435 55.893 57.882 1.00 19.23 139 CYS D C 1
ATOM 5965 O O . CYS D 2 139 ? 17.571 55.402 57.777 1.00 18.95 139 CYS D O 1
ATOM 5968 N N . PHE D 2 140 ? 16.052 56.979 57.218 1.00 13.55 140 PHE D N 1
ATOM 5969 C CA . PHE D 2 140 ? 16.981 57.763 56.415 1.00 15.51 140 PHE D CA 1
ATOM 5970 C C . PHE D 2 140 ? 17.355 59.026 57.164 1.00 17.29 140 PHE D C 1
ATOM 5971 O O . PHE D 2 140 ? 16.495 59.693 57.721 1.00 16.92 140 PHE D O 1
ATOM 5979 N N . LEU D 2 141 ? 18.639 59.357 57.163 1.00 17.60 141 LEU D N 1
ATOM 5980 C CA . LEU D 2 141 ? 19.133 60.584 57.775 1.00 14.07 141 LEU D CA 1
ATOM 5981 C C . LEU D 2 141 ? 19.907 61.293 56.683 1.00 17.01 141 LEU D C 1
ATOM 5982 O O . LEU D 2 141 ? 21.051 60.934 56.406 1.00 16.05 141 LEU D O 1
ATOM 5987 N N . ASN D 2 142 ? 19.277 62.280 56.048 1.00 13.76 142 ASN D N 1
ATOM 5988 C CA . ASN D 2 142 ? 19.747 62.777 54.765 1.00 16.56 142 ASN D CA 1
ATOM 5989 C C . ASN D 2 142 ? 20.300 64.198 54.821 1.00 15.78 142 ASN D C 1
ATOM 5990 O O . ASN D 2 142 ? 19.777 65.054 55.539 1.00 15.67 142 ASN D O 1
ATOM 5995 N N . ASN D 2 143 ? 21.344 64.427 54.031 1.00 14.55 143 ASN D N 1
ATOM 5996 C CA . ASN D 2 143 ? 21.875 65.755 53.758 1.00 16.03 143 ASN D CA 1
ATOM 5997 C C . ASN D 2 143 ? 22.329 66.492 55.001 1.00 15.04 143 ASN D C 1
ATOM 5998 O O . ASN D 2 143 ? 21.837 67.577 55.292 1.00 14.59 143 ASN D O 1
ATOM 6003 N N . PHE D 2 144 ? 23.280 65.902 55.722 1.00 13.93 144 PHE D N 1
ATOM 6004 C CA . PHE D 2 144 ? 23.811 66.538 56.906 1.00 15.03 144 PHE D CA 1
ATOM 6005 C C . PHE D 2 144 ? 25.315 66.800 56.776 1.00 16.44 144 PHE D C 1
ATOM 6006 O O . PHE D 2 144 ? 25.983 66.273 55.876 1.00 15.35 144 PHE D O 1
ATOM 6014 N N . TYR D 2 145 ? 25.828 67.641 57.670 1.00 15.12 145 TYR D N 1
ATOM 6015 C CA . TYR D 2 145 ? 27.254 67.968 57.717 1.00 17.18 145 TYR D CA 1
ATOM 6016 C C . TYR D 2 145 ? 27.562 68.560 59.080 1.00 16.43 145 TYR D C 1
ATOM 6017 O O . TYR D 2 145 ? 26.833 69.436 59.547 1.00 17.27 145 TYR D O 1
ATOM 6026 N N . PRO D 2 146 ? 28.646 68.101 59.724 1.00 19.13 146 PRO D N 1
ATOM 6027 C CA . PRO D 2 146 ? 29.668 67.149 59.267 1.00 16.51 146 PRO D CA 1
ATOM 6028 C C . PRO D 2 146 ? 29.192 65.695 59.322 1.00 21.60 146 PRO D C 1
ATOM 6029 O O . PRO D 2 146 ? 28.054 65.422 59.736 1.00 18.13 146 PRO D O 1
ATOM 6033 N N . LYS D 2 147 ? 30.058 64.772 58.915 1.00 19.53 147 LYS D N 1
ATOM 6034 C CA . LYS D 2 147 ? 29.638 63.393 58.694 1.00 21.55 147 LYS D CA 1
ATOM 6035 C C . LYS D 2 147 ? 29.404 62.606 59.972 1.00 23.64 147 LYS D C 1
ATOM 6036 O O . LYS D 2 147 ? 28.742 61.570 59.946 1.00 23.19 147 LYS D O 1
ATOM 6042 N N . ASP D 2 148 ? 29.924 63.103 61.088 1.00 21.14 148 ASP D N 1
ATOM 6043 C CA . ASP D 2 148 ? 29.772 62.418 62.363 1.00 21.87 148 ASP D CA 1
ATOM 6044 C C . ASP D 2 148 ? 28.339 62.516 62.906 1.00 25.50 148 ASP D C 1
ATOM 6045 O O . ASP D 2 148 ? 27.775 63.604 63.023 1.00 22.13 148 ASP D O 1
ATOM 6050 N N . ILE D 2 149 ? 27.755 61.371 63.246 1.00 20.43 149 ILE D N 1
ATOM 6051 C CA . ILE D 2 149 ? 26.355 61.335 63.652 1.00 19.80 149 ILE D CA 1
ATOM 6052 C C . ILE D 2 149 ? 26.050 60.028 64.382 1.00 24.48 149 ILE D C 1
ATOM 6053 O O . ILE D 2 149 ? 26.696 59.005 64.142 1.00 22.17 149 ILE D O 1
ATOM 6058 N N . ASN D 2 150 ? 25.084 60.076 65.290 1.00 25.01 150 ASN D N 1
ATOM 6059 C CA . ASN D 2 150 ? 24.700 58.910 66.079 1.00 25.60 150 ASN D CA 1
ATOM 6060 C C . ASN D 2 150 ? 23.231 58.557 65.853 1.00 27.01 150 ASN D C 1
ATOM 6061 O O . ASN D 2 150 ? 22.360 59.422 65.973 1.00 22.75 150 ASN D O 1
ATOM 6066 N N . VAL D 2 151 ? 22.950 57.295 65.522 1.00 23.67 151 VAL D N 1
ATOM 6067 C CA . VAL D 2 151 ? 21.562 56.831 65.449 1.00 24.89 151 VAL D CA 1
ATOM 6068 C C . VAL D 2 151 ? 21.286 55.770 66.523 1.00 26.28 151 VAL D C 1
ATOM 6069 O O . VAL D 2 151 ? 22.121 54.898 66.795 1.00 19.40 151 VAL D O 1
ATOM 6073 N N . LYS D 2 152 ? 20.124 55.876 67.155 1.00 23.28 152 LYS D N 1
ATOM 6074 C CA . LYS D 2 152 ? 19.706 54.917 68.164 1.00 25.97 152 LYS D CA 1
ATOM 6075 C C . LYS D 2 152 ? 18.268 54.473 67.910 1.00 25.63 152 LYS D C 1
ATOM 6076 O O . LYS D 2 152 ? 17.400 55.296 67.618 1.00 23.42 152 LYS D O 1
ATOM 6082 N N . TRP D 2 153 ? 18.027 53.168 68.007 1.00 23.62 153 TRP D N 1
ATOM 6083 C CA . TRP D 2 153 ? 16.692 52.604 67.819 1.00 21.54 153 TRP D CA 1
ATOM 6084 C C . TRP D 2 153 ? 16.062 52.245 69.157 1.00 25.80 153 TRP D C 1
ATOM 6085 O O . TRP D 2 153 ? 16.726 51.690 70.035 1.00 25.47 153 TRP D O 1
ATOM 6096 N N . LYS D 2 154 ? 14.776 52.545 69.301 1.00 24.98 154 LYS D N 1
ATOM 6097 C CA . LYS D 2 154 ? 14.024 52.169 70.490 1.00 24.99 154 LYS D CA 1
ATOM 6098 C C . LYS D 2 154 ? 12.748 51.443 70.112 1.00 27.13 154 LYS D C 1
ATOM 6099 O O . LYS D 2 154 ? 11.948 51.951 69.323 1.00 28.78 154 LYS D O 1
ATOM 6105 N N . ILE D 2 155 ? 12.562 50.258 70.684 1.00 26.50 155 ILE D N 1
ATOM 6106 C CA . ILE D 2 155 ? 11.333 49.509 70.515 1.00 26.21 155 ILE D CA 1
ATOM 6107 C C . ILE D 2 155 ? 10.558 49.554 71.826 1.00 30.43 155 ILE D C 1
ATOM 6108 O O . ILE D 2 155 ? 11.039 49.061 72.856 1.00 31.39 155 ILE D O 1
ATOM 6113 N N . ASP D 2 156 ? 9.371 50.160 71.782 1.00 23.95 156 ASP D N 1
ATOM 6114 C CA . ASP D 2 156 ? 8.553 50.367 72.972 1.00 30.86 156 ASP D CA 1
ATOM 6115 C C . ASP D 2 156 ? 9.366 51.021 74.089 1.00 32.37 156 ASP D C 1
ATOM 6116 O O . ASP D 2 156 ? 9.297 50.623 75.254 1.00 33.58 156 ASP D O 1
ATOM 6121 N N . GLY D 2 157 ? 10.153 52.022 73.709 1.00 29.43 157 GLY D N 1
ATOM 6122 C CA . GLY D 2 157 ? 10.903 52.805 74.673 1.00 31.74 157 GLY D CA 1
ATOM 6123 C C . GLY D 2 157 ? 12.154 52.103 75.162 1.00 34.81 157 GLY D C 1
ATOM 6124 O O . GLY D 2 157 ? 12.797 52.539 76.121 1.00 40.63 157 GLY D O 1
ATOM 6125 N N . SER D 2 158 ? 12.514 51.011 74.503 1.00 29.98 158 SER D N 1
ATOM 6126 C CA . SER D 2 158 ? 13.665 50.246 74.945 1.00 32.45 158 SER D CA 1
ATOM 6127 C C . SER D 2 158 ? 14.698 50.135 73.826 1.00 28.84 158 SER D C 1
ATOM 6128 O O . SER D 2 158 ? 14.374 49.741 72.708 1.00 27.79 158 SER D O 1
ATOM 6131 N N . GLU D 2 159 ? 15.944 50.481 74.135 1.00 30.58 159 GLU D N 1
ATOM 6132 C CA . GLU D 2 159 ? 16.999 50.531 73.126 1.00 30.81 159 GLU D CA 1
ATOM 6133 C C . GLU D 2 159 ? 17.298 49.175 72.508 1.00 33.35 159 GLU D C 1
ATOM 6134 O O . GLU D 2 159 ? 17.375 48.173 73.214 1.00 33.00 159 GLU D O 1
ATOM 6140 N N . ARG D 2 160 ? 17.492 49.168 71.192 1.00 30.42 160 ARG D N 1
ATOM 6141 C CA . ARG D 2 160 ? 17.743 47.953 70.432 1.00 30.03 160 ARG D CA 1
ATOM 6142 C C . ARG D 2 160 ? 18.994 48.108 69.569 1.00 33.53 160 ARG D C 1
ATOM 6143 O O . ARG D 2 160 ? 19.065 49.017 68.746 1.00 35.09 160 ARG D O 1
ATOM 6151 N N . GLN D 2 161 ? 19.972 47.224 69.751 1.00 34.14 161 GLN D N 1
ATOM 6152 C CA . GLN D 2 161 ? 21.190 47.254 68.938 1.00 38.54 161 GLN D CA 1
ATOM 6153 C C . GLN D 2 161 ? 21.190 46.087 67.956 1.00 37.85 161 GLN D C 1
ATOM 6154 O O . GLN D 2 161 ? 21.756 46.172 66.858 1.00 33.32 161 GLN D O 1
ATOM 6160 N N . ASN D 2 162 ? 20.551 44.997 68.370 1.00 33.62 162 ASN D N 1
ATOM 6161 C CA . ASN D 2 162 ? 20.497 43.773 67.582 1.00 35.39 162 ASN D CA 1
ATOM 6162 C C . ASN D 2 162 ? 19.694 43.928 66.294 1.00 33.96 162 ASN D C 1
ATOM 6163 O O . ASN D 2 162 ? 18.548 44.370 66.326 1.00 30.81 162 ASN D O 1
ATOM 6168 N N . GLY D 2 163 ? 20.290 43.548 65.169 1.00 27.37 163 GLY D N 1
ATOM 6169 C CA . GLY D 2 163 ? 19.589 43.568 63.896 1.00 25.08 163 GLY D CA 1
ATOM 6170 C C . GLY D 2 163 ? 19.708 44.888 63.153 1.00 23.67 163 GLY D C 1
ATOM 6171 O O . GLY D 2 163 ? 19.086 45.079 62.105 1.00 23.09 163 GLY D O 1
ATOM 6172 N N . VAL D 2 164 ? 20.503 45.806 63.691 1.00 24.30 164 VAL D N 1
ATOM 6173 C CA . VAL D 2 164 ? 20.672 47.128 63.072 1.00 21.58 164 VAL D CA 1
ATOM 6174 C C . VAL D 2 164 ? 21.905 47.160 62.163 1.00 26.54 164 VAL D C 1
ATOM 6175 O O . VAL D 2 164 ? 23.014 46.866 62.607 1.00 23.69 164 VAL D O 1
ATOM 6179 N N . LEU D 2 165 ? 21.709 47.506 60.892 1.00 26.12 165 LEU D N 1
ATOM 6180 C CA . LEU D 2 165 ? 22.830 47.735 59.980 1.00 23.21 165 LEU D CA 1
ATOM 6181 C C . LEU D 2 165 ? 22.748 49.141 59.385 1.00 25.32 165 LEU D C 1
ATOM 6182 O O . LEU D 2 165 ? 21.678 49.578 58.938 1.00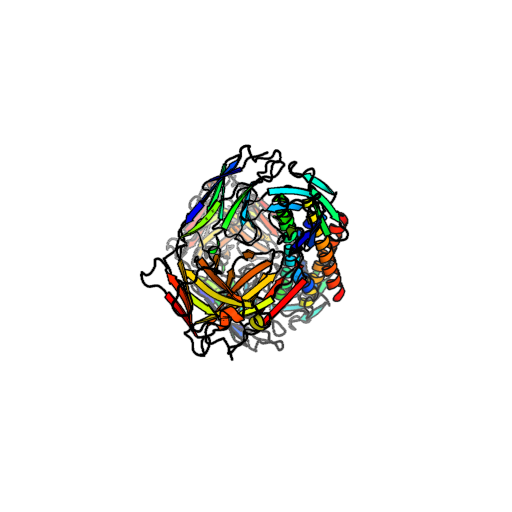 21.36 165 LEU D O 1
ATOM 6187 N N . ASN D 2 166 ? 23.883 49.836 59.378 1.00 25.57 166 ASN D N 1
ATOM 6188 C CA . ASN D 2 166 ? 23.957 51.209 58.890 1.00 24.00 166 ASN D CA 1
ATOM 6189 C C . ASN D 2 166 ? 24.801 51.312 57.630 1.00 25.15 166 ASN D C 1
ATOM 6190 O O . ASN D 2 166 ? 25.710 50.501 57.414 1.00 27.25 166 ASN D O 1
ATOM 6195 N N . SER D 2 167 ? 24.514 52.326 56.818 1.00 22.46 167 SER D N 1
ATOM 6196 C CA . SER D 2 167 ? 25.211 52.546 55.553 1.00 20.74 167 SER D CA 1
ATOM 6197 C C . SER D 2 167 ? 25.321 54.059 55.336 1.00 22.66 167 SER D C 1
ATOM 6198 O O . SER D 2 167 ? 24.339 54.784 55.529 1.00 18.67 167 SER D O 1
ATOM 6201 N N . TRP D 2 168 ? 26.499 54.540 54.935 1.00 22.52 168 TRP D N 1
ATOM 6202 C CA . TRP D 2 168 ? 26.724 55.973 54.734 1.00 20.05 168 TRP D CA 1
ATOM 6203 C C . TRP D 2 168 ? 27.048 56.264 53.278 1.00 15.88 168 TRP D C 1
ATOM 6204 O O . TRP D 2 168 ? 27.793 55.517 52.660 1.00 18.18 168 TRP D O 1
ATOM 6215 N N . THR D 2 169 ? 26.499 57.334 52.705 1.00 19.66 169 THR D N 1
ATOM 6216 C CA . THR D 2 169 ? 26.912 57.704 51.342 1.00 17.94 169 THR D CA 1
ATOM 6217 C C . THR D 2 169 ? 28.284 58.370 51.392 1.00 20.51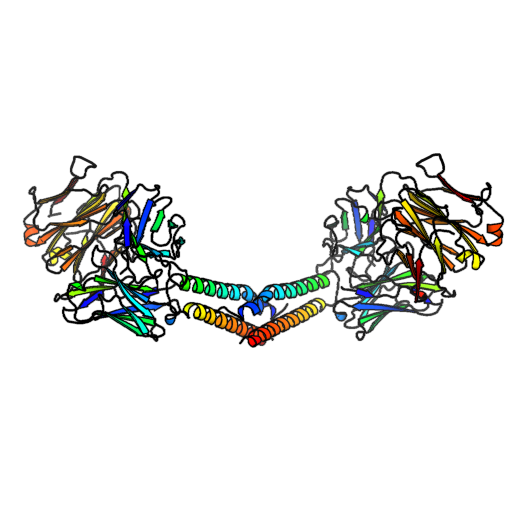 169 THR D C 1
ATOM 6218 O O . THR D 2 169 ? 28.730 58.805 52.466 1.00 18.51 169 THR D O 1
ATOM 6222 N N . ASP D 2 170 ? 28.950 58.434 50.239 1.00 17.89 170 ASP D N 1
ATOM 6223 C CA . ASP D 2 170 ? 30.104 59.301 50.055 1.00 22.73 170 ASP D CA 1
ATOM 6224 C C . ASP D 2 170 ? 29.590 60.733 50.000 1.00 23.33 170 ASP D C 1
ATOM 6225 O O . ASP D 2 170 ? 28.411 60.947 49.753 1.00 19.28 170 ASP D O 1
ATOM 6230 N N . GLN D 2 171 ? 30.472 61.708 50.221 1.00 19.71 171 GLN D N 1
ATOM 6231 C CA . GLN D 2 171 ? 30.107 63.113 50.159 1.00 18.63 171 GLN D CA 1
ATOM 6232 C C . GLN D 2 171 ? 29.376 63.461 48.857 1.00 17.96 171 GLN D C 1
ATOM 6233 O O . GLN D 2 171 ? 29.750 62.993 47.782 1.00 20.78 171 GLN D O 1
ATOM 6239 N N . ASP D 2 172 ? 28.326 64.274 48.952 1.00 20.84 172 ASP D N 1
ATOM 6240 C CA . ASP D 2 172 ? 27.490 64.578 47.785 1.00 19.19 172 ASP D CA 1
ATOM 6241 C C . ASP D 2 172 ? 28.174 65.525 46.815 1.00 24.63 172 ASP D C 1
ATOM 6242 O O . ASP D 2 172 ? 28.751 66.531 47.224 1.00 20.97 172 ASP D O 1
ATOM 6247 N N . SER D 2 173 ? 28.091 65.213 45.526 1.00 23.65 173 SER D N 1
ATOM 6248 C CA . SER D 2 173 ? 28.820 65.964 44.512 1.00 26.92 173 SER D CA 1
ATOM 6249 C C . SER D 2 173 ? 28.238 67.348 44.250 1.00 26.02 173 SER D C 1
ATOM 6250 O O . SER D 2 173 ? 28.888 68.177 43.609 1.00 26.78 173 SER D O 1
ATOM 6253 N N . LYS D 2 174 ? 27.021 67.607 44.730 1.00 25.74 174 LYS D N 1
ATOM 6254 C CA . LYS D 2 174 ? 26.384 68.906 44.505 1.00 22.73 174 LYS D CA 1
ATOM 6255 C C . LYS D 2 174 ? 26.368 69.799 45.730 1.00 24.74 174 LYS D C 1
ATOM 6256 O O . LYS D 2 174 ? 26.755 70.967 45.651 1.00 24.18 174 LYS D O 1
ATOM 6262 N N . ASP D 2 175 ? 25.904 69.272 46.858 1.00 21.80 175 ASP D N 1
ATOM 6263 C CA . ASP D 2 175 ? 25.767 70.110 48.052 1.00 22.43 175 ASP D CA 1
ATOM 6264 C C . ASP D 2 175 ? 26.783 69.786 49.140 1.00 18.86 175 ASP D C 1
ATOM 6265 O O . ASP D 2 175 ? 26.759 70.396 50.216 1.00 16.67 175 ASP D O 1
ATOM 6270 N N . SER D 2 176 ? 27.662 68.823 48.850 1.00 17.38 176 SER D N 1
ATOM 6271 C CA . SER D 2 176 ? 28.786 68.470 49.725 1.00 16.77 176 SER D CA 1
ATOM 6272 C C . SER D 2 176 ? 28.375 67.912 51.088 1.00 17.48 176 SER D C 1
ATOM 6273 O O . SER D 2 176 ? 29.175 67.904 52.027 1.00 16.57 176 SER D O 1
ATOM 6276 N N . THR D 2 177 ? 27.130 67.446 51.205 1.00 17.61 177 THR D N 1
ATOM 6277 C CA . THR D 2 177 ? 26.674 66.871 52.464 1.00 14.78 177 THR D CA 1
ATOM 6278 C C . THR D 2 177 ? 26.797 65.345 52.493 1.00 16.84 177 THR D C 1
ATOM 6279 O O . THR D 2 177 ? 27.211 64.709 51.512 1.00 14.79 177 THR D O 1
ATOM 6283 N N . TYR D 2 178 ? 26.415 64.767 53.623 1.00 12.80 178 TYR D N 1
ATOM 6284 C CA . TYR D 2 178 ? 26.446 63.319 53.803 1.00 15.28 178 TYR D CA 1
ATOM 6285 C C . TYR D 2 178 ? 25.031 62.821 54.117 1.00 14.46 178 TYR D C 1
ATOM 6286 O O . TYR D 2 178 ? 24.175 63.598 54.541 1.00 13.65 178 TYR D O 1
ATOM 6295 N N . SER D 2 179 ? 24.798 61.530 53.897 1.00 15.36 179 SER D N 1
ATOM 6296 C CA . SER D 2 179 ? 23.540 60.874 54.255 1.00 14.76 179 SER D CA 1
ATOM 6297 C C . SER D 2 179 ? 23.823 59.482 54.800 1.00 15.96 179 SER D C 1
ATOM 6298 O O . SER D 2 179 ? 24.869 58.886 54.513 1.00 15.12 179 SER D O 1
ATOM 6301 N N . MET D 2 180 ? 22.892 58.960 55.587 1.00 15.77 180 MET D N 1
ATOM 6302 C CA . MET D 2 180 ? 23.058 57.638 56.148 1.00 17.51 180 MET D CA 1
ATOM 6303 C C . MET D 2 180 ? 21.721 56.915 56.189 1.00 16.27 180 MET D C 1
ATOM 6304 O O . MET D 2 180 ? 20.680 57.548 56.353 1.00 16.69 180 MET D O 1
ATOM 6309 N N . SER D 2 181 ? 21.734 55.599 55.996 1.00 15.31 181 SER D N 1
ATOM 6310 C CA . SER D 2 181 ? 20.515 54.814 56.196 1.00 16.21 181 SER D CA 1
ATOM 6311 C C . SER D 2 181 ? 20.752 53.847 57.323 1.00 20.20 181 SER D C 1
ATOM 6312 O O . SER D 2 181 ? 21.826 53.252 57.414 1.00 18.38 181 SER D O 1
ATOM 6315 N N . SER D 2 182 ? 19.744 53.676 58.170 1.00 18.19 182 SER D N 1
ATOM 6316 C CA . SER D 2 182 ? 19.796 52.710 59.256 1.00 19.06 182 SER D CA 1
ATOM 6317 C C . SER D 2 182 ? 18.603 51.769 59.125 1.00 23.28 182 SER D C 1
ATOM 6318 O O . SER D 2 182 ? 17.455 52.217 59.001 1.00 16.44 182 SER D O 1
ATOM 6321 N N . THR D 2 183 ? 18.875 50.470 59.145 1.00 19.36 183 THR D N 1
ATOM 6322 C CA . THR D 2 183 ? 17.845 49.464 58.926 1.00 18.03 183 THR D CA 1
ATOM 6323 C C . THR D 2 183 ? 17.793 48.493 60.085 1.00 21.21 183 THR D C 1
ATOM 6324 O O . THR D 2 183 ? 18.780 47.824 60.397 1.00 23.22 183 THR D O 1
ATOM 6328 N N . LEU D 2 184 ? 16.644 48.449 60.746 1.00 19.46 184 LEU D N 1
ATOM 6329 C CA . LEU D 2 184 ? 16.406 47.472 61.792 1.00 18.12 184 LEU D CA 1
ATOM 6330 C C . LEU D 2 184 ? 15.625 46.306 61.188 1.00 19.80 184 LEU D C 1
ATOM 6331 O O . LEU D 2 184 ? 14.465 46.460 60.790 1.00 18.60 184 LEU D O 1
ATOM 6336 N N . THR D 2 185 ? 16.263 45.143 61.107 1.00 21.12 185 THR D N 1
ATOM 6337 C CA . THR D 2 185 ? 15.628 43.981 60.497 1.00 21.67 185 THR D CA 1
ATOM 6338 C C . THR D 2 185 ? 15.299 42.916 61.537 1.00 22.79 185 THR D C 1
ATOM 6339 O O . THR D 2 185 ? 16.149 42.508 62.326 1.00 22.64 185 THR D O 1
ATOM 6343 N N . LEU D 2 186 ? 14.046 42.486 61.554 1.00 27.48 186 LEU D N 1
ATOM 6344 C CA . LEU D 2 186 ? 13.659 41.334 62.353 1.00 30.19 186 LEU D CA 1
ATOM 6345 C C . LEU D 2 186 ? 12.623 40.509 61.613 1.00 28.53 186 LEU D C 1
ATOM 6346 O O . LEU D 2 186 ? 12.220 40.857 60.499 1.00 27.06 186 LEU D O 1
ATOM 6351 N N . THR D 2 187 ? 12.204 39.405 62.220 1.00 26.84 187 THR D N 1
ATOM 6352 C CA . THR D 2 187 ? 11.189 38.568 61.600 1.00 24.25 187 THR D CA 1
ATOM 6353 C C . THR D 2 187 ? 9.864 39.274 61.771 1.00 22.26 187 THR D C 1
ATOM 6354 O O . THR D 2 187 ? 9.710 40.102 62.661 1.00 22.48 187 THR D O 1
ATOM 6358 N N . LYS D 2 188 ? 8.902 38.947 60.926 1.00 23.68 188 LYS D N 1
ATOM 6359 C CA . LYS D 2 188 ? 7.576 39.517 61.067 1.00 24.65 188 LYS D CA 1
ATOM 6360 C C . LYS D 2 188 ? 7.000 39.190 62.449 1.00 24.92 188 LYS D C 1
ATOM 6361 O O . LYS D 2 188 ? 6.425 40.053 63.105 1.00 22.95 188 LYS D O 1
ATOM 6367 N N . ASP D 2 189 ? 7.179 37.952 62.905 1.00 24.51 189 ASP D N 1
ATOM 6368 C CA . ASP D 2 189 ? 6.621 37.562 64.198 1.00 26.77 189 ASP D CA 1
ATOM 6369 C C . ASP D 2 189 ? 7.216 38.391 65.326 1.00 25.53 189 ASP D C 1
ATOM 6370 O O . ASP D 2 189 ? 6.524 38.758 66.264 1.00 28.88 189 ASP D O 1
ATOM 6375 N N . GLU D 2 190 ? 8.501 38.691 65.228 1.00 25.79 190 GLU D N 1
ATOM 6376 C CA . GLU D 2 190 ? 9.154 39.526 66.229 1.00 26.14 190 GLU D CA 1
ATOM 6377 C C . GLU D 2 190 ? 8.657 40.982 66.141 1.00 26.19 190 GLU D C 1
ATOM 6378 O O . GLU D 2 190 ? 8.420 41.643 67.160 1.00 22.87 190 GLU D O 1
ATOM 6384 N N . TYR D 2 191 ? 8.480 41.464 64.916 1.00 24.50 191 TYR D N 1
ATOM 6385 C CA . TYR D 2 191 ? 7.974 42.816 64.678 1.00 22.08 191 TYR D CA 1
ATOM 6386 C C . TYR D 2 191 ? 6.587 43.022 65.277 1.00 22.86 191 TYR D C 1
ATOM 6387 O O . TYR D 2 191 ? 6.296 44.087 65.807 1.00 22.40 191 TYR D O 1
ATOM 6396 N N . GLU D 2 192 ? 5.732 42.008 65.199 1.00 23.46 192 GLU D N 1
ATOM 6397 C CA . GLU D 2 192 ? 4.337 42.168 65.621 1.00 26.04 192 GLU D CA 1
ATOM 6398 C C . GLU D 2 192 ? 4.112 42.069 67.125 1.00 25.02 192 GLU D C 1
ATOM 6399 O O . GLU D 2 192 ? 2.982 42.173 67.584 1.00 29.36 192 GLU D O 1
ATOM 6405 N N . ARG D 2 193 ? 5.181 41.875 67.887 1.00 26.92 193 ARG D N 1
ATOM 6406 C CA . ARG D 2 193 ? 5.086 41.789 69.346 1.00 29.23 193 ARG D CA 1
ATOM 6407 C C . ARG D 2 193 ? 5.185 43.146 70.012 1.00 32.44 193 ARG D C 1
ATOM 6408 O O . ARG D 2 193 ? 5.047 43.260 71.231 1.00 32.35 193 ARG D O 1
ATOM 6416 N N . HIS D 2 194 ? 5.457 44.170 69.215 1.00 30.84 194 HIS D N 1
ATOM 6417 C CA . HIS D 2 194 ? 5.692 45.492 69.765 1.00 27.29 194 HIS D CA 1
ATOM 6418 C C . HIS D 2 194 ? 4.956 46.555 68.975 1.00 25.27 194 HIS D C 1
ATOM 6419 O O . HIS D 2 194 ? 4.525 46.324 67.850 1.00 27.25 194 HIS D O 1
ATOM 6426 N N . ASN D 2 195 ? 4.808 47.727 69.570 1.00 27.95 195 ASN D N 1
ATOM 6427 C CA . ASN D 2 195 ? 3.992 48.759 68.959 1.00 28.80 195 ASN D CA 1
ATOM 6428 C C . ASN D 2 195 ? 4.808 49.979 68.517 1.00 23.78 195 ASN D C 1
ATOM 6429 O O . ASN D 2 195 ? 4.691 50.426 67.380 1.00 25.78 195 ASN D O 1
ATOM 6434 N N . SER D 2 196 ? 5.628 50.522 69.408 1.00 22.80 196 SER D N 1
ATOM 6435 C CA . SER D 2 196 ? 6.347 51.760 69.092 1.00 25.83 196 SER D CA 1
ATOM 6436 C C . SER D 2 196 ? 7.737 51.508 68.514 1.00 22.47 196 SER D C 1
ATOM 6437 O O . SER D 2 196 ? 8.575 50.849 69.142 1.00 21.71 196 SER D O 1
ATOM 6440 N N . TYR D 2 197 ? 7.982 52.058 67.328 1.00 22.55 197 TYR D N 1
ATOM 6441 C CA . TYR D 2 197 ? 9.307 51.999 66.714 1.00 23.31 197 TYR D CA 1
ATOM 6442 C C . TYR D 2 197 ? 9.822 53.403 66.498 1.00 21.34 197 TYR D C 1
ATOM 6443 O O . TYR D 2 197 ? 9.125 54.242 65.922 1.00 18.33 197 TYR D O 1
ATOM 6452 N N . THR D 2 198 ? 11.043 53.645 66.962 1.00 23.04 198 THR D N 1
ATOM 6453 C CA . THR D 2 198 ? 11.613 54.986 67.011 1.00 23.23 198 THR D CA 1
ATOM 6454 C C . THR D 2 198 ? 13.051 54.969 66.544 1.00 23.79 198 THR D C 1
ATOM 6455 O O . THR D 2 198 ? 13.832 54.137 67.004 1.00 23.38 198 THR D O 1
ATOM 6459 N N . CYS D 2 199 ? 13.419 55.869 65.637 1.00 20.29 199 CYS D N 1
ATOM 6460 C CA . CYS D 2 199 ? 14.842 56.130 65.458 1.00 22.91 199 CYS D CA 1
ATOM 6461 C C . CYS D 2 199 ? 15.193 57.555 65.900 1.00 27.05 199 CYS D C 1
ATOM 6462 O O . CYS D 2 199 ? 14.424 58.506 65.674 1.00 23.41 199 CYS D O 1
ATOM 6465 N N . GLU D 2 200 ? 16.336 57.667 66.575 1.00 20.63 200 GLU D N 1
ATOM 6466 C CA . GLU D 2 200 ? 16.791 58.919 67.176 1.00 25.66 200 GLU D CA 1
ATOM 6467 C C . GLU D 2 200 ? 18.137 59.311 66.596 1.00 25.73 200 GLU D C 1
ATOM 6468 O O . GLU D 2 200 ? 19.118 58.573 66.724 1.00 24.24 200 GLU D O 1
ATOM 6474 N N . ALA D 2 201 ? 18.174 60.476 65.959 1.00 23.28 201 ALA D N 1
ATOM 6475 C CA . ALA D 2 201 ? 19.396 60.993 65.368 1.00 22.21 201 ALA D CA 1
ATOM 6476 C C . ALA D 2 201 ? 19.963 62.075 66.276 1.00 23.84 201 ALA D C 1
ATOM 6477 O O . ALA D 2 201 ? 19.271 63.042 66.601 1.00 20.52 201 ALA D O 1
ATOM 6479 N N . THR D 2 202 ? 21.214 61.909 66.685 1.00 21.94 202 THR D N 1
ATOM 6480 C CA . THR D 2 202 ? 21.916 62.957 67.418 1.00 20.84 202 THR D CA 1
ATOM 6481 C C . THR D 2 202 ? 23.079 63.468 66.576 1.00 23.85 202 THR D C 1
ATOM 6482 O O . THR D 2 202 ? 23.960 62.692 66.182 1.00 21.60 202 THR D O 1
ATOM 6486 N N . HIS D 2 203 ? 23.076 64.774 66.310 1.00 19.24 203 HIS D N 1
ATOM 6487 C CA . HIS D 2 203 ? 24.086 65.422 65.464 1.00 20.15 203 HIS D CA 1
ATOM 6488 C C . HIS D 2 203 ? 24.487 66.743 66.136 1.00 19.27 203 HIS D C 1
ATOM 6489 O O . HIS D 2 203 ? 23.707 67.304 66.900 1.00 19.27 203 HIS D O 1
ATOM 6496 N N . LYS D 2 204 ? 25.680 67.259 65.852 1.00 19.82 204 LYS D N 1
ATOM 6497 C CA . LYS D 2 204 ? 26.170 68.441 66.586 1.00 19.40 204 LYS D CA 1
ATOM 6498 C C . LYS D 2 204 ? 25.376 69.720 66.321 1.00 19.52 204 LYS D C 1
ATOM 6499 O O . LYS D 2 204 ? 25.543 70.718 67.015 1.00 21.46 204 LYS D O 1
ATOM 6505 N N . THR D 2 205 ? 24.528 69.697 65.304 1.00 18.18 205 THR D N 1
ATOM 6506 C CA . THR D 2 205 ? 23.719 70.854 64.949 1.00 20.75 205 THR D CA 1
ATOM 6507 C C . THR D 2 205 ? 22.647 71.181 65.993 1.00 19.92 205 THR D C 1
ATOM 6508 O O . THR D 2 205 ? 22.031 72.247 65.943 1.00 18.74 205 THR D O 1
ATOM 6512 N N . SER D 2 206 ? 22.438 70.265 66.933 1.00 17.28 206 SER D N 1
ATOM 6513 C CA . SER D 2 206 ? 21.506 70.472 68.055 1.00 19.82 206 SER D CA 1
ATOM 6514 C C . SER D 2 206 ? 21.818 69.502 69.188 1.00 21.13 206 SER D C 1
ATOM 6515 O O . SER D 2 206 ? 22.249 68.374 68.931 1.00 23.75 206 SER D O 1
ATOM 6518 N N . THR D 2 207 ? 21.591 69.919 70.436 1.00 22.83 207 THR D N 1
ATOM 6519 C CA . THR D 2 207 ? 21.746 68.995 71.566 1.00 23.43 207 THR D CA 1
ATOM 6520 C C . THR D 2 207 ? 20.492 68.143 71.721 1.00 23.24 207 THR D C 1
ATOM 6521 O O . THR D 2 207 ? 20.484 67.167 72.460 1.00 27.42 207 THR D O 1
ATOM 6525 N N . SER D 2 208 ? 19.417 68.527 71.044 1.00 23.42 208 SER D N 1
ATOM 6526 C CA . SER D 2 208 ? 18.204 67.723 71.088 1.00 26.86 208 SER D CA 1
ATOM 6527 C C . SER D 2 208 ? 18.223 66.691 69.970 1.00 26.81 208 SER D C 1
ATOM 6528 O O . SER D 2 208 ? 18.372 67.041 68.796 1.00 25.05 208 SER D O 1
ATOM 6531 N N . PRO D 2 209 ? 18.076 65.408 70.326 1.00 26.92 209 PRO D N 1
ATOM 6532 C CA . PRO D 2 209 ? 18.023 64.371 69.291 1.00 26.50 209 PRO D CA 1
ATOM 6533 C C . PRO D 2 209 ? 16.805 64.593 68.414 1.00 24.83 209 PRO D C 1
ATOM 6534 O O . PRO D 2 209 ? 15.817 65.164 68.878 1.00 23.69 209 PRO D O 1
ATOM 6538 N N . ILE D 2 210 ? 16.885 64.175 67.155 1.00 25.36 210 ILE D N 1
ATOM 6539 C CA . ILE D 2 210 ? 15.738 64.235 66.263 1.00 23.48 210 ILE D CA 1
ATOM 6540 C C . ILE D 2 210 ? 15.058 62.879 66.329 1.00 23.18 210 ILE D C 1
ATOM 6541 O O . ILE D 2 210 ? 15.664 61.869 65.980 1.00 20.81 210 ILE D O 1
ATOM 6546 N N . VAL D 2 211 ? 13.809 62.865 66.788 1.00 22.02 211 VAL D N 1
ATOM 6547 C CA . VAL D 2 211 ? 13.089 61.624 67.034 1.00 21.65 211 VAL D CA 1
ATOM 6548 C C . VAL D 2 211 ? 11.998 61.423 65.999 1.00 22.15 211 VAL D C 1
ATOM 6549 O O . VAL D 2 211 ? 11.134 62.278 65.832 1.00 24.23 211 VAL D O 1
ATOM 6553 N N . LYS D 2 212 ? 12.038 60.292 65.301 1.00 21.02 212 LYS D N 1
ATOM 6554 C CA . LYS D 2 212 ? 10.949 59.911 64.416 1.00 19.85 212 LYS D CA 1
ATOM 6555 C C . LYS D 2 212 ? 10.398 58.574 64.893 1.00 22.26 212 LYS D C 1
ATOM 6556 O O . LYS D 2 212 ? 11.167 57.660 65.186 1.00 20.31 212 LYS D O 1
ATOM 6562 N N . SER D 2 213 ? 9.071 58.470 64.963 1.00 22.97 213 SER D N 1
ATOM 6563 C CA . SER D 2 213 ? 8.403 57.290 65.504 1.00 24.37 213 SER D CA 1
ATOM 6564 C C . SER D 2 213 ? 7.156 56.943 64.728 1.00 27.75 213 SER D C 1
ATOM 6565 O O . SER D 2 213 ? 6.545 57.803 64.097 1.00 27.00 213 SER D O 1
ATOM 6568 N N . PHE D 2 214 ? 6.758 55.678 64.796 1.00 23.47 214 PHE D N 1
ATOM 6569 C CA . PHE D 2 214 ? 5.416 55.308 64.372 1.00 23.55 214 PHE D CA 1
ATOM 6570 C C . PHE D 2 214 ? 4.915 54.219 65.304 1.00 25.71 214 PHE D C 1
ATOM 6571 O O . PHE D 2 214 ? 5.715 53.569 65.981 1.00 25.22 214 PHE D O 1
ATOM 6579 N N . ASN D 2 215 ? 3.596 54.036 65.350 1.00 26.50 215 ASN D N 1
ATOM 6580 C CA . ASN D 2 215 ? 3.002 52.916 66.075 1.00 29.38 215 ASN D CA 1
ATOM 6581 C C . ASN D 2 215 ? 2.479 51.879 65.081 1.00 29.47 215 ASN D C 1
ATOM 6582 O O . ASN D 2 215 ? 1.778 52.231 64.132 1.00 26.56 215 ASN D O 1
ATOM 6587 N N . ARG D 2 216 ? 2.838 50.613 65.306 1.00 27.69 216 ARG D N 1
ATOM 6588 C CA . ARG D 2 216 ? 2.608 49.524 64.341 1.00 27.74 216 ARG D CA 1
ATOM 6589 C C . ARG D 2 216 ? 1.179 49.390 63.788 1.00 38.93 216 ARG D C 1
ATOM 6590 O O . ARG D 2 216 ? 0.996 49.160 62.588 1.00 45.72 216 ARG D O 1
ATOM 6598 N N . ASN D 2 217 ? 0.165 49.531 64.630 1.00 35.62 217 ASN D N 1
ATOM 6599 C CA . ASN D 2 217 ? -1.200 49.492 64.097 1.00 52.72 217 ASN D CA 1
ATOM 6600 C C . ASN D 2 217 ? -1.789 50.865 63.736 1.00 57.26 217 ASN D C 1
ATOM 6601 O O . ASN D 2 217 ? -2.013 51.710 64.614 1.00 56.71 217 ASN D O 1
ATOM 6606 N N . ALA D 2 218 ? -2.033 51.052 62.434 1.00 57.81 218 ALA D N 1
ATOM 6607 C CA . ALA D 2 218 ? -2.515 52.314 61.848 1.00 58.92 218 ALA D CA 1
ATOM 6608 C C . ALA D 2 218 ? -2.002 53.591 62.533 1.00 56.19 218 ALA D C 1
ATOM 6609 O O . ALA D 2 218 ? -1.395 54.461 61.897 1.00 52.90 218 ALA D O 1
ATOM 6611 N N . TYR E 3 2 ? 22.846 79.645 -12.720 1.00 49.89 202 TYR E N 1
ATOM 6612 C CA . TYR E 3 2 ? 22.664 79.044 -14.040 1.00 50.56 202 TYR E CA 1
ATOM 6613 C C . TYR E 3 2 ? 23.520 77.771 -14.233 1.00 51.52 202 TYR E C 1
ATOM 6614 O O . TYR E 3 2 ? 23.165 76.898 -15.037 1.00 49.28 202 TYR E O 1
ATOM 6623 N N . SER E 3 3 ? 24.626 77.648 -13.491 1.00 51.47 203 SER E N 1
ATOM 6624 C CA . SER E 3 3 ? 25.498 76.469 -13.622 1.00 44.13 203 SER E CA 1
ATOM 6625 C C . SER E 3 3 ? 24.948 75.234 -12.918 1.00 42.63 203 SER E C 1
ATOM 6626 O O . SER E 3 3 ? 24.626 75.276 -11.728 1.00 49.03 203 SER E O 1
ATOM 6629 N N . LYS E 3 4 ? 24.867 74.130 -13.657 1.00 44.01 204 LYS E N 1
ATOM 6630 C CA . LYS E 3 4 ? 24.328 72.878 -13.129 1.00 45.54 204 LYS E CA 1
ATOM 6631 C C . LYS E 3 4 ? 25.367 72.104 -12.309 1.00 44.27 204 LYS E C 1
ATOM 6632 O O . LYS E 3 4 ? 25.013 71.396 -11.363 1.00 45.55 204 LYS E O 1
ATOM 6638 N N . ILE E 3 5 ? 26.642 72.239 -12.673 1.00 35.94 205 ILE E N 1
ATOM 6639 C CA . ILE E 3 5 ? 27.702 71.484 -12.005 1.00 36.13 205 ILE E CA 1
ATOM 6640 C C . ILE E 3 5 ? 28.377 72.254 -10.872 1.00 35.54 205 ILE E C 1
ATOM 6641 O O . ILE E 3 5 ? 29.125 71.679 -10.088 1.00 28.32 205 ILE E O 1
ATOM 6646 N N . LYS E 3 6 ? 28.116 73.554 -10.788 1.00 34.78 206 LYS E N 1
ATOM 6647 C CA . LYS E 3 6 ? 28.710 74.387 -9.748 1.00 33.29 206 LYS E CA 1
ATOM 6648 C C . LYS E 3 6 ? 28.357 73.883 -8.350 1.00 34.29 206 LYS E C 1
ATOM 6649 O O . LYS E 3 6 ? 29.190 73.910 -7.445 1.00 32.95 206 LYS E O 1
ATOM 6655 N N . GLU E 3 7 ? 27.123 73.429 -8.173 1.00 32.46 207 GLU E N 1
ATOM 6656 C CA . GLU E 3 7 ? 26.661 72.983 -6.861 1.00 37.57 207 GLU E CA 1
ATOM 6657 C C . GLU E 3 7 ? 27.429 71.769 -6.356 1.00 35.08 207 GLU E C 1
ATOM 6658 O O . GLU E 3 7 ? 27.532 71.561 -5.149 1.00 38.97 207 GLU E O 1
ATOM 6664 N N . CYS E 3 8 ? 27.968 70.970 -7.270 1.00 32.02 208 CYS E N 1
ATOM 6665 C CA . CYS E 3 8 ? 28.757 69.806 -6.879 1.00 34.03 208 CYS E CA 1
ATOM 6666 C C . CYS E 3 8 ? 29.944 70.208 -6.004 1.00 32.42 208 CYS E C 1
ATOM 6667 O O . CYS E 3 8 ? 30.478 69.390 -5.250 1.00 29.94 208 CYS E O 1
ATOM 6670 N N . PHE E 3 9 ? 30.336 71.477 -6.095 1.00 27.99 209 PHE E N 1
ATOM 6671 C CA . PHE E 3 9 ? 31.534 71.969 -5.428 1.00 31.19 209 PHE E CA 1
ATOM 6672 C C . PHE E 3 9 ? 31.237 72.631 -4.090 1.00 33.59 209 PHE E C 1
ATOM 6673 O O . PHE E 3 9 ? 32.151 73.052 -3.387 1.00 33.89 209 PHE E O 1
ATOM 6681 N N . ASP E 3 10 ? 29.965 72.722 -3.728 1.00 36.28 210 ASP E N 1
ATOM 6682 C CA . ASP E 3 10 ? 29.589 73.578 -2.605 1.00 37.94 210 ASP E CA 1
ATOM 6683 C C . ASP E 3 10 ? 29.953 73.058 -1.212 1.00 39.38 210 ASP E C 1
ATOM 6684 O O . ASP E 3 10 ? 30.454 73.817 -0.377 1.00 35.79 210 ASP E O 1
ATOM 6689 N N . SER E 3 11 ? 29.718 71.772 -0.963 1.00 37.70 211 SER E N 1
ATOM 6690 C CA . SER E 3 11 ? 30.008 71.196 0.350 1.00 37.39 211 SER E CA 1
ATOM 6691 C C . SER E 3 11 ? 31.485 70.794 0.472 1.00 35.14 211 SER E C 1
ATOM 6692 O O . SER E 3 11 ? 31.926 70.299 1.508 1.00 32.03 211 SER E O 1
ATOM 6695 N N . LEU E 3 12 ? 32.244 71.035 -0.591 1.00 31.85 212 LEU E N 1
ATOM 6696 C CA . LEU E 3 12 ? 33.606 70.525 -0.725 1.00 32.43 212 LEU E CA 1
ATOM 6697 C C . LEU E 3 12 ? 34.555 71.072 0.331 1.00 33.38 212 LEU E C 1
ATOM 6698 O O . LEU E 3 12 ? 35.320 70.319 0.936 1.00 33.09 212 LEU E O 1
ATOM 6703 N N . ALA E 3 13 ? 34.502 72.379 0.561 1.00 31.36 213 ALA E N 1
ATOM 6704 C CA . ALA E 3 13 ? 35.417 73.016 1.505 1.00 32.83 213 ALA E CA 1
ATOM 6705 C C . ALA E 3 13 ? 35.240 72.488 2.932 1.00 33.01 213 ALA E C 1
ATOM 6706 O O . ALA E 3 13 ? 36.225 72.271 3.658 1.00 28.73 213 ALA E O 1
ATOM 6708 N N . ASP E 3 14 ? 33.986 72.292 3.328 1.00 31.30 214 ASP E N 1
ATOM 6709 C CA . ASP E 3 14 ? 33.685 71.813 4.669 1.00 32.57 214 ASP E CA 1
ATOM 6710 C C . ASP E 3 14 ? 33.945 70.321 4.841 1.00 31.00 214 ASP E C 1
ATOM 6711 O O . ASP E 3 14 ? 34.360 69.887 5.917 1.00 30.37 214 ASP E O 1
ATOM 6716 N N . ASP E 3 15 ? 33.684 69.542 3.796 1.00 26.78 215 ASP E N 1
ATOM 6717 C CA . ASP E 3 15 ? 33.968 68.118 3.839 1.00 29.11 215 ASP E CA 1
ATOM 6718 C C . ASP E 3 15 ? 35.461 67.869 4.071 1.00 26.37 215 ASP E C 1
ATOM 6719 O O . ASP E 3 15 ? 35.841 67.094 4.947 1.00 26.69 215 ASP E O 1
ATOM 6724 N N . VAL E 3 16 ? 36.298 68.555 3.305 1.00 26.02 216 VAL E N 1
ATOM 6725 C CA . VAL E 3 16 ? 37.739 68.445 3.463 1.00 25.19 216 VAL E CA 1
ATOM 6726 C C . VAL E 3 16 ? 38.180 68.869 4.861 1.00 27.75 216 VAL E C 1
ATOM 6727 O O . VAL E 3 16 ? 38.954 68.166 5.519 1.00 26.45 216 VAL E O 1
ATOM 6731 N N . LYS E 3 17 ? 37.682 70.012 5.322 1.00 25.55 217 LYS E N 1
ATOM 6732 C CA . LYS E 3 17 ? 38.057 70.524 6.642 1.00 27.57 217 LYS E CA 1
ATOM 6733 C C . LYS E 3 17 ? 37.655 69.553 7.760 1.00 25.58 217 LYS E C 1
ATOM 6734 O O . LYS E 3 17 ? 38.401 69.335 8.712 1.00 26.60 217 LYS E O 1
ATOM 6740 N N . SER E 3 18 ? 36.475 68.970 7.628 1.00 21.43 218 SER E N 1
ATOM 6741 C CA . SER E 3 18 ? 36.005 67.957 8.565 1.00 28.26 218 SER E CA 1
ATOM 6742 C C . SER E 3 18 ? 36.938 66.729 8.596 1.00 28.38 218 SER E C 1
ATOM 6743 O O . SER E 3 18 ? 37.268 66.207 9.668 1.00 25.31 218 SER E O 1
ATOM 6746 N N . LEU E 3 19 ? 37.358 66.273 7.420 1.00 22.22 219 LEU E N 1
ATOM 6747 C CA . LEU E 3 19 ? 38.267 65.130 7.320 1.00 24.92 219 LEU E CA 1
ATOM 6748 C C . LEU E 3 19 ? 39.630 65.455 7.941 1.00 24.05 219 LEU E C 1
ATOM 6749 O O . LEU E 3 19 ? 40.229 64.629 8.643 1.00 19.99 219 LEU E O 1
ATOM 6754 N N . VAL E 3 20 ? 40.118 66.661 7.669 1.00 20.32 220 VAL E N 1
ATOM 6755 C CA . VAL E 3 20 ? 41.396 67.104 8.200 1.00 23.85 220 VAL E CA 1
ATOM 6756 C C . VAL E 3 20 ? 41.346 67.217 9.720 1.00 23.11 220 VAL E C 1
ATOM 6757 O O . VAL E 3 20 ? 42.297 66.857 10.406 1.00 20.94 220 VAL E O 1
ATOM 6761 N N . GLU E 3 21 ? 40.225 67.688 10.249 1.00 21.18 221 GLU E N 1
ATOM 6762 C CA . GLU E 3 21 ? 40.083 67.794 11.698 1.00 24.49 221 GLU E CA 1
ATOM 6763 C C . GLU E 3 21 ? 40.023 66.426 12.395 1.00 24.82 221 GLU E C 1
ATOM 6764 O O . GLU E 3 21 ? 40.513 66.279 13.516 1.00 23.15 221 GLU E O 1
ATOM 6770 N N . LYS E 3 22 ? 39.416 65.435 11.743 1.00 21.62 222 LYS E N 1
ATOM 6771 C CA . LYS E 3 22 ? 39.373 64.093 12.307 1.00 21.73 222 LYS E CA 1
ATOM 6772 C C . LYS E 3 22 ? 40.778 63.526 12.367 1.00 21.06 222 LYS E C 1
ATOM 6773 O O . LYS E 3 22 ? 41.135 62.861 13.335 1.00 19.71 222 LYS E O 1
ATOM 6779 N N . SER E 3 23 ? 41.581 63.806 11.342 1.00 18.79 223 SER E N 1
ATOM 6780 C CA . SER E 3 23 ? 42.949 63.301 11.310 1.00 18.46 223 SER E CA 1
ATOM 6781 C C . SER E 3 23 ? 43.797 63.914 12.428 1.00 23.69 223 SER E C 1
ATOM 6782 O O . SER E 3 23 ? 44.649 63.241 13.025 1.00 19.46 223 SER E O 1
ATOM 6785 N N . GLU E 3 24 ? 43.556 65.191 12.712 1.00 20.40 224 GLU E N 1
ATOM 6786 C CA . GLU E 3 24 ? 44.349 65.915 13.707 1.00 25.27 224 GLU E CA 1
ATOM 6787 C C . GLU E 3 24 ? 43.973 65.437 15.096 1.00 21.63 224 GLU E C 1
ATOM 6788 O O . GLU E 3 24 ? 44.818 65.299 15.978 1.00 22.00 224 GLU E O 1
ATOM 6794 N N . THR E 3 25 ? 42.687 65.183 15.266 1.00 18.70 225 THR E N 1
ATOM 6795 C CA . THR E 3 25 ? 42.173 64.557 16.471 1.00 21.38 225 THR E CA 1
ATOM 6796 C C . THR E 3 25 ? 42.797 63.168 16.691 1.00 22.37 225 THR E C 1
ATOM 6797 O O . THR E 3 25 ? 43.171 62.829 17.812 1.00 20.25 225 THR E O 1
ATOM 6801 N N . SER E 3 26 ? 42.916 62.370 15.633 1.00 18.09 226 SER E N 1
ATOM 6802 C CA . SER E 3 26 ? 43.512 61.044 15.779 1.00 21.37 226 SER E CA 1
ATOM 6803 C C . SER E 3 26 ? 44.985 61.137 16.114 1.00 19.92 226 SER E C 1
ATOM 6804 O O . SER E 3 26 ? 45.500 60.313 16.863 1.00 17.16 226 SER E O 1
ATOM 6807 N N . TYR E 3 27 ? 45.669 62.134 15.560 1.00 20.63 227 TYR E N 1
ATOM 6808 C CA . TYR E 3 27 ? 47.096 62.284 15.821 1.00 19.26 227 TYR E CA 1
ATOM 6809 C C . TYR E 3 27 ? 47.298 62.603 17.298 1.00 20.25 227 TYR E C 1
ATOM 6810 O O . TYR E 3 27 ? 48.204 62.060 17.937 1.00 21.49 227 TYR E O 1
ATOM 6819 N N . GLU E 3 28 ? 46.434 63.468 17.829 1.00 18.31 228 GLU E N 1
ATOM 6820 C CA . GLU E 3 28 ? 46.491 63.862 19.231 1.00 20.06 228 GLU E CA 1
ATOM 6821 C C . GLU E 3 28 ? 46.152 62.684 20.138 1.00 18.11 228 GLU E C 1
ATOM 6822 O O . GLU E 3 28 ? 46.836 62.468 21.135 1.00 17.66 228 GLU E O 1
ATOM 6828 N N . GLU E 3 29 ? 45.105 61.934 19.794 1.00 17.70 229 GLU E N 1
ATOM 6829 C CA . GLU E 3 29 ? 44.753 60.724 20.539 1.00 15.08 229 GLU E CA 1
ATOM 6830 C C . GLU E 3 29 ? 45.919 59.726 20.629 1.00 15.92 229 GLU E C 1
ATOM 6831 O O . GLU E 3 29 ? 46.186 59.163 21.700 1.00 13.33 229 GLU E O 1
ATOM 6837 N N . CYS E 3 30 ? 46.601 59.493 19.512 1.00 14.99 230 CYS E N 1
ATOM 6838 C CA . CYS E 3 30 ? 47.771 58.601 19.517 1.00 17.68 230 CYS E CA 1
ATOM 6839 C C . CYS E 3 30 ? 48.870 59.085 20.440 1.00 16.79 230 CYS E C 1
ATOM 6840 O O . CYS E 3 30 ? 49.570 58.270 21.049 1.00 17.41 230 CYS E O 1
ATOM 6843 N N . SER E 3 31 ? 49.045 60.401 20.528 1.00 14.29 231 SER E N 1
ATOM 6844 C CA . SER E 3 31 ? 50.210 60.945 21.227 1.00 17.83 231 SER E CA 1
ATOM 6845 C C . SER E 3 31 ? 50.059 60.838 22.741 1.00 16.93 231 SER E C 1
ATOM 6846 O O . SER E 3 31 ? 51.047 60.953 23.478 1.00 15.91 231 SER E O 1
ATOM 6849 N N . LYS E 3 32 ? 48.832 60.630 23.208 1.00 14.35 232 LYS E N 1
ATOM 6850 C CA . LYS E 3 32 ? 48.554 60.714 24.646 1.00 15.90 232 LYS E CA 1
ATOM 6851 C C . LYS E 3 32 ? 49.214 59.608 25.473 1.00 13.94 232 LYS E C 1
ATOM 6852 O O . LYS E 3 32 ? 49.477 59.793 26.664 1.00 14.10 232 LYS E O 1
ATOM 6858 N N . ASP E 3 33 ? 49.458 58.462 24.844 1.00 13.03 233 ASP E N 1
ATOM 6859 C CA . ASP E 3 33 ? 49.952 57.278 25.538 1.00 15.20 233 ASP E CA 1
ATOM 6860 C C . ASP E 3 33 ? 50.896 56.552 24.586 1.00 14.49 233 ASP E C 1
ATOM 6861 O O . ASP E 3 33 ? 50.911 56.848 23.385 1.00 14.08 233 ASP E O 1
ATOM 6866 N N . LYS E 3 34 ? 51.661 55.587 25.087 1.00 13.62 234 LYS E N 1
ATOM 6867 C CA . LYS E 3 34 ? 52.399 54.714 24.170 1.00 14.92 234 LYS E CA 1
ATOM 6868 C C . LYS E 3 34 ? 51.397 53.920 23.335 1.00 13.55 234 LYS E C 1
ATOM 6869 O O . LYS E 3 34 ? 50.346 53.532 23.824 1.00 13.13 234 LYS E O 1
ATOM 6875 N N . ASN E 3 35 ? 51.703 53.710 22.059 1.00 12.63 235 ASN E N 1
ATOM 6876 C CA . ASN E 3 35 ? 50.824 52.951 21.180 1.00 10.63 235 ASN E CA 1
ATOM 6877 C C . ASN E 3 35 ? 51.697 52.290 20.130 1.00 14.07 235 ASN E C 1
ATOM 6878 O O . ASN E 3 35 ? 52.891 52.555 20.066 1.00 14.62 235 ASN E O 1
ATOM 6883 N N . ASN E 3 36 ? 51.097 51.444 19.301 1.00 14.46 236 ASN E N 1
ATOM 6884 C CA . ASN E 3 36 ? 51.773 50.910 18.124 1.00 14.76 236 ASN E CA 1
ATOM 6885 C C . ASN E 3 36 ? 52.316 52.075 17.304 1.00 14.87 236 ASN E C 1
ATOM 6886 O O . ASN E 3 36 ? 51.664 53.109 17.204 1.00 14.66 236 ASN E O 1
ATOM 6891 N N . PRO E 3 37 ? 53.515 51.926 16.714 1.00 16.55 237 PRO E N 1
ATOM 6892 C CA . PRO E 3 37 ? 54.095 53.075 15.998 1.00 15.88 237 PRO E CA 1
ATOM 6893 C C . PRO E 3 37 ? 53.354 53.425 14.706 1.00 20.23 237 PRO E C 1
ATOM 6894 O O . PRO E 3 37 ? 53.670 54.442 14.084 1.00 21.29 237 PRO E O 1
ATOM 6898 N N . HIS E 3 38 ? 52.379 52.606 14.326 1.00 17.18 238 HIS E N 1
ATOM 6899 C CA . HIS E 3 38 ? 51.556 52.868 13.146 1.00 23.03 238 HIS E CA 1
ATOM 6900 C C . HIS E 3 38 ? 50.241 53.594 13.448 1.00 22.56 238 HIS E C 1
ATOM 6901 O O . HIS E 3 38 ? 49.481 53.921 12.524 1.00 22.18 238 HIS E O 1
ATOM 6908 N N . CYS E 3 39 ? 49.982 53.843 14.731 1.00 19.04 239 CYS E N 1
ATOM 6909 C CA . CYS E 3 39 ? 48.774 54.548 15.163 1.00 19.26 239 CYS E CA 1
ATOM 6910 C C . CYS E 3 39 ? 48.532 55.823 14.338 1.00 20.71 239 CYS E C 1
ATOM 6911 O O . CYS E 3 39 ? 47.451 56.020 13.774 1.00 21.26 239 CYS E O 1
ATOM 6914 N N . GLY E 3 40 ? 49.545 56.677 14.253 1.00 23.06 240 GLY E N 1
ATOM 6915 C CA . GLY E 3 40 ? 49.429 57.904 13.476 1.00 23.59 240 GLY E CA 1
ATOM 6916 C C . GLY E 3 40 ? 49.163 57.641 12.005 1.00 25.20 240 GLY E C 1
ATOM 6917 O O . GLY E 3 40 ? 48.262 58.240 11.396 1.00 21.13 240 GLY E O 1
ATOM 6918 N N . SER E 3 41 ? 49.933 56.725 11.428 1.00 22.09 241 SER E N 1
ATOM 6919 C CA . SER E 3 41 ? 49.830 56.456 9.999 1.00 25.68 241 SER E CA 1
ATOM 6920 C C . SER E 3 41 ? 48.472 55.860 9.645 1.00 24.60 241 SER E C 1
ATOM 6921 O O . SER E 3 41 ? 48.016 55.960 8.498 1.00 24.75 241 SER E O 1
ATOM 6924 N N . GLU E 3 42 ? 47.825 55.232 10.621 1.00 19.82 242 GLU E N 1
ATOM 6925 C CA . GLU E 3 42 ? 46.461 54.763 10.418 1.00 23.17 242 GLU E CA 1
ATOM 6926 C C . GLU E 3 42 ? 45.469 55.930 10.313 1.00 22.95 242 GLU E C 1
ATOM 6927 O O . GLU E 3 42 ? 44.548 55.889 9.501 1.00 23.88 242 GLU E O 1
ATOM 6933 N N . GLY E 3 43 ? 45.638 56.951 11.148 1.00 21.88 243 GLY E N 1
ATOM 6934 C CA . GLY E 3 43 ? 44.862 58.175 11.005 1.00 24.12 243 GLY E CA 1
ATOM 6935 C C . GLY E 3 43 ? 45.082 58.800 9.631 1.00 26.74 243 GLY E C 1
ATOM 6936 O O . GLY E 3 43 ? 44.147 59.271 8.973 1.00 25.02 243 GLY E O 1
ATOM 6937 N N . THR E 3 44 ? 46.331 58.790 9.186 1.00 22.23 244 THR E N 1
ATOM 6938 C CA . THR E 3 44 ? 46.674 59.333 7.876 1.00 24.78 244 THR E CA 1
ATOM 6939 C C . THR E 3 44 ? 46.011 58.549 6.748 1.00 27.16 244 THR E C 1
ATOM 6940 O O . THR E 3 44 ? 45.563 59.123 5.747 1.00 25.43 244 THR E O 1
ATOM 6944 N N . ARG E 3 45 ? 45.931 57.235 6.922 1.00 26.88 245 ARG E N 1
ATOM 6945 C CA . ARG E 3 45 ? 45.338 56.374 5.907 1.00 26.53 245 ARG E CA 1
ATOM 6946 C C . ARG E 3 45 ? 43.845 56.617 5.815 1.00 25.96 245 ARG E C 1
ATOM 6947 O O . ARG E 3 45 ? 43.273 56.597 4.725 1.00 25.08 245 ARG E O 1
ATOM 6955 N N . GLU E 3 46 ? 43.206 56.814 6.966 1.00 24.97 246 GLU E N 1
ATOM 6956 C CA . GLU E 3 46 ? 41.780 57.128 6.989 1.00 23.56 246 GLU E CA 1
ATOM 6957 C C . GLU E 3 46 ? 41.523 58.467 6.306 1.00 25.62 246 GLU E C 1
ATOM 6958 O O . GLU E 3 46 ? 40.514 58.627 5.610 1.00 22.88 246 GLU E O 1
ATOM 6964 N N . LEU E 3 47 ? 42.444 59.414 6.500 1.00 21.85 247 LEU E N 1
ATOM 6965 C CA . LEU E 3 47 ? 42.337 60.727 5.891 1.00 21.34 247 LEU E CA 1
ATOM 6966 C C . LEU E 3 47 ? 42.406 60.595 4.372 1.00 22.32 247 LEU E C 1
ATOM 6967 O O . LEU E 3 47 ? 41.493 61.032 3.666 1.00 22.02 247 LEU E O 1
ATOM 6972 N N . ASP E 3 48 ? 43.474 59.980 3.874 1.00 21.08 248 ASP E N 1
ATOM 6973 C CA . ASP E 3 48 ? 43.635 59.796 2.430 1.00 24.66 248 ASP E CA 1
ATOM 6974 C C . ASP E 3 48 ? 42.458 59.061 1.790 1.00 25.59 248 ASP E C 1
ATOM 6975 O O . ASP E 3 48 ? 42.021 59.416 0.696 1.00 24.45 248 ASP E O 1
ATOM 6980 N N . GLU E 3 49 ? 41.937 58.049 2.474 1.00 21.59 249 GLU E N 1
ATOM 6981 C CA . GLU E 3 49 ? 40.777 57.330 1.959 1.00 26.65 249 GLU E CA 1
ATOM 6982 C C . GLU E 3 49 ? 39.523 58.217 1.912 1.00 23.50 249 GLU E C 1
ATOM 6983 O O . GLU E 3 49 ? 38.767 58.163 0.948 1.00 22.66 249 GLU E O 1
ATOM 6989 N N . GLY E 3 50 ? 39.308 59.036 2.939 1.00 22.36 250 GLY E N 1
ATOM 6990 C CA . GLY E 3 50 ? 38.176 59.954 2.947 1.00 19.45 250 GLY E CA 1
ATOM 6991 C C . GLY E 3 50 ? 38.301 60.982 1.829 1.00 22.90 250 GLY E C 1
ATOM 6992 O O . GLY E 3 50 ? 37.312 61.297 1.152 1.00 20.81 250 GLY E O 1
ATOM 6993 N N . LEU E 3 51 ? 39.517 61.491 1.625 1.00 21.50 251 LEU E N 1
ATOM 6994 C CA . LEU E 3 51 ? 39.787 62.494 0.584 1.00 22.83 251 LEU E CA 1
ATOM 6995 C C . LEU E 3 51 ? 39.541 61.925 -0.807 1.00 24.06 251 LEU E C 1
ATOM 6996 O O . LEU E 3 51 ? 38.903 62.558 -1.650 1.00 22.41 251 LEU E O 1
ATOM 7001 N N . ILE E 3 52 ? 40.036 60.710 -1.032 1.00 25.85 252 ILE E N 1
ATOM 7002 C CA . ILE E 3 52 ? 39.860 60.030 -2.312 1.00 22.60 252 ILE E CA 1
ATOM 7003 C C . ILE E 3 52 ? 38.385 59.734 -2.574 1.00 23.06 252 ILE E C 1
ATOM 7004 O O . ILE E 3 52 ? 37.904 59.887 -3.695 1.00 24.12 252 ILE E O 1
ATOM 7009 N N . GLU E 3 53 ? 37.661 59.332 -1.536 1.00 24.38 253 GLU E N 1
ATOM 7010 C CA . GLU E 3 53 ? 36.222 59.090 -1.661 1.00 25.64 253 GLU E CA 1
ATOM 7011 C C . GLU E 3 53 ? 35.488 60.381 -2.013 1.00 24.21 253 GLU E C 1
ATOM 7012 O O . GLU E 3 53 ? 34.637 60.399 -2.903 1.00 22.48 253 GLU E O 1
ATOM 7018 N N . ARG E 3 54 ? 35.800 61.460 -1.301 1.00 23.30 254 ARG E N 1
ATOM 7019 C CA . ARG E 3 54 ? 35.114 62.728 -1.532 1.00 23.34 254 ARG E CA 1
ATOM 7020 C C . ARG E 3 54 ? 35.392 63.211 -2.949 1.00 22.53 254 ARG E C 1
ATOM 7021 O O . ARG E 3 54 ? 34.523 63.774 -3.614 1.00 25.07 254 ARG E O 1
ATOM 7029 N N . GLU E 3 55 ? 36.609 62.961 -3.409 1.00 20.66 255 GLU E N 1
ATOM 7030 C CA . GLU E 3 55 ? 37.009 63.352 -4.746 1.00 24.61 255 GLU E CA 1
ATOM 7031 C C . GLU E 3 55 ? 36.280 62.510 -5.788 1.00 25.55 255 GLU E C 1
ATOM 7032 O O . GLU E 3 55 ? 35.829 63.022 -6.813 1.00 23.76 255 GLU E O 1
ATOM 7038 N N . GLN E 3 56 ? 36.145 61.218 -5.510 1.00 25.64 256 GLN E N 1
ATOM 7039 C CA . GLN E 3 56 ? 35.394 60.324 -6.393 1.00 26.11 256 GLN E CA 1
ATOM 7040 C C . GLN E 3 56 ? 33.945 60.770 -6.502 1.00 23.65 256 GLN E C 1
ATOM 7041 O O . GLN E 3 56 ? 33.342 60.735 -7.577 1.00 26.86 256 GLN E O 1
ATOM 7047 N N . LYS E 3 57 ? 33.383 61.181 -5.375 1.00 20.16 257 LYS E N 1
ATOM 7048 C CA . LYS E 3 57 ? 32.005 61.653 -5.328 1.00 23.21 257 LYS E CA 1
ATOM 7049 C C . LYS E 3 57 ? 31.812 62.971 -6.102 1.00 27.49 257 LYS E C 1
ATOM 7050 O O . LYS E 3 57 ? 30.742 63.216 -6.669 1.00 25.66 257 LYS E O 1
ATOM 7056 N N . LEU E 3 58 ? 32.845 63.814 -6.126 1.00 22.57 258 LEU E N 1
ATOM 7057 C CA . LEU E 3 58 ? 32.795 65.064 -6.883 1.00 24.57 258 LEU E CA 1
ATOM 7058 C C . LEU E 3 58 ? 32.779 64.754 -8.377 1.00 23.79 258 LEU E C 1
ATOM 7059 O O . LEU E 3 58 ? 31.985 65.319 -9.126 1.00 24.60 258 LEU E O 1
ATOM 7064 N N . SER E 3 59 ? 33.653 63.845 -8.800 1.00 23.46 259 SER E N 1
ATOM 7065 C CA . SER E 3 59 ? 33.722 63.434 -10.200 1.00 28.08 259 SER E CA 1
ATOM 7066 C C . SER E 3 59 ? 32.404 62.823 -10.666 1.00 29.78 259 SER E C 1
ATOM 7067 O O . SER E 3 59 ? 31.921 63.118 -11.765 1.00 30.25 259 SER E O 1
ATOM 7070 N N . ASP E 3 60 ? 31.816 61.982 -9.825 1.00 29.37 260 ASP E N 1
ATOM 7071 C CA . ASP E 3 60 ? 30.534 61.358 -10.146 1.00 31.30 260 ASP E CA 1
ATOM 7072 C C . ASP E 3 60 ? 29.420 62.388 -10.244 1.00 33.21 260 ASP E C 1
ATOM 7073 O O . ASP E 3 60 ? 28.601 62.339 -11.157 1.00 32.46 260 ASP E O 1
ATOM 7078 N N . CYS E 3 61 ? 29.387 63.313 -9.290 1.00 31.44 261 CYS E N 1
ATOM 7079 C CA . CYS E 3 61 ? 28.363 64.354 -9.264 1.00 35.33 261 CYS E CA 1
ATOM 7080 C C . CYS E 3 61 ? 28.431 65.252 -10.518 1.00 35.10 261 CYS E C 1
ATOM 7081 O O . CYS E 3 61 ? 27.409 65.682 -11.051 1.00 37.98 261 CYS E O 1
ATOM 7084 N N . ILE E 3 62 ? 29.644 65.509 -10.995 1.00 33.18 262 ILE E N 1
ATOM 7085 C CA . ILE E 3 62 ? 29.847 66.257 -12.231 1.00 32.64 262 ILE E CA 1
ATOM 7086 C C . ILE E 3 62 ? 29.331 65.478 -13.447 1.00 36.68 262 ILE E C 1
ATOM 7087 O O . ILE E 3 62 ? 28.609 66.026 -14.284 1.00 39.35 262 ILE E O 1
ATOM 7092 N N . VAL E 3 63 ? 29.703 64.204 -13.533 1.00 34.02 263 VAL E N 1
ATOM 7093 C CA . VAL E 3 63 ? 29.268 63.327 -14.622 1.00 39.96 263 VAL E CA 1
ATOM 7094 C C . VAL E 3 63 ? 27.747 63.252 -14.707 1.00 41.66 263 VAL E C 1
ATOM 7095 O O . VAL E 3 63 ? 27.157 63.357 -15.785 1.00 45.74 263 VAL E O 1
ATOM 7099 N N . GLU E 3 64 ? 27.119 63.070 -13.555 1.00 40.39 264 GLU E N 1
ATOM 7100 C CA . GLU E 3 64 ? 25.670 62.960 -13.472 1.00 43.38 264 GLU E CA 1
ATOM 7101 C C . GLU E 3 64 ? 24.975 64.274 -13.856 1.00 47.34 264 GLU E C 1
ATOM 7102 O O . GLU E 3 64 ? 23.879 64.259 -14.419 1.00 50.67 264 GLU E O 1
ATOM 7108 N N . LYS E 3 65 ? 25.626 65.402 -13.579 1.00 45.76 265 LYS E N 1
ATOM 7109 C CA . LYS E 3 65 ? 25.068 66.721 -13.892 1.00 46.99 265 LYS E CA 1
ATOM 7110 C C . LYS E 3 65 ? 25.401 67.182 -15.304 1.00 50.27 265 LYS E C 1
ATOM 7111 O O . LYS E 3 65 ? 25.238 68.354 -15.630 1.00 52.93 265 LYS E O 1
ATOM 7117 N N . ARG E 3 66 ? 25.870 66.264 -16.139 1.00 53.42 266 ARG E N 1
ATOM 7118 C CA . ARG E 3 66 ? 26.275 66.611 -17.493 1.00 51.23 266 ARG E CA 1
ATOM 7119 C C . ARG E 3 66 ? 26.103 65.411 -18.420 1.00 54.74 266 ARG E C 1
ATOM 7120 O O . ARG E 3 66 ? 25.088 64.708 -18.359 1.00 56.32 266 ARG E O 1
ATOM 7128 N N . LYS F 3 1 ? 54.120 58.968 9.491 1.00 54.42 201 LYS F N 1
ATOM 7129 C CA . LYS F 3 1 ? 53.958 59.494 8.139 1.00 54.82 201 LYS F CA 1
ATOM 7130 C C . LYS F 3 1 ? 52.710 60.370 8.034 1.00 54.58 201 LYS F C 1
ATOM 7131 O O . LYS F 3 1 ? 51.668 60.058 8.629 1.00 48.59 201 LYS F O 1
ATOM 7137 N N . TYR F 3 2 ? 52.821 61.466 7.283 1.00 49.32 202 TYR F N 1
ATOM 7138 C CA . TYR F 3 2 ? 51.697 62.388 7.098 1.00 49.64 202 TYR F CA 1
ATOM 7139 C C . TYR F 3 2 ? 51.159 62.357 5.672 1.00 47.04 202 TYR F C 1
ATOM 7140 O O . TYR F 3 2 ? 51.815 61.843 4.764 1.00 44.15 202 TYR F O 1
ATOM 7149 N N . SER F 3 3 ? 49.956 62.900 5.486 1.00 44.72 203 SER F N 1
ATOM 7150 C CA . SER F 3 3 ? 49.281 62.815 4.195 1.00 39.95 203 SER F CA 1
ATOM 7151 C C . SER F 3 3 ? 50.031 63.591 3.133 1.00 37.86 203 SER F C 1
ATOM 7152 O O . SER F 3 3 ? 50.296 64.782 3.296 1.00 41.37 203 SER F O 1
ATOM 7155 N N . LYS F 3 4 ? 50.374 62.914 2.045 1.00 37.31 204 LYS F N 1
ATOM 7156 C CA . LYS F 3 4 ? 51.022 63.582 0.925 1.00 42.32 204 LYS F CA 1
ATOM 7157 C C . LYS F 3 4 ? 50.005 64.085 -0.100 1.00 39.44 204 LYS F C 1
ATOM 7158 O O . LYS F 3 4 ? 50.331 64.920 -0.939 1.00 42.51 204 LYS F O 1
ATOM 7164 N N . ILE F 3 5 ? 48.775 63.580 -0.036 1.00 35.20 205 ILE F N 1
ATOM 7165 C CA . ILE F 3 5 ? 47.754 64.001 -0.991 1.00 34.86 205 ILE F CA 1
ATOM 7166 C C . ILE F 3 5 ? 46.830 65.059 -0.409 1.00 34.27 205 ILE F C 1
ATOM 7167 O O . ILE F 3 5 ? 46.049 65.674 -1.132 1.00 31.56 205 ILE F O 1
ATOM 7172 N N . LYS F 3 6 ? 46.919 65.265 0.902 1.00 32.78 206 LYS F N 1
ATOM 7173 C CA . LYS F 3 6 ? 46.170 66.328 1.565 1.00 33.28 206 LYS F CA 1
ATOM 7174 C C . LYS F 3 6 ? 46.518 67.678 0.943 1.00 32.29 206 LYS F C 1
ATOM 7175 O O . LYS F 3 6 ? 45.666 68.559 0.821 1.00 31.62 206 LYS F O 1
ATOM 7181 N N . GLU F 3 7 ? 47.773 67.831 0.530 1.00 31.66 207 GLU F N 1
ATOM 7182 C CA . GLU F 3 7 ? 48.213 69.091 -0.056 1.00 38.08 207 GLU F CA 1
ATOM 7183 C C . GLU F 3 7 ? 47.515 69.387 -1.391 1.00 36.36 207 GLU F C 1
ATOM 7184 O O . GLU F 3 7 ? 47.364 70.553 -1.776 1.00 34.00 207 GLU F O 1
ATOM 7190 N N . CYS F 3 8 ? 47.079 68.337 -2.086 1.00 34.32 208 CYS F N 1
ATOM 7191 C CA . CYS F 3 8 ? 46.394 68.499 -3.373 1.00 31.55 208 CYS F CA 1
ATOM 7192 C C . CYS F 3 8 ? 45.147 69.363 -3.251 1.00 29.14 208 CYS F C 1
ATOM 7193 O O . CYS F 3 8 ? 44.704 69.980 -4.224 1.00 28.65 208 CYS F O 1
ATOM 7196 N N . PHE F 3 9 ? 44.587 69.400 -2.049 1.00 26.13 209 PHE F N 1
ATOM 7197 C CA . PHE F 3 9 ? 43.344 70.111 -1.792 1.00 29.89 209 PHE F CA 1
ATOM 7198 C C . PHE F 3 9 ? 43.604 71.520 -1.252 1.00 32.10 209 PHE F C 1
ATOM 7199 O O . PHE F 3 9 ? 42.659 72.256 -0.965 1.00 30.50 209 PHE F O 1
ATOM 7207 N N . ASP F 3 10 ? 44.876 71.893 -1.116 1.00 32.29 210 ASP F N 1
ATOM 7208 C CA . ASP F 3 10 ? 45.227 73.193 -0.520 1.00 37.86 210 ASP F CA 1
ATOM 7209 C C . ASP F 3 10 ? 44.614 74.414 -1.229 1.00 36.16 210 ASP F C 1
ATOM 7210 O O . ASP F 3 10 ? 43.943 75.231 -0.600 1.00 35.26 210 ASP F O 1
ATOM 7215 N N . SER F 3 11 ? 44.837 74.531 -2.534 1.00 34.61 211 SER F N 1
ATOM 7216 C CA . SER F 3 11 ? 44.406 75.718 -3.270 1.00 32.23 211 SER F CA 1
ATOM 7217 C C . SER F 3 11 ? 42.994 75.572 -3.821 1.00 34.48 211 SER F C 1
ATOM 7218 O O . SER F 3 11 ? 42.472 76.491 -4.458 1.00 32.20 211 SER F O 1
ATOM 7221 N N . LEU F 3 12 ? 42.375 74.428 -3.549 1.00 32.55 212 LEU F N 1
ATOM 7222 C CA . LEU F 3 12 ? 41.114 74.042 -4.188 1.00 29.74 212 LEU F CA 1
ATOM 7223 C C . LEU F 3 12 ? 39.985 75.036 -3.942 1.00 33.57 212 LEU F C 1
ATOM 7224 O O . LEU F 3 12 ? 39.335 75.493 -4.884 1.00 33.65 212 LEU F O 1
ATOM 7229 N N . ALA F 3 13 ? 39.760 75.372 -2.676 1.00 32.05 213 ALA F N 1
ATOM 7230 C CA . ALA F 3 13 ? 38.688 76.292 -2.297 1.00 34.91 213 ALA F CA 1
ATOM 7231 C C . ALA F 3 13 ? 38.868 77.702 -2.869 1.00 34.94 213 ALA F C 1
ATOM 7232 O O . ALA F 3 13 ? 37.903 78.338 -3.305 1.00 36.05 213 ALA F O 1
ATOM 7234 N N . ASP F 3 14 ? 40.095 78.203 -2.837 1.00 36.78 214 ASP F N 1
ATOM 7235 C CA . ASP F 3 14 ? 40.364 79.538 -3.356 1.00 36.12 214 ASP F CA 1
ATOM 7236 C C . ASP F 3 14 ? 40.299 79.578 -4.877 1.00 33.38 214 ASP F C 1
ATOM 7237 O O . ASP F 3 14 ? 39.882 80.577 -5.455 1.00 32.30 214 ASP F O 1
ATOM 7242 N N . ASP F 3 15 ? 40.709 78.491 -5.521 1.00 32.63 215 ASP F N 1
ATOM 7243 C CA . ASP F 3 15 ? 40.600 78.381 -6.971 1.00 32.08 215 ASP F CA 1
ATOM 7244 C C . ASP F 3 15 ? 39.134 78.391 -7.407 1.00 31.20 215 ASP F C 1
ATOM 7245 O O . ASP F 3 15 ? 38.775 79.103 -8.347 1.00 28.17 215 ASP F O 1
ATOM 7250 N N . VAL F 3 16 ? 38.295 77.619 -6.714 1.00 28.00 216 VAL F N 1
ATOM 7251 C CA . VAL F 3 16 ? 36.859 77.578 -7.000 1.00 28.35 216 VAL F CA 1
ATOM 7252 C C . VAL F 3 16 ? 36.218 78.944 -6.769 1.00 29.82 216 VAL F C 1
ATOM 7253 O O . VAL F 3 16 ? 35.356 79.375 -7.542 1.00 26.88 216 VAL F O 1
ATOM 7257 N N . LYS F 3 17 ? 36.649 79.627 -5.710 1.00 31.94 217 LYS F N 1
ATOM 7258 C CA . LYS F 3 17 ? 36.153 80.976 -5.412 1.00 31.54 217 LYS F CA 1
ATOM 7259 C C . LYS F 3 17 ? 36.515 81.962 -6.523 1.00 29.61 217 LYS F C 1
ATOM 7260 O O . LYS F 3 17 ? 35.695 82.797 -6.899 1.00 33.59 217 LYS F O 1
ATOM 7266 N N . SER F 3 18 ? 37.737 81.862 -7.044 1.00 26.69 218 SER F N 1
ATOM 7267 C CA . SER F 3 18 ? 38.171 82.704 -8.152 1.00 28.21 218 SER F CA 1
ATOM 7268 C C . SER F 3 18 ? 37.299 82.495 -9.382 1.00 30.33 218 SER F C 1
ATOM 7269 O O . SER F 3 18 ? 36.846 83.465 -9.987 1.00 25.10 218 SER F O 1
ATOM 7272 N N . LEU F 3 19 ? 37.066 81.232 -9.745 1.00 26.18 219 LEU F N 1
ATOM 7273 C CA . LEU F 3 19 ? 36.236 80.901 -10.906 1.00 24.59 219 LEU F CA 1
ATOM 7274 C C . LEU F 3 19 ? 34.806 81.415 -10.757 1.00 22.98 219 LEU F C 1
ATOM 7275 O O . LEU F 3 19 ? 34.242 81.958 -11.698 1.00 21.10 219 LEU F O 1
ATOM 7280 N N . VAL F 3 20 ? 34.220 81.227 -9.578 1.00 24.73 220 VAL F N 1
ATOM 7281 C CA . VAL F 3 20 ? 32.857 81.681 -9.323 1.00 24.20 220 VAL F CA 1
ATOM 7282 C C . VAL F 3 20 ? 32.782 83.212 -9.338 1.00 25.20 220 VAL F C 1
ATOM 7283 O O . VAL F 3 20 ? 31.829 83.783 -9.869 1.00 25.96 220 VAL F O 1
ATOM 7287 N N . GLU F 3 21 ? 33.795 83.868 -8.765 1.00 27.71 221 GLU F N 1
ATOM 7288 C CA . GLU F 3 21 ? 33.899 85.326 -8.814 1.00 30.26 221 GLU F CA 1
ATOM 7289 C C . GLU F 3 21 ? 33.878 85.796 -10.258 1.00 27.26 221 GLU F C 1
ATOM 7290 O O . GLU F 3 21 ? 33.097 86.664 -10.622 1.00 26.06 221 GLU F O 1
ATOM 7296 N N . LYS F 3 22 ? 34.760 85.221 -11.066 1.00 22.62 222 LYS F N 1
ATOM 7297 C CA . LYS F 3 22 ? 34.808 85.502 -12.494 1.00 27.59 222 LYS F CA 1
ATOM 7298 C C . LYS F 3 22 ? 33.422 85.412 -13.156 1.00 27.95 222 LYS F C 1
ATOM 7299 O O . LYS F 3 22 ? 33.039 86.289 -13.934 1.00 26.31 222 LYS F O 1
ATOM 7305 N N . SER F 3 23 ? 32.674 84.356 -12.852 1.00 21.63 223 SER F N 1
ATOM 7306 C CA . SER F 3 23 ? 31.357 84.186 -13.448 1.00 24.45 223 SER F CA 1
ATOM 7307 C C . SER F 3 23 ? 30.408 85.293 -12.986 1.00 25.95 223 SER F C 1
ATOM 7308 O O . SER F 3 23 ? 29.603 85.796 -13.770 1.00 22.37 223 SER F O 1
ATOM 7311 N N . GLU F 3 24 ? 30.504 85.670 -11.714 1.00 21.17 224 GLU F N 1
ATOM 7312 C CA . GLU F 3 24 ? 29.630 86.707 -11.170 1.00 25.93 224 GLU F CA 1
ATOM 7313 C C . GLU F 3 24 ? 29.983 88.080 -11.735 1.00 25.25 224 GLU F C 1
ATOM 7314 O O . GLU F 3 24 ? 29.105 88.923 -11.933 1.00 25.31 224 GLU F O 1
ATOM 7320 N N . THR F 3 25 ? 31.269 88.297 -11.994 1.00 21.97 225 THR F N 1
ATOM 7321 C CA . THR F 3 25 ? 31.718 89.512 -12.665 1.00 25.55 225 THR F CA 1
ATOM 7322 C C . THR F 3 25 ? 31.152 89.595 -14.086 1.00 22.96 225 THR F C 1
ATOM 7323 O O . THR F 3 25 ? 30.697 90.647 -14.522 1.00 23.64 225 THR F O 1
ATOM 7327 N N . SER F 3 26 ? 31.197 88.487 -14.814 1.00 19.74 226 SER F N 1
ATOM 7328 C CA . SER F 3 26 ? 30.672 88.477 -16.169 1.00 22.95 226 SER F CA 1
ATOM 7329 C C . SER F 3 26 ? 29.156 88.683 -16.208 1.00 24.46 226 SER F C 1
ATOM 7330 O O . SER F 3 26 ? 28.646 89.382 -17.081 1.00 23.63 226 SER F O 1
ATOM 7333 N N . TYR F 3 27 ? 28.437 88.090 -15.260 1.00 23.52 227 TYR F N 1
ATOM 7334 C CA . TYR F 3 27 ? 26.992 88.288 -15.181 1.00 27.87 227 TYR F CA 1
ATOM 7335 C C . TYR F 3 27 ? 26.686 89.762 -14.938 1.00 26.07 227 TYR F C 1
ATOM 7336 O O . TYR F 3 27 ? 25.734 90.313 -15.497 1.00 23.83 227 TYR F O 1
ATOM 7345 N N . GLU F 3 28 ? 27.503 90.396 -14.102 1.00 24.22 228 GLU F N 1
ATOM 7346 C CA . GLU F 3 28 ? 27.329 91.808 -13.804 1.00 25.42 228 GLU F CA 1
ATOM 7347 C C . GLU F 3 28 ? 27.576 92.636 -15.067 1.00 24.01 228 GLU F C 1
ATOM 7348 O O . GLU F 3 28 ? 26.785 93.524 -15.391 1.00 24.81 228 GLU F O 1
ATOM 7354 N N . GLU F 3 29 ? 28.654 92.320 -15.789 1.00 19.81 229 GLU F N 1
ATOM 7355 C CA . GLU F 3 29 ? 28.990 93.013 -17.032 1.00 21.00 229 GLU F CA 1
ATOM 7356 C C . GLU F 3 29 ? 27.863 92.934 -18.054 1.00 21.71 229 GLU F C 1
ATOM 7357 O O . GLU F 3 29 ? 27.615 93.902 -18.784 1.00 18.75 229 GLU F O 1
ATOM 7363 N N . CYS F 3 30 ? 27.197 91.781 -18.118 1.00 19.44 230 CYS F N 1
ATOM 7364 C CA . CYS F 3 30 ? 26.095 91.588 -19.052 1.00 22.66 230 CYS F CA 1
ATOM 7365 C C . CYS F 3 30 ? 24.928 92.500 -18.713 1.00 19.51 230 CYS F C 1
ATOM 7366 O O . CYS F 3 30 ? 24.224 92.966 -19.605 1.00 21.17 230 CYS F O 1
ATOM 7369 N N . SER F 3 31 ? 24.732 92.755 -17.422 1.00 19.10 231 SER F N 1
ATOM 7370 C CA . SER F 3 31 ? 23.551 93.477 -16.960 1.00 20.71 231 SER F CA 1
ATOM 7371 C C . SER F 3 31 ? 23.693 94.996 -17.065 1.00 18.77 231 SER F C 1
ATOM 7372 O O . SER F 3 31 ? 22.698 95.697 -16.937 1.00 16.06 231 SER F O 1
ATOM 7375 N N . LYS F 3 32 ? 24.911 95.502 -17.286 1.00 17.28 232 LYS F N 1
ATOM 7376 C CA . LYS F 3 32 ? 25.138 96.956 -17.314 1.00 17.22 232 LYS F CA 1
ATOM 7377 C C . LYS F 3 32 ? 24.440 97.626 -18.498 1.00 18.16 232 LYS F C 1
ATOM 7378 O O . LYS F 3 32 ? 24.062 98.795 -18.425 1.00 19.56 232 LYS F O 1
ATOM 7384 N N . ASP F 3 33 ? 24.280 96.880 -19.588 1.00 16.32 233 ASP F N 1
ATOM 7385 C CA . ASP F 3 33 ? 23.780 97.439 -20.840 1.00 14.42 233 ASP F CA 1
ATOM 7386 C C . ASP F 3 33 ? 22.899 96.387 -21.471 1.00 19.49 233 ASP F C 1
ATOM 7387 O O . ASP F 3 33 ? 23.041 95.209 -21.144 1.00 17.23 233 ASP F O 1
ATOM 7392 N N . LYS F 3 34 ? 22.007 96.781 -22.378 1.00 15.20 234 LYS F N 1
ATOM 7393 C CA . LYS F 3 34 ? 21.283 95.786 -23.155 1.00 14.52 234 LYS F CA 1
ATOM 7394 C C . LYS F 3 34 ? 22.311 94.979 -23.921 1.00 14.35 234 LYS F C 1
ATOM 7395 O O . LYS F 3 34 ? 23.291 95.533 -24.402 1.00 13.92 234 LYS F O 1
ATOM 7401 N N . ASN F 3 35 ? 22.077 93.674 -24.016 1.00 15.61 235 ASN F N 1
ATOM 7402 C CA . ASN F 3 35 ? 22.956 92.741 -24.700 1.00 14.90 235 ASN F CA 1
ATOM 7403 C C . ASN F 3 35 ? 22.112 91.578 -25.200 1.00 17.32 235 ASN F C 1
ATOM 7404 O O . ASN F 3 35 ? 20.928 91.467 -24.870 1.00 18.71 235 ASN F O 1
ATOM 7409 N N . ASN F 3 36 ? 22.726 90.714 -25.996 1.00 14.18 236 ASN F N 1
ATOM 7410 C CA . ASN F 3 36 ? 22.090 89.500 -26.468 1.00 15.41 236 ASN F CA 1
ATOM 7411 C C . ASN F 3 36 ? 21.683 88.681 -25.242 1.00 19.16 236 ASN F C 1
ATOM 7412 O O . ASN F 3 36 ? 22.435 88.630 -24.253 1.00 16.01 236 ASN F O 1
ATOM 7417 N N . PRO F 3 37 ? 20.494 88.049 -25.290 1.00 17.69 237 PRO F N 1
ATOM 7418 C CA . PRO F 3 37 ? 19.964 87.274 -24.163 1.00 18.96 237 PRO F CA 1
ATOM 7419 C C . PRO F 3 37 ? 20.897 86.152 -23.739 1.00 21.71 237 PRO F C 1
ATOM 7420 O O . PRO F 3 37 ? 20.742 85.663 -22.633 1.00 24.03 237 PRO F O 1
ATOM 7424 N N . HIS F 3 38 ? 21.831 85.749 -24.596 1.00 20.33 238 HIS F N 1
ATOM 7425 C CA . HIS F 3 38 ? 22.729 84.633 -24.284 1.00 26.21 238 HIS F CA 1
ATOM 7426 C C . HIS F 3 38 ? 24.044 85.065 -23.632 1.00 27.00 238 HIS F C 1
ATOM 7427 O O . HIS F 3 38 ? 24.903 84.232 -23.326 1.00 28.31 238 HIS F O 1
ATOM 7434 N N . CYS F 3 39 ? 24.189 86.367 -23.415 1.00 25.30 239 CYS F N 1
ATOM 7435 C CA . CYS F 3 39 ? 25.417 86.919 -22.852 1.00 26.09 239 CYS F CA 1
ATOM 7436 C C . CYS F 3 39 ? 25.739 86.256 -21.507 1.00 28.69 239 CYS F C 1
ATOM 7437 O O . CYS F 3 39 ? 26.867 85.810 -21.272 1.00 23.35 239 CYS F O 1
ATOM 7440 N N . GLY F 3 40 ? 24.747 86.190 -20.624 1.00 26.71 240 GLY F N 1
ATOM 7441 C CA . GLY F 3 40 ? 24.941 85.557 -19.329 1.00 31.21 240 GLY F CA 1
ATOM 7442 C C . GLY F 3 40 ? 25.283 84.074 -19.438 1.00 35.98 240 GLY F C 1
ATOM 7443 O O . GLY F 3 40 ? 26.157 83.566 -18.723 1.00 30.93 240 GLY F O 1
ATOM 7444 N N . SER F 3 41 ? 24.589 83.379 -20.337 1.00 33.81 241 SER F N 1
ATOM 7445 C CA . SER F 3 41 ? 24.865 81.967 -20.612 1.00 36.54 241 SER F CA 1
ATOM 7446 C C . SER F 3 41 ? 26.333 81.678 -20.959 1.00 34.09 241 SER F C 1
ATOM 7447 O O . SER F 3 41 ? 26.879 80.664 -20.520 1.00 34.59 241 SER F O 1
ATOM 7450 N N . GLU F 3 42 ? 26.976 82.554 -21.733 1.00 28.58 242 GLU F N 1
ATOM 7451 C CA . GLU F 3 42 ? 28.356 82.289 -22.174 1.00 31.77 242 GLU F CA 1
ATOM 7452 C C . GLU F 3 42 ? 29.374 82.352 -21.017 1.00 32.50 242 GLU F C 1
ATOM 7453 O O . GLU F 3 42 ? 30.423 81.697 -21.059 1.00 33.94 242 GLU F O 1
ATOM 7459 N N . GLY F 3 43 ? 29.062 83.138 -19.989 1.00 30.48 243 GLY F N 1
ATOM 7460 C CA . GLY F 3 43 ? 29.903 83.204 -18.801 1.00 31.73 243 GLY F CA 1
ATOM 7461 C C . GLY F 3 43 ? 29.755 81.946 -17.961 1.00 31.94 243 GLY F C 1
ATOM 7462 O O . GLY F 3 43 ? 30.710 81.464 -17.344 1.00 24.98 243 GLY F O 1
ATOM 7463 N N . THR F 3 44 ? 28.538 81.416 -17.941 1.00 31.55 244 THR F N 1
ATOM 7464 C CA . THR F 3 44 ? 28.264 80.158 -17.275 1.00 30.40 244 THR F CA 1
ATOM 7465 C C . THR F 3 44 ? 29.059 79.023 -17.913 1.00 31.90 244 THR F C 1
ATOM 7466 O O . THR F 3 44 ? 29.644 78.189 -17.222 1.00 33.26 244 THR F O 1
ATOM 7470 N N . ARG F 3 45 ? 29.072 78.993 -19.238 1.00 30.02 245 ARG F N 1
ATOM 7471 C CA . ARG F 3 45 ? 29.842 78.000 -19.978 1.00 31.77 245 ARG F CA 1
ATOM 7472 C C . ARG F 3 45 ? 31.338 78.057 -19.637 1.00 34.72 245 ARG F C 1
ATOM 7473 O O . ARG F 3 45 ? 32.000 77.023 -19.539 1.00 35.54 245 ARG F O 1
ATOM 7481 N N . GLU F 3 46 ? 31.871 79.265 -19.468 1.00 30.43 246 GLU F N 1
ATOM 7482 C CA . GLU F 3 46 ? 33.288 79.432 -19.156 1.00 31.45 246 GLU F CA 1
ATOM 7483 C C . GLU F 3 46 ? 33.588 78.951 -17.737 1.00 27.77 246 GLU F C 1
ATOM 7484 O O . GLU F 3 46 ? 34.658 78.405 -17.470 1.00 29.97 246 GLU F O 1
ATOM 7490 N N . LEU F 3 47 ? 32.638 79.172 -16.835 1.00 25.99 247 LEU F N 1
ATOM 7491 C CA . LEU F 3 47 ? 32.737 78.706 -15.454 1.00 26.67 247 LEU F CA 1
ATOM 7492 C C . LEU F 3 47 ? 32.783 77.184 -15.384 1.00 25.25 247 LEU F C 1
ATOM 7493 O O . LEU F 3 47 ? 33.684 76.613 -14.772 1.00 25.41 247 LEU F O 1
ATOM 7498 N N . ASP F 3 48 ? 31.811 76.533 -16.013 1.00 26.79 248 ASP F N 1
ATOM 7499 C CA . ASP F 3 48 ? 31.758 75.074 -16.034 1.00 27.81 248 ASP F CA 1
ATOM 7500 C C . ASP F 3 48 ? 33.072 74.502 -16.583 1.00 29.28 248 ASP F C 1
ATOM 7501 O O . ASP F 3 48 ? 33.618 73.533 -16.065 1.00 27.97 248 ASP F O 1
ATOM 7506 N N . GLU F 3 49 ? 33.601 75.149 -17.608 1.00 28.15 249 GLU F N 1
ATOM 7507 C CA . GLU F 3 49 ? 34.859 74.743 -18.202 1.00 27.11 249 GLU F CA 1
ATOM 7508 C C . GLU F 3 49 ? 35.997 74.812 -17.187 1.00 28.19 249 GLU F C 1
ATOM 7509 O O . GLU F 3 49 ? 36.827 73.900 -17.104 1.00 26.37 249 GLU F O 1
ATOM 7515 N N . GLY F 3 50 ? 36.038 75.889 -16.408 1.00 29.18 250 GLY F N 1
ATOM 7516 C CA . GLY F 3 50 ? 37.123 76.074 -15.455 1.00 25.13 250 GLY F CA 1
ATOM 7517 C C . GLY F 3 50 ? 37.037 75.101 -14.290 1.00 25.32 250 GLY F C 1
ATOM 7518 O O . GLY F 3 50 ? 38.058 74.690 -13.735 1.00 25.73 250 GLY F O 1
ATOM 7519 N N . LEU F 3 51 ? 35.817 74.730 -13.914 1.00 23.76 251 LEU F N 1
ATOM 7520 C CA . LEU F 3 51 ? 35.605 73.822 -12.794 1.00 25.06 251 LEU F CA 1
ATOM 7521 C C . LEU F 3 51 ? 36.035 72.407 -13.165 1.00 26.33 251 LEU F C 1
ATOM 7522 O O . LEU F 3 51 ? 36.661 71.699 -12.372 1.00 25.74 251 LEU F O 1
ATOM 7527 N N . ILE F 3 52 ? 35.694 71.994 -14.378 1.00 24.17 252 ILE F N 1
ATOM 7528 C CA . ILE F 3 52 ? 36.076 70.671 -14.845 1.00 27.27 252 ILE F CA 1
ATOM 7529 C C . ILE F 3 52 ? 37.589 70.603 -14.942 1.00 28.89 252 ILE F C 1
ATOM 7530 O O . ILE F 3 52 ? 38.216 69.576 -14.640 1.00 26.55 252 ILE F O 1
ATOM 7535 N N . GLU F 3 53 ? 38.179 71.723 -15.339 1.00 26.44 253 GLU F N 1
ATOM 7536 C CA . GLU F 3 53 ? 39.619 71.801 -15.478 1.00 27.99 253 GLU F CA 1
ATOM 7537 C C . GLU F 3 53 ? 40.302 71.715 -14.103 1.00 28.67 253 GLU F C 1
ATOM 7538 O O . GLU F 3 53 ? 41.368 71.105 -13.961 1.00 24.52 253 GLU F O 1
ATOM 7544 N N . ARG F 3 54 ? 39.687 72.319 -13.091 1.00 24.31 254 ARG F N 1
ATOM 7545 C CA . ARG F 3 54 ? 40.294 72.344 -11.764 1.00 27.17 254 ARG F CA 1
ATOM 7546 C C . ARG F 3 54 ? 40.174 70.976 -11.108 1.00 26.64 254 ARG F C 1
ATOM 7547 O O . ARG F 3 54 ? 41.066 70.533 -10.379 1.00 24.81 254 ARG F O 1
ATOM 7555 N N . GLU F 3 55 ? 39.051 70.318 -11.372 1.00 25.70 255 GLU F N 1
ATOM 7556 C CA . GLU F 3 55 ? 38.796 68.986 -10.852 1.00 24.81 255 GLU F CA 1
ATOM 7557 C C . GLU F 3 55 ? 39.771 67.996 -11.492 1.00 24.55 255 GLU F C 1
ATOM 7558 O O . GLU F 3 55 ? 40.298 67.108 -10.819 1.00 20.47 255 GLU F O 1
ATOM 7564 N N . GLN F 3 56 ? 40.014 68.148 -12.792 1.00 22.91 256 GLN F N 1
ATOM 7565 C CA . GLN F 3 56 ? 40.963 67.277 -13.483 1.00 24.03 256 GLN F CA 1
ATOM 7566 C C . GLN F 3 56 ? 42.366 67.521 -12.957 1.00 26.35 256 GLN F C 1
ATOM 7567 O O . GLN F 3 56 ? 43.177 66.609 -12.869 1.00 25.63 256 GLN F O 1
ATOM 7573 N N . LYS F 3 57 ? 42.657 68.770 -12.614 1.00 25.47 257 LYS F N 1
ATOM 7574 C CA . LYS F 3 57 ? 43.959 69.105 -12.049 1.00 28.53 257 LYS F CA 1
ATOM 7575 C C . LYS F 3 57 ? 44.125 68.411 -10.698 1.00 24.96 257 LYS F C 1
ATOM 7576 O O . LYS F 3 57 ? 45.195 67.880 -10.384 1.00 24.38 257 LYS F O 1
ATOM 7582 N N . LEU F 3 58 ? 43.052 68.407 -9.911 1.00 20.93 258 LEU F N 1
ATOM 7583 C CA . LEU F 3 58 ? 43.042 67.725 -8.619 1.00 23.50 258 LEU F CA 1
ATOM 7584 C C . LEU F 3 58 ? 43.249 66.210 -8.768 1.00 26.58 258 LEU F C 1
ATOM 7585 O O . LEU F 3 58 ? 44.067 65.606 -8.057 1.00 21.33 258 LEU F O 1
ATOM 7590 N N . SER F 3 59 ? 42.514 65.596 -9.692 1.00 23.88 259 SER F N 1
ATOM 7591 C CA . SER F 3 59 ? 42.688 64.166 -9.963 1.00 26.42 259 SER F CA 1
ATOM 7592 C C . SER F 3 59 ? 44.138 63.860 -10.357 1.00 29.39 259 SER F C 1
ATOM 7593 O O . SER F 3 59 ? 44.746 62.912 -9.849 1.00 30.00 259 SER F O 1
ATOM 7596 N N . ASP F 3 60 ? 44.701 64.683 -11.239 1.00 27.81 260 ASP F N 1
ATOM 7597 C CA . ASP F 3 60 ? 46.097 64.518 -11.654 1.00 33.05 260 ASP F CA 1
ATOM 7598 C C . ASP F 3 60 ? 47.086 64.608 -10.484 1.00 33.84 260 ASP F C 1
ATOM 7599 O O . ASP F 3 60 ? 48.018 63.803 -10.384 1.00 33.58 260 ASP F O 1
ATOM 7604 N N . CYS F 3 61 ? 46.878 65.578 -9.598 1.00 33.23 261 CYS F N 1
ATOM 7605 C CA . CYS F 3 61 ? 47.762 65.755 -8.446 1.00 33.42 261 CYS F CA 1
ATOM 7606 C C . CYS F 3 61 ? 47.692 64.555 -7.488 1.00 36.11 261 CYS F C 1
ATOM 7607 O O . CYS F 3 61 ? 48.714 64.100 -6.972 1.00 40.24 261 CYS F O 1
ATOM 7610 N N . ILE F 3 62 ? 46.489 64.032 -7.271 1.00 31.15 262 ILE F N 1
ATOM 7611 C CA . ILE F 3 62 ? 46.297 62.882 -6.387 1.00 34.75 262 ILE F CA 1
ATOM 7612 C C . ILE F 3 62 ? 47.044 61.643 -6.891 1.00 41.08 262 ILE F C 1
ATOM 7613 O O . ILE F 3 62 ? 47.805 61.027 -6.145 1.00 39.96 262 ILE F O 1
ATOM 7618 N N . VAL F 3 63 ? 46.825 61.296 -8.158 1.00 41.08 263 VAL F N 1
ATOM 7619 C CA . VAL F 3 63 ? 47.504 60.174 -8.813 1.00 42.30 263 VAL F CA 1
ATOM 7620 C C . VAL F 3 63 ? 49.027 60.308 -8.725 1.00 43.66 263 VAL F C 1
ATOM 7621 O O . VAL F 3 63 ? 49.757 59.322 -8.640 1.00 51.12 263 VAL F O 1
ATOM 7625 N N . GLU F 3 64 ? 49.491 61.549 -8.710 1.00 44.64 264 GLU F N 1
ATOM 7626 C CA . GLU F 3 64 ? 50.910 61.870 -8.706 1.00 43.81 264 GLU F CA 1
ATOM 7627 C C . GLU F 3 64 ? 51.619 61.403 -7.424 1.00 52.03 264 GLU F C 1
ATOM 7628 O O . GLU F 3 64 ? 52.847 61.274 -7.405 1.00 53.97 264 GLU F O 1
ATOM 7634 N N . LYS F 3 65 ? 50.848 61.156 -6.360 1.00 50.57 265 LYS F N 1
ATOM 7635 C CA . LYS F 3 65 ? 51.381 60.608 -5.102 1.00 51.87 265 LYS F CA 1
ATOM 7636 C C . LYS F 3 65 ? 50.974 59.142 -4.939 1.00 58.47 265 LYS F C 1
ATOM 7637 O O . LYS F 3 65 ? 51.811 58.264 -4.679 1.00 55.56 265 LYS F O 1
ATOM 7643 N N . ARG F 3 66 ? 49.670 58.900 -5.077 1.00 57.24 266 ARG F N 1
ATOM 7644 C CA . ARG F 3 66 ? 49.101 57.553 -5.096 1.00 55.70 266 ARG F CA 1
ATOM 7645 C C . ARG F 3 66 ? 49.443 56.840 -6.402 1.00 58.04 266 ARG F C 1
ATOM 7646 O O . ARG F 3 66 ? 50.612 56.749 -6.789 1.00 61.81 266 ARG F O 1
#

Sequence (996 aa):
QVQLQQPGAELVRPGASVKLSCKASGYTFTSYWMNWVKQRPGQGLEWIGLIDPSDSETHYNQMFKDKATLTVDKSSSTAYMQLSSLTSEDSAVYYCARGGTYWGQGTTLTVSAAKTTPPSVYPLAPGSAAQTNSMVTLGCLVKGYFPEPVTVTWNSGSLSSGVHTFPAVLQSDLYTLSSSVTVPSSTWPSETVTCNVAHPASSTKVDKKIVPRDDVVMTQTPLTLSVTIGQPASIACKSSQSLLDSDGKTYLNWLLQRPGQSPKRLIYLVSKLDSGVPDRFTGSGSGTDFTLKISRVEAEDLGVYYCWQGTHFPYTFGGGTKLEIKRADAAPTVSIFPPSSEQLTSGGASVVCFLNNFYPKDINVKWKIDGSERQNGVLNSWTDQDSKDSTYSMSSTLTLTKDEYERHNSYTCEATHKTSTSPIVKSFNRNAQVQLQQPGAELVRPGASVKLSCKASGYTFTSYWMNWVKQRPGQGLEWIGLIDPSDSETHYNQMFKDKATLTVDKSSSTAYMQLSSLTSEDSAVYYCARGGTYWGQGTTLTVSAAKTTPPSVYPLAPGSAAQTNSMVTLGCLVKGYFPEPVTVTWNSGSLSSGVHTFPAVLQSDLYTLSSSVTVPSSTWPSETVTCNVAHPASSTKVDKKIVPRDCDVVMTQTPLTLSVTIGQPASIACKSSQSLLDSDGKTYLNWLLQRPGQSPKRLIYLVSKLDSGVPDRFTGSGSGTDFTLKISRVEAEDLGVYYCWQGTHFPYTFGGGTKLEIKRADAAPTVSIFPPSSEQLTSGGASVVCFLNNFYPKDINVKWKIDGSERQNGVLNSWTDQDSKDSTYSMSSTLTLTKDEYERHNSYTCEATHKTSTSPIVKSFNRNAYSKIKECFDSLADDVKSLVEKSETSYEECSKDKNNPHCGSEGTRELDEGLIEREQKLSDCIVEKRKYSKIKECFDSLADDVKSLVEKSETSYEECSKDKNNPHCGSEGTRELDEGLIEREQKLSDCIVEKR

Nearest PDB structures (foldseek):
  4okv-assembly2_D  TM=1.005E+00  e=2.500E-45  Mus musculus
  5myx-assembly2_C  TM=9.776E-01  e=1.926E-41  Mus musculus
  6x8u-assembly1_L  TM=9.893E-01  e=6.285E-39  Mus musculus
  2dtm-assembly1_L  TM=9.406E-01  e=1.832E-39  Mus musculus
  4jn2-assembly2_L  TM=9.842E-01  e=3.310E-38  Mus musculus

Foldseek 3Di:
DWAWEWFAEDEAAAQAKDKTKIFTDDDQLQPFKKWKWWAAPPGDIDTAWIARQNPRDIGGDVVCVVFWDWDDDNVRSMIMIMGGRDDQVRQTWMWMAGPPPYIYPTYGYGHHPDDFDAWDKDWAAPPDPDDDDQKDKIKIKTWFGDDDDKDKDKPVNPQPPQKDKDDWDDDPRGTITMMMHMGTPVDPPVDWIWMWMADRVVRDIDTGIHDHDD/DKAKAKPDQEAEEEFFAKDKIKIFIPWFQQAPVRFRFKWKWFDAPPGDIDTQDGRQAHGDPPHDPLWGKDDGTGMIMIMRVGDDLQRFGWMKMWGPRDPPIDIYPTHGYAYDDDFDFWDKDKDWADVVVQVVFKTKIKMKGDFGDDDDKDKWKDFQRHTDDPQKDKDKDDQDSHNRGIMMMIMHMDTNVVVVVTFKIKMWMDDPVDPDIDIDIGTPVD/DWAWEWFAEDEEAAQAKDKTKIFIDDDQLQPFKKWKWWDAVPGDIHTAWIARQVVRDIDGDVVCVPQWDWHADNVRSMIIIMGGRDDQVRQTWMWMAGPPPRIYPTYGYGHHPDDFDFWDKAWADDPDPDADVQKDKIKIKTWFGDDDDKDKDKPVPPQPPQKDWDDWDDDPRGTITMMMHMGGNVCPPVPWIWMWMAGRVVRDIDTGIHHDDDD/DKAKAKPDQEAEEAFFAKDKMKIFIPWFQQAPVRFRFKWKWFAAPPGDIDTQDTRQFDGDPPHDPLWGKHDGTGIIMIMGNGDHLQSFGWMKIWTPRDPPIDIHPTYGYAYDDDFDFWDKDKAWADPVQLVVFKTKIKMKTDFGPDPDKDKWKDFVNHTDDPQKDKDKDDQDSHNRGIMMMIMRMDTSVVVVVTFKIWMWMDDPVDNHTDIDIGTPPD/DDQLPVLCVCVVVQLVVLVVQLVVQCVVPVPDPDPPCSSVVSVVSSVVSNVVSVVSSVVSNVVSD/DDDPLVVLCVCVVVQLVVLVVQLVVQCVVPPPDPDDPCSSVVSVVVSVVSNVVSVVSSVVSNVVVD